Protein AF-0000000082849594 (afdb_homodimer)

Radius of gyration: 33.28 Å; Cα contacts (8 Å, |Δi|>4): 2062; chains: 2; bounding box: 126×92×81 Å

Foldseek 3Di:
DPPPPPPPPVPPPPPPPPPPPVPPPPPDDAFPAFAADDDDPVVLQLLLVLLLQLCVLQLQQLLLVLLVLLQLDLCSLVSSLLLSLLQLQLQLVLLLCCCAAFLVWLWGKGFDLLLVLLSVLVSVVVPRDPPDDSLRSLVVLLALLQLLLLQLVVLLVCLQQLNLLVCLLLQALLLLLLLLLLSLVVCVVVLCVLLVQDVLLVVLLVQLCCQQPVLQVPFDQDQDQDPVVNDRGRDRDSVSNSNSNVVSLVVSLVVLDVCQVVVVDDPPGLSHLPDVSLVVSLVVDDQFDHQDFQPSHHHDHDLQSNLSQNLSSVSQLSNQSLLSQLSCVLSVHADRRSLSSSRSSSSQSVSQNSSSRSSSSGGMHTDSSSSVVCSVNSHTYSSSSSVSSVVSNVCSRRSSNSSVSSSRGSNSSSSSNVVSSVSSSVSSCVSCVQAQPVFVLSVVQSVCLNVCLQVQLVVCVVPQDPPPDPSCSSNVSSQRNSSSSRSSVSSSVSSVPPDDDDCSNSRHDDNPPPDPPQLSSHSSDDDPVVLVVCLVVVVCCPGSNHPHVVVSVVSVVSVVVVVVVVVVVD/DPPPCPPPPPPPPPPPPPPPPVPPPPPDDAFPAFAADDDDPVVLQLLLVLLLQLCVLQLQQLLLVLLVLLQLDLCSLVSSLLLSLLQLQLQLVLLLCCCAAFLVWLWTKGFDLLLVLLSVLVSVVVDRDPPDDSLRSLVVLLALLQLLLLQLVVLLVCLQQLNLLVCLLLQALLLLLLLLLLSLVVCVVVLCVLLVQDVLLVVLLVQLCCQQPVLQVPFDQDQDQDPVVNDRGRDRDSVSNSNSNVVSLVVSLVVLDVCQVVVVDDPPGLSHLPDVSLVVSLVPDDQFDHQDFQPSHHHDHDLQSNLSQNLSSVSQLSNQSLLSQLSCVLSVHADRRSLSSSRSSSSQSVSQNSSSRSSSSGGMHTDSSSSVVCSVNSHTYNSSSSVSSVVSNVCSRRSSNSSVSSSRGSNSSSSSNVVSSVSSSVSSCVSCVQAQPVFVLSVVQSVCLNVCLQVQLVVCVVPQDPPPDVSCSSNVSSQRNSSSSSSSVSSSVSSVPPDDDDCSNSRHDDNPVPDPPQLSSHSSDDDPVVLVVCLVVVVCCPGSNHPHVVVSVVSVVSVVVVVVVVVVVD

Organism: NCBI:txid2654633

Solvent-accessible surface area (backbone atoms only — not comparable to full-atom values): 56442 Å² total; per-residue (Å²): 137,81,78,77,77,74,73,78,73,73,75,75,69,75,74,76,72,73,74,70,69,68,76,66,71,81,67,81,84,76,62,78,31,46,36,70,42,76,70,55,69,67,56,29,51,51,51,5,50,33,53,47,43,70,48,41,40,53,52,49,46,48,22,51,50,49,31,60,56,39,37,30,68,90,48,25,55,59,49,22,22,52,25,28,19,26,39,31,30,34,21,8,51,28,11,33,46,27,31,69,67,18,49,27,44,55,50,50,37,32,66,34,73,57,36,46,60,34,51,49,54,48,30,68,76,52,60,78,47,95,79,50,57,52,74,46,20,42,56,46,48,12,29,43,16,26,14,38,39,62,27,37,48,53,37,30,51,31,7,58,70,29,50,48,31,62,50,50,78,72,58,36,38,58,28,39,36,30,23,46,46,32,47,39,59,68,41,33,66,60,34,33,59,32,31,65,69,32,72,58,4,54,50,28,30,52,47,31,45,44,24,56,49,55,31,39,77,45,54,45,70,38,79,34,70,38,77,92,64,74,38,75,37,65,42,68,38,42,51,49,40,48,40,29,56,63,54,29,51,50,53,44,48,49,50,27,42,50,34,43,77,67,60,74,50,61,92,84,39,56,53,40,61,72,47,67,67,48,56,50,45,49,68,68,45,52,62,66,45,74,75,53,68,48,78,64,45,72,64,32,79,40,72,40,48,21,54,23,33,36,50,18,46,52,52,40,49,47,48,30,52,53,41,51,51,48,44,24,53,69,53,72,40,68,80,79,49,47,25,37,48,5,24,26,32,28,38,46,18,50,28,16,39,49,19,12,43,44,50,37,62,32,42,50,30,62,46,58,68,63,43,53,48,28,65,71,69,24,51,30,23,28,59,24,40,36,42,18,12,50,51,29,35,54,49,18,29,29,30,45,55,25,31,55,61,48,45,54,30,58,14,48,48,14,12,39,45,41,53,47,42,15,43,53,39,11,55,39,56,34,53,48,68,52,32,45,52,83,40,64,64,60,25,37,42,37,12,42,11,43,50,48,13,51,24,52,15,50,43,38,68,78,50,62,61,81,81,84,46,65,67,58,26,42,34,50,43,42,50,50,47,32,26,30,53,50,8,25,52,47,15,43,50,48,65,74,68,39,69,91,67,55,59,53,44,45,31,41,83,65,82,61,76,64,83,74,69,52,71,79,56,49,43,74,63,72,54,71,69,57,48,50,51,43,63,73,43,53,76,54,28,72,36,37,46,34,62,42,66,67,57,50,51,50,52,53,49,50,50,54,50,52,57,52,52,58,54,69,73,97,128,85,76,74,76,76,75,75,74,72,78,74,69,74,73,75,74,74,73,72,70,69,75,68,73,80,67,80,84,75,60,78,31,47,37,70,41,77,70,55,69,68,54,29,50,52,52,6,50,33,53,46,44,69,50,41,41,51,52,50,45,48,23,51,51,49,32,59,57,39,36,31,67,89,46,25,54,60,48,23,21,52,24,30,19,27,38,32,31,34,20,9,51,31,12,34,46,27,31,69,66,16,49,26,44,56,49,51,37,32,68,33,72,57,35,47,60,34,50,49,53,48,30,68,76,51,59,77,48,95,79,51,57,53,73,48,20,41,56,47,47,12,29,42,17,26,14,38,39,62,26,37,48,51,36,31,51,32,7,60,70,27,50,47,31,63,50,50,78,72,58,37,38,58,26,39,36,29,22,47,48,31,47,40,60,68,42,33,65,59,32,33,56,32,30,67,69,31,72,58,4,55,51,28,32,50,47,32,46,43,25,56,49,56,31,38,77,44,56,46,70,38,78,33,71,36,77,91,65,76,37,79,36,64,42,66,38,42,52,49,39,46,40,29,55,63,51,30,52,50,52,44,48,49,50,27,42,52,35,44,77,66,59,74,50,60,91,83,40,56,52,41,61,71,47,65,66,48,56,50,46,48,68,68,46,53,62,67,44,74,76,53,68,49,78,64,46,72,64,32,77,39,71,38,48,20,53,23,34,34,50,19,45,52,52,39,48,48,49,32,52,53,41,52,52,49,45,25,53,69,52,72,41,68,82,77,50,48,25,37,49,5,24,27,32,28,38,44,18,50,28,16,39,49,20,13,44,44,49,37,63,31,43,49,30,62,45,57,67,61,43,53,49,28,64,72,70,24,51,31,23,26,58,25,40,36,42,16,12,50,50,29,34,56,49,17,30,29,30,45,56,26,31,54,61,48,45,55,31,57,15,48,48,14,10,39,45,40,52,46,43,16,42,52,40,10,56,40,55,34,54,49,67,52,32,45,54,83,40,62,62,61,25,38,43,36,10,41,13,42,50,48,14,51,23,52,15,51,43,39,67,77,50,61,62,79,83,84,46,66,68,58,26,43,34,50,42,42,50,48,48,32,28,30,51,51,9,24,52,47,14,43,51,48,63,75,68,39,69,91,68,53,61,54,45,45,30,40,80,67,84,60,75,64,84,74,68,52,70,79,56,50,43,75,63,73,54,69,68,56,49,50,51,43,61,72,42,54,76,55,28,73,36,37,44,36,63,41,65,67,58,51,50,50,52,51,50,49,49,52,50,52,56,52,53,57,55,68,71,101

Structure (mmCIF, N/CA/C/O backbone):
data_AF-0000000082849594-model_v1
#
loop_
_entity.id
_entity.type
_entity.pdbx_description
1 polymer 'Uncharacterized protein'
#
loop_
_atom_site.group_PDB
_atom_site.id
_atom_site.type_symbol
_atom_site.label_atom_id
_atom_site.label_alt_id
_atom_site.label_comp_id
_atom_site.label_asym_id
_atom_site.label_entity_id
_atom_site.label_seq_id
_atom_site.pdbx_PDB_ins_code
_atom_site.Cartn_x
_atom_site.Cartn_y
_atom_site.Cartn_z
_atom_site.occupancy
_atom_site.B_iso_or_equiv
_atom_site.auth_seq_id
_atom_site.auth_comp_id
_atom_site.auth_asym_id
_atom_site.auth_atom_id
_atom_site.pdbx_PDB_model_num
ATOM 1 N N . MET A 1 1 ? -93 22.062 -18.016 1 23.86 1 MET A N 1
ATOM 2 C CA . MET A 1 1 ? -92.438 21.719 -16.719 1 23.86 1 MET A CA 1
ATOM 3 C C . MET A 1 1 ? -91.188 20.812 -16.891 1 23.86 1 MET A C 1
ATOM 5 O O . MET A 1 1 ? -91.375 19.594 -16.969 1 23.86 1 MET A O 1
ATOM 9 N N . ASN A 1 2 ? -90.375 21.109 -17.828 1 24.77 2 ASN A N 1
ATOM 10 C CA . ASN A 1 2 ? -89.25 20.547 -18.531 1 24.77 2 ASN A CA 1
ATOM 11 C C . ASN A 1 2 ? -88.062 20.328 -17.609 1 24.77 2 ASN A C 1
ATOM 13 O O . ASN A 1 2 ? -87.5 21.281 -17.109 1 24.77 2 ASN A O 1
ATOM 17 N N . SER A 1 3 ? -88.312 19.359 -16.688 1 25.67 3 SER A N 1
ATOM 18 C CA . SER A 1 3 ? -87.438 18.938 -15.594 1 25.67 3 SER A CA 1
ATOM 19 C C . SER A 1 3 ? -86 18.562 -16.094 1 25.67 3 SER A C 1
ATOM 21 O O . SER A 1 3 ? -85.875 17.797 -17.047 1 25.67 3 SER A O 1
ATOM 23 N N . GLY A 1 4 ? -85.062 19.531 -16.125 1 24.12 4 GLY A N 1
ATOM 24 C CA . GLY A 1 4 ? -83.688 19.688 -16.516 1 24.12 4 GLY A CA 1
ATOM 25 C C . GLY A 1 4 ? -82.75 18.656 -15.883 1 24.12 4 GLY A C 1
ATOM 26 O O . GLY A 1 4 ? -82.688 18.562 -14.656 1 24.12 4 GLY A O 1
ATOM 27 N N . LYS A 1 5 ? -82.688 17.484 -16.562 1 25.7 5 LYS A N 1
ATOM 28 C CA . LYS A 1 5 ? -81.938 16.266 -16.297 1 25.7 5 LYS A CA 1
ATOM 29 C C . LYS A 1 5 ? -80.438 16.578 -15.984 1 25.7 5 LYS A C 1
ATOM 31 O O . LYS A 1 5 ? -79.688 17 -16.859 1 25.7 5 LYS A O 1
ATOM 36 N N . SER A 1 6 ? -80.188 17.375 -14.945 1 25.94 6 SER A N 1
ATOM 37 C CA . SER A 1 6 ? -78.812 17.75 -14.617 1 25.94 6 SER A CA 1
ATOM 38 C C . SER A 1 6 ? -77.938 16.531 -14.422 1 25.94 6 SER A C 1
ATOM 40 O O . SER A 1 6 ? -78.188 15.734 -13.508 1 25.94 6 SER A O 1
ATOM 42 N N . SER A 1 7 ? -77.75 15.703 -15.5 1 26.78 7 SER A N 1
ATOM 43 C CA . SER A 1 7 ? -76.875 14.516 -15.445 1 26.78 7 SER A CA 1
ATOM 44 C C . SER A 1 7 ? -75.562 14.828 -14.859 1 26.78 7 SER A C 1
ATOM 46 O O . SER A 1 7 ? -74.875 15.75 -15.312 1 26.78 7 SER A O 1
ATOM 48 N N . ASN A 1 8 ? -75.438 14.75 -13.516 1 26.38 8 ASN A N 1
ATOM 49 C CA . ASN A 1 8 ? -74.25 14.852 -12.695 1 26.38 8 ASN A CA 1
ATOM 50 C C . ASN A 1 8 ? -73.125 13.969 -13.234 1 26.38 8 ASN A C 1
ATOM 52 O O . ASN A 1 8 ? -73.25 12.742 -13.172 1 26.38 8 ASN A O 1
ATOM 56 N N . ASP A 1 9 ? -72.688 14.219 -14.484 1 26.11 9 ASP A N 1
ATOM 57 C CA . ASP A 1 9 ? -71.562 13.492 -15.062 1 26.11 9 ASP A CA 1
ATOM 58 C C . ASP A 1 9 ? -70.375 13.523 -14.133 1 26.11 9 ASP A C 1
ATOM 60 O O . ASP A 1 9 ? -69.812 14.586 -13.898 1 26.11 9 ASP A O 1
ATOM 64 N N . THR A 1 10 ? -70.5 12.898 -12.961 1 29.2 10 THR A N 1
ATOM 65 C CA . THR A 1 10 ? -69.375 12.734 -12.047 1 29.2 10 THR A CA 1
ATOM 66 C C . THR A 1 10 ? -68.188 12.258 -12.789 1 29.2 10 THR A C 1
ATOM 68 O O . THR A 1 10 ? -68.188 11.242 -13.492 1 29.2 10 THR A O 1
ATOM 71 N N . ASP A 1 11 ? -67.375 13.25 -13.281 1 26.75 11 ASP A N 1
ATOM 72 C CA . ASP A 1 11 ? -66.062 13.125 -13.938 1 26.75 11 ASP A CA 1
ATOM 73 C C . ASP A 1 11 ? -65.188 12.094 -13.234 1 26.75 11 ASP A C 1
ATOM 75 O O . ASP A 1 11 ? -64.938 12.172 -12.023 1 26.75 11 ASP A O 1
ATOM 79 N N . ASN A 1 12 ? -65.312 10.836 -13.633 1 29.62 12 ASN A N 1
ATOM 80 C CA . ASN A 1 12 ? -64.5 9.703 -13.258 1 29.62 12 ASN A CA 1
ATOM 81 C C . ASN A 1 12 ? -63 10.055 -13.367 1 29.62 12 ASN A C 1
ATOM 83 O O . ASN A 1 12 ? -62.5 10.242 -14.477 1 29.62 12 ASN A O 1
ATOM 87 N N . ILE A 1 13 ? -62.562 11 -12.516 1 30.41 13 ILE A N 1
ATOM 88 C CA . ILE A 1 13 ? -61.094 11.211 -12.562 1 30.41 13 ILE A CA 1
ATOM 89 C C . ILE A 1 13 ? -60.375 9.867 -12.523 1 30.41 13 ILE A C 1
ATOM 91 O O . ILE A 1 13 ? -60.625 9.062 -11.617 1 30.41 13 ILE A O 1
ATOM 95 N N . PRO A 1 14 ? -59.969 9.383 -13.664 1 26.34 14 PRO A N 1
ATOM 96 C CA . PRO A 1 14 ? -59.219 8.125 -13.555 1 26.34 14 PRO A CA 1
ATOM 97 C C . PRO A 1 14 ? -58.156 8.164 -12.477 1 26.34 14 PRO A C 1
ATOM 99 O O . PRO A 1 14 ? -57.5 9.195 -12.297 1 26.34 14 PRO A O 1
ATOM 102 N N . LYS A 1 15 ? -58.344 7.457 -11.414 1 27.95 15 LYS A N 1
ATOM 103 C CA . LYS A 1 15 ? -57.281 7.207 -10.422 1 27.95 15 LYS A CA 1
ATOM 104 C C . LYS A 1 15 ? -55.938 6.914 -11.094 1 27.95 15 LYS A C 1
ATOM 106 O O . LYS A 1 15 ? -55.844 5.977 -11.891 1 27.95 15 LYS A O 1
ATOM 111 N N . LYS A 1 16 ? -55.125 7.965 -11.18 1 28.02 16 LYS A N 1
ATOM 112 C CA . LYS A 1 16 ? -53.75 7.723 -11.5 1 28.02 16 LYS A CA 1
ATOM 113 C C . LYS A 1 16 ? -53.219 6.48 -10.789 1 28.02 16 LYS A C 1
ATOM 115 O O . LYS A 1 16 ? -53.188 6.426 -9.555 1 28.02 16 LYS A O 1
ATOM 120 N N . GLU A 1 17 ? -53.531 5.34 -11.289 1 27.89 17 GLU A N 1
ATOM 121 C CA . GLU A 1 17 ? -52.781 4.172 -10.828 1 27.89 17 GLU A CA 1
ATOM 122 C C . GLU A 1 17 ? -51.312 4.484 -10.688 1 27.89 17 GLU A C 1
ATOM 124 O O . GLU A 1 17 ? -50.656 4.816 -11.672 1 27.89 17 GLU A O 1
ATOM 129 N N . SER A 1 18 ? -51 5.277 -9.609 1 28.92 18 SER A N 1
ATOM 130 C CA . SER A 1 18 ? -49.562 5.383 -9.281 1 28.92 18 SER A CA 1
ATOM 131 C C . SER A 1 18 ? -48.875 4.035 -9.398 1 28.92 18 SER A C 1
ATOM 133 O O . SER A 1 18 ? -49.156 3.109 -8.633 1 28.92 18 SER A O 1
ATOM 135 N N . ASN A 1 19 ? -48.688 3.525 -10.586 1 28.2 19 ASN A N 1
ATOM 136 C CA . ASN A 1 19 ? -47.719 2.457 -10.781 1 28.2 19 ASN A CA 1
ATOM 137 C C . ASN A 1 19 ? -46.406 2.736 -10.016 1 28.2 19 ASN A C 1
ATOM 139 O O . ASN A 1 19 ? -45.594 3.531 -10.469 1 28.2 19 ASN A O 1
ATOM 143 N N . GLN A 1 20 ? -46.531 2.939 -8.703 1 28.36 20 GLN A N 1
ATOM 144 C CA . GLN A 1 20 ? -45.281 2.834 -7.938 1 28.36 20 GLN A CA 1
ATOM 145 C C . GLN A 1 20 ? -44.438 1.668 -8.43 1 28.36 20 GLN A C 1
ATOM 147 O O . GLN A 1 20 ? -44.75 0.506 -8.164 1 28.36 20 GLN A O 1
ATOM 152 N N . GLU A 1 21 ? -44 1.677 -9.688 1 29.23 21 GLU A N 1
ATOM 153 C CA . GLU A 1 21 ? -42.844 0.821 -10.008 1 29.23 21 GLU A CA 1
ATOM 154 C C . GLU A 1 21 ? -41.875 0.77 -8.852 1 29.23 21 GLU A C 1
ATOM 156 O O . GLU A 1 21 ? -41.25 1.777 -8.523 1 29.23 21 GLU A O 1
ATOM 161 N N . GLN A 1 22 ? -42.281 0.11 -7.754 1 29.25 22 GLN A N 1
ATOM 162 C CA . GLN A 1 22 ? -41.281 -0.273 -6.773 1 29.25 22 GLN A CA 1
ATOM 163 C C . GLN A 1 22 ? -39.906 -0.516 -7.441 1 29.25 22 GLN A C 1
ATOM 165 O O . GLN A 1 22 ? -39.812 -1.384 -8.312 1 29.25 22 GLN A O 1
ATOM 170 N N . GLU A 1 23 ? -39.188 0.527 -7.695 1 29.66 23 GLU A N 1
ATOM 171 C CA . GLU A 1 23 ? -37.75 0.377 -7.996 1 29.66 23 GLU A CA 1
ATOM 172 C C . GLU A 1 23 ? -37.156 -0.825 -7.266 1 29.66 23 GLU A C 1
ATOM 174 O O . GLU A 1 23 ? -37.062 -0.825 -6.035 1 29.66 23 GLU A O 1
ATOM 179 N N . SER A 1 24 ? -37.625 -2.039 -7.637 1 30.09 24 SER A N 1
ATOM 180 C CA . SER A 1 24 ? -37 -3.287 -7.207 1 30.09 24 SER A CA 1
ATOM 181 C C . SER A 1 24 ? -35.531 -3.088 -6.887 1 30.09 24 SER A C 1
ATOM 183 O O . SER A 1 24 ? -34.812 -2.426 -7.637 1 30.09 24 SER A O 1
ATOM 185 N N . ALA A 1 25 ? -35.156 -3.029 -5.672 1 32.81 25 ALA A N 1
ATOM 186 C CA . ALA A 1 25 ? -33.781 -3.223 -5.207 1 32.81 25 ALA A CA 1
ATOM 187 C C . ALA A 1 25 ? -33 -4.117 -6.16 1 32.81 25 ALA A C 1
ATOM 189 O O . ALA A 1 25 ? -33.469 -5.199 -6.527 1 32.81 25 ALA A O 1
ATOM 190 N N . GLU A 1 26 ? -32.281 -3.553 -7.094 1 32.47 26 GLU A N 1
ATOM 191 C CA . GLU A 1 26 ? -31.391 -4.328 -7.941 1 32.47 26 GLU A CA 1
ATOM 192 C C . GLU A 1 26 ? -30.953 -5.617 -7.254 1 32.47 26 GLU A C 1
ATOM 194 O O . GLU A 1 26 ? -30.328 -5.578 -6.195 1 32.47 26 GLU A O 1
ATOM 199 N N . LYS A 1 27 ? -31.641 -6.742 -7.176 1 37.47 27 LYS A N 1
ATOM 200 C CA . LYS A 1 27 ? -31.281 -8.109 -6.793 1 37.47 27 LYS A CA 1
ATOM 201 C C . LYS A 1 27 ? -29.812 -8.383 -7.055 1 37.47 27 LYS A C 1
ATOM 203 O O . LYS A 1 27 ? -29.25 -7.938 -8.062 1 37.47 27 LYS A O 1
ATOM 208 N N . PRO A 1 28 ? -28.938 -8.734 -6.086 1 45.06 28 PRO A N 1
ATOM 209 C CA . PRO A 1 28 ? -27.547 -9.156 -6.289 1 45.06 28 PRO A CA 1
ATOM 210 C C . PRO A 1 28 ? -27.328 -9.859 -7.625 1 45.06 28 PRO A C 1
ATOM 212 O O . PRO A 1 28 ? -28.203 -10.617 -8.07 1 45.06 28 PRO A O 1
ATOM 215 N N . SER A 1 29 ? -26.688 -9.352 -8.602 1 52 29 SER A N 1
ATOM 216 C CA . SER A 1 29 ? -26.344 -9.82 -9.938 1 52 29 SER A CA 1
ATOM 217 C C . SER A 1 29 ? -26.109 -11.32 -9.961 1 52 29 SER A C 1
ATOM 219 O O . SER A 1 29 ? -25.297 -11.836 -9.18 1 52 29 SER A O 1
ATOM 221 N N . SER A 1 30 ? -26.984 -12.219 -10.336 1 69.75 30 SER A N 1
ATOM 222 C CA . SER A 1 30 ? -27.109 -13.664 -10.461 1 69.75 30 SER A CA 1
ATOM 223 C C . SER A 1 30 ? -25.984 -14.258 -11.305 1 69.75 30 SER A C 1
ATOM 225 O O . SER A 1 30 ? -25.531 -13.633 -12.258 1 69.75 30 SER A O 1
ATOM 227 N N . LEU A 1 31 ? -25.203 -15.242 -10.805 1 79.81 31 LEU A N 1
ATOM 228 C CA . LEU A 1 31 ? -24.156 -16 -11.484 1 79.81 31 LEU A CA 1
ATOM 229 C C . LEU A 1 31 ? -24.688 -16.625 -12.773 1 79.81 31 LEU A C 1
ATOM 231 O O . LEU A 1 31 ? -25.844 -17.047 -12.828 1 79.81 31 LEU A O 1
ATOM 235 N N . TYR A 1 32 ? -23.953 -16.531 -13.812 1 82.62 32 TYR A N 1
ATOM 236 C CA . TYR A 1 32 ? -24.297 -17.219 -15.055 1 82.62 32 TYR A CA 1
ATOM 237 C C . TYR A 1 32 ? -24.219 -18.734 -14.883 1 82.62 32 TYR A C 1
ATOM 239 O O . TYR A 1 32 ? -25.109 -19.453 -15.352 1 82.62 32 TYR A O 1
ATOM 247 N N . PHE A 1 33 ? -23.172 -19.219 -14.234 1 88.56 33 PHE A N 1
ATOM 248 C CA . PHE A 1 33 ? -22.984 -20.625 -13.883 1 88.56 33 PHE A CA 1
ATOM 249 C C . PHE A 1 33 ? -22.594 -20.766 -12.414 1 88.56 33 PHE A C 1
ATOM 251 O O . PHE A 1 33 ? -21.641 -20.125 -11.961 1 88.56 33 PHE A O 1
ATOM 258 N N . HIS A 1 34 ? -23.344 -21.625 -11.773 1 90.56 34 HIS A N 1
ATOM 259 C CA . HIS A 1 34 ? -23.031 -21.922 -10.383 1 90.56 34 HIS A CA 1
ATOM 260 C C . HIS A 1 34 ? -21.969 -23.016 -10.281 1 90.56 34 HIS A C 1
ATOM 262 O O . HIS A 1 34 ? -21.578 -23.594 -11.289 1 90.56 34 HIS A O 1
ATOM 268 N N . VAL A 1 35 ? -21.516 -23.359 -9.125 1 93.5 35 VAL A N 1
ATOM 269 C CA . VAL A 1 35 ? -20.359 -24.203 -8.859 1 93.5 35 VAL A CA 1
ATOM 270 C C . VAL A 1 35 ? -20.594 -25.594 -9.43 1 93.5 35 VAL A C 1
ATOM 272 O O . VAL A 1 35 ? -19.672 -26.203 -10.008 1 93.5 35 VAL A O 1
ATOM 275 N N . ASN A 1 36 ? -21.812 -26.062 -9.336 1 91.44 36 ASN A N 1
ATOM 276 C CA . ASN A 1 36 ? -22.094 -27.438 -9.727 1 91.44 36 ASN A CA 1
ATOM 277 C C . ASN A 1 36 ? -22.656 -27.531 -11.141 1 91.44 36 ASN A C 1
ATOM 279 O O . ASN A 1 36 ? -22.891 -28.625 -11.656 1 91.44 36 ASN A O 1
ATOM 283 N N . ASP A 1 37 ? -22.781 -26.375 -11.742 1 90.62 37 ASP A N 1
ATOM 284 C CA . ASP A 1 37 ? -23.312 -26.344 -13.102 1 90.62 37 ASP A CA 1
ATOM 285 C C . ASP A 1 37 ? -22.25 -26.828 -14.102 1 90.62 37 ASP A C 1
ATOM 287 O O . ASP A 1 37 ? -21.062 -26.562 -13.922 1 90.62 37 ASP A O 1
ATOM 291 N N . ILE A 1 38 ? -22.734 -27.547 -15.086 1 93.25 38 ILE A N 1
ATOM 292 C CA . ILE A 1 38 ? -21.859 -28 -16.172 1 93.25 38 ILE A CA 1
ATOM 293 C C . ILE A 1 38 ? -22.219 -27.281 -17.453 1 93.25 38 ILE A C 1
ATOM 295 O O . ILE A 1 38 ? -23.188 -27.641 -18.141 1 93.25 38 ILE A O 1
ATOM 299 N N . PRO A 1 39 ? -21.422 -26.375 -17.781 1 91.19 39 PRO A N 1
ATOM 300 C CA . PRO A 1 39 ? -21.688 -25.641 -19.016 1 91.19 39 PRO A CA 1
ATOM 301 C C . PRO A 1 39 ? -21.516 -26.5 -20.266 1 91.19 39 PRO A C 1
ATOM 303 O O . PRO A 1 39 ? -21.094 -27.656 -20.172 1 91.19 39 PRO A O 1
ATOM 306 N N . ASP A 1 40 ? -21.906 -25.891 -21.391 1 91.06 40 ASP A N 1
ATOM 307 C CA . ASP A 1 40 ? -21.672 -26.578 -22.656 1 91.06 40 ASP A CA 1
ATOM 308 C C . ASP A 1 40 ? -20.172 -26.719 -22.938 1 91.06 40 ASP A C 1
ATOM 310 O O . ASP A 1 40 ? -19.359 -25.984 -22.375 1 91.06 40 ASP A O 1
ATOM 314 N N . ILE A 1 41 ? -19.859 -27.609 -23.766 1 92.12 41 ILE A N 1
ATOM 315 C CA . ILE A 1 41 ? -18.469 -27.984 -24.016 1 92.12 41 ILE A CA 1
ATOM 316 C C . ILE A 1 41 ? -17.703 -26.781 -24.562 1 92.12 41 ILE A C 1
ATOM 318 O O . ILE A 1 41 ? -16.531 -26.578 -24.219 1 92.12 41 ILE A O 1
ATOM 322 N N . PHE A 1 42 ? -18.281 -26.047 -25.344 1 87.81 42 PHE A N 1
ATOM 323 C CA . PHE A 1 42 ? -17.625 -24.875 -25.906 1 87.81 42 PHE A CA 1
ATOM 324 C C . PHE A 1 42 ? -17.328 -23.844 -24.812 1 87.81 42 PHE A C 1
ATOM 326 O O . PHE A 1 42 ? -16.234 -23.281 -24.766 1 87.81 42 PHE A O 1
ATOM 333 N N . SER A 1 43 ? -18.328 -23.672 -23.984 1 88.5 43 SER A N 1
ATOM 334 C CA . SER A 1 43 ? -18.141 -22.734 -22.875 1 88.5 43 SER A CA 1
ATOM 335 C C . SER A 1 43 ? -17.062 -23.219 -21.906 1 88.5 43 SER A C 1
ATOM 337 O O . SER A 1 43 ? -16.266 -22.422 -21.406 1 88.5 43 SER A O 1
ATOM 339 N N . ILE A 1 44 ? -17.031 -24.484 -21.703 1 93.81 44 ILE A N 1
ATOM 340 C CA . ILE A 1 44 ? -16.062 -25.078 -20.797 1 93.81 44 ILE A CA 1
ATOM 341 C C . ILE A 1 44 ? -14.648 -24.859 -21.328 1 93.81 44 ILE A C 1
ATOM 343 O O . ILE A 1 44 ? -13.742 -24.484 -20.594 1 93.81 44 ILE A O 1
ATOM 347 N N . LEU A 1 45 ? -14.531 -25 -22.578 1 91.56 45 LEU A N 1
ATOM 348 C CA . LEU A 1 45 ? -13.219 -24.875 -23.188 1 91.56 45 LEU A CA 1
ATOM 349 C C . LEU A 1 45 ? -12.789 -23.406 -23.234 1 91.56 45 LEU A C 1
ATOM 351 O O . LEU A 1 45 ? -11.625 -23.094 -23 1 91.56 45 LEU A O 1
ATOM 355 N N . LEU A 1 46 ? -13.719 -22.609 -23.531 1 86.5 46 LEU A N 1
ATOM 356 C CA . LEU A 1 46 ? -13.422 -21.188 -23.641 1 86.5 46 LEU A CA 1
ATOM 357 C C . LEU A 1 46 ? -13.039 -20.609 -22.281 1 86.5 46 LEU A C 1
ATOM 359 O O . LEU A 1 46 ? -12.008 -19.938 -22.141 1 86.5 46 LEU A O 1
ATOM 363 N N . PHE A 1 47 ? -13.844 -20.891 -21.297 1 89.75 47 PHE A N 1
ATOM 364 C CA . PHE A 1 47 ? -13.594 -20.344 -19.969 1 89.75 47 PHE A CA 1
ATOM 365 C C . PHE A 1 47 ? -12.398 -21.016 -19.312 1 89.75 47 PHE A C 1
ATOM 367 O O . PHE A 1 47 ? -11.656 -20.391 -18.547 1 89.75 47 PHE A O 1
ATOM 374 N N . GLY A 1 48 ? -12.266 -22.312 -19.594 1 92.81 48 GLY A N 1
ATOM 375 C CA . GLY A 1 48 ? -11.07 -22.984 -19.109 1 92.81 48 GLY A CA 1
ATOM 376 C C . GLY A 1 48 ? -9.789 -22.422 -19.672 1 92.81 48 GLY A C 1
ATOM 377 O O . GLY A 1 48 ? -8.812 -22.219 -18.953 1 92.81 48 GLY A O 1
ATOM 378 N N . PHE A 1 49 ? -9.82 -22.141 -20.938 1 90.62 49 PHE A N 1
ATOM 379 C CA . PHE A 1 49 ? -8.664 -21.547 -21.594 1 90.62 49 PHE A CA 1
ATOM 380 C C . PHE A 1 49 ? -8.398 -20.141 -21.047 1 90.62 49 PHE A C 1
ATOM 382 O O . PHE A 1 49 ? -7.246 -19.75 -20.875 1 90.62 49 PHE A O 1
ATOM 389 N N . GLN A 1 50 ? -9.383 -19.453 -20.812 1 85.94 50 GLN A N 1
ATOM 390 C CA . GLN A 1 50 ? -9.266 -18.125 -20.234 1 85.94 50 GLN A CA 1
ATOM 391 C C . GLN A 1 50 ? -8.578 -18.172 -18.875 1 85.94 50 GLN A C 1
ATOM 393 O O . GLN A 1 50 ? -7.68 -17.375 -18.594 1 85.94 50 GLN A O 1
ATOM 398 N N . GLN A 1 51 ? -9 -19.078 -18.078 1 91.75 51 GLN A N 1
ATOM 399 C CA . GLN A 1 51 ? -8.422 -19.219 -16.75 1 91.75 51 GLN A CA 1
ATOM 400 C C . GLN A 1 51 ? -6.941 -19.578 -16.828 1 91.75 51 GLN A C 1
ATOM 402 O O . GLN A 1 51 ? -6.133 -19.062 -16.047 1 91.75 51 GLN A O 1
ATOM 407 N N . MET A 1 52 ? -6.621 -20.391 -17.75 1 91.69 52 MET A N 1
ATOM 408 C CA . MET A 1 52 ? -5.227 -20.781 -17.953 1 91.69 52 MET A CA 1
ATOM 409 C C . MET A 1 52 ? -4.391 -19.578 -18.391 1 91.69 52 MET A C 1
ATOM 411 O O . MET A 1 52 ? -3.258 -19.406 -17.938 1 91.69 52 MET A O 1
ATOM 415 N N . MET A 1 53 ? -4.906 -18.719 -19.156 1 86.06 53 MET A N 1
ATOM 416 C CA . MET A 1 53 ? -4.16 -17.609 -19.719 1 86.06 53 MET A CA 1
ATOM 417 C C . MET A 1 53 ? -3.945 -16.516 -18.688 1 86.06 53 MET A C 1
ATOM 419 O O . MET A 1 53 ? -2.938 -15.805 -18.719 1 86.06 53 MET A O 1
ATOM 423 N N . ILE A 1 54 ? -4.777 -16.391 -17.734 1 82.94 54 ILE A N 1
ATOM 424 C CA . ILE A 1 54 ? -4.695 -15.352 -16.734 1 82.94 54 ILE A CA 1
ATOM 425 C C . ILE A 1 54 ? -3.496 -15.609 -15.82 1 82.94 54 ILE A C 1
ATOM 427 O O . ILE A 1 54 ? -2.828 -14.672 -15.375 1 82.94 54 ILE A O 1
ATOM 431 N N . CYS A 1 55 ? -3.199 -16.812 -15.664 1 87.31 55 CYS A N 1
ATOM 432 C CA . CYS A 1 55 ? -2.127 -17.125 -14.719 1 87.31 55 CYS A CA 1
ATOM 433 C C . CYS A 1 55 ? -0.79 -17.25 -15.445 1 87.31 55 CYS A C 1
ATOM 435 O O . CYS A 1 55 ? 0.223 -17.594 -14.828 1 87.31 55 CYS A O 1
ATOM 437 N N . LEU A 1 56 ? -0.735 -16.891 -16.688 1 86.12 56 LEU A N 1
ATOM 438 C CA . LEU A 1 56 ? 0.445 -17.109 -17.516 1 86.12 56 LEU A CA 1
ATOM 439 C C . LEU A 1 56 ? 1.628 -16.297 -17 1 86.12 56 LEU A C 1
ATOM 441 O O . LEU A 1 56 ? 2.777 -16.734 -17.094 1 86.12 56 LEU A O 1
ATOM 445 N N . SER A 1 57 ? 1.324 -15.188 -16.438 1 84.5 57 SER A N 1
ATOM 446 C CA . SER A 1 57 ? 2.4 -14.328 -15.953 1 84.5 57 SER A CA 1
ATOM 447 C C . SER A 1 57 ? 3.271 -15.047 -14.938 1 84.5 57 SER A C 1
ATOM 449 O O . SER A 1 57 ? 4.492 -15.133 -15.102 1 84.5 57 SER A O 1
ATOM 451 N N . ALA A 1 58 ? 2.664 -15.625 -13.938 1 88.38 58 ALA A N 1
ATOM 452 C CA . ALA A 1 58 ? 3.422 -16.297 -12.891 1 88.38 58 ALA A CA 1
ATOM 453 C C . ALA A 1 58 ? 4.035 -17.594 -13.414 1 88.38 58 ALA A C 1
ATOM 455 O O . ALA A 1 58 ? 5.125 -18 -12.984 1 88.38 58 ALA A O 1
ATOM 456 N N . LEU A 1 59 ? 3.377 -18.234 -14.383 1 92.56 59 LEU A N 1
ATOM 457 C CA . LEU A 1 59 ? 3.846 -19.484 -14.945 1 92.56 59 LEU A CA 1
ATOM 458 C C . LEU A 1 59 ? 5.121 -19.281 -15.75 1 92.56 59 LEU A C 1
ATOM 460 O O . LEU A 1 59 ? 5.922 -20.219 -15.906 1 92.56 59 LEU A O 1
ATOM 464 N N . LEU A 1 60 ? 5.309 -18.062 -16.172 1 90.5 60 LEU A N 1
ATOM 465 C CA . LEU A 1 60 ? 6.496 -17.766 -16.969 1 90.5 60 LEU A CA 1
ATOM 466 C C . LEU A 1 60 ? 7.578 -17.141 -16.109 1 90.5 60 LEU A C 1
ATOM 468 O O . LEU A 1 60 ? 8.766 -17.422 -16.281 1 90.5 60 LEU A O 1
ATOM 472 N N . VAL A 1 61 ? 7.156 -16.359 -15.18 1 90.44 61 VAL A N 1
ATOM 473 C CA . VAL A 1 61 ? 8.094 -15.523 -14.445 1 90.44 61 VAL A CA 1
ATOM 474 C C . VAL A 1 61 ? 8.875 -16.375 -13.445 1 90.44 61 VAL A C 1
ATOM 476 O O . VAL A 1 61 ? 10.094 -16.219 -13.312 1 90.44 61 VAL A O 1
ATOM 479 N N . VAL A 1 62 ? 8.234 -17.266 -12.812 1 93.31 62 VAL A N 1
ATOM 480 C CA . VAL A 1 62 ? 8.875 -18.031 -11.742 1 93.31 62 VAL A CA 1
ATOM 481 C C . VAL A 1 62 ? 9.969 -18.922 -12.336 1 93.31 62 VAL A C 1
ATOM 483 O O . VAL A 1 62 ? 11.117 -18.891 -11.867 1 93.31 62 VAL A O 1
ATOM 486 N N . PRO A 1 63 ? 9.711 -19.656 -13.43 1 93.81 63 PRO A N 1
ATOM 487 C CA . PRO A 1 63 ? 10.773 -20.438 -14.047 1 93.81 63 PRO A CA 1
ATOM 488 C C . PRO A 1 63 ? 11.945 -19.578 -14.531 1 93.81 63 PRO A C 1
ATOM 490 O O . PRO A 1 63 ? 13.102 -20 -14.438 1 93.81 63 PRO A O 1
ATOM 493 N N . TYR A 1 64 ? 11.609 -18.484 -15.016 1 90.88 64 TYR A N 1
ATOM 494 C CA . TYR A 1 64 ? 12.664 -17.578 -15.461 1 90.88 64 TYR A CA 1
ATOM 495 C C . TYR A 1 64 ? 13.547 -17.156 -14.297 1 90.88 64 TYR A C 1
ATOM 497 O O . TYR A 1 64 ? 14.781 -17.156 -14.414 1 90.88 64 TYR A O 1
ATOM 505 N N . TYR A 1 65 ? 13.016 -16.844 -13.219 1 89.88 65 TYR A N 1
ATOM 506 C CA . TYR A 1 65 ? 13.766 -16.391 -12.047 1 89.88 65 TYR A CA 1
ATOM 507 C C . TYR A 1 65 ? 14.617 -17.531 -11.484 1 89.88 65 TYR A C 1
ATOM 509 O O . TYR A 1 65 ? 15.797 -17.328 -11.18 1 89.88 65 TYR A O 1
ATOM 517 N N . VAL A 1 66 ? 14.039 -18.656 -11.43 1 92.06 66 VAL A N 1
ATOM 518 C CA . VAL A 1 66 ? 14.758 -19.781 -10.844 1 92.06 66 VAL A CA 1
ATOM 519 C C . VAL A 1 66 ? 15.922 -20.172 -11.75 1 92.06 66 VAL A C 1
ATOM 521 O O . VAL A 1 66 ? 17.016 -20.469 -11.266 1 92.06 66 VAL A O 1
ATOM 524 N N . SER A 1 67 ? 15.695 -20.156 -13.055 1 91.19 67 SER A N 1
ATOM 525 C CA . SER A 1 67 ? 16.75 -20.531 -13.984 1 91.19 67 SER A CA 1
ATOM 526 C C . SER A 1 67 ? 17.906 -19.547 -13.938 1 91.19 67 SER A C 1
ATOM 528 O O . SER A 1 67 ? 19.062 -19.922 -14.117 1 91.19 67 SER A O 1
ATOM 530 N N . THR A 1 68 ? 17.594 -18.312 -13.656 1 86.12 68 THR A N 1
ATOM 531 C CA . THR A 1 68 ? 18.641 -17.281 -13.602 1 86.12 68 THR A CA 1
ATOM 532 C C . THR A 1 68 ? 19.359 -17.328 -12.258 1 86.12 68 THR A C 1
ATOM 534 O O . THR A 1 68 ? 20.578 -17.078 -12.195 1 86.12 68 THR A O 1
ATOM 537 N N . MET A 1 69 ? 18.719 -17.656 -11.25 1 88.12 69 MET A N 1
ATOM 538 C CA . MET A 1 69 ? 19.266 -17.609 -9.898 1 88.12 69 MET A CA 1
ATOM 539 C C . MET A 1 69 ? 20.266 -18.75 -9.672 1 88.12 69 MET A C 1
ATOM 541 O O . MET A 1 69 ? 21.156 -18.641 -8.828 1 88.12 69 MET A O 1
ATOM 545 N N . VAL A 1 70 ? 20.172 -19.844 -10.484 1 89.62 70 VAL A N 1
ATOM 546 C CA . VAL A 1 70 ? 21.016 -21 -10.234 1 89.62 70 VAL A CA 1
ATOM 547 C C . VAL A 1 70 ? 22.266 -20.938 -11.109 1 89.62 70 VAL A C 1
ATOM 549 O O . VAL A 1 70 ? 23.156 -21.766 -10.984 1 89.62 70 VAL A O 1
ATOM 552 N N . CYS A 1 71 ? 22.406 -20 -11.93 1 87.06 71 CYS A N 1
ATOM 553 C CA . CYS A 1 71 ? 23.609 -19.734 -12.711 1 87.06 71 CYS A CA 1
ATOM 554 C C . CYS A 1 71 ? 23.938 -20.906 -13.633 1 87.06 71 CYS A C 1
ATOM 556 O O . CYS A 1 71 ? 25.062 -21.406 -13.625 1 87.06 71 CYS A O 1
ATOM 558 N N . ALA A 1 72 ? 23.031 -21.281 -14.461 1 85.62 72 ALA A N 1
ATOM 559 C CA . ALA A 1 72 ? 23.234 -22.453 -15.289 1 85.62 72 ALA A CA 1
ATOM 560 C C . ALA A 1 72 ? 23.984 -22.109 -16.562 1 85.62 72 ALA A C 1
ATOM 562 O O . ALA A 1 72 ? 24.219 -22.969 -17.422 1 85.62 72 ALA A O 1
ATOM 563 N N . GLY A 1 73 ? 24.391 -20.844 -16.703 1 80.06 73 GLY A N 1
ATOM 564 C CA . GLY A 1 73 ? 25.172 -20.438 -17.844 1 80.06 73 GLY A CA 1
ATOM 565 C C . GLY A 1 73 ? 24.516 -20.766 -19.172 1 80.06 73 GLY A C 1
ATOM 566 O O . GLY A 1 73 ? 23.359 -20.406 -19.406 1 80.06 73 GLY A O 1
ATOM 567 N N . ASP A 1 74 ? 25.141 -21.672 -19.984 1 77.88 74 ASP A N 1
ATOM 568 C CA . ASP A 1 74 ? 24.672 -22.016 -21.312 1 77.88 74 ASP A CA 1
ATOM 569 C C . ASP A 1 74 ? 23.469 -22.969 -21.25 1 77.88 74 ASP A C 1
ATOM 571 O O . ASP A 1 74 ? 22.719 -23.094 -22.203 1 77.88 74 ASP A O 1
ATOM 575 N N . GLN A 1 75 ? 23.297 -23.562 -20.141 1 85.88 75 GLN A N 1
ATOM 576 C CA . GLN A 1 75 ? 22.219 -24.516 -19.984 1 85.88 75 GLN A CA 1
ATOM 577 C C . GLN A 1 75 ? 20.969 -23.844 -19.422 1 85.88 75 GLN A C 1
ATOM 579 O O . GLN A 1 75 ? 19.984 -24.516 -19.125 1 85.88 75 GLN A O 1
ATOM 584 N N . ALA A 1 76 ? 21.031 -22.578 -19.328 1 87.44 76 ALA A N 1
ATOM 585 C CA . ALA A 1 76 ? 19.953 -21.828 -18.672 1 87.44 76 ALA A CA 1
ATOM 586 C C . ALA A 1 76 ? 18.641 -21.969 -19.438 1 87.44 76 ALA A C 1
ATOM 588 O O . ALA A 1 76 ? 17.578 -22.125 -18.844 1 87.44 76 ALA A O 1
ATOM 589 N N . ILE A 1 77 ? 18.719 -22 -20.75 1 88.12 77 ILE A N 1
ATOM 590 C CA . ILE A 1 77 ? 17.516 -22.062 -21.562 1 88.12 77 ILE A CA 1
ATOM 591 C C . ILE A 1 77 ? 16.906 -23.453 -21.5 1 88.12 77 ILE A C 1
ATOM 593 O O . ILE A 1 77 ? 15.688 -23.609 -21.422 1 88.12 77 ILE A O 1
ATOM 597 N N . GLU A 1 78 ? 17.75 -24.406 -21.578 1 89.06 78 GLU A N 1
ATOM 598 C CA . GLU A 1 78 ? 17.266 -25.781 -21.469 1 89.06 78 GLU A CA 1
ATOM 599 C C . GLU A 1 78 ? 16.609 -26.016 -20.109 1 89.06 78 GLU A C 1
ATOM 601 O O . GLU A 1 78 ? 15.555 -26.656 -20.031 1 89.06 78 GLU A O 1
ATOM 606 N N . LEU A 1 79 ? 17.266 -25.531 -19.109 1 91.62 79 LEU A N 1
ATOM 607 C CA . LEU A 1 79 ? 16.703 -25.641 -17.781 1 91.62 79 LEU A CA 1
ATOM 608 C C . LEU A 1 79 ? 15.359 -24.922 -17.703 1 91.62 79 LEU A C 1
ATOM 610 O O . LEU A 1 79 ? 14.422 -25.422 -17.062 1 91.62 79 LEU A O 1
ATOM 614 N N . ARG A 1 80 ? 15.273 -23.812 -18.281 1 92.81 80 ARG A N 1
ATOM 615 C CA . ARG A 1 80 ? 14.047 -23.016 -18.266 1 92.81 80 ARG A CA 1
ATOM 616 C C . ARG A 1 80 ? 12.898 -23.781 -18.922 1 92.81 80 ARG A C 1
ATOM 618 O O . ARG A 1 80 ? 11.758 -23.703 -18.469 1 92.81 80 ARG A O 1
ATOM 625 N N . VAL A 1 81 ? 13.195 -24.438 -20.031 1 92.94 81 VAL A N 1
ATOM 626 C CA . VAL A 1 81 ? 12.188 -25.266 -20.688 1 92.94 81 VAL A CA 1
ATOM 627 C C . VAL A 1 81 ? 11.641 -26.312 -19.719 1 92.94 81 VAL A C 1
ATOM 629 O O . VAL A 1 81 ? 10.422 -26.484 -19.609 1 92.94 81 VAL A O 1
ATOM 632 N N . GLN A 1 82 ? 12.531 -26.922 -19.047 1 92.81 82 GLN A N 1
ATOM 633 C CA . GLN A 1 82 ? 12.148 -27.953 -18.109 1 92.81 82 GLN A CA 1
ATOM 634 C C . GLN A 1 82 ? 11.336 -27.375 -16.953 1 92.81 82 GLN A C 1
ATOM 636 O O . GLN A 1 82 ? 10.352 -27.969 -16.516 1 92.81 82 GLN A O 1
ATOM 641 N N . LEU A 1 83 ? 11.758 -26.266 -16.516 1 95.06 83 LEU A N 1
ATOM 642 C CA . LEU A 1 83 ? 11.078 -25.625 -15.398 1 95.06 83 LEU A CA 1
ATOM 643 C C . LEU A 1 83 ? 9.688 -25.156 -15.797 1 95.06 83 LEU A C 1
ATOM 645 O O . LEU A 1 83 ? 8.742 -25.266 -15 1 95.06 83 LEU A O 1
ATOM 649 N N . ILE A 1 84 ? 9.547 -24.641 -16.969 1 95.12 84 ILE A N 1
ATOM 650 C CA . ILE A 1 84 ? 8.25 -24.188 -17.453 1 95.12 84 ILE A CA 1
ATOM 651 C C . ILE A 1 84 ? 7.297 -25.391 -17.547 1 95.12 84 ILE A C 1
ATOM 653 O O . ILE A 1 84 ? 6.168 -25.328 -17.062 1 95.12 84 ILE A O 1
ATOM 657 N N . SER A 1 85 ? 7.82 -26.438 -18.094 1 95.38 85 SER A N 1
ATOM 658 C CA . SER A 1 85 ? 7.012 -27.641 -18.203 1 95.38 85 SER A CA 1
ATOM 659 C C . SER A 1 85 ? 6.605 -28.172 -16.844 1 95.38 85 SER A C 1
ATOM 661 O O . SER A 1 85 ? 5.445 -28.531 -16.625 1 95.38 85 SER A O 1
ATOM 663 N N . ALA A 1 86 ? 7.512 -28.203 -15.984 1 96.06 86 ALA A N 1
ATOM 664 C CA . ALA A 1 86 ? 7.23 -28.688 -14.633 1 96.06 86 ALA A CA 1
ATOM 665 C C . ALA A 1 86 ? 6.203 -27.781 -13.945 1 96.06 86 ALA A C 1
ATOM 667 O O . ALA A 1 86 ? 5.328 -28.281 -13.227 1 96.06 86 ALA A O 1
ATOM 668 N N . THR A 1 87 ? 6.352 -26.5 -14.117 1 97.12 87 THR A N 1
ATOM 669 C CA . THR A 1 87 ? 5.453 -25.531 -13.492 1 97.12 87 THR A CA 1
ATOM 670 C C . THR A 1 87 ? 4.031 -25.688 -14.016 1 97.12 87 THR A C 1
ATOM 672 O O . THR A 1 87 ? 3.074 -25.703 -13.242 1 97.12 87 THR A O 1
ATOM 675 N N . PHE A 1 88 ? 3.893 -25.812 -15.328 1 97 88 PHE A N 1
ATOM 676 C CA . PHE A 1 88 ? 2.582 -26.031 -15.93 1 97 88 PHE A CA 1
ATOM 677 C C . PHE A 1 88 ? 1.969 -27.344 -15.438 1 97 88 PHE A C 1
ATOM 679 O O . PHE A 1 88 ? 0.791 -27.375 -15.07 1 97 88 PHE A O 1
ATOM 686 N N . PHE A 1 89 ? 2.779 -28.328 -15.414 1 97.06 89 PHE A N 1
ATOM 687 C CA . PHE A 1 89 ? 2.324 -29.656 -15.031 1 97.06 89 PHE A CA 1
ATOM 688 C C . PHE A 1 89 ? 1.839 -29.672 -13.586 1 97.06 89 PHE A C 1
ATOM 690 O O . PHE A 1 89 ? 0.735 -30.156 -13.305 1 97.06 89 PHE A O 1
ATOM 697 N N . THR A 1 90 ? 2.596 -29.203 -12.734 1 97.31 90 THR A N 1
ATOM 698 C CA . THR A 1 90 ? 2.26 -29.188 -11.312 1 97.31 90 THR A CA 1
ATOM 699 C C . THR A 1 90 ? 1.057 -28.297 -11.039 1 97.31 90 THR A C 1
ATOM 701 O O . THR A 1 90 ? 0.202 -28.625 -10.219 1 97.31 90 THR A O 1
ATOM 704 N N . SER A 1 91 ? 0.988 -27.125 -11.648 1 97.56 91 SER A N 1
ATOM 705 C CA . SER A 1 91 ? -0.156 -26.234 -11.492 1 97.56 91 SER A CA 1
ATOM 706 C C . SER A 1 91 ? -1.447 -26.906 -11.945 1 97.56 91 SER A C 1
ATOM 708 O O . SER A 1 91 ? -2.486 -26.766 -11.297 1 97.56 91 SER A O 1
ATOM 710 N N . GLY A 1 92 ? -1.335 -27.625 -13.07 1 97.94 92 GLY A N 1
ATOM 711 C CA . GLY A 1 92 ? -2.5 -28.328 -13.57 1 97.94 92 GLY A CA 1
ATOM 712 C C . GLY A 1 92 ? -2.99 -29.406 -12.617 1 97.94 92 GLY A C 1
ATOM 713 O O . GLY A 1 92 ? -4.18 -29.469 -12.297 1 97.94 92 GLY A O 1
ATOM 714 N N . ILE A 1 93 ? -2.111 -30.188 -12.164 1 97.94 93 ILE A N 1
ATOM 715 C CA . ILE A 1 93 ? -2.465 -31.281 -11.266 1 97.94 93 ILE A CA 1
ATOM 716 C C . ILE A 1 93 ? -3.045 -30.719 -9.969 1 97.94 93 ILE A C 1
ATOM 718 O O . ILE A 1 93 ? -4.078 -31.188 -9.484 1 97.94 93 ILE A O 1
ATOM 722 N N . ALA A 1 94 ? -2.352 -29.766 -9.469 1 98 94 ALA A N 1
ATOM 723 C CA . ALA A 1 94 ? -2.803 -29.156 -8.219 1 98 94 ALA A CA 1
ATOM 724 C C . ALA A 1 94 ? -4.195 -28.547 -8.375 1 98 94 ALA A C 1
ATOM 726 O O . ALA A 1 94 ? -5.023 -28.641 -7.465 1 98 94 ALA A O 1
ATOM 727 N N . THR A 1 95 ? -4.434 -27.891 -9.461 1 98.25 95 THR A N 1
ATOM 728 C CA . THR A 1 95 ? -5.73 -27.281 -9.727 1 98.25 95 THR A CA 1
ATOM 729 C C . THR A 1 95 ? -6.828 -28.344 -9.766 1 98.25 95 THR A C 1
ATOM 731 O O . THR A 1 95 ? -7.879 -28.188 -9.148 1 98.25 95 THR A O 1
ATOM 734 N N . ILE A 1 96 ? -6.57 -29.438 -10.445 1 98.19 96 ILE A N 1
ATOM 735 C CA . ILE A 1 96 ? -7.555 -30.5 -10.578 1 98.19 96 ILE A CA 1
ATOM 736 C C . ILE A 1 96 ? -7.805 -31.141 -9.211 1 98.19 96 ILE A C 1
ATOM 738 O O . ILE A 1 96 ? -8.953 -31.375 -8.828 1 98.19 96 ILE A O 1
ATOM 742 N N . LEU A 1 97 ? -6.777 -31.375 -8.484 1 97.88 97 LEU A N 1
ATOM 743 C CA . LEU A 1 97 ? -6.926 -31.969 -7.164 1 97.88 97 LEU A CA 1
ATOM 744 C C . LEU A 1 97 ? -7.707 -31.062 -6.23 1 97.88 97 LEU A C 1
ATOM 746 O O . LEU A 1 97 ? -8.57 -31.516 -5.48 1 97.88 97 LEU A O 1
ATOM 750 N N . GLN A 1 98 ? -7.41 -29.781 -6.266 1 97.69 98 GLN A N 1
ATOM 751 C CA . GLN A 1 98 ? -8.047 -28.812 -5.379 1 97.69 98 GLN A CA 1
ATOM 752 C C . GLN A 1 98 ? -9.539 -28.688 -5.684 1 97.69 98 GLN A C 1
ATOM 754 O O . GLN A 1 98 ? -10.359 -28.609 -4.766 1 97.69 98 GLN A O 1
ATOM 759 N N . THR A 1 99 ? -9.891 -28.688 -6.957 1 96.88 99 THR A N 1
ATOM 760 C CA . THR A 1 99 ? -11.273 -28.5 -7.375 1 96.88 99 THR A CA 1
ATOM 761 C C . THR A 1 99 ? -12.07 -29.781 -7.203 1 96.88 99 THR A C 1
ATOM 763 O O . THR A 1 99 ? -13.305 -29.75 -7.09 1 96.88 99 THR A O 1
ATOM 766 N N . THR A 1 100 ? -11.422 -30.906 -7.176 1 95.5 100 THR A N 1
ATOM 767 C CA . THR A 1 100 ? -12.109 -32.188 -7.078 1 95.5 100 THR A CA 1
ATOM 768 C C . THR A 1 100 ? -12.211 -32.625 -5.625 1 95.5 100 THR A C 1
ATOM 770 O O . THR A 1 100 ? -13.273 -33.062 -5.172 1 95.5 100 THR A O 1
ATOM 773 N N . PHE A 1 101 ? -11.07 -32.5 -4.883 1 94.06 101 PHE A N 1
ATOM 774 C CA . PHE A 1 101 ? -11.031 -33.094 -3.557 1 94.06 101 PHE A CA 1
ATOM 775 C C . PHE A 1 101 ? -10.844 -32.031 -2.482 1 94.06 101 PHE A C 1
ATOM 777 O O . PHE A 1 101 ? -11.219 -32.25 -1.325 1 94.06 101 PHE A O 1
ATOM 784 N N . GLY A 1 102 ? -10.219 -30.984 -2.783 1 95.75 102 GLY A N 1
ATOM 785 C CA . GLY A 1 102 ? -9.852 -29.984 -1.797 1 95.75 102 GLY A CA 1
ATOM 786 C C . GLY A 1 102 ? -11.023 -29.125 -1.356 1 95.75 102 GLY A C 1
ATOM 787 O O . GLY A 1 102 ? -11.969 -29.625 -0.748 1 95.75 102 GLY A O 1
ATOM 788 N N . MET A 1 103 ? -10.961 -27.906 -1.734 1 95.5 103 MET A N 1
ATOM 789 C CA . MET A 1 103 ? -12.031 -26.953 -1.413 1 95.5 103 MET A CA 1
ATOM 790 C C . MET A 1 103 ? -13.273 -27.219 -2.254 1 95.5 103 MET A C 1
ATOM 792 O O . MET A 1 103 ? -14.383 -26.875 -1.855 1 95.5 103 MET A O 1
ATOM 796 N N . ARG A 1 104 ? -13.078 -27.719 -3.461 1 95.69 104 ARG A N 1
ATOM 797 C CA . ARG A 1 104 ? -14.117 -28.078 -4.422 1 95.69 104 ARG A CA 1
ATOM 798 C C . ARG A 1 104 ? -14.828 -26.828 -4.949 1 95.69 104 ARG A C 1
ATOM 800 O O . ARG A 1 104 ? -16.047 -26.859 -5.168 1 95.69 104 ARG A O 1
ATOM 807 N N . LEU A 1 105 ? -14.164 -25.75 -4.895 1 95.69 105 LEU A N 1
ATOM 808 C CA . LEU A 1 105 ? -14.562 -24.531 -5.578 1 95.69 105 LEU A CA 1
ATOM 809 C C . LEU A 1 105 ? -13.641 -24.25 -6.762 1 95.69 105 LEU A C 1
ATOM 811 O O . LEU A 1 105 ? -12.664 -24.953 -6.977 1 95.69 105 LEU A O 1
ATOM 815 N N . SER A 1 106 ? -14.023 -23.328 -7.57 1 95.44 106 SER A N 1
ATOM 816 C CA . SER A 1 106 ? -13.266 -23.016 -8.773 1 95.44 106 SER A CA 1
ATOM 817 C C . SER A 1 106 ? -12.008 -22.219 -8.445 1 95.44 106 SER A C 1
ATOM 819 O O . SER A 1 106 ? -11.969 -21 -8.672 1 95.44 106 SER A O 1
ATOM 821 N N . ILE A 1 107 ? -10.992 -22.969 -8.031 1 96.12 107 ILE A N 1
ATOM 822 C CA . ILE A 1 107 ? -9.742 -22.359 -7.582 1 96.12 107 ILE A CA 1
ATOM 823 C C . ILE A 1 107 ? -8.586 -22.859 -8.438 1 96.12 107 ILE A C 1
ATOM 825 O O . ILE A 1 107 ? -8.469 -24.062 -8.688 1 96.12 107 ILE A O 1
ATOM 829 N N . LEU A 1 108 ? -7.805 -21.922 -8.883 1 96.81 108 LEU A N 1
ATOM 830 C CA . LEU A 1 108 ? -6.617 -22.266 -9.656 1 96.81 108 LEU A CA 1
ATOM 831 C C . LEU A 1 108 ? -5.359 -22.172 -8.797 1 96.81 108 LEU A C 1
ATOM 833 O O . LEU A 1 108 ? -5.219 -21.234 -8.008 1 96.81 108 LEU A O 1
ATOM 837 N N . HIS A 1 109 ? -4.449 -23.109 -8.977 1 97.19 109 HIS A N 1
ATOM 838 C CA . HIS A 1 109 ? -3.176 -23.125 -8.266 1 97.19 109 HIS A CA 1
ATOM 839 C C . HIS A 1 109 ? -2.018 -22.828 -9.211 1 97.19 109 HIS A C 1
ATOM 841 O O . HIS A 1 109 ? -2.047 -23.219 -10.383 1 97.19 109 HIS A O 1
ATOM 847 N N . GLY A 1 110 ? -1.039 -22.203 -8.75 1 96 110 GLY A N 1
ATOM 848 C CA . GLY A 1 110 ? 0.195 -21.922 -9.461 1 96 110 GLY A CA 1
ATOM 849 C C . GLY A 1 110 ? 1.346 -21.562 -8.539 1 96 110 GLY A C 1
ATOM 850 O O . GLY A 1 110 ? 1.198 -21.578 -7.312 1 96 110 GLY A O 1
ATOM 851 N N . PRO A 1 111 ? 2.475 -21.328 -9.148 1 96.19 111 PRO A N 1
ATOM 852 C CA . PRO A 1 111 ? 3.637 -21 -8.328 1 96.19 111 PRO A CA 1
ATOM 853 C C . PRO A 1 111 ? 3.432 -19.719 -7.512 1 96.19 111 PRO A C 1
ATOM 855 O O . PRO A 1 111 ? 2.797 -18.781 -7.984 1 96.19 111 PRO A O 1
ATOM 858 N N . SER A 1 112 ? 4 -19.688 -6.328 1 94.75 112 SER A N 1
ATOM 859 C CA . SER A 1 112 ? 3.762 -18.594 -5.391 1 94.75 112 SER A CA 1
ATOM 860 C C . SER A 1 112 ? 4.941 -17.641 -5.355 1 94.75 112 SER A C 1
ATOM 862 O O . SER A 1 112 ? 6.074 -18.031 -5.094 1 94.75 112 SER A O 1
ATOM 864 N N . PHE A 1 113 ? 4.637 -16.375 -5.469 1 91.31 113 PHE A N 1
ATOM 865 C CA . PHE A 1 113 ? 5.641 -15.32 -5.367 1 91.31 113 PHE A CA 1
ATOM 866 C C . PHE A 1 113 ? 6.109 -15.156 -3.928 1 91.31 113 PHE A C 1
ATOM 868 O O . PHE A 1 113 ? 7.152 -14.547 -3.676 1 91.31 113 PHE A O 1
ATOM 875 N N . ALA A 1 114 ? 5.383 -15.711 -3.047 1 92.5 114 ALA A N 1
ATOM 876 C CA . ALA A 1 114 ? 5.723 -15.586 -1.633 1 92.5 114 ALA A CA 1
ATOM 877 C C . ALA A 1 114 ? 7.035 -16.297 -1.317 1 92.5 114 ALA A C 1
ATOM 879 O O . ALA A 1 114 ? 7.664 -16.016 -0.291 1 92.5 114 ALA A O 1
ATOM 880 N N . PHE A 1 115 ? 7.484 -17.109 -2.191 1 95.5 115 PHE A N 1
ATOM 881 C CA . PHE A 1 115 ? 8.695 -17.875 -1.945 1 95.5 115 PHE A CA 1
ATOM 882 C C . PHE A 1 115 ? 9.922 -17.156 -2.51 1 95.5 115 PHE A C 1
ATOM 884 O O . PHE A 1 115 ? 11.055 -17.562 -2.236 1 95.5 115 PHE A O 1
ATOM 891 N N . LEU A 1 116 ? 9.734 -16.109 -3.24 1 92.06 116 LEU A N 1
ATOM 892 C CA . LEU A 1 116 ? 10.812 -15.43 -3.941 1 92.06 116 LEU A CA 1
ATOM 893 C C . LEU A 1 116 ? 11.758 -14.75 -2.957 1 92.06 116 LEU A C 1
ATOM 895 O O . LEU A 1 116 ? 12.977 -14.812 -3.113 1 92.06 116 LEU A O 1
ATOM 899 N N . PRO A 1 117 ? 11.195 -14.141 -1.943 1 90 117 PRO A N 1
ATOM 900 C CA . PRO A 1 117 ? 12.109 -13.469 -1.016 1 90 117 PRO A CA 1
ATOM 901 C C . PRO A 1 117 ? 13.117 -14.438 -0.389 1 90 117 PRO A C 1
ATOM 903 O O . PRO A 1 117 ? 14.297 -14.094 -0.245 1 90 117 PRO A O 1
ATOM 906 N N . ALA A 1 118 ? 12.703 -15.578 -0.031 1 92.06 118 ALA A N 1
ATOM 907 C CA . ALA A 1 118 ? 13.617 -16.578 0.512 1 92.06 118 ALA A CA 1
ATOM 908 C C . ALA A 1 118 ? 14.656 -17 -0.524 1 92.06 118 ALA A C 1
ATOM 910 O O . ALA A 1 118 ? 15.828 -17.188 -0.192 1 92.06 118 ALA A O 1
ATOM 911 N N . LEU A 1 119 ? 14.25 -17.109 -1.739 1 93.19 119 LEU A N 1
ATOM 912 C CA . LEU A 1 119 ? 15.156 -17.469 -2.826 1 93.19 119 LEU A CA 1
ATOM 913 C C . LEU A 1 119 ? 16.172 -16.359 -3.076 1 93.19 119 LEU A C 1
ATOM 915 O O . LEU A 1 119 ? 17.328 -16.641 -3.396 1 93.19 119 LEU A O 1
ATOM 919 N N . HIS A 1 120 ? 15.719 -15.141 -2.91 1 89.69 120 HIS A N 1
ATOM 920 C CA . HIS A 1 120 ? 16.625 -14.008 -3.09 1 89.69 120 HIS A CA 1
ATOM 921 C C . HIS A 1 120 ? 17.719 -14.016 -2.031 1 89.69 120 HIS A C 1
ATOM 923 O O . HIS A 1 120 ? 18.891 -13.75 -2.34 1 89.69 120 HIS A O 1
ATOM 929 N N . THR A 1 121 ? 17.297 -14.227 -0.845 1 85.56 121 THR A N 1
ATOM 930 C CA . THR A 1 121 ? 18.281 -14.297 0.219 1 85.56 121 THR A CA 1
ATOM 931 C C . THR A 1 121 ? 19.281 -15.43 -0.04 1 85.56 121 THR A C 1
ATOM 933 O O . THR A 1 121 ? 20.484 -15.273 0.208 1 85.56 121 THR A O 1
ATOM 936 N N . PHE A 1 122 ? 18.812 -16.547 -0.531 1 89.38 122 PHE A N 1
ATOM 937 C CA . PHE A 1 122 ? 19.656 -17.688 -0.893 1 89.38 122 PHE A CA 1
ATOM 938 C C . PHE A 1 122 ? 20.625 -17.297 -2.002 1 89.38 122 PHE A C 1
ATOM 940 O O . PHE A 1 122 ? 21.812 -17.641 -1.936 1 89.38 122 PHE A O 1
ATOM 947 N N . GLN A 1 123 ? 20.156 -16.625 -2.977 1 88.5 123 GLN A N 1
ATOM 948 C CA . GLN A 1 123 ? 20.984 -16.188 -4.094 1 88.5 123 GLN A CA 1
ATOM 949 C C . GLN A 1 123 ? 22.078 -15.25 -3.623 1 88.5 123 GLN A C 1
ATOM 951 O O . GLN A 1 123 ? 23.203 -15.273 -4.152 1 88.5 123 GLN A O 1
ATOM 956 N N . ASN A 1 124 ? 21.734 -14.422 -2.695 1 83.69 124 ASN A N 1
ATOM 957 C CA . ASN A 1 124 ? 22.734 -13.484 -2.17 1 83.69 124 ASN A CA 1
ATOM 958 C C . ASN A 1 124 ? 23.859 -14.219 -1.438 1 83.69 124 ASN A C 1
ATOM 960 O O . ASN A 1 124 ? 25 -13.766 -1.449 1 83.69 124 ASN A O 1
ATOM 964 N N . ASN A 1 125 ? 23.516 -15.281 -0.801 1 82.06 125 ASN A N 1
ATOM 965 C CA . ASN A 1 125 ? 24.516 -16.078 -0.085 1 82.06 125 ASN A CA 1
ATOM 966 C C . ASN A 1 125 ? 25.328 -16.938 -1.04 1 82.06 125 ASN A C 1
ATOM 968 O O . ASN A 1 125 ? 26.484 -17.266 -0.751 1 82.06 125 ASN A O 1
ATOM 972 N N . PHE A 1 126 ? 24.688 -17.344 -2.174 1 84.5 126 PHE A N 1
ATOM 973 C CA . PHE A 1 126 ? 25.344 -18.125 -3.215 1 84.5 126 PHE A CA 1
ATOM 974 C C . PHE A 1 126 ? 25.266 -17.406 -4.559 1 84.5 126 PHE A C 1
ATOM 976 O O . PHE A 1 126 ? 24.641 -17.891 -5.496 1 84.5 126 PHE A O 1
ATOM 983 N N . PRO A 1 127 ? 26.016 -16.359 -4.727 1 82.88 127 PRO A N 1
ATOM 984 C CA . PRO A 1 127 ? 25.906 -15.516 -5.918 1 82.88 127 PRO A CA 1
ATOM 985 C C . PRO A 1 127 ? 26.516 -16.172 -7.16 1 82.88 127 PRO A C 1
ATOM 987 O O . PRO A 1 127 ? 27.328 -17.078 -7.043 1 82.88 127 PRO A O 1
ATOM 990 N N . CYS A 1 128 ? 25.953 -15.695 -8.328 1 79.88 128 CYS A N 1
ATOM 991 C CA . CYS A 1 128 ? 26.516 -16.109 -9.609 1 79.88 128 CYS A CA 1
ATOM 992 C C . CYS A 1 128 ? 27.688 -15.211 -10 1 79.88 128 CYS A C 1
ATOM 994 O O . CYS A 1 128 ? 27.484 -14.062 -10.398 1 79.88 128 CYS A O 1
ATOM 996 N N . ASN A 1 129 ? 28.812 -15.602 -9.742 1 76.69 129 ASN A N 1
ATOM 997 C CA . ASN A 1 129 ? 30 -14.836 -10.117 1 76.69 129 ASN A CA 1
ATOM 998 C C . ASN A 1 129 ? 30.766 -15.516 -11.242 1 76.69 129 ASN A C 1
ATOM 1000 O O . ASN A 1 129 ? 30.406 -16.609 -11.68 1 76.69 129 ASN A O 1
ATOM 1004 N N . ALA A 1 130 ? 31.656 -14.812 -11.805 1 67.94 130 ALA A N 1
ATOM 1005 C CA . ALA A 1 130 ? 32.5 -15.312 -12.898 1 67.94 130 ALA A CA 1
ATOM 1006 C C . ALA A 1 130 ? 33.156 -16.641 -12.516 1 67.94 130 ALA A C 1
ATOM 1008 O O . ALA A 1 130 ? 33.406 -17.484 -13.375 1 67.94 130 ALA A O 1
ATOM 1009 N N . ASP A 1 131 ? 33.219 -16.812 -11.281 1 69.44 131 ASP A N 1
ATOM 1010 C CA . ASP A 1 131 ? 33.969 -17.969 -10.82 1 69.44 131 ASP A CA 1
ATOM 1011 C C . ASP A 1 131 ? 33 -19.125 -10.469 1 69.44 131 ASP A C 1
ATOM 1013 O O . ASP A 1 131 ? 33.438 -20.188 -10.047 1 69.44 131 ASP A O 1
ATOM 1017 N N . THR A 1 132 ? 31.781 -18.859 -10.695 1 75.75 132 THR A N 1
ATOM 1018 C CA . THR A 1 132 ? 30.828 -19.906 -10.328 1 75.75 132 THR A CA 1
ATOM 1019 C C . THR A 1 132 ? 30.875 -21.062 -11.32 1 75.75 132 THR A C 1
ATOM 1021 O O . THR A 1 132 ? 30.828 -20.859 -12.531 1 75.75 132 THR A O 1
ATOM 1024 N N . ASP A 1 133 ? 31.203 -22.234 -10.805 1 74.56 133 ASP A N 1
ATOM 1025 C CA . ASP A 1 133 ? 31.203 -23.453 -11.602 1 74.56 133 ASP A CA 1
ATOM 1026 C C . ASP A 1 133 ? 29.828 -23.75 -12.164 1 74.56 133 ASP A C 1
ATOM 1028 O O . ASP A 1 133 ? 28.844 -23.812 -11.422 1 74.56 133 ASP A O 1
ATOM 1032 N N . PRO A 1 134 ? 29.797 -23.828 -13.406 1 72.12 134 PRO A N 1
ATOM 1033 C CA . PRO A 1 134 ? 28.5 -24.062 -14.039 1 72.12 134 PRO A CA 1
ATOM 1034 C C . PRO A 1 134 ? 27.844 -25.375 -13.578 1 72.12 134 PRO A C 1
ATOM 1036 O O . PRO A 1 134 ? 26.625 -25.516 -13.648 1 72.12 134 PRO A O 1
ATOM 1039 N N . GLU A 1 135 ? 28.625 -26.203 -13.062 1 74.94 135 GLU A N 1
ATOM 1040 C CA . GLU A 1 135 ? 28.062 -27.484 -12.633 1 74.94 135 GLU A CA 1
ATOM 1041 C C . GLU A 1 135 ? 27.391 -27.359 -11.266 1 74.94 135 GLU A C 1
ATOM 1043 O O . GLU A 1 135 ? 26.625 -28.234 -10.859 1 74.94 135 GLU A O 1
ATOM 1048 N N . MET A 1 136 ? 27.562 -26.25 -10.773 1 86.88 136 MET A N 1
ATOM 1049 C CA . MET A 1 136 ? 27.047 -26.062 -9.414 1 86.88 136 MET A CA 1
ATOM 1050 C C . MET A 1 136 ? 25.547 -25.75 -9.438 1 86.88 136 MET A C 1
ATOM 1052 O O . MET A 1 136 ? 24.875 -25.844 -8.414 1 86.88 136 MET A O 1
ATOM 1056 N N . TRP A 1 137 ? 24.984 -25.594 -10.641 1 91.12 137 TRP A N 1
ATOM 1057 C CA . TRP A 1 137 ? 23.562 -25.25 -10.727 1 91.12 137 TRP A CA 1
ATOM 1058 C C . TRP A 1 137 ? 22.688 -26.438 -10.297 1 91.12 137 TRP A C 1
ATOM 1060 O O . TRP A 1 137 ? 21.641 -26.25 -9.695 1 91.12 137 TRP A O 1
ATOM 1070 N N . LYS A 1 138 ? 23.188 -27.625 -10.5 1 91.38 138 LYS A N 1
ATOM 1071 C CA . LYS A 1 138 ? 22.438 -28.812 -10.086 1 91.38 138 LYS A CA 1
ATOM 1072 C C . LYS A 1 138 ? 22.375 -28.922 -8.57 1 91.38 138 LYS A C 1
ATOM 1074 O O . LYS A 1 138 ? 21.328 -29.281 -8.016 1 91.38 138 LYS A O 1
ATOM 1079 N N . VAL A 1 139 ? 23.453 -28.594 -7.973 1 92.44 139 VAL A N 1
ATOM 1080 C CA . VAL A 1 139 ? 23.5 -28.641 -6.516 1 92.44 139 VAL A CA 1
ATOM 1081 C C . VAL A 1 139 ? 22.562 -27.578 -5.941 1 92.44 139 VAL A C 1
ATOM 1083 O O . VAL A 1 139 ? 21.859 -27.828 -4.957 1 92.44 139 VAL A O 1
ATOM 1086 N N . LYS A 1 140 ? 22.578 -26.422 -6.562 1 93.44 140 LYS A N 1
ATOM 1087 C CA . LYS A 1 140 ? 21.672 -25.359 -6.117 1 93.44 140 LYS A CA 1
ATOM 1088 C C . LYS A 1 140 ? 20.219 -25.781 -6.266 1 93.44 140 LYS A C 1
ATOM 1090 O O . LYS A 1 140 ? 19.391 -25.5 -5.391 1 93.44 140 LYS A O 1
ATOM 1095 N N . MET A 1 141 ? 19.938 -26.469 -7.348 1 94.56 141 MET A N 1
ATOM 1096 C CA . MET A 1 141 ? 18.578 -26.938 -7.562 1 94.56 141 MET A CA 1
ATOM 1097 C C . MET A 1 141 ? 18.188 -27.984 -6.512 1 94.56 141 MET A C 1
ATOM 1099 O O . MET A 1 141 ? 17.047 -28.016 -6.051 1 94.56 141 MET A O 1
ATOM 1103 N N . GLN A 1 142 ? 19.172 -28.797 -6.156 1 95.38 142 GLN A N 1
ATOM 1104 C CA . GLN A 1 142 ? 18.938 -29.812 -5.129 1 95.38 142 GLN A CA 1
ATOM 1105 C C . GLN A 1 142 ? 18.672 -29.156 -3.771 1 95.38 142 GLN A C 1
ATOM 1107 O O . GLN A 1 142 ? 17.812 -29.625 -3.021 1 95.38 142 GLN A O 1
ATOM 1112 N N . LEU A 1 143 ? 19.375 -28.109 -3.514 1 95.06 143 LEU A N 1
ATOM 1113 C CA . LEU A 1 143 ? 19.203 -27.391 -2.256 1 95.06 143 LEU A CA 1
ATOM 1114 C C . LEU A 1 143 ? 17.844 -26.719 -2.207 1 95.06 143 LEU A C 1
ATOM 1116 O O . LEU A 1 143 ? 17.156 -26.75 -1.177 1 95.06 143 LEU A O 1
ATOM 1120 N N . ILE A 1 144 ? 17.438 -26.125 -3.307 1 95.94 144 ILE A N 1
ATOM 1121 C CA . ILE A 1 144 ? 16.156 -25.438 -3.389 1 95.94 144 ILE A CA 1
ATOM 1122 C C . ILE A 1 144 ? 15.023 -26.438 -3.256 1 95.94 144 ILE A C 1
ATOM 1124 O O . ILE A 1 144 ? 14.117 -26.25 -2.445 1 95.94 144 ILE A O 1
ATOM 1128 N N . SER A 1 145 ? 15.141 -27.5 -4 1 95.94 145 SER A N 1
ATOM 1129 C CA . SER A 1 145 ? 14.094 -28.531 -3.996 1 95.94 145 SER A CA 1
ATOM 1130 C C . SER A 1 145 ? 13.992 -29.203 -2.635 1 95.94 145 SER A C 1
ATOM 1132 O O . SER A 1 145 ? 12.891 -29.359 -2.096 1 95.94 145 SER A O 1
ATOM 1134 N N . GLY A 1 146 ? 15.094 -29.578 -2.111 1 96.62 146 GLY A N 1
ATOM 1135 C CA . GLY A 1 146 ? 15.102 -30.25 -0.824 1 96.62 146 GLY A CA 1
ATOM 1136 C C . GLY A 1 146 ? 14.578 -29.375 0.308 1 96.62 146 GLY A C 1
ATOM 1137 O O . GLY A 1 146 ? 13.797 -29.844 1.141 1 96.62 146 GLY A O 1
ATOM 1138 N N . SER A 1 147 ? 15.008 -28.156 0.372 1 97.31 147 SER A N 1
ATOM 1139 C CA . SER A 1 147 ? 14.555 -27.234 1.41 1 97.31 147 SER A CA 1
ATOM 1140 C C . SER A 1 147 ? 13.07 -26.922 1.271 1 97.31 147 SER A C 1
ATOM 1142 O O . SER A 1 147 ? 12.367 -26.766 2.271 1 97.31 147 SER A O 1
ATOM 1144 N N . CYS A 1 148 ? 12.609 -26.844 0.061 1 97.38 148 CYS A N 1
ATOM 1145 C CA . CYS A 1 148 ? 11.203 -26.578 -0.195 1 97.38 148 CYS A CA 1
ATOM 1146 C C . CYS A 1 148 ? 10.328 -27.75 0.252 1 97.38 148 CYS A C 1
ATOM 1148 O O . CYS A 1 148 ? 9.281 -27.547 0.861 1 97.38 148 CYS A O 1
ATOM 1150 N N . ILE A 1 149 ? 10.789 -28.984 0.015 1 96.94 149 ILE A N 1
ATOM 1151 C CA . ILE A 1 149 ? 10.039 -30.172 0.388 1 96.94 149 ILE A CA 1
ATOM 1152 C C . ILE A 1 149 ? 9.82 -30.188 1.899 1 96.94 149 ILE A C 1
ATOM 1154 O O . ILE A 1 149 ? 8.711 -30.438 2.369 1 96.94 149 ILE A O 1
ATOM 1158 N N . VAL A 1 150 ? 10.812 -29.906 2.594 1 97.25 150 VAL A N 1
ATOM 1159 C CA . VAL A 1 150 ? 10.734 -29.922 4.051 1 97.25 150 VAL A CA 1
ATOM 1160 C C . VAL A 1 150 ? 9.781 -28.828 4.535 1 97.25 150 VAL A C 1
ATOM 1162 O O . VAL A 1 150 ? 8.938 -29.078 5.402 1 97.25 150 VAL A O 1
ATOM 1165 N N . ALA A 1 151 ? 9.93 -27.703 3.994 1 97.62 151 ALA A N 1
ATOM 1166 C CA . ALA A 1 151 ? 9.141 -26.547 4.445 1 97.62 151 ALA A CA 1
ATOM 1167 C C . ALA A 1 151 ? 7.66 -26.75 4.129 1 97.62 151 ALA A C 1
ATOM 1169 O O . ALA A 1 151 ? 6.801 -26.484 4.969 1 97.62 151 ALA A O 1
ATOM 1170 N N . VAL A 1 152 ? 7.316 -27.266 2.965 1 97.88 152 VAL A N 1
ATOM 1171 C CA . VAL A 1 152 ? 5.934 -27.281 2.498 1 97.88 152 VAL A CA 1
ATOM 1172 C C . VAL A 1 152 ? 5.176 -28.422 3.184 1 97.88 152 VAL A C 1
ATOM 1174 O O . VAL A 1 152 ? 3.943 -28.469 3.141 1 97.88 152 VAL A O 1
ATOM 1177 N N . LEU A 1 153 ? 5.867 -29.281 3.896 1 97.5 153 LEU A N 1
ATOM 1178 C CA . LEU A 1 153 ? 5.211 -30.312 4.699 1 97.5 153 LEU A CA 1
ATOM 1179 C C . LEU A 1 153 ? 4.359 -29.688 5.797 1 97.5 153 LEU A C 1
ATOM 1181 O O . LEU A 1 153 ? 3.443 -30.328 6.32 1 97.5 153 LEU A O 1
ATOM 1185 N N . LEU A 1 154 ? 4.625 -28.469 6.012 1 96.81 154 LEU A N 1
ATOM 1186 C CA . LEU A 1 154 ? 3.859 -27.734 7.012 1 96.81 154 LEU A CA 1
ATOM 1187 C C . LEU A 1 154 ? 2.381 -27.688 6.641 1 96.81 154 LEU A C 1
ATOM 1189 O O . LEU A 1 154 ? 1.514 -27.812 7.512 1 96.81 154 LEU A O 1
ATOM 1193 N N . MET A 1 155 ? 2.074 -27.625 5.398 1 96.44 155 MET A N 1
ATOM 1194 C CA . MET A 1 155 ? 0.704 -27.406 4.949 1 96.44 155 MET A CA 1
ATOM 1195 C C . MET A 1 155 ? -0.143 -28.656 5.148 1 96.44 155 MET A C 1
ATOM 1197 O O . MET A 1 155 ? -1.179 -28.609 5.812 1 96.44 155 MET A O 1
ATOM 1201 N N . PRO A 1 156 ? 0.305 -29.844 4.637 1 96.06 156 PRO A N 1
ATOM 1202 C CA . PRO A 1 156 ? -0.493 -31.047 4.906 1 96.06 156 PRO A CA 1
ATOM 1203 C C . PRO A 1 156 ? -0.531 -31.406 6.387 1 96.06 156 PRO A C 1
ATOM 1205 O O . PRO A 1 156 ? -1.536 -31.938 6.875 1 96.06 156 PRO A O 1
ATOM 1208 N N . LEU A 1 157 ? 0.47 -31.109 7.117 1 96.75 157 LEU A N 1
ATOM 1209 C CA . LEU A 1 157 ? 0.494 -31.406 8.547 1 96.75 157 LEU A CA 1
ATOM 1210 C C . LEU A 1 157 ? -0.544 -30.562 9.289 1 96.75 157 LEU A C 1
ATOM 1212 O O . LEU A 1 157 ? -1.285 -31.094 10.125 1 96.75 157 LEU A O 1
ATOM 1216 N N . LEU A 1 158 ? -0.571 -29.344 8.992 1 95.75 158 LEU A N 1
ATOM 1217 C CA . LEU A 1 158 ? -1.549 -28.469 9.641 1 95.75 158 LEU A CA 1
ATOM 1218 C C . LEU A 1 158 ? -2.967 -28.828 9.211 1 95.75 158 LEU A C 1
ATOM 1220 O O . LEU A 1 158 ? -3.902 -28.75 10.008 1 95.75 158 LEU A O 1
ATOM 1224 N N . GLY A 1 159 ? -3.094 -29.203 7.98 1 94.81 159 GLY A N 1
ATOM 1225 C CA . GLY A 1 159 ? -4.402 -29.625 7.496 1 94.81 159 GLY A CA 1
ATOM 1226 C C . GLY A 1 159 ? -4.898 -30.906 8.148 1 94.81 159 GLY A C 1
ATOM 1227 O O . GLY A 1 159 ? -6.047 -30.969 8.594 1 94.81 159 GLY A O 1
ATOM 1228 N N . LEU A 1 160 ? -4.082 -31.859 8.258 1 95.25 160 LEU A N 1
ATOM 1229 C CA . LEU A 1 160 ? -4.445 -33.156 8.805 1 95.25 160 LEU A CA 1
ATOM 1230 C C . LEU A 1 160 ? -4.734 -33.062 10.297 1 95.25 160 LEU A C 1
ATOM 1232 O O . LEU A 1 160 ? -5.562 -33.812 10.82 1 95.25 160 LEU A O 1
ATOM 1236 N N . THR A 1 161 ? -4.094 -32.156 10.992 1 95 161 THR A N 1
ATOM 1237 C CA . THR A 1 161 ? -4.301 -31.984 12.422 1 95 161 THR A CA 1
ATOM 1238 C C . THR A 1 161 ? -5.512 -31.094 12.695 1 95 161 THR A C 1
ATOM 1240 O O . THR A 1 161 ? -6.004 -31.047 13.828 1 95 161 THR A O 1
ATOM 1243 N N . GLY A 1 162 ? -5.945 -30.406 11.711 1 93.62 162 GLY A N 1
ATOM 1244 C CA . GLY A 1 162 ? -7.094 -29.531 11.883 1 93.62 162 GLY A CA 1
ATOM 1245 C C . GLY A 1 162 ? -6.727 -28.172 12.438 1 93.62 162 GLY A C 1
ATOM 1246 O O . GLY A 1 162 ? -7.598 -27.312 12.625 1 93.62 162 GLY A O 1
ATOM 1247 N N . LEU A 1 163 ? -5.488 -27.891 12.57 1 92.25 163 LEU A N 1
ATOM 1248 C CA . LEU A 1 163 ? -5.027 -26.656 13.195 1 92.25 163 LEU A CA 1
ATOM 1249 C C . LEU A 1 163 ? -5.289 -25.469 12.281 1 92.25 163 LEU A C 1
ATOM 1251 O O . LEU A 1 163 ? -5.598 -24.359 12.75 1 92.25 163 LEU A O 1
ATOM 1255 N N . ILE A 1 164 ? -5.133 -25.656 11.016 1 91.88 164 ILE A N 1
ATOM 1256 C CA . ILE A 1 164 ? -5.281 -24.531 10.094 1 91.88 164 ILE A CA 1
ATOM 1257 C C . ILE A 1 164 ? -6.738 -24.078 10.062 1 91.88 164 ILE A C 1
ATOM 1259 O O . ILE A 1 164 ? -7.027 -22.891 9.922 1 91.88 164 ILE A O 1
ATOM 1263 N N . GLY A 1 165 ? -7.625 -25.062 10.133 1 88.81 165 GLY A N 1
ATOM 1264 C CA . GLY A 1 165 ? -9.031 -24.688 10.227 1 88.81 165 GLY A CA 1
ATOM 1265 C C . GLY A 1 165 ? -9.344 -23.875 11.469 1 88.81 165 GLY A C 1
ATOM 1266 O O . GLY A 1 165 ? -10.117 -22.906 11.398 1 88.81 165 GLY A O 1
ATOM 1267 N N . ALA A 1 166 ? -8.703 -24.172 12.555 1 88.31 166 ALA A N 1
ATOM 1268 C CA . ALA A 1 166 ? -8.891 -23.453 13.812 1 88.31 166 ALA A CA 1
ATOM 1269 C C . ALA A 1 166 ? -8.258 -22.062 13.75 1 88.31 166 ALA A C 1
ATOM 1271 O O . ALA A 1 166 ? -8.844 -21.094 14.211 1 88.31 166 ALA A O 1
ATOM 1272 N N . PHE A 1 167 ? -7.16 -21.969 13.109 1 88.38 167 PHE A N 1
ATOM 1273 C CA . PHE A 1 167 ? -6.426 -20.719 13.039 1 88.38 167 PHE A CA 1
ATOM 1274 C C . PHE A 1 167 ? -7.07 -19.766 12.031 1 88.38 167 PHE A C 1
ATOM 1276 O O . PHE A 1 167 ? -6.977 -18.547 12.18 1 88.38 167 PHE A O 1
ATOM 1283 N N . SER A 1 168 ? -7.668 -20.359 11.047 1 89.25 168 SER A N 1
ATOM 1284 C CA . SER A 1 168 ? -8.258 -19.547 9.984 1 89.25 168 SER A CA 1
ATOM 1285 C C . SER A 1 168 ? -9.352 -18.641 10.531 1 89.25 168 SER A C 1
ATOM 1287 O O . SER A 1 168 ? -9.672 -17.609 9.922 1 89.25 168 SER A O 1
ATOM 1289 N N . ARG A 1 169 ? -9.883 -18.984 11.688 1 87.19 169 ARG A N 1
ATOM 1290 C CA . ARG A 1 169 ? -10.938 -18.188 12.312 1 87.19 169 ARG A CA 1
ATOM 1291 C C . ARG A 1 169 ? -10.383 -16.875 12.852 1 87.19 169 ARG A C 1
ATOM 1293 O O . ARG A 1 169 ? -11.141 -15.938 13.109 1 87.19 169 ARG A O 1
ATOM 1300 N N . TYR A 1 170 ? -9.078 -16.828 12.93 1 90.94 170 TYR A N 1
ATOM 1301 C CA . TYR A 1 170 ? -8.453 -15.641 13.5 1 90.94 170 TYR A CA 1
ATOM 1302 C C . TYR A 1 170 ? -7.77 -14.812 12.414 1 90.94 170 TYR A C 1
ATOM 1304 O O . TYR A 1 170 ? -7.176 -13.773 12.703 1 90.94 170 TYR A O 1
ATOM 1312 N N . ILE A 1 171 ? -7.836 -15.266 11.25 1 92.06 171 ILE A N 1
ATOM 1313 C CA . ILE A 1 171 ? -7.184 -14.57 10.148 1 92.06 171 ILE A CA 1
ATOM 1314 C C . ILE A 1 171 ? -8.234 -13.867 9.289 1 92.06 171 ILE A C 1
ATOM 1316 O O . ILE A 1 171 ? -9.039 -14.516 8.625 1 92.06 171 ILE A O 1
ATOM 1320 N N . GLY A 1 172 ? -8.281 -12.578 9.422 1 92.25 172 GLY A N 1
ATOM 1321 C CA . GLY A 1 172 ? -9.219 -11.781 8.641 1 92.25 172 GLY A CA 1
ATOM 1322 C C . GLY A 1 172 ? -8.539 -10.875 7.633 1 92.25 172 GLY A C 1
ATOM 1323 O O . GLY A 1 172 ? -7.316 -10.945 7.453 1 92.25 172 GLY A O 1
ATOM 1324 N N . PRO A 1 173 ? -9.312 -10.133 6.984 1 93.75 173 PRO A N 1
ATOM 1325 C CA . PRO A 1 173 ? -8.766 -9.242 5.953 1 93.75 173 PRO A CA 1
ATOM 1326 C C . PRO A 1 173 ? -7.73 -8.266 6.504 1 93.75 173 PRO A C 1
ATOM 1328 O O . PRO A 1 173 ? -6.812 -7.867 5.785 1 93.75 173 PRO A O 1
ATOM 1331 N N . ILE A 1 174 ? -7.828 -7.898 7.766 1 95.94 174 ILE A N 1
ATOM 1332 C CA . ILE A 1 174 ? -6.914 -6.953 8.398 1 95.94 174 ILE A CA 1
ATOM 1333 C C . ILE A 1 174 ? -5.512 -7.551 8.461 1 95.94 174 ILE A C 1
ATOM 1335 O O . ILE A 1 174 ? -4.52 -6.82 8.5 1 95.94 174 ILE A O 1
ATOM 1339 N N . THR A 1 175 ? -5.445 -8.867 8.469 1 95.44 175 THR A N 1
ATOM 1340 C CA . THR A 1 175 ? -4.164 -9.57 8.43 1 95.44 175 THR A CA 1
ATOM 1341 C C . THR A 1 175 ? -3.756 -9.883 6.996 1 95.44 175 THR A C 1
ATOM 1343 O O . THR A 1 175 ? -2.582 -9.773 6.641 1 95.44 175 THR A O 1
ATOM 1346 N N . ILE A 1 176 ? -4.66 -10.172 6.148 1 94.44 176 ILE A N 1
ATOM 1347 C CA . ILE A 1 176 ? -4.41 -10.625 4.785 1 94.44 176 ILE A CA 1
ATOM 1348 C C . ILE A 1 176 ? -3.896 -9.461 3.936 1 94.44 176 ILE A C 1
ATOM 1350 O O . ILE A 1 176 ? -2.902 -9.602 3.221 1 94.44 176 ILE A O 1
ATOM 1354 N N . VAL A 1 177 ? -4.469 -8.312 4.062 1 95.62 177 VAL A N 1
ATOM 1355 C CA . VAL A 1 177 ? -4.199 -7.184 3.18 1 95.62 177 VAL A CA 1
ATOM 1356 C C . VAL A 1 177 ? -2.76 -6.711 3.363 1 95.62 177 VAL A C 1
ATOM 1358 O O . VAL A 1 177 ? -2.01 -6.59 2.393 1 95.62 177 VAL A O 1
ATOM 1361 N N . PRO A 1 178 ? -2.299 -6.531 4.617 1 96.62 178 PRO A N 1
ATOM 1362 C CA . PRO A 1 178 ? -0.906 -6.109 4.773 1 96.62 178 PRO A CA 1
ATOM 1363 C C . PRO A 1 178 ? 0.085 -7.129 4.215 1 96.62 178 PRO A C 1
ATOM 1365 O O . PRO A 1 178 ? 1.088 -6.75 3.604 1 96.62 178 PRO A O 1
ATOM 1368 N N . ILE A 1 179 ? -0.178 -8.383 4.379 1 94.62 179 ILE A N 1
ATOM 1369 C CA . ILE A 1 179 ? 0.715 -9.422 3.895 1 94.62 179 ILE A CA 1
ATOM 1370 C C . ILE A 1 179 ? 0.838 -9.336 2.375 1 94.62 179 ILE A C 1
ATOM 1372 O O . ILE A 1 179 ? 1.946 -9.328 1.836 1 94.62 179 ILE A O 1
ATOM 1376 N N . MET A 1 180 ? -0.23 -9.203 1.738 1 93.81 180 MET A N 1
ATOM 1377 C CA . MET A 1 180 ? -0.243 -9.195 0.279 1 93.81 180 MET A CA 1
ATOM 1378 C C . MET A 1 180 ? 0.344 -7.895 -0.26 1 93.81 180 MET A C 1
ATOM 1380 O O . MET A 1 180 ? 1.04 -7.895 -1.277 1 93.81 180 MET A O 1
ATOM 1384 N N . LEU A 1 181 ? 0.054 -6.785 0.399 1 96.38 181 LEU A N 1
ATOM 1385 C CA . LEU A 1 181 ? 0.653 -5.52 -0.006 1 96.38 181 LEU A CA 1
ATOM 1386 C C . LEU A 1 181 ? 2.174 -5.578 0.091 1 96.38 181 LEU A C 1
ATOM 1388 O O . LEU A 1 181 ? 2.877 -5.137 -0.821 1 96.38 181 LEU A O 1
ATOM 1392 N N . LEU A 1 182 ? 2.611 -6.145 1.148 1 96.44 182 LEU A N 1
ATOM 1393 C CA . LEU A 1 182 ? 4.051 -6.203 1.393 1 96.44 182 LEU A CA 1
ATOM 1394 C C . LEU A 1 182 ? 4.727 -7.176 0.431 1 96.44 182 LEU A C 1
ATOM 1396 O O . LEU A 1 182 ? 5.879 -6.973 0.047 1 96.44 182 LEU A O 1
ATOM 1400 N N . LEU A 1 183 ? 3.986 -8.172 0.047 1 93.69 183 LEU A N 1
ATOM 1401 C CA . LEU A 1 183 ? 4.492 -9.078 -0.978 1 93.69 183 LEU A CA 1
ATOM 1402 C C . LEU A 1 183 ? 4.742 -8.336 -2.287 1 93.69 183 LEU A C 1
ATOM 1404 O O . LEU A 1 183 ? 5.805 -8.477 -2.893 1 93.69 183 LEU A O 1
ATOM 1408 N N . THR A 1 184 ? 3.803 -7.574 -2.705 1 95.25 184 THR A N 1
ATOM 1409 C CA . THR A 1 184 ? 3.904 -6.879 -3.982 1 95.25 184 THR A CA 1
ATOM 1410 C C . THR A 1 184 ? 4.949 -5.766 -3.912 1 95.25 184 THR A C 1
ATOM 1412 O O . THR A 1 184 ? 5.738 -5.594 -4.84 1 95.25 184 THR A O 1
ATOM 1415 N N . ILE A 1 185 ? 4.977 -5.078 -2.791 1 96.19 185 ILE A N 1
ATOM 1416 C CA . ILE A 1 185 ? 5.961 -4.016 -2.621 1 96.19 185 ILE A CA 1
ATOM 1417 C C . ILE A 1 185 ? 7.363 -4.617 -2.584 1 96.19 185 ILE A C 1
ATOM 1419 O O . ILE A 1 185 ? 8.312 -4.035 -3.125 1 96.19 185 ILE A O 1
ATOM 1423 N N . GLY A 1 186 ? 7.488 -5.742 -1.993 1 94 186 GLY A N 1
ATOM 1424 C CA . GLY A 1 186 ? 8.773 -6.426 -1.899 1 94 186 GLY A CA 1
ATOM 1425 C C . GLY A 1 186 ? 9.297 -6.898 -3.24 1 94 186 GLY A C 1
ATOM 1426 O O . GLY A 1 186 ? 10.492 -7.156 -3.391 1 94 186 GLY A O 1
ATOM 1427 N N . THR A 1 187 ? 8.43 -6.957 -4.227 1 92.94 187 THR A N 1
ATOM 1428 C CA . THR A 1 187 ? 8.805 -7.461 -5.543 1 92.94 187 THR A CA 1
ATOM 1429 C C . THR A 1 187 ? 9.188 -6.316 -6.473 1 92.94 187 THR A C 1
ATOM 1431 O O . THR A 1 187 ? 9.633 -6.547 -7.602 1 92.94 187 THR A O 1
ATOM 1434 N N . VAL A 1 188 ? 9.141 -5.098 -6.008 1 96.25 188 VAL A N 1
ATOM 1435 C CA . VAL A 1 188 ? 9.375 -3.91 -6.82 1 96.25 188 VAL A CA 1
ATOM 1436 C C . VAL A 1 188 ? 10.805 -3.922 -7.352 1 96.25 188 VAL A C 1
ATOM 1438 O O . VAL A 1 188 ? 11.039 -3.645 -8.531 1 96.25 188 VAL A O 1
ATOM 1441 N N . PRO A 1 189 ? 11.812 -4.285 -6.504 1 94.06 189 PRO A N 1
ATOM 1442 C CA . PRO A 1 189 ? 13.18 -4.316 -7.039 1 94.06 189 PRO A CA 1
ATOM 1443 C C . PRO A 1 189 ? 13.336 -5.309 -8.188 1 94.06 189 PRO A C 1
ATOM 1445 O O . PRO A 1 189 ? 14.086 -5.047 -9.133 1 94.06 189 PRO A O 1
ATOM 1448 N N . ASP A 1 190 ? 12.602 -6.398 -8.125 1 91.88 190 ASP A N 1
ATOM 1449 C CA . ASP A 1 190 ? 12.633 -7.379 -9.211 1 91.88 190 ASP A CA 1
ATOM 1450 C C . ASP A 1 190 ? 12.055 -6.793 -10.492 1 91.88 190 ASP A C 1
ATOM 1452 O O . ASP A 1 190 ? 12.602 -7.016 -11.578 1 91.88 190 ASP A O 1
ATOM 1456 N N . ILE A 1 191 ? 10.961 -6.109 -10.383 1 95.38 191 ILE A N 1
ATOM 1457 C CA . ILE A 1 191 ? 10.32 -5.477 -11.531 1 95.38 191 ILE A CA 1
ATOM 1458 C C . ILE A 1 191 ? 11.266 -4.449 -12.148 1 95.38 191 ILE A C 1
ATOM 1460 O O . ILE A 1 191 ? 11.453 -4.43 -13.367 1 95.38 191 ILE A O 1
ATOM 1464 N N . GLU A 1 192 ? 11.844 -3.627 -11.281 1 96.06 192 GLU A N 1
ATOM 1465 C CA . GLU A 1 192 ? 12.742 -2.58 -11.766 1 96.06 192 GLU A CA 1
ATOM 1466 C C . GLU A 1 192 ? 13.93 -3.174 -12.516 1 96.06 192 GLU A C 1
ATOM 1468 O O . GLU A 1 192 ? 14.32 -2.666 -13.57 1 96.06 192 GLU A O 1
ATOM 1473 N N . GLU A 1 193 ? 14.531 -4.223 -11.984 1 92.19 193 GLU A N 1
ATOM 1474 C CA . GLU A 1 193 ? 15.695 -4.863 -12.586 1 92.19 193 GLU A CA 1
ATOM 1475 C C . GLU A 1 193 ? 15.359 -5.41 -13.977 1 92.19 193 GLU A C 1
ATOM 1477 O O . GLU A 1 193 ? 16.125 -5.207 -14.922 1 92.19 193 GLU A O 1
ATOM 1482 N N . LYS A 1 194 ? 14.273 -6.066 -14.086 1 91.06 194 LYS A N 1
ATOM 1483 C CA . LYS A 1 194 ? 13.922 -6.711 -15.344 1 91.06 194 LYS A CA 1
ATOM 1484 C C . LYS A 1 194 ? 13.414 -5.688 -16.359 1 91.06 194 LYS A C 1
ATOM 1486 O O . LYS A 1 194 ? 13.742 -5.762 -17.547 1 91.06 194 LYS A O 1
ATOM 1491 N N . MET A 1 195 ? 12.633 -4.766 -15.93 1 93.38 195 MET A N 1
ATOM 1492 C CA . MET A 1 195 ? 12.117 -3.744 -16.828 1 93.38 195 MET A CA 1
ATOM 1493 C C . MET A 1 195 ? 13.227 -2.805 -17.281 1 93.38 195 MET A C 1
ATOM 1495 O O . MET A 1 195 ? 13.172 -2.244 -18.375 1 93.38 195 MET A O 1
ATOM 1499 N N . GLY A 1 196 ? 14.211 -2.66 -16.469 1 92.12 196 GLY A N 1
ATOM 1500 C CA . GLY A 1 196 ? 15.312 -1.759 -16.766 1 92.12 196 GLY A CA 1
ATOM 1501 C C . GLY A 1 196 ? 16.25 -2.305 -17.828 1 92.12 196 GLY A C 1
ATOM 1502 O O . GLY A 1 196 ? 17.094 -1.571 -18.359 1 92.12 196 GLY A O 1
ATOM 1503 N N . LEU A 1 197 ? 16.062 -3.529 -18.219 1 88.56 197 LEU A N 1
ATOM 1504 C CA . LEU A 1 197 ? 16.969 -4.184 -19.156 1 88.56 197 LEU A CA 1
ATOM 1505 C C . LEU A 1 197 ? 16.812 -3.59 -20.547 1 88.56 197 LEU A C 1
ATOM 1507 O O . LEU A 1 197 ? 17.797 -3.467 -21.297 1 88.56 197 LEU A O 1
ATOM 1511 N N . HIS A 1 198 ? 15.57 -3.318 -20.938 1 90.5 198 HIS A N 1
ATOM 1512 C CA . HIS A 1 198 ? 15.305 -2.844 -22.281 1 90.5 198 HIS A CA 1
ATOM 1513 C C . HIS A 1 198 ? 13.961 -2.125 -22.359 1 90.5 198 HIS A C 1
ATOM 1515 O O . HIS A 1 198 ? 13.016 -2.484 -21.656 1 90.5 198 HIS A O 1
ATOM 1521 N N . TRP A 1 199 ? 13.844 -1.222 -23.25 1 90.25 199 TRP A N 1
ATOM 1522 C CA . TRP A 1 199 ? 12.641 -0.401 -23.359 1 90.25 199 TRP A CA 1
ATOM 1523 C C . TRP A 1 199 ? 11.453 -1.231 -23.828 1 90.25 199 TRP A C 1
ATOM 1525 O O . TRP A 1 199 ? 10.297 -0.839 -23.641 1 90.25 199 TRP A O 1
ATOM 1535 N N . ILE A 1 200 ? 11.672 -2.346 -24.438 1 91.5 200 ILE A N 1
ATOM 1536 C CA . ILE A 1 200 ? 10.609 -3.225 -24.906 1 91.5 200 ILE A CA 1
ATOM 1537 C C . ILE A 1 200 ? 9.742 -3.668 -23.719 1 91.5 200 ILE A C 1
ATOM 1539 O O . ILE A 1 200 ? 8.562 -3.982 -23.891 1 91.5 200 ILE A O 1
ATOM 1543 N N . SER A 1 201 ? 10.344 -3.74 -22.562 1 93.56 201 SER A N 1
ATOM 1544 C CA . SER A 1 201 ? 9.586 -4.105 -21.375 1 93.56 201 SER A CA 1
ATOM 1545 C C . SER A 1 201 ? 8.484 -3.09 -21.078 1 93.56 201 SER A C 1
ATOM 1547 O O . SER A 1 201 ? 7.387 -3.459 -20.656 1 93.56 201 SER A O 1
ATOM 1549 N N . ILE A 1 202 ? 8.828 -1.836 -21.328 1 93.94 202 ILE A N 1
ATOM 1550 C CA . ILE A 1 202 ? 7.852 -0.77 -21.109 1 93.94 202 ILE A CA 1
ATOM 1551 C C . ILE A 1 202 ? 6.727 -0.895 -22.141 1 93.94 202 ILE A C 1
ATOM 1553 O O . ILE A 1 202 ? 5.551 -0.728 -21.797 1 93.94 202 ILE A O 1
ATOM 1557 N N . LEU A 1 203 ? 7.129 -1.18 -23.312 1 92.88 203 LEU A N 1
ATOM 1558 C CA . LEU A 1 203 ? 6.133 -1.352 -24.375 1 92.88 203 LEU A CA 1
ATOM 1559 C C . LEU A 1 203 ? 5.211 -2.523 -24.062 1 92.88 203 LEU A C 1
ATOM 1561 O O . LEU A 1 203 ? 3.992 -2.422 -24.234 1 92.88 203 LEU A O 1
ATOM 1565 N N . GLU A 1 204 ? 5.812 -3.635 -23.688 1 92.5 204 GLU A N 1
ATOM 1566 C CA . GLU A 1 204 ? 5.023 -4.797 -23.297 1 92.5 204 GLU A CA 1
ATOM 1567 C C . GLU A 1 204 ? 4.047 -4.449 -22.172 1 92.5 204 GLU A C 1
ATOM 1569 O O . GLU A 1 204 ? 2.873 -4.82 -22.234 1 92.5 204 GLU A O 1
ATOM 1574 N N . PHE A 1 205 ? 4.52 -3.762 -21.203 1 93.69 205 PHE A N 1
ATOM 1575 C CA . PHE A 1 205 ? 3.695 -3.348 -20.078 1 93.69 205 PHE A CA 1
ATOM 1576 C C . PHE A 1 205 ? 2.539 -2.471 -20.547 1 93.69 205 PHE A C 1
ATOM 1578 O O . PHE A 1 205 ? 1.393 -2.678 -20.141 1 93.69 205 PHE A O 1
ATOM 1585 N N . LEU A 1 206 ? 2.811 -1.524 -21.391 1 93 206 LEU A N 1
ATOM 1586 C CA . LEU A 1 206 ? 1.801 -0.598 -21.891 1 93 206 LEU A CA 1
ATOM 1587 C C . LEU A 1 206 ? 0.766 -1.329 -22.734 1 93 206 LEU A C 1
ATOM 1589 O O . LEU A 1 206 ? -0.423 -1.004 -22.688 1 93 206 LEU A O 1
ATOM 1593 N N . ILE A 1 207 ? 1.191 -2.277 -23.484 1 90.69 207 ILE A N 1
ATOM 1594 C CA . ILE A 1 207 ? 0.281 -3.078 -24.297 1 90.69 207 ILE A CA 1
ATOM 1595 C C . ILE A 1 207 ? -0.67 -3.855 -23.391 1 90.69 207 ILE A C 1
ATOM 1597 O O . ILE A 1 207 ? -1.877 -3.904 -23.641 1 90.69 207 ILE A O 1
ATOM 1601 N N . LEU A 1 208 ? -0.12 -4.395 -22.406 1 88.94 208 LEU A N 1
ATOM 1602 C CA . LEU A 1 208 ? -0.939 -5.188 -21.5 1 88.94 208 LEU A CA 1
ATOM 1603 C C . LEU A 1 208 ? -1.918 -4.301 -20.734 1 88.94 208 LEU A C 1
ATOM 1605 O O . LEU A 1 208 ? -3.066 -4.691 -20.5 1 88.94 208 LEU A O 1
ATOM 1609 N N . ILE A 1 209 ? -1.484 -3.113 -20.344 1 88 209 ILE A N 1
ATOM 1610 C CA . ILE A 1 209 ? -2.379 -2.166 -19.688 1 88 209 ILE A CA 1
ATOM 1611 C C . ILE A 1 209 ? -3.521 -1.798 -20.641 1 88 209 ILE A C 1
ATOM 1613 O O . ILE A 1 209 ? -4.676 -1.701 -20.203 1 88 209 ILE A O 1
ATOM 1617 N N . LEU A 1 210 ? -3.166 -1.557 -21.828 1 86.12 210 LEU A N 1
ATOM 1618 C CA . LEU A 1 210 ? -4.156 -1.194 -22.828 1 86.12 210 LEU A CA 1
ATOM 1619 C C . LEU A 1 210 ? -5.219 -2.279 -22.953 1 86.12 210 LEU A C 1
ATOM 1621 O O . LEU A 1 210 ? -6.418 -1.981 -22.984 1 86.12 210 LEU A O 1
ATOM 1625 N N . PHE A 1 211 ? -4.828 -3.506 -22.891 1 81.31 211 PHE A N 1
ATOM 1626 C CA . PHE A 1 211 ? -5.75 -4.609 -23.125 1 81.31 211 PHE A CA 1
ATOM 1627 C C . PHE A 1 211 ? -6.516 -4.953 -21.844 1 81.31 211 PHE A C 1
ATOM 1629 O O . PHE A 1 211 ? -7.703 -5.273 -21.906 1 81.31 211 PHE A O 1
ATOM 1636 N N . VAL A 1 212 ? -5.852 -4.855 -20.766 1 76.75 212 VAL A N 1
ATOM 1637 C CA . VAL A 1 212 ? -6.461 -5.277 -19.5 1 76.75 212 VAL A CA 1
ATOM 1638 C C . VAL A 1 212 ? -7.363 -4.168 -18.969 1 76.75 212 VAL A C 1
ATOM 1640 O O . VAL A 1 212 ? -8.43 -4.438 -18.422 1 76.75 212 VAL A O 1
ATOM 1643 N N . VAL A 1 213 ? -6.973 -2.959 -19.141 1 76.06 213 VAL A N 1
ATOM 1644 C CA . VAL A 1 213 ? -7.652 -1.867 -18.453 1 76.06 213 VAL A CA 1
ATOM 1645 C C . VAL A 1 213 ? -8.539 -1.106 -19.438 1 76.06 213 VAL A C 1
ATOM 1647 O O . VAL A 1 213 ? -9.727 -0.91 -19.188 1 76.06 213 VAL A O 1
ATOM 1650 N N . ILE A 1 214 ? -8.062 -0.763 -20.594 1 74 214 ILE A N 1
ATOM 1651 C CA . ILE A 1 214 ? -8.75 0.178 -21.469 1 74 214 ILE A CA 1
ATOM 1652 C C . ILE A 1 214 ? -9.719 -0.576 -22.375 1 74 214 ILE A C 1
ATOM 1654 O O . ILE A 1 214 ? -10.852 -0.133 -22.578 1 74 214 ILE A O 1
ATOM 1658 N N . LEU A 1 215 ? -9.32 -1.703 -22.812 1 68.56 215 LEU A N 1
ATOM 1659 C CA . LEU A 1 215 ? -10.133 -2.383 -23.812 1 68.56 215 LEU A CA 1
ATOM 1660 C C . LEU A 1 215 ? -10.961 -3.496 -23.172 1 68.56 215 LEU A C 1
ATOM 1662 O O . LEU A 1 215 ? -11.383 -4.434 -23.859 1 68.56 215 LEU A O 1
ATOM 1666 N N . GLU A 1 216 ? -11.039 -3.369 -21.938 1 65.5 216 GLU A N 1
ATOM 1667 C CA . GLU A 1 216 ? -11.797 -4.406 -21.25 1 65.5 216 GLU A CA 1
ATOM 1668 C C . GLU A 1 216 ? -13.227 -4.492 -21.781 1 65.5 216 GLU A C 1
ATOM 1670 O O . GLU A 1 216 ? -13.781 -5.586 -21.922 1 65.5 216 GLU A O 1
ATOM 1675 N N . GLU A 1 217 ? -13.773 -3.393 -22.141 1 60.62 217 GLU A N 1
ATOM 1676 C CA . GLU A 1 217 ? -15.18 -3.365 -22.547 1 60.62 217 GLU A CA 1
ATOM 1677 C C . GLU A 1 217 ? -15.312 -3.494 -24.062 1 60.62 217 GLU A C 1
ATOM 1679 O O . GLU A 1 217 ? -16.422 -3.646 -24.578 1 60.62 217 GLU A O 1
ATOM 1684 N N . TRP A 1 218 ? -14.18 -3.547 -24.656 1 62.59 218 TRP A N 1
ATOM 1685 C CA . TRP A 1 218 ? -14.289 -3.582 -26.109 1 62.59 218 TRP A CA 1
ATOM 1686 C C . TRP A 1 218 ? -14.656 -4.98 -26.578 1 62.59 218 TRP A C 1
ATOM 1688 O O . TRP A 1 218 ? -14.008 -5.961 -26.219 1 62.59 218 TRP A O 1
ATOM 1698 N N . GLU A 1 219 ? -15.891 -5.172 -26.938 1 58.22 219 GLU A N 1
ATOM 1699 C CA . GLU A 1 219 ? -16.391 -6.441 -27.438 1 58.22 219 GLU A CA 1
ATOM 1700 C C . GLU A 1 219 ? -15.938 -6.676 -28.875 1 58.22 219 GLU A C 1
ATOM 1702 O O . GLU A 1 219 ? -16.078 -5.801 -29.734 1 58.22 219 GLU A O 1
ATOM 1707 N N . VAL A 1 220 ? -14.969 -7.531 -29.094 1 55.38 220 VAL A N 1
ATOM 1708 C CA . VAL A 1 220 ? -14.594 -7.891 -30.453 1 55.38 220 VAL A CA 1
ATOM 1709 C C . VAL A 1 220 ? -15.57 -8.922 -31.016 1 55.38 220 VAL A C 1
ATOM 1711 O O . VAL A 1 220 ? -15.891 -9.906 -30.344 1 55.38 220 VAL A O 1
ATOM 1714 N N . PRO A 1 221 ? -16.344 -8.57 -32.031 1 54.03 221 PRO A N 1
ATOM 1715 C CA . PRO A 1 221 ? -17.25 -9.539 -32.656 1 54.03 221 PRO A CA 1
ATOM 1716 C C . PRO A 1 221 ? -16.547 -10.781 -33.156 1 54.03 221 PRO A C 1
ATOM 1718 O O . PRO A 1 221 ? -15.617 -10.672 -33.969 1 54.03 221 PRO A O 1
ATOM 1721 N N . ILE A 1 222 ? -16.5 -11.828 -32.438 1 53.16 222 ILE A N 1
ATOM 1722 C CA . ILE A 1 222 ? -15.93 -13.062 -32.969 1 53.16 222 ILE A CA 1
ATOM 1723 C C . ILE A 1 222 ? -17.031 -13.914 -33.594 1 53.16 222 ILE A C 1
ATOM 1725 O O . ILE A 1 222 ? -18.109 -14.07 -33.031 1 53.16 222 ILE A O 1
ATOM 1729 N N . PRO A 1 223 ? -16.875 -14.25 -34.875 1 53.78 223 PRO A N 1
ATOM 1730 C CA . PRO A 1 223 ? -17.828 -15.164 -35.531 1 53.78 223 PRO A CA 1
ATOM 1731 C C . PRO A 1 223 ? -17.953 -16.5 -34.781 1 53.78 223 PRO A C 1
ATOM 1733 O O . PRO A 1 223 ? -16.938 -17.094 -34.406 1 53.78 223 PRO A O 1
ATOM 1736 N N . ALA A 1 224 ? -18.844 -16.609 -33.938 1 51.66 224 ALA A N 1
ATOM 1737 C CA . ALA A 1 224 ? -19.062 -17.891 -33.25 1 51.66 224 ALA A CA 1
ATOM 1738 C C . ALA A 1 224 ? -20.109 -18.719 -34 1 51.66 224 ALA A C 1
ATOM 1740 O O . ALA A 1 224 ? -21 -18.188 -34.656 1 51.66 224 ALA A O 1
ATOM 1741 N N . PHE A 1 225 ? -19.812 -19.984 -34.281 1 47.47 225 PHE A N 1
ATOM 1742 C CA . PHE A 1 225 ? -20.703 -20.938 -34.938 1 47.47 225 PHE A CA 1
ATOM 1743 C C . PHE A 1 225 ? -21.578 -21.656 -33.906 1 47.47 225 PHE A C 1
ATOM 1745 O O . PHE A 1 225 ? -21.078 -22.188 -32.938 1 47.47 225 PHE A O 1
ATOM 1752 N N . SER A 1 226 ? -22.75 -21.266 -33.812 1 49.66 226 SER A N 1
ATOM 1753 C CA . SER A 1 226 ? -23.703 -22.016 -33.031 1 49.66 226 SER A CA 1
ATOM 1754 C C . SER A 1 226 ? -24.031 -23.359 -33.656 1 49.66 226 SER A C 1
ATOM 1756 O O . SER A 1 226 ? -24.594 -23.406 -34.75 1 49.66 226 SER A O 1
ATOM 1758 N N . PHE A 1 227 ? -23.5 -24.422 -33.188 1 48.56 227 PHE A N 1
ATOM 1759 C CA . PHE A 1 227 ? -23.797 -25.734 -33.719 1 48.56 227 PHE A CA 1
ATOM 1760 C C . PHE A 1 227 ? -25.297 -26.031 -33.625 1 48.56 227 PHE A C 1
ATOM 1762 O O . PHE A 1 227 ? -25.828 -26.75 -34.469 1 48.56 227 PHE A O 1
ATOM 1769 N N . LYS A 1 228 ? -26.016 -25.641 -32.688 1 47.5 228 LYS A N 1
ATOM 1770 C CA . LYS A 1 228 ? -27.438 -25.891 -32.562 1 47.5 228 LYS A CA 1
ATOM 1771 C C . LYS A 1 228 ? -28.219 -25.125 -33.656 1 47.5 228 LYS A C 1
ATOM 1773 O O . LYS A 1 228 ? -29.203 -25.641 -34.188 1 47.5 228 LYS A O 1
ATOM 1778 N N . ARG A 1 229 ? -27.516 -23.891 -33.906 1 51.84 229 ARG A N 1
ATOM 1779 C CA . ARG A 1 229 ? -28.312 -23.125 -34.844 1 51.84 229 ARG A CA 1
ATOM 1780 C C . ARG A 1 229 ? -27.656 -23.078 -36.219 1 51.84 229 ARG A C 1
ATOM 1782 O O . ARG A 1 229 ? -28.188 -22.469 -37.156 1 51.84 229 ARG A O 1
ATOM 1789 N N . ARG A 1 230 ? -26.781 -23.875 -36.375 1 47.28 230 ARG A N 1
ATOM 1790 C CA . ARG A 1 230 ? -26.062 -24 -37.656 1 47.28 230 ARG A CA 1
ATOM 1791 C C . ARG A 1 230 ? -25.797 -22.641 -38.281 1 47.28 230 ARG A C 1
ATOM 1793 O O . ARG A 1 230 ? -25.922 -22.453 -39.469 1 47.28 230 ARG A O 1
ATOM 1800 N N . ARG A 1 231 ? -25.766 -21.547 -37.438 1 53 231 ARG A N 1
ATOM 1801 C CA . ARG A 1 231 ? -25.547 -20.203 -37.969 1 53 231 ARG A CA 1
ATOM 1802 C C . ARG A 1 231 ? -24.344 -19.547 -37.312 1 53 231 ARG A C 1
ATOM 1804 O O . ARG A 1 231 ? -24.031 -19.828 -36.156 1 53 231 ARG A O 1
ATOM 1811 N N . PHE A 1 232 ? -23.531 -18.906 -38.125 1 50.03 232 PHE A N 1
ATOM 1812 C CA . PHE A 1 232 ? -22.422 -18.094 -37.688 1 50.03 232 PHE A CA 1
ATOM 1813 C C . PHE A 1 232 ? -22.906 -16.875 -36.906 1 50.03 232 PHE A C 1
ATOM 1815 O O . PHE A 1 232 ? -23.812 -16.172 -37.375 1 50.03 232 PHE A O 1
ATOM 1822 N N . TYR A 1 233 ? -22.953 -16.938 -35.656 1 52.78 233 TYR A N 1
ATOM 1823 C CA . TYR A 1 233 ? -23.312 -15.711 -34.938 1 52.78 233 TYR A CA 1
ATOM 1824 C C . TYR A 1 233 ? -22.078 -15.008 -34.406 1 52.78 233 TYR A C 1
ATOM 1826 O O . TYR A 1 233 ? -21.031 -15.633 -34.219 1 52.78 233 TYR A O 1
ATOM 1834 N N . ILE A 1 234 ? -22.078 -13.734 -34.656 1 51.31 234 ILE A N 1
ATOM 1835 C CA . ILE A 1 234 ? -21.016 -12.891 -34.094 1 51.31 234 ILE A CA 1
ATOM 1836 C C . ILE A 1 234 ? -21.203 -12.742 -32.594 1 51.31 234 ILE A C 1
ATOM 1838 O O . ILE A 1 234 ? -22.172 -12.141 -32.125 1 51.31 234 ILE A O 1
ATOM 1842 N N . ALA A 1 235 ? -20.609 -13.695 -31.938 1 52.5 235 ALA A N 1
ATOM 1843 C CA . ALA A 1 235 ? -20.641 -13.57 -30.469 1 52.5 235 ALA A CA 1
ATOM 1844 C C . ALA A 1 235 ? -19.734 -12.438 -30 1 52.5 235 ALA A C 1
ATOM 1846 O O . ALA A 1 235 ? -18.594 -12.312 -30.453 1 52.5 235 ALA A O 1
ATOM 1847 N N . ARG A 1 236 ? -20.297 -11.375 -29.562 1 52.72 236 ARG A N 1
ATOM 1848 C CA . ARG A 1 236 ? -19.562 -10.242 -29 1 52.72 236 ARG A CA 1
ATOM 1849 C C . ARG A 1 236 ? -18.922 -10.625 -27.672 1 52.72 236 ARG A C 1
ATOM 1851 O O . ARG A 1 236 ? -19.609 -10.836 -26.672 1 52.72 236 ARG A O 1
ATOM 1858 N N . GLN A 1 237 ? -17.734 -11.328 -27.938 1 55.28 237 GLN A N 1
ATOM 1859 C CA . GLN A 1 237 ? -17.031 -11.711 -26.719 1 55.28 237 GLN A CA 1
ATOM 1860 C C . GLN A 1 237 ? -15.875 -10.75 -26.422 1 55.28 237 GLN A C 1
ATOM 1862 O O . GLN A 1 237 ? -15.312 -10.148 -27.344 1 55.28 237 GLN A O 1
ATOM 1867 N N . LYS A 1 238 ? -15.75 -10.438 -25.266 1 60.22 238 LYS A N 1
ATOM 1868 C CA . LYS A 1 238 ? -14.656 -9.586 -24.797 1 60.22 238 LYS A CA 1
ATOM 1869 C C . LYS A 1 238 ? -13.328 -10.336 -24.812 1 60.22 238 LYS A C 1
ATOM 1871 O O . LYS A 1 238 ? -12.758 -10.633 -23.766 1 60.22 238 LYS A O 1
ATOM 1876 N N . ILE A 1 239 ? -12.875 -10.734 -26.078 1 55.84 239 ILE A N 1
ATOM 1877 C CA . ILE A 1 239 ? -11.695 -11.57 -26.25 1 55.84 239 ILE A CA 1
ATOM 1878 C C . ILE A 1 239 ? -10.453 -10.812 -25.781 1 55.84 239 ILE A C 1
ATOM 1880 O O . ILE A 1 239 ? -9.57 -11.391 -25.156 1 55.84 239 ILE A O 1
ATOM 1884 N N . LEU A 1 240 ? -10.414 -9.594 -26.062 1 59.84 240 LEU A N 1
ATOM 1885 C CA . LEU A 1 240 ? -9.211 -8.828 -25.75 1 59.84 240 LEU A CA 1
ATOM 1886 C C . LEU A 1 240 ? -9 -8.734 -24.234 1 59.84 240 LEU A C 1
ATOM 1888 O O . LEU A 1 240 ? -7.863 -8.734 -23.766 1 59.84 240 LEU A O 1
ATOM 1892 N N . SER A 1 241 ? -10.07 -8.766 -23.672 1 62.59 241 SER A N 1
ATOM 1893 C CA . SER A 1 241 ? -9.953 -8.688 -22.219 1 62.59 241 SER A CA 1
ATOM 1894 C C . SER A 1 241 ? -9.812 -10.078 -21.609 1 62.59 241 SER A C 1
ATOM 1896 O O . SER A 1 241 ? -9.312 -10.219 -20.484 1 62.59 241 SER A O 1
ATOM 1898 N N . GLN A 1 242 ? -10.086 -10.977 -22.547 1 63.59 242 GLN A N 1
ATOM 1899 C CA . GLN A 1 242 ? -10.086 -12.328 -22.016 1 63.59 242 GLN A CA 1
ATOM 1900 C C . GLN A 1 242 ? -8.711 -12.977 -22.141 1 63.59 242 GLN A C 1
ATOM 1902 O O . GLN A 1 242 ? -8.352 -13.852 -21.359 1 63.59 242 GLN A O 1
ATOM 1907 N N . PHE A 1 243 ? -7.941 -12.453 -23.109 1 75.69 243 PHE A N 1
ATOM 1908 C CA . PHE A 1 243 ? -6.641 -13.086 -23.312 1 75.69 243 PHE A CA 1
ATOM 1909 C C . PHE A 1 243 ? -5.543 -12.031 -23.422 1 75.69 243 PHE A C 1
ATOM 1911 O O . PHE A 1 243 ? -4.723 -12.07 -24.344 1 75.69 243 PHE A O 1
ATOM 1918 N N . PRO A 1 244 ? -5.414 -11.234 -22.453 1 77.5 244 PRO A N 1
ATOM 1919 C CA . PRO A 1 244 ? -4.484 -10.109 -22.594 1 77.5 244 PRO A CA 1
ATOM 1920 C C . PRO A 1 244 ? -3.021 -10.547 -22.594 1 77.5 244 PRO A C 1
ATOM 1922 O O . PRO A 1 244 ? -2.211 -10.016 -23.344 1 77.5 244 PRO A O 1
ATOM 1925 N N . TYR A 1 245 ? -2.67 -11.508 -21.891 1 81.69 245 TYR A N 1
ATOM 1926 C CA . TYR A 1 245 ? -1.271 -11.891 -21.734 1 81.69 245 TYR A CA 1
ATOM 1927 C C . TYR A 1 245 ? -0.742 -12.539 -23.016 1 81.69 245 TYR A C 1
ATOM 1929 O O . TYR A 1 245 ? 0.342 -12.188 -23.484 1 81.69 245 TYR A O 1
ATOM 1937 N N . LEU A 1 246 ? -1.523 -13.406 -23.531 1 79.69 246 LEU A N 1
ATOM 1938 C CA . LEU A 1 246 ? -1.091 -14.102 -24.734 1 79.69 246 LEU A CA 1
ATOM 1939 C C . LEU A 1 246 ? -0.925 -13.117 -25.891 1 79.69 246 LEU A C 1
ATOM 1941 O O . LEU A 1 246 ? 0.08 -13.156 -26.609 1 79.69 246 LEU A O 1
ATOM 1945 N N . ILE A 1 247 ? -1.86 -12.281 -26.031 1 82.44 247 ILE A N 1
ATOM 1946 C CA . ILE A 1 247 ? -1.839 -11.305 -27.125 1 82.44 247 ILE A CA 1
ATOM 1947 C C . ILE A 1 247 ? -0.699 -10.312 -26.906 1 82.44 247 ILE A C 1
ATOM 1949 O O . ILE A 1 247 ? 0.048 -10 -27.828 1 82.44 247 ILE A O 1
ATOM 1953 N N . GLY A 1 248 ? -0.61 -9.875 -25.719 1 87 248 GLY A N 1
ATOM 1954 C CA . GLY A 1 248 ? 0.439 -8.922 -25.406 1 87 248 GLY A CA 1
ATOM 1955 C C . GLY A 1 248 ? 1.835 -9.469 -25.625 1 87 248 GLY A C 1
ATOM 1956 O O . GLY A 1 248 ? 2.676 -8.812 -26.234 1 87 248 GLY A O 1
ATOM 1957 N N . ILE A 1 249 ? 2.07 -10.656 -25.188 1 87.31 249 ILE A N 1
ATOM 1958 C CA . ILE A 1 249 ? 3.373 -11.297 -25.344 1 87.31 249 ILE A CA 1
ATOM 1959 C C . ILE A 1 249 ? 3.67 -11.539 -26.812 1 87.31 249 ILE A C 1
ATOM 1961 O O . ILE A 1 249 ? 4.789 -11.312 -27.281 1 87.31 249 ILE A O 1
ATOM 1965 N N . SER A 1 250 ? 2.629 -11.93 -27.547 1 87.69 250 SER A N 1
ATOM 1966 C CA . SER A 1 250 ? 2.799 -12.203 -28.969 1 87.69 250 SER A CA 1
ATOM 1967 C C . SER A 1 250 ? 3.158 -10.93 -29.734 1 87.69 250 SER A C 1
ATOM 1969 O O . SER A 1 250 ? 4.051 -10.945 -30.578 1 87.69 250 SER A O 1
ATOM 1971 N N . ILE A 1 251 ? 2.498 -9.875 -29.422 1 90.19 251 ILE A N 1
ATOM 1972 C CA . ILE A 1 251 ? 2.756 -8.609 -30.094 1 90.19 251 ILE A CA 1
ATOM 1973 C C . ILE A 1 251 ? 4.172 -8.133 -29.781 1 90.19 251 ILE A C 1
ATOM 1975 O O . ILE A 1 251 ? 4.914 -7.73 -30.672 1 90.19 251 ILE A O 1
ATOM 1979 N N . ALA A 1 252 ? 4.508 -8.203 -28.547 1 91.88 252 ALA A N 1
ATOM 1980 C CA . ALA A 1 252 ? 5.844 -7.77 -28.156 1 91.88 252 ALA A CA 1
ATOM 1981 C C . ALA A 1 252 ? 6.918 -8.648 -28.781 1 91.88 252 ALA A C 1
ATOM 1983 O O . ALA A 1 252 ? 7.969 -8.156 -29.203 1 91.88 252 ALA A O 1
ATOM 1984 N N . TRP A 1 253 ? 6.715 -9.914 -28.812 1 88.81 253 TRP A N 1
ATOM 1985 C CA . TRP A 1 253 ? 7.656 -10.844 -29.438 1 88.81 253 TRP A CA 1
ATOM 1986 C C . TRP A 1 253 ? 7.828 -10.539 -30.922 1 88.81 253 TRP A C 1
ATOM 1988 O O . TRP A 1 253 ? 8.945 -10.594 -31.438 1 88.81 253 TRP A O 1
ATOM 1998 N N . PHE A 1 254 ? 6.703 -10.242 -31.5 1 90.88 254 PHE A N 1
ATOM 1999 C CA . PHE A 1 254 ? 6.746 -9.922 -32.938 1 90.88 254 PHE A CA 1
ATOM 2000 C C . PHE A 1 254 ? 7.559 -8.656 -33.188 1 90.88 254 PHE A C 1
ATOM 2002 O O . PHE A 1 254 ? 8.32 -8.578 -34.156 1 90.88 254 PHE A O 1
ATOM 2009 N N . ILE A 1 255 ? 7.379 -7.77 -32.375 1 92.81 255 ILE A N 1
ATOM 2010 C CA . ILE A 1 255 ? 8.148 -6.535 -32.5 1 92.81 255 ILE A CA 1
ATOM 2011 C C . ILE A 1 255 ? 9.633 -6.836 -32.281 1 92.81 255 ILE A C 1
ATOM 2013 O O . ILE A 1 255 ? 10.484 -6.324 -33.031 1 92.81 255 ILE A O 1
ATOM 2017 N N . CYS A 1 256 ? 9.961 -7.598 -31.312 1 90.94 256 CYS A N 1
ATOM 2018 C CA . CYS A 1 256 ? 11.336 -8 -31.078 1 90.94 256 CYS A CA 1
ATOM 2019 C C . CYS A 1 256 ? 11.898 -8.75 -32.281 1 90.94 256 CYS A C 1
ATOM 2021 O O . CYS A 1 256 ? 13.07 -8.578 -32.625 1 90.94 256 CYS A O 1
ATOM 2023 N N . PHE A 1 257 ? 11.07 -9.523 -32.844 1 88.5 257 PHE A N 1
ATOM 2024 C CA . PHE A 1 257 ? 11.469 -10.297 -34.031 1 88.5 257 PHE A CA 1
ATOM 2025 C C . PHE A 1 257 ? 11.836 -9.375 -35.188 1 88.5 257 PHE A C 1
ATOM 2027 O O . PHE A 1 257 ? 12.867 -9.555 -35.812 1 88.5 257 PHE A O 1
ATOM 2034 N N . ILE A 1 258 ? 11 -8.383 -35.375 1 92.12 258 ILE A N 1
ATOM 2035 C CA . ILE A 1 258 ? 11.227 -7.418 -36.438 1 92.12 258 ILE A CA 1
ATOM 2036 C C . ILE A 1 258 ? 12.516 -6.641 -36.188 1 92.12 258 ILE A C 1
ATOM 2038 O O . ILE A 1 258 ? 13.32 -6.426 -37.094 1 92.12 258 ILE A O 1
ATOM 2042 N N . MET A 1 259 ? 12.68 -6.297 -35 1 91.31 259 MET A N 1
ATOM 2043 C CA . MET A 1 259 ? 13.875 -5.547 -34.625 1 91.31 259 MET A CA 1
ATOM 2044 C C . MET A 1 259 ? 15.125 -6.402 -34.781 1 91.31 259 MET A C 1
ATOM 2046 O O . MET A 1 259 ? 16.188 -5.898 -35.188 1 91.31 259 MET A O 1
ATOM 2050 N N . THR A 1 260 ? 15.031 -7.664 -34.469 1 87.75 260 THR A N 1
ATOM 2051 C CA . THR A 1 260 ? 16.156 -8.586 -34.594 1 87.75 260 THR A CA 1
ATOM 2052 C C . THR A 1 260 ? 16.516 -8.812 -36.062 1 87.75 260 THR A C 1
ATOM 2054 O O . THR A 1 260 ? 17.688 -8.742 -36.438 1 87.75 260 THR A O 1
ATOM 2057 N N . VAL A 1 261 ? 15.547 -8.977 -36.906 1 88.81 261 VAL A N 1
ATOM 2058 C CA . VAL A 1 261 ? 15.766 -9.234 -38.344 1 88.81 261 VAL A CA 1
ATOM 2059 C C . VAL A 1 261 ? 16.297 -7.969 -39 1 88.81 261 VAL A C 1
ATOM 2061 O O . VAL A 1 261 ? 17.125 -8.047 -39.938 1 88.81 261 VAL A O 1
ATOM 2064 N N . ALA A 1 262 ? 15.812 -6.902 -38.5 1 91.19 262 ALA A N 1
ATOM 2065 C CA . ALA A 1 262 ? 16.234 -5.629 -39.062 1 91.19 262 ALA A CA 1
ATOM 2066 C C . ALA A 1 262 ? 17.578 -5.184 -38.469 1 91.19 262 ALA A C 1
ATOM 2068 O O . ALA A 1 262 ? 18.125 -4.164 -38.906 1 91.19 262 ALA A O 1
ATOM 2069 N N . ASN A 1 263 ? 18.109 -5.871 -37.531 1 86.44 263 ASN A N 1
ATOM 2070 C CA . ASN A 1 263 ? 19.375 -5.594 -36.875 1 86.44 263 ASN A CA 1
ATOM 2071 C C . ASN A 1 263 ? 19.375 -4.23 -36.188 1 86.44 263 ASN A C 1
ATOM 2073 O O . ASN A 1 263 ? 20.344 -3.486 -36.281 1 86.44 263 ASN A O 1
ATOM 2077 N N . TRP A 1 264 ? 18.219 -3.936 -35.688 1 85.88 264 TRP A N 1
ATOM 2078 C CA . TRP A 1 264 ? 18.078 -2.688 -34.969 1 85.88 264 TRP A CA 1
ATOM 2079 C C . TRP A 1 264 ? 18.531 -2.863 -33.5 1 85.88 264 TRP A C 1
ATOM 2081 O O . TRP A 1 264 ? 18.672 -1.884 -32.781 1 85.88 264 TRP A O 1
ATOM 2091 N N . THR A 1 265 ? 18.844 -4.066 -33.062 1 82.38 265 THR A N 1
ATOM 2092 C CA . THR A 1 265 ? 19.25 -4.363 -31.688 1 82.38 265 THR A CA 1
ATOM 2093 C C . THR A 1 265 ? 20.656 -4.984 -31.672 1 82.38 265 THR A C 1
ATOM 2095 O O . THR A 1 265 ? 20.984 -5.785 -32.531 1 82.38 265 THR A O 1
ATOM 2098 N N . PRO A 1 266 ? 21.406 -4.516 -30.797 1 82.38 266 PRO A N 1
ATOM 2099 C CA . PRO A 1 266 ? 22.734 -5.105 -30.688 1 82.38 266 PRO A CA 1
ATOM 2100 C C . PRO A 1 266 ? 22.703 -6.609 -30.438 1 82.38 266 PRO A C 1
ATOM 2102 O O . PRO A 1 266 ? 21.688 -7.129 -29.938 1 82.38 266 PRO A O 1
ATOM 2105 N N . VAL A 1 267 ? 23.75 -7.246 -30.781 1 76.81 267 VAL A N 1
ATOM 2106 C CA . VAL A 1 267 ? 23.844 -8.703 -30.75 1 76.81 267 VAL A CA 1
ATOM 2107 C C . VAL A 1 267 ? 23.641 -9.203 -29.328 1 76.81 267 VAL A C 1
ATOM 2109 O O . VAL A 1 267 ? 23.031 -10.25 -29.109 1 76.81 267 VAL A O 1
ATOM 2112 N N . ASN A 1 268 ? 23.984 -8.453 -28.328 1 78.12 268 ASN A N 1
ATOM 2113 C CA . ASN A 1 268 ? 23.875 -8.898 -26.938 1 78.12 268 ASN A CA 1
ATOM 2114 C C . ASN A 1 268 ? 22.672 -8.281 -26.234 1 78.12 268 ASN A C 1
ATOM 2116 O O . ASN A 1 268 ? 22.594 -8.312 -25 1 78.12 268 ASN A O 1
ATOM 2120 N N . SER A 1 269 ? 21.781 -7.918 -27.047 1 82.62 269 SER A N 1
ATOM 2121 C CA . SER A 1 269 ? 20.625 -7.25 -26.453 1 82.62 269 SER A CA 1
ATOM 2122 C C . SER A 1 269 ? 19.672 -8.25 -25.828 1 82.62 269 SER A C 1
ATOM 2124 O O . SER A 1 269 ? 19.453 -9.336 -26.359 1 82.62 269 SER A O 1
ATOM 2126 N N . PRO A 1 270 ? 19.109 -7.934 -24.719 1 80 270 PRO A N 1
ATOM 2127 C CA . PRO A 1 270 ? 18.141 -8.812 -24.047 1 80 270 PRO A CA 1
ATOM 2128 C C . PRO A 1 270 ? 16.812 -8.914 -24.797 1 80 270 PRO A C 1
ATOM 2130 O O . PRO A 1 270 ? 15.969 -9.734 -24.438 1 80 270 PRO A O 1
ATOM 2133 N N . ALA A 1 271 ? 16.688 -8.18 -25.891 1 82.88 271 ALA A N 1
ATOM 2134 C CA . ALA A 1 271 ? 15.438 -8.164 -26.641 1 82.88 271 ALA A CA 1
ATOM 2135 C C . ALA A 1 271 ? 15.555 -9.008 -27.922 1 82.88 271 ALA A C 1
ATOM 2137 O O . ALA A 1 271 ? 14.578 -9.18 -28.641 1 82.88 271 ALA A O 1
ATOM 2138 N N . ARG A 1 272 ? 16.688 -9.539 -28.125 1 81.19 272 ARG A N 1
ATOM 2139 C CA . ARG A 1 272 ? 16.875 -10.281 -29.375 1 81.19 272 ARG A CA 1
ATOM 2140 C C . ARG A 1 272 ? 16.203 -11.648 -29.297 1 81.19 272 ARG A C 1
ATOM 2142 O O . ARG A 1 272 ? 16.125 -12.258 -28.234 1 81.19 272 ARG A O 1
ATOM 2149 N N . THR A 1 273 ? 15.719 -12.117 -30.422 1 78.12 273 THR A N 1
ATOM 2150 C CA . THR A 1 273 ? 14.977 -13.367 -30.484 1 78.12 273 THR A CA 1
ATOM 2151 C C . THR A 1 273 ? 15.844 -14.484 -31.078 1 78.12 273 THR A C 1
ATOM 2153 O O . THR A 1 273 ? 15.445 -15.648 -31.062 1 78.12 273 THR A O 1
ATOM 2156 N N . ASP A 1 274 ? 16.984 -14.125 -31.562 1 71.69 274 ASP A N 1
ATOM 2157 C CA . ASP A 1 274 ? 17.781 -15.109 -32.281 1 71.69 274 ASP A CA 1
ATOM 2158 C C . ASP A 1 274 ? 19 -15.531 -31.469 1 71.69 274 ASP A C 1
ATOM 2160 O O . ASP A 1 274 ? 20.047 -15.852 -32.031 1 71.69 274 ASP A O 1
ATOM 2164 N N . HIS A 1 275 ? 18.812 -15.445 -30.219 1 69.62 275 HIS A N 1
ATOM 2165 C CA . HIS A 1 275 ? 19.969 -15.961 -29.516 1 69.62 275 HIS A CA 1
ATOM 2166 C C . HIS A 1 275 ? 20.25 -17.406 -29.922 1 69.62 275 HIS A C 1
ATOM 2168 O O . HIS A 1 275 ? 19.344 -18.234 -29.984 1 69.62 275 HIS A O 1
ATOM 2174 N N . ASN A 1 276 ? 21.391 -17.656 -30.516 1 58.84 276 ASN A N 1
ATOM 2175 C CA . ASN A 1 276 ? 21.781 -18.969 -31.031 1 58.84 276 ASN A CA 1
ATOM 2176 C C . ASN A 1 276 ? 21.391 -20.078 -30.062 1 58.84 276 ASN A C 1
ATOM 2178 O O . ASN A 1 276 ? 20.891 -21.125 -30.484 1 58.84 276 ASN A O 1
ATOM 2182 N N . ASP A 1 277 ? 21.5 -19.828 -28.922 1 71.69 277 ASP A N 1
ATOM 2183 C CA . ASP A 1 277 ? 21.219 -20.859 -27.922 1 71.69 277 ASP A CA 1
ATOM 2184 C C . ASP A 1 277 ? 19.719 -21.156 -27.844 1 71.69 277 ASP A C 1
ATOM 2186 O O . ASP A 1 277 ? 19.328 -22.312 -27.672 1 71.69 277 ASP A O 1
ATOM 2190 N N . SER A 1 278 ? 18.938 -20.188 -28.172 1 74.44 278 SER A N 1
ATOM 2191 C CA . SER A 1 278 ? 17.5 -20.359 -28.078 1 74.44 278 SER A CA 1
ATOM 2192 C C . SER A 1 278 ? 16.969 -21.203 -29.234 1 74.44 278 SER A C 1
ATOM 2194 O O . SER A 1 278 ? 16.125 -22.078 -29.031 1 74.44 278 SER A O 1
ATOM 2196 N N . LEU A 1 279 ? 17.516 -20.984 -30.344 1 78.19 279 LEU A N 1
ATOM 2197 C CA . LEU A 1 279 ? 17.062 -21.734 -31.516 1 78.19 279 LEU A CA 1
ATOM 2198 C C . LEU A 1 279 ? 17.516 -23.188 -31.438 1 78.19 279 LEU A C 1
ATOM 2200 O O . LEU A 1 279 ? 16.766 -24.094 -31.844 1 78.19 279 LEU A O 1
ATOM 2204 N N . HIS A 1 280 ? 18.672 -23.344 -30.953 1 81.69 280 HIS A N 1
ATOM 2205 C CA . HIS A 1 280 ? 19.188 -24.703 -30.797 1 81.69 280 HIS A CA 1
ATOM 2206 C C . HIS A 1 280 ? 18.359 -25.5 -29.812 1 81.69 280 HIS A C 1
ATOM 2208 O O . HIS A 1 280 ? 18.062 -26.688 -30.047 1 81.69 280 HIS A O 1
ATOM 2214 N N . VAL A 1 281 ? 17.969 -24.875 -28.812 1 83.81 281 VAL A N 1
ATOM 2215 C CA . VAL A 1 281 ? 17.172 -25.547 -27.797 1 83.81 281 VAL A CA 1
ATOM 2216 C C . VAL A 1 281 ? 15.797 -25.906 -28.359 1 83.81 281 VAL A C 1
ATOM 2218 O O . VAL A 1 281 ? 15.266 -26.984 -28.062 1 83.81 281 VAL A O 1
ATOM 2221 N N . LEU A 1 282 ? 15.281 -25.047 -29.156 1 85 282 LEU A N 1
ATOM 2222 C CA . LEU A 1 282 ? 13.984 -25.312 -29.766 1 85 282 LEU A CA 1
ATOM 2223 C C . LEU A 1 282 ? 14.047 -26.516 -30.688 1 85 282 LEU A C 1
ATOM 2225 O O . LEU A 1 282 ? 13.117 -27.328 -30.719 1 85 282 LEU A O 1
ATOM 2229 N N . GLU A 1 283 ? 15.156 -26.625 -31.312 1 85 283 GLU A N 1
ATOM 2230 C CA . GLU A 1 283 ? 15.312 -27.719 -32.25 1 85 283 GLU A CA 1
ATOM 2231 C C . GLU A 1 283 ? 15.602 -29.031 -31.547 1 85 283 GLU A C 1
ATOM 2233 O O . GLU A 1 283 ? 15.133 -30.094 -31.984 1 85 283 GLU A O 1
ATOM 2238 N N . THR A 1 284 ? 16.266 -28.969 -30.516 1 86.69 284 THR A N 1
ATOM 2239 C CA . THR A 1 284 ? 16.734 -30.188 -29.875 1 86.69 284 THR A CA 1
ATOM 2240 C C . THR A 1 284 ? 15.711 -30.688 -28.844 1 86.69 284 THR A C 1
ATOM 2242 O O . THR A 1 284 ? 15.742 -31.844 -28.438 1 86.69 284 THR A O 1
ATOM 2245 N N . THR A 1 285 ? 14.844 -29.828 -28.453 1 88.5 285 THR A N 1
ATOM 2246 C CA . THR A 1 285 ? 13.828 -30.234 -27.484 1 88.5 285 THR A CA 1
ATOM 2247 C C . THR A 1 285 ? 12.836 -31.203 -28.109 1 88.5 285 THR A C 1
ATOM 2249 O O . THR A 1 285 ? 12.305 -30.938 -29.188 1 88.5 285 THR A O 1
ATOM 2252 N N . PRO A 1 286 ? 12.695 -32.312 -27.469 1 89.56 286 PRO A N 1
ATOM 2253 C CA . PRO A 1 286 ? 11.703 -33.25 -28 1 89.56 286 PRO A CA 1
ATOM 2254 C C . PRO A 1 286 ? 10.289 -32.688 -28 1 89.56 286 PRO A C 1
ATOM 2256 O O . PRO A 1 286 ? 9.992 -31.766 -27.234 1 89.56 286 PRO A O 1
ATOM 2259 N N . TRP A 1 287 ? 9.453 -33.281 -28.844 1 90.56 287 TRP A N 1
ATOM 2260 C CA . TRP A 1 287 ? 8.078 -32.812 -28.969 1 90.56 287 TRP A CA 1
ATOM 2261 C C . TRP A 1 287 ? 7.273 -33.125 -27.703 1 90.56 287 TRP A C 1
ATOM 2263 O O . TRP A 1 287 ? 6.426 -32.312 -27.297 1 90.56 287 TRP A O 1
ATOM 2273 N N . PHE A 1 288 ? 7.508 -34.25 -27.141 1 91.62 288 PHE A N 1
ATOM 2274 C CA . PHE A 1 288 ? 6.762 -34.688 -25.969 1 91.62 288 PHE A CA 1
ATOM 2275 C C . PHE A 1 288 ? 7.703 -35.156 -24.875 1 91.62 288 PHE A C 1
ATOM 2277 O O . PHE A 1 288 ? 8.641 -35.906 -25.125 1 91.62 288 PHE A O 1
ATOM 2284 N N . GLN A 1 289 ? 7.551 -34.562 -23.766 1 88.62 289 GLN A N 1
ATOM 2285 C CA . GLN A 1 289 ? 8.305 -34.969 -22.578 1 88.62 289 GLN A CA 1
ATOM 2286 C C . GLN A 1 289 ? 7.488 -34.75 -21.312 1 88.62 289 GLN A C 1
ATOM 2288 O O . GLN A 1 289 ? 6.898 -33.688 -21.109 1 88.62 289 GLN A O 1
ATOM 2293 N N . ILE A 1 290 ? 7.414 -35.75 -20.516 1 89.25 290 ILE A N 1
ATOM 2294 C CA . ILE A 1 290 ? 6.699 -35.656 -19.25 1 89.25 290 ILE A CA 1
ATOM 2295 C C . ILE A 1 290 ? 7.668 -35.281 -18.141 1 89.25 290 ILE A C 1
ATOM 2297 O O . ILE A 1 290 ? 8.711 -35.906 -17.969 1 89.25 290 ILE A O 1
ATOM 2301 N N . PRO A 1 291 ? 7.289 -34.188 -17.516 1 90.56 291 PRO A N 1
ATOM 2302 C CA . PRO A 1 291 ? 8.148 -33.812 -16.391 1 90.56 291 PRO A CA 1
ATOM 2303 C C . PRO A 1 291 ? 8.227 -34.906 -15.328 1 90.56 291 PRO A C 1
ATOM 2305 O O . PRO A 1 291 ? 7.211 -35.531 -15 1 90.56 291 PRO A O 1
ATOM 2308 N N . MET A 1 292 ? 9.398 -35.188 -14.891 1 89.69 292 MET A N 1
ATOM 2309 C CA . MET A 1 292 ? 9.617 -36.25 -13.906 1 89.69 292 MET A CA 1
ATOM 2310 C C . MET A 1 292 ? 10.234 -35.688 -12.633 1 89.69 292 MET A C 1
ATOM 2312 O O . MET A 1 292 ? 11.062 -34.75 -12.695 1 89.69 292 MET A O 1
ATOM 2316 N N . PRO A 1 293 ? 9.844 -36.25 -11.555 1 92.12 293 PRO A N 1
ATOM 2317 C CA . PRO A 1 293 ? 10.422 -35.781 -10.281 1 92.12 293 PRO A CA 1
ATOM 2318 C C . PRO A 1 293 ? 11.875 -36.219 -10.109 1 92.12 293 PRO A C 1
ATOM 2320 O O . PRO A 1 293 ? 12.273 -37.281 -10.594 1 92.12 293 PRO A O 1
ATOM 2323 N N . GLY A 1 294 ? 12.711 -35.406 -9.5 1 88.62 294 GLY A N 1
ATOM 2324 C CA . GLY A 1 294 ? 14.078 -35.75 -9.141 1 88.62 294 GLY A CA 1
ATOM 2325 C C . GLY A 1 294 ? 15.039 -35.656 -10.312 1 88.62 294 GLY A C 1
ATOM 2326 O O . GLY A 1 294 ? 16.047 -36.375 -10.344 1 88.62 294 GLY A O 1
ATOM 2327 N N . ARG A 1 295 ? 14.734 -34.938 -11.211 1 86.69 295 ARG A N 1
ATOM 2328 C CA . ARG A 1 295 ? 15.555 -34.812 -12.414 1 86.69 295 ARG A CA 1
ATOM 2329 C C . ARG A 1 295 ? 16.922 -34.219 -12.094 1 86.69 295 ARG A C 1
ATOM 2331 O O . ARG A 1 295 ? 17.906 -34.5 -12.797 1 86.69 295 ARG A O 1
ATOM 2338 N N . TYR A 1 296 ? 17.016 -33.531 -11.039 1 90 296 TYR A N 1
ATOM 2339 C CA . TYR A 1 296 ? 18.25 -32.781 -10.773 1 90 296 TYR A CA 1
ATOM 2340 C C . TYR A 1 296 ? 19.078 -33.5 -9.703 1 90 296 TYR A C 1
ATOM 2342 O O . TYR A 1 296 ? 20.141 -33 -9.312 1 90 296 TYR A O 1
ATOM 2350 N N . GLY A 1 297 ? 18.609 -34.594 -9.172 1 89.38 297 GLY A N 1
ATOM 2351 C CA . GLY A 1 297 ? 19.344 -35.344 -8.164 1 89.38 297 GLY A CA 1
ATOM 2352 C C . GLY A 1 297 ? 18.609 -35.438 -6.84 1 89.38 297 GLY A C 1
ATOM 2353 O O . GLY A 1 297 ? 17.484 -34.938 -6.711 1 89.38 297 GLY A O 1
ATOM 2354 N N . ALA A 1 298 ? 19.297 -35.969 -5.902 1 91.56 298 ALA A N 1
ATOM 2355 C CA . ALA A 1 298 ? 18.719 -36.156 -4.578 1 91.56 298 ALA A CA 1
ATOM 2356 C C . ALA A 1 298 ? 18.609 -34.812 -3.844 1 91.56 298 ALA A C 1
ATOM 2358 O O . ALA A 1 298 ? 19.516 -34 -3.908 1 91.56 298 ALA A O 1
ATOM 2359 N N . PRO A 1 299 ? 17.562 -34.656 -3.219 1 92.38 299 PRO A N 1
ATOM 2360 C CA . PRO A 1 299 ? 17.359 -33.406 -2.5 1 92.38 299 PRO A CA 1
ATOM 2361 C C . PRO A 1 299 ? 18.391 -33.156 -1.407 1 92.38 299 PRO A C 1
ATOM 2363 O O . PRO A 1 299 ? 18.812 -34.094 -0.731 1 92.38 299 PRO A O 1
ATOM 2366 N N . LYS A 1 300 ? 18.906 -31.969 -1.365 1 94.06 300 LYS A N 1
ATOM 2367 C CA . LYS A 1 300 ? 19.766 -31.469 -0.297 1 94.06 300 LYS A CA 1
ATOM 2368 C C . LYS A 1 300 ? 19.078 -30.375 0.503 1 94.06 300 LYS A C 1
ATOM 2370 O O . LYS A 1 300 ? 17.984 -29.906 0.131 1 94.06 300 LYS A O 1
ATOM 2375 N N . PHE A 1 301 ? 19.766 -30.078 1.706 1 93.31 301 PHE A N 1
ATOM 2376 C CA . PHE A 1 301 ? 19.047 -29.156 2.572 1 93.31 301 PHE A CA 1
ATOM 2377 C C . PHE A 1 301 ? 19.953 -28 3 1 93.31 301 PHE A C 1
ATOM 2379 O O . PHE A 1 301 ? 21.156 -28.203 3.199 1 93.31 301 PHE A O 1
ATOM 2386 N N . ASN A 1 302 ? 19.391 -26.844 3.004 1 93 302 ASN A N 1
ATOM 2387 C CA . ASN A 1 302 ? 19.938 -25.641 3.588 1 93 302 ASN A CA 1
ATOM 2388 C C . ASN A 1 302 ? 19.016 -25.047 4.652 1 93 302 ASN A C 1
ATOM 2390 O O . ASN A 1 302 ? 17.891 -24.656 4.352 1 93 302 ASN A O 1
ATOM 2394 N N . LEU A 1 303 ? 19.484 -24.953 5.898 1 93.5 303 LEU A N 1
ATOM 2395 C CA . LEU A 1 303 ? 18.641 -24.609 7.039 1 93.5 303 LEU A CA 1
ATOM 2396 C C . LEU A 1 303 ? 18.047 -23.203 6.875 1 93.5 303 LEU A C 1
ATOM 2398 O O . LEU A 1 303 ? 16.875 -22.984 7.184 1 93.5 303 LEU A O 1
ATOM 2402 N N . ALA A 1 304 ? 18.875 -22.25 6.441 1 91.38 304 ALA A N 1
ATOM 2403 C CA . ALA A 1 304 ? 18.375 -20.891 6.25 1 91.38 304 ALA A CA 1
ATOM 2404 C C . ALA A 1 304 ? 17.266 -20.844 5.211 1 91.38 304 ALA A C 1
ATOM 2406 O O . ALA A 1 304 ? 16.266 -20.156 5.398 1 91.38 304 ALA A O 1
ATOM 2407 N N . LEU A 1 305 ? 17.484 -21.609 4.184 1 94.5 305 LEU A N 1
ATOM 2408 C CA . LEU A 1 305 ? 16.484 -21.656 3.123 1 94.5 305 LEU A CA 1
ATOM 2409 C C . LEU A 1 305 ? 15.211 -22.359 3.596 1 94.5 305 LEU A C 1
ATOM 2411 O O . LEU A 1 305 ? 14.102 -21.953 3.236 1 94.5 305 LEU A O 1
ATOM 2415 N N . VAL A 1 306 ? 15.352 -23.344 4.418 1 96.69 306 VAL A N 1
ATOM 2416 C CA . VAL A 1 306 ? 14.203 -24.062 4.973 1 96.69 306 VAL A CA 1
ATOM 2417 C C . VAL A 1 306 ? 13.344 -23.094 5.793 1 96.69 306 VAL A C 1
ATOM 2419 O O . VAL A 1 306 ? 12.125 -23.031 5.613 1 96.69 306 VAL A O 1
ATOM 2422 N N . PHE A 1 307 ? 13.93 -22.328 6.598 1 94.88 307 PHE A N 1
ATOM 2423 C CA . PHE A 1 307 ? 13.18 -21.422 7.453 1 94.88 307 PHE A CA 1
ATOM 2424 C C . PHE A 1 307 ? 12.594 -20.266 6.641 1 94.88 307 PHE A C 1
ATOM 2426 O O . PHE A 1 307 ? 11.516 -19.766 6.949 1 94.88 307 PHE A O 1
ATOM 2433 N N . GLY A 1 308 ? 13.414 -19.859 5.66 1 93.75 308 GLY A N 1
ATOM 2434 C CA . GLY A 1 308 ? 12.844 -18.891 4.746 1 93.75 308 GLY A CA 1
ATOM 2435 C C . GLY A 1 308 ? 11.594 -19.391 4.043 1 93.75 308 GLY A C 1
ATOM 2436 O O . GLY A 1 308 ? 10.594 -18.688 3.977 1 93.75 308 GLY A O 1
ATOM 2437 N N . PHE A 1 309 ? 11.633 -20.625 3.594 1 96.88 309 PHE A N 1
ATOM 2438 C CA . PHE A 1 309 ? 10.5 -21.234 2.904 1 96.88 309 PHE A CA 1
ATOM 2439 C C . PHE A 1 309 ? 9.344 -21.484 3.873 1 96.88 309 PHE A C 1
ATOM 2441 O O . PHE A 1 309 ? 8.18 -21.391 3.492 1 96.88 309 PHE A O 1
ATOM 2448 N N . LEU A 1 310 ? 9.672 -21.75 5.105 1 96.06 310 LEU A N 1
ATOM 2449 C CA . LEU A 1 310 ? 8.625 -21.922 6.109 1 96.06 310 LEU A CA 1
ATOM 2450 C C . LEU A 1 310 ? 7.84 -20.641 6.305 1 96.06 310 LEU A C 1
ATOM 2452 O O . LEU A 1 310 ? 6.609 -20.656 6.383 1 96.06 310 LEU A O 1
ATOM 2456 N N . ALA A 1 311 ? 8.57 -19.594 6.383 1 92.62 311 ALA A N 1
ATOM 2457 C CA . ALA A 1 311 ? 7.926 -18.281 6.488 1 92.62 311 ALA A CA 1
ATOM 2458 C C . ALA A 1 311 ? 7.059 -18 5.266 1 92.62 311 ALA A C 1
ATOM 2460 O O . ALA A 1 311 ? 5.953 -17.469 5.391 1 92.62 311 ALA A O 1
ATOM 2461 N N . SER A 1 312 ? 7.59 -18.391 4.152 1 93.94 312 SER A N 1
ATOM 2462 C CA . SER A 1 312 ? 6.855 -18.203 2.904 1 93.94 312 SER A CA 1
ATOM 2463 C C . SER A 1 312 ? 5.578 -19.047 2.885 1 93.94 312 SER A C 1
ATOM 2465 O O . SER A 1 312 ? 4.543 -18.594 2.391 1 93.94 312 SER A O 1
ATOM 2467 N N . CYS A 1 313 ? 5.668 -20.203 3.438 1 95.31 313 CYS A N 1
ATOM 2468 C CA . CYS A 1 313 ? 4.512 -21.094 3.504 1 95.31 313 CYS A CA 1
ATOM 2469 C C . CYS A 1 313 ? 3.402 -20.484 4.348 1 95.31 313 CYS A C 1
ATOM 2471 O O . CYS A 1 313 ? 2.229 -20.531 3.977 1 95.31 313 CYS A O 1
ATOM 2473 N N . VAL A 1 314 ? 3.764 -19.922 5.379 1 92.94 314 VAL A N 1
ATOM 2474 C CA . VAL A 1 314 ? 2.777 -19.312 6.266 1 92.94 314 VAL A CA 1
ATOM 2475 C C . VAL A 1 314 ? 2.09 -18.141 5.555 1 92.94 314 VAL A C 1
ATOM 2477 O O . VAL A 1 314 ? 0.863 -18.031 5.594 1 92.94 314 VAL A O 1
ATOM 2480 N N . ALA A 1 315 ? 2.914 -17.406 4.961 1 89 315 ALA A N 1
ATOM 2481 C CA . ALA A 1 315 ? 2.355 -16.281 4.223 1 89 315 ALA A CA 1
ATOM 2482 C C . ALA A 1 315 ? 1.425 -16.75 3.113 1 89 315 ALA A C 1
ATOM 2484 O O . ALA A 1 315 ? 0.355 -16.172 2.902 1 89 315 ALA A O 1
ATOM 2485 N N . ALA A 1 316 ? 1.839 -17.75 2.412 1 92.12 316 ALA A N 1
ATOM 2486 C CA . ALA A 1 316 ? 1.032 -18.297 1.327 1 92.12 316 ALA A CA 1
ATOM 2487 C C . ALA A 1 316 ? -0.28 -18.875 1.856 1 92.12 316 ALA A C 1
ATOM 2489 O O . ALA A 1 316 ? -1.324 -18.734 1.214 1 92.12 316 ALA A O 1
ATOM 2490 N N . MET A 1 317 ? -0.22 -19.484 2.984 1 94.25 317 MET A N 1
ATOM 2491 C CA . MET A 1 317 ? -1.422 -20.047 3.59 1 94.25 317 MET A CA 1
ATOM 2492 C C . MET A 1 317 ? -2.414 -18.953 3.959 1 94.25 317 MET A C 1
ATOM 2494 O O . MET A 1 317 ? -3.613 -19.078 3.719 1 94.25 317 MET A O 1
ATOM 2498 N N . ILE A 1 318 ? -1.938 -17.922 4.512 1 90.69 318 ILE A N 1
ATOM 2499 C CA . ILE A 1 318 ? -2.795 -16.797 4.891 1 90.69 318 ILE A CA 1
ATOM 2500 C C . ILE A 1 318 ? -3.434 -16.203 3.641 1 90.69 318 ILE A C 1
ATOM 2502 O O . ILE A 1 318 ? -4.625 -15.883 3.637 1 90.69 318 ILE A O 1
ATOM 2506 N N . GLU A 1 319 ? -2.646 -16.078 2.654 1 87.5 319 GLU A N 1
ATOM 2507 C CA . GLU A 1 319 ? -3.162 -15.609 1.373 1 87.5 319 GLU A CA 1
ATOM 2508 C C . GLU A 1 319 ? -4.254 -16.531 0.842 1 87.5 319 GLU A C 1
ATOM 2510 O O . GLU A 1 319 ? -5.305 -16.078 0.398 1 87.5 319 GLU A O 1
ATOM 2515 N N . SER A 1 320 ? -4.012 -17.797 0.921 1 93.5 320 SER A N 1
ATOM 2516 C CA . SER A 1 320 ? -4.969 -18.781 0.427 1 93.5 320 SER A CA 1
ATOM 2517 C C . SER A 1 320 ? -6.277 -18.719 1.211 1 93.5 320 SER A C 1
ATOM 2519 O O . SER A 1 320 ? -7.355 -18.906 0.643 1 93.5 320 SER A O 1
ATOM 2521 N N . ILE A 1 321 ? -6.188 -18.516 2.469 1 91.5 321 ILE A N 1
ATOM 2522 C CA . ILE A 1 321 ? -7.391 -18.391 3.287 1 91.5 321 ILE A CA 1
ATOM 2523 C C . ILE A 1 321 ? -8.25 -17.25 2.766 1 91.5 321 ILE A C 1
ATOM 2525 O O . ILE A 1 321 ? -9.469 -17.391 2.627 1 91.5 321 ILE A O 1
ATOM 2529 N N . GLY A 1 322 ? -7.609 -16.188 2.523 1 86.62 322 GLY A N 1
ATOM 2530 C CA . GLY A 1 322 ? -8.328 -15.062 1.948 1 86.62 322 GLY A CA 1
ATOM 2531 C C . GLY A 1 322 ? -8.977 -15.391 0.615 1 86.62 322 GLY A C 1
ATOM 2532 O O . GLY A 1 322 ? -10.117 -15 0.36 1 86.62 322 GLY A O 1
ATOM 2533 N N . ASP A 1 323 ? -8.258 -16.062 -0.171 1 90.88 323 ASP A N 1
ATOM 2534 C CA . ASP A 1 323 ? -8.742 -16.422 -1.497 1 90.88 323 ASP A CA 1
ATOM 2535 C C . ASP A 1 323 ? -9.922 -17.391 -1.403 1 90.88 323 ASP A C 1
ATOM 2537 O O . ASP A 1 323 ? -10.859 -17.312 -2.199 1 90.88 323 ASP A O 1
ATOM 2541 N N . TYR A 1 324 ? -9.828 -18.312 -0.466 1 92.38 324 TYR A N 1
ATOM 2542 C CA . TYR A 1 324 ? -10.922 -19.266 -0.262 1 92.38 324 TYR A CA 1
ATOM 2543 C C . TYR A 1 324 ? -12.203 -18.531 0.125 1 92.38 324 TYR A C 1
ATOM 2545 O O . TYR A 1 324 ? -13.273 -18.828 -0.413 1 92.38 324 TYR A O 1
ATOM 2553 N N . ASN A 1 325 ? -12.086 -17.609 0.986 1 86.62 325 ASN A N 1
ATOM 2554 C CA . ASN A 1 325 ? -13.242 -16.828 1.417 1 86.62 325 ASN A CA 1
ATOM 2555 C C . ASN A 1 325 ? -13.797 -15.977 0.283 1 86.62 325 ASN A C 1
ATOM 2557 O O . ASN A 1 325 ? -15.016 -15.867 0.118 1 86.62 325 ASN A O 1
ATOM 2561 N N . LEU A 1 326 ? -12.953 -15.43 -0.383 1 83.12 326 LEU A N 1
ATOM 2562 C CA . LEU A 1 326 ? -13.367 -14.602 -1.51 1 83.12 326 LEU A CA 1
ATOM 2563 C C . LEU A 1 326 ? -14.055 -15.438 -2.58 1 83.12 326 LEU A C 1
ATOM 2565 O O . LEU A 1 326 ? -15.062 -15.016 -3.148 1 83.12 326 LEU A O 1
ATOM 2569 N N . CYS A 1 327 ? -13.484 -16.547 -2.869 1 90.5 327 CYS A N 1
ATOM 2570 C CA . CYS A 1 327 ? -14.062 -17.453 -3.854 1 90.5 327 CYS A CA 1
ATOM 2571 C C . CYS A 1 327 ? -15.453 -17.906 -3.422 1 90.5 327 CYS A C 1
ATOM 2573 O O . CYS A 1 327 ? -16.359 -18 -4.242 1 90.5 327 CYS A O 1
ATOM 2575 N N . ALA A 1 328 ? -15.586 -18.203 -2.164 1 89.31 328 ALA A N 1
ATOM 2576 C CA . ALA A 1 328 ? -16.891 -18.594 -1.631 1 89.31 328 ALA A CA 1
ATOM 2577 C C . ALA A 1 328 ? -17.906 -17.484 -1.804 1 89.31 328 ALA A C 1
ATOM 2579 O O . ALA A 1 328 ? -19.031 -17.734 -2.248 1 89.31 328 ALA A O 1
ATOM 2580 N N . LYS A 1 329 ? -17.531 -16.359 -1.53 1 82.31 329 LYS A N 1
ATOM 2581 C CA . LYS A 1 329 ? -18.422 -15.211 -1.625 1 82.31 329 LYS A CA 1
ATOM 2582 C C . LYS A 1 329 ? -18.828 -14.961 -3.07 1 82.31 329 LYS A C 1
ATOM 2584 O O . LYS A 1 329 ? -20.016 -14.781 -3.357 1 82.31 329 LYS A O 1
ATOM 2589 N N . ILE A 1 330 ? -17.906 -14.984 -3.918 1 81.62 330 ILE A N 1
ATOM 2590 C CA . ILE A 1 330 ? -18.172 -14.703 -5.324 1 81.62 330 ILE A CA 1
ATOM 2591 C C . ILE A 1 330 ? -19.031 -15.82 -5.926 1 81.62 330 ILE A C 1
ATOM 2593 O O . ILE A 1 330 ? -19.891 -15.562 -6.77 1 81.62 330 ILE A O 1
ATOM 2597 N N . SER A 1 331 ? -18.844 -17 -5.387 1 89.31 331 SER A N 1
ATOM 2598 C CA . SER A 1 331 ? -19.578 -18.156 -5.883 1 89.31 331 SER A CA 1
ATOM 2599 C C . SER A 1 331 ? -20.906 -18.312 -5.164 1 89.31 331 SER A C 1
ATOM 2601 O O . SER A 1 331 ? -21.594 -19.328 -5.312 1 89.31 331 SER A O 1
ATOM 2603 N N . CYS A 1 332 ? -21.266 -17.391 -4.273 1 83.62 332 CYS A N 1
ATOM 2604 C CA . CYS A 1 332 ? -22.516 -17.375 -3.523 1 83.62 332 CYS A CA 1
ATOM 2605 C C . CYS A 1 332 ? -22.641 -18.625 -2.652 1 83.62 332 CYS A C 1
ATOM 2607 O O . CYS A 1 332 ? -23.688 -19.281 -2.639 1 83.62 332 CYS A O 1
ATOM 2609 N N . GLN A 1 333 ? -21.484 -18.953 -2.164 1 87.31 333 GLN A N 1
ATOM 2610 C CA . GLN A 1 333 ? -21.453 -20.062 -1.211 1 87.31 333 GLN A CA 1
ATOM 2611 C C . GLN A 1 333 ? -21.328 -19.547 0.22 1 87.31 333 GLN A C 1
ATOM 2613 O O . GLN A 1 333 ? -20.891 -18.406 0.44 1 87.31 333 GLN A O 1
ATOM 2618 N N . ASP A 1 334 ? -21.719 -20.391 1.139 1 83.88 334 ASP A N 1
ATOM 2619 C CA . ASP A 1 334 ? -21.484 -20.047 2.543 1 83.88 334 ASP A CA 1
ATOM 2620 C C . ASP A 1 334 ? -20 -20.109 2.885 1 83.88 334 ASP A C 1
ATOM 2622 O O . ASP A 1 334 ? -19.188 -20.562 2.076 1 83.88 334 ASP A O 1
ATOM 2626 N N . ARG A 1 335 ? -19.75 -19.734 4.07 1 83.62 335 ARG A N 1
ATOM 2627 C CA . ARG A 1 335 ? -18.359 -19.812 4.547 1 83.62 335 ARG A CA 1
ATOM 2628 C C . ARG A 1 335 ? -17.844 -21.25 4.508 1 83.62 335 ARG A C 1
ATOM 2630 O O . ARG A 1 335 ? -18.562 -22.172 4.879 1 83.62 335 ARG A O 1
ATOM 2637 N N . PRO A 1 336 ? -16.625 -21.312 4.059 1 89.69 336 PRO A N 1
ATOM 2638 C CA . PRO A 1 336 ? -16.078 -22.672 4.016 1 89.69 336 PRO A CA 1
ATOM 2639 C C . PRO A 1 336 ? -16.016 -23.328 5.395 1 89.69 336 PRO A C 1
ATOM 2641 O O . PRO A 1 336 ? -15.469 -22.734 6.332 1 89.69 336 PRO A O 1
ATOM 2644 N N . PRO A 1 337 ? -16.562 -24.484 5.461 1 87.44 337 PRO A N 1
ATOM 2645 C CA . PRO A 1 337 ? -16.438 -25.203 6.727 1 87.44 337 PRO A CA 1
ATOM 2646 C C . PRO A 1 337 ? -14.992 -25.547 7.07 1 87.44 337 PRO A C 1
ATOM 2648 O O . PRO A 1 337 ? -14.156 -25.688 6.172 1 87.44 337 PRO A O 1
ATOM 2651 N N . PRO A 1 338 ? -14.719 -25.719 8.328 1 89 338 PRO A N 1
ATOM 2652 C CA . PRO A 1 338 ? -13.344 -26.016 8.742 1 89 338 PRO A CA 1
ATOM 2653 C C . PRO A 1 338 ? -12.789 -27.281 8.102 1 89 338 PRO A C 1
ATOM 2655 O O . PRO A 1 338 ? -11.602 -27.344 7.773 1 89 338 PRO A O 1
ATOM 2658 N N . SER A 1 339 ? -13.602 -28.266 7.965 1 91.44 339 SER A N 1
ATOM 2659 C CA . SER A 1 339 ? -13.141 -29.5 7.348 1 91.44 339 SER A CA 1
ATOM 2660 C C . SER A 1 339 ? -12.68 -29.281 5.914 1 91.44 339 SER A C 1
ATOM 2662 O O . SER A 1 339 ? -11.688 -29.859 5.473 1 91.44 339 SER A O 1
ATOM 2664 N N . ASN A 1 340 ? -13.414 -28.422 5.199 1 93.62 340 ASN A N 1
ATOM 2665 C CA . ASN A 1 340 ? -13.031 -28.078 3.83 1 93.62 340 ASN A CA 1
ATOM 2666 C C . ASN A 1 340 ? -11.734 -27.281 3.787 1 93.62 340 ASN A C 1
ATOM 2668 O O . ASN A 1 340 ? -10.906 -27.484 2.895 1 93.62 340 ASN A O 1
ATOM 2672 N N . ILE A 1 341 ? -11.578 -26.438 4.727 1 94.56 341 ILE A N 1
ATOM 2673 C CA . ILE A 1 341 ? -10.352 -25.641 4.797 1 94.56 341 ILE A CA 1
ATOM 2674 C C . ILE A 1 341 ? -9.164 -26.578 5.07 1 94.56 341 ILE A C 1
ATOM 2676 O O . ILE A 1 341 ? -8.117 -26.453 4.422 1 94.56 341 ILE A O 1
ATOM 2680 N N . ASN A 1 342 ? -9.359 -27.453 6 1 95.94 342 ASN A N 1
ATOM 2681 C CA . ASN A 1 342 ? -8.312 -28.422 6.312 1 95.94 342 ASN A CA 1
ATOM 2682 C C . ASN A 1 342 ? -7.941 -29.266 5.094 1 95.94 342 ASN A C 1
ATOM 2684 O O . ASN A 1 342 ? -6.762 -29.438 4.785 1 95.94 342 ASN A O 1
ATOM 2688 N N . ARG A 1 343 ? -8.883 -29.734 4.465 1 95.56 343 ARG A N 1
ATOM 2689 C CA . ARG A 1 343 ? -8.656 -30.562 3.287 1 95.56 343 ARG A CA 1
ATOM 2690 C C . ARG A 1 343 ? -8.008 -29.766 2.168 1 95.56 343 ARG A C 1
ATOM 2692 O O . ARG A 1 343 ? -7.145 -30.266 1.448 1 95.56 343 ARG A O 1
ATOM 2699 N N . ALA A 1 344 ? -8.461 -28.562 1.995 1 97 344 ALA A N 1
ATOM 2700 C CA . ALA A 1 344 ? -7.898 -27.688 0.966 1 97 344 ALA A CA 1
ATOM 2701 C C . ALA A 1 344 ? -6.395 -27.516 1.163 1 97 344 ALA A C 1
ATOM 2703 O O . ALA A 1 344 ? -5.629 -27.531 0.195 1 97 344 ALA A O 1
ATOM 2704 N N . PHE A 1 345 ? -5.996 -27.406 2.365 1 97.06 345 PHE A N 1
ATOM 2705 C CA . PHE A 1 345 ? -4.582 -27.172 2.623 1 97.06 345 PHE A CA 1
ATOM 2706 C C . PHE A 1 345 ? -3.787 -28.469 2.502 1 97.06 345 PHE A C 1
ATOM 2708 O O . PHE A 1 345 ? -2.607 -28.453 2.145 1 97.06 345 PHE A O 1
ATOM 2715 N N . VAL A 1 346 ? -4.406 -29.562 2.789 1 97.31 346 VAL A N 1
ATOM 2716 C CA . VAL A 1 346 ? -3.736 -30.828 2.523 1 97.31 346 VAL A CA 1
ATOM 2717 C C . VAL A 1 346 ? -3.457 -30.969 1.028 1 97.31 346 VAL A C 1
ATOM 2719 O O . VAL A 1 346 ? -2.346 -31.312 0.627 1 97.31 346 VAL A O 1
ATOM 2722 N N . VAL A 1 347 ? -4.43 -30.641 0.267 1 97.19 347 VAL A N 1
ATOM 2723 C CA . VAL A 1 347 ? -4.297 -30.766 -1.182 1 97.19 347 VAL A CA 1
ATOM 2724 C C . VAL A 1 347 ? -3.297 -29.734 -1.693 1 97.19 347 VAL A C 1
ATOM 2726 O O . VAL A 1 347 ? -2.473 -30.031 -2.561 1 97.19 347 VAL A O 1
ATOM 2729 N N . GLU A 1 348 ? -3.406 -28.5 -1.213 1 97.38 348 GLU A N 1
ATOM 2730 C CA . GLU A 1 348 ? -2.432 -27.484 -1.588 1 97.38 348 GLU A CA 1
ATOM 2731 C C . GLU A 1 348 ? -1.015 -27.906 -1.217 1 97.38 348 GLU A C 1
ATOM 2733 O O . GLU A 1 348 ? -0.072 -27.688 -1.98 1 97.38 348 GLU A O 1
ATOM 2738 N N . GLY A 1 349 ? -0.928 -28.5 -0.069 1 97.69 349 GLY A N 1
ATOM 2739 C CA . GLY A 1 349 ? 0.362 -29.031 0.355 1 97.69 349 GLY A CA 1
ATOM 2740 C C . GLY A 1 349 ? 0.897 -30.109 -0.56 1 97.69 349 GLY A C 1
ATOM 2741 O O . GLY A 1 349 ? 2.092 -30.141 -0.867 1 97.69 349 GLY A O 1
ATOM 2742 N N . ILE A 1 350 ? 0.052 -30.984 -0.976 1 97.5 350 ILE A N 1
ATOM 2743 C CA . ILE A 1 350 ? 0.442 -32.031 -1.916 1 97.5 350 ILE A CA 1
ATOM 2744 C C . ILE A 1 350 ? 0.931 -31.391 -3.217 1 97.5 350 ILE A C 1
ATOM 2746 O O . ILE A 1 350 ? 1.924 -31.844 -3.797 1 97.5 350 ILE A O 1
ATOM 2750 N N . GLY A 1 351 ? 0.188 -30.438 -3.66 1 97.5 351 GLY A N 1
ATOM 2751 C CA . GLY A 1 351 ? 0.646 -29.703 -4.824 1 97.5 351 GLY A CA 1
ATOM 2752 C C . GLY A 1 351 ? 2.016 -29.078 -4.637 1 97.5 351 GLY A C 1
ATOM 2753 O O . GLY A 1 351 ? 2.85 -29.109 -5.543 1 97.5 351 GLY A O 1
ATOM 2754 N N . CYS A 1 352 ? 2.266 -28.516 -3.471 1 98 352 CYS A N 1
ATOM 2755 C CA . CYS A 1 352 ? 3.555 -27.906 -3.162 1 98 352 CYS A CA 1
ATOM 2756 C C . CYS A 1 352 ? 4.664 -28.953 -3.152 1 98 352 CYS A C 1
ATOM 2758 O O . CYS A 1 352 ? 5.77 -28.688 -3.627 1 98 352 CYS A O 1
ATOM 2760 N N . ILE A 1 353 ? 4.375 -30.094 -2.576 1 97.31 353 ILE A N 1
ATOM 2761 C CA . ILE A 1 353 ? 5.348 -31.188 -2.539 1 97.31 353 ILE A CA 1
ATOM 2762 C C . ILE A 1 353 ? 5.691 -31.625 -3.961 1 97.31 353 ILE A C 1
ATOM 2764 O O . ILE A 1 353 ? 6.863 -31.812 -4.293 1 97.31 353 ILE A O 1
ATOM 2768 N N . LEU A 1 354 ? 4.676 -31.734 -4.738 1 97.06 354 LEU A N 1
ATOM 2769 C CA . LEU A 1 354 ? 4.891 -32.125 -6.133 1 97.06 354 LEU A CA 1
ATOM 2770 C C . LEU A 1 354 ? 5.738 -31.062 -6.848 1 97.06 354 LEU A C 1
ATOM 2772 O O . LEU A 1 354 ? 6.641 -31.422 -7.613 1 97.06 354 LEU A O 1
ATOM 2776 N N . ALA A 1 355 ? 5.426 -29.812 -6.621 1 97.06 355 ALA A N 1
ATOM 2777 C CA . ALA A 1 355 ? 6.191 -28.734 -7.23 1 97.06 355 ALA A CA 1
ATOM 2778 C C . ALA A 1 355 ? 7.656 -28.781 -6.801 1 97.06 355 ALA A C 1
ATOM 2780 O O . ALA A 1 355 ? 8.555 -28.609 -7.629 1 97.06 355 ALA A O 1
ATOM 2781 N N . ALA A 1 356 ? 7.879 -29 -5.547 1 96.38 356 ALA A N 1
ATOM 2782 C CA . ALA A 1 356 ? 9.242 -29.094 -5.027 1 96.38 356 ALA A CA 1
ATOM 2783 C C . ALA A 1 356 ? 9.984 -30.281 -5.621 1 96.38 356 ALA A C 1
ATOM 2785 O O . ALA A 1 356 ? 11.156 -30.172 -5.98 1 96.38 356 ALA A O 1
ATOM 2786 N N . LEU A 1 357 ? 9.32 -31.359 -5.762 1 95.56 357 LEU A N 1
ATOM 2787 C CA . LEU A 1 357 ? 9.922 -32.562 -6.293 1 95.56 357 LEU A CA 1
ATOM 2788 C C . LEU A 1 357 ? 10.242 -32.406 -7.773 1 95.56 357 LEU A C 1
ATOM 2790 O O . LEU A 1 357 ? 11.227 -32.969 -8.266 1 95.56 357 LEU A O 1
ATOM 2794 N N . MET A 1 358 ? 9.406 -31.672 -8.445 1 94.88 358 MET A N 1
ATOM 2795 C CA . MET A 1 358 ? 9.594 -31.484 -9.875 1 94.88 358 MET A CA 1
ATOM 2796 C C . MET A 1 358 ? 10.609 -30.375 -10.148 1 94.88 358 MET A C 1
ATOM 2798 O O . MET A 1 358 ? 11 -30.156 -11.297 1 94.88 358 MET A O 1
ATOM 2802 N N . GLY A 1 359 ? 10.984 -29.641 -9.148 1 92.44 359 GLY A N 1
ATOM 2803 C CA . GLY A 1 359 ? 12.039 -28.656 -9.281 1 92.44 359 GLY A CA 1
ATOM 2804 C C . GLY A 1 359 ? 11.516 -27.281 -9.672 1 92.44 359 GLY A C 1
ATOM 2805 O O . GLY A 1 359 ? 12.242 -26.469 -10.258 1 92.44 359 GLY A O 1
ATOM 2806 N N . VAL A 1 360 ? 10.312 -26.953 -9.414 1 93.44 360 VAL A N 1
ATOM 2807 C CA . VAL A 1 360 ? 9.742 -25.656 -9.75 1 93.44 360 VAL A CA 1
ATOM 2808 C C . VAL A 1 360 ? 10.453 -24.562 -8.961 1 93.44 360 VAL A C 1
ATOM 2810 O O . VAL A 1 360 ? 10.562 -23.422 -9.43 1 93.44 360 VAL A O 1
ATOM 2813 N N . GLY A 1 361 ? 10.93 -24.891 -7.789 1 92.56 361 GLY A N 1
ATOM 2814 C CA . GLY A 1 361 ? 11.68 -23.938 -6.98 1 92.56 361 GLY A CA 1
ATOM 2815 C C . GLY A 1 361 ? 10.82 -23.188 -5.98 1 92.56 361 GLY A C 1
ATOM 2816 O O . GLY A 1 361 ? 11.344 -22.578 -5.047 1 92.56 361 GLY A O 1
ATOM 2817 N N . THR A 1 362 ? 9.562 -23.172 -6.168 1 95 362 THR A N 1
ATOM 2818 C CA . THR A 1 362 ? 8.633 -22.531 -5.246 1 95 362 THR A CA 1
ATOM 2819 C C . THR A 1 362 ? 7.469 -23.469 -4.922 1 95 362 THR A C 1
ATOM 2821 O O . THR A 1 362 ? 7.246 -24.469 -5.625 1 95 362 THR A O 1
ATOM 2824 N N . GLY A 1 363 ? 6.828 -23.188 -3.883 1 95.81 363 GLY A N 1
ATOM 2825 C CA . GLY A 1 363 ? 5.543 -23.844 -3.67 1 95.81 363 GLY A CA 1
ATOM 2826 C C . GLY A 1 363 ? 4.441 -23.281 -4.551 1 95.81 363 GLY A C 1
ATOM 2827 O O . GLY A 1 363 ? 4.707 -22.5 -5.469 1 95.81 363 GLY A O 1
ATOM 2828 N N . ILE A 1 364 ? 3.25 -23.812 -4.301 1 96.19 364 ILE A N 1
ATOM 2829 C CA . ILE A 1 364 ? 2.082 -23.359 -5.055 1 96.19 364 ILE A CA 1
ATOM 2830 C C . ILE A 1 364 ? 1.108 -22.641 -4.125 1 96.19 364 ILE A C 1
ATOM 2832 O O . ILE A 1 364 ? 1.172 -22.797 -2.902 1 96.19 364 ILE A O 1
ATOM 2836 N N . THR A 1 365 ? 0.355 -21.75 -4.664 1 94.69 365 THR A N 1
ATOM 2837 C CA . THR A 1 365 ? -0.683 -21.062 -3.918 1 94.69 365 THR A CA 1
ATOM 2838 C C . THR A 1 365 ? -1.912 -20.812 -4.793 1 94.69 365 THR A C 1
ATOM 2840 O O . THR A 1 365 ? -1.939 -21.219 -5.957 1 94.69 365 THR A O 1
ATOM 2843 N N . THR A 1 366 ? -2.957 -20.328 -4.156 1 95 366 THR A N 1
ATOM 2844 C CA . THR A 1 366 ? -4.18 -19.969 -4.867 1 95 366 THR A CA 1
ATOM 2845 C C . THR A 1 366 ? -4.02 -18.641 -5.594 1 95 366 THR A C 1
ATOM 2847 O O . THR A 1 366 ? -3.375 -17.719 -5.082 1 95 366 THR A O 1
ATOM 2850 N N . TYR A 1 367 ? -4.605 -18.5 -6.727 1 92.56 367 TYR A N 1
ATOM 2851 C CA . TYR A 1 367 ? -4.465 -17.281 -7.512 1 92.56 367 TYR A CA 1
ATOM 2852 C C . TYR A 1 367 ? -5.715 -16.406 -7.395 1 92.56 367 TYR A C 1
ATOM 2854 O O . TYR A 1 367 ? -6.77 -16.75 -7.934 1 92.56 367 TYR A O 1
ATOM 2862 N N . ALA A 1 368 ? -5.535 -15.344 -6.773 1 87.62 368 ALA A N 1
ATOM 2863 C CA . ALA A 1 368 ? -6.613 -14.391 -6.527 1 87.62 368 ALA A CA 1
ATOM 2864 C C . ALA A 1 368 ? -7.078 -13.734 -7.824 1 87.62 368 ALA A C 1
ATOM 2866 O O . ALA A 1 368 ? -8.25 -13.359 -7.957 1 87.62 368 ALA A O 1
ATOM 2867 N N . GLU A 1 369 ? -6.211 -13.641 -8.82 1 83.88 369 GLU A N 1
ATOM 2868 C CA . GLU A 1 369 ? -6.57 -13.031 -10.094 1 83.88 369 GLU A CA 1
ATOM 2869 C C . GLU A 1 369 ? -7.641 -13.844 -10.82 1 83.88 369 GLU A C 1
ATOM 2871 O O . GLU A 1 369 ? -8.539 -13.281 -11.438 1 83.88 369 GLU A O 1
ATOM 2876 N N . ASN A 1 370 ? -7.488 -15.125 -10.742 1 88.88 370 ASN A N 1
ATOM 2877 C CA . ASN A 1 370 ? -8.477 -16 -11.359 1 88.88 370 ASN A CA 1
ATOM 2878 C C . ASN A 1 370 ? -9.836 -15.891 -10.672 1 88.88 370 ASN A C 1
ATOM 2880 O O . ASN A 1 370 ? -10.875 -15.984 -11.32 1 88.88 370 ASN A O 1
ATOM 2884 N N . ILE A 1 371 ? -9.82 -15.656 -9.391 1 88.88 371 ILE A N 1
ATOM 2885 C CA . ILE A 1 371 ? -11.055 -15.477 -8.633 1 88.88 371 ILE A CA 1
ATOM 2886 C C . ILE A 1 371 ? -11.688 -14.141 -9 1 88.88 371 ILE A C 1
ATOM 2888 O O . ILE A 1 371 ? -12.914 -14.047 -9.148 1 88.88 371 ILE A O 1
ATOM 2892 N N . ALA A 1 372 ? -10.906 -13.18 -9.125 1 79.69 372 ALA A N 1
ATOM 2893 C CA . ALA A 1 372 ? -11.406 -11.852 -9.461 1 79.69 372 ALA A CA 1
ATOM 2894 C C . ALA A 1 372 ? -12.109 -11.859 -10.812 1 79.69 372 ALA A C 1
ATOM 2896 O O . ALA A 1 372 ? -13.141 -11.195 -10.984 1 79.69 372 ALA A O 1
ATOM 2897 N N . ILE A 1 373 ? -11.57 -12.539 -11.766 1 78.81 373 ILE A N 1
ATOM 2898 C CA . ILE A 1 373 ? -12.164 -12.586 -13.094 1 78.81 373 ILE A CA 1
ATOM 2899 C C . ILE A 1 373 ? -13.508 -13.312 -13.039 1 78.81 373 ILE A C 1
ATOM 2901 O O . ILE A 1 373 ? -14.414 -13.023 -13.828 1 78.81 373 ILE A O 1
ATOM 2905 N N . MET A 1 374 ? -13.664 -14.25 -12.141 1 84.25 374 MET A N 1
ATOM 2906 C CA . MET A 1 374 ? -14.938 -14.953 -11.953 1 84.25 374 MET A CA 1
ATOM 2907 C C . MET A 1 374 ? -16.031 -13.977 -11.547 1 84.25 374 MET A C 1
ATOM 2909 O O . MET A 1 374 ? -17.203 -14.172 -11.898 1 84.25 374 MET A O 1
ATOM 2913 N N . SER A 1 375 ? -15.633 -12.977 -10.797 1 77.88 375 SER A N 1
ATOM 2914 C CA . SER A 1 375 ? -16.625 -11.992 -10.375 1 77.88 375 SER A CA 1
ATOM 2915 C C . SER A 1 375 ? -17.109 -11.156 -11.555 1 77.88 375 SER A C 1
ATOM 2917 O O . SER A 1 375 ? -18.234 -10.648 -11.539 1 77.88 375 SER A O 1
ATOM 2919 N N . VAL A 1 376 ? -16.281 -11.086 -12.555 1 73.25 376 VAL A N 1
ATOM 2920 C CA . VAL A 1 376 ? -16.625 -10.297 -13.734 1 73.25 376 VAL A CA 1
ATOM 2921 C C . VAL A 1 376 ? -17.406 -11.148 -14.727 1 73.25 376 VAL A C 1
ATOM 2923 O O . VAL A 1 376 ? -18.422 -10.711 -15.258 1 73.25 376 VAL A O 1
ATOM 2926 N N . THR A 1 377 ? -16.938 -12.352 -14.938 1 77.56 377 THR A N 1
ATOM 2927 C CA . THR A 1 377 ? -17.562 -13.219 -15.93 1 77.56 377 THR A CA 1
ATOM 2928 C C . THR A 1 377 ? -18.797 -13.906 -15.344 1 77.56 377 THR A C 1
ATOM 2930 O O . THR A 1 377 ? -19.641 -14.422 -16.094 1 77.56 377 THR A O 1
ATOM 2933 N N . LYS A 1 378 ? -18.859 -14.047 -14 1 84.12 378 LYS A N 1
ATOM 2934 C CA . LYS A 1 378 ? -19.938 -14.688 -13.258 1 84.12 378 LYS A CA 1
ATOM 2935 C C . LYS A 1 378 ? -20.016 -16.172 -13.57 1 84.12 378 LYS A C 1
ATOM 2937 O O . LYS A 1 378 ? -21.094 -16.75 -13.648 1 84.12 378 LYS A O 1
ATOM 2942 N N . VAL A 1 379 ? -18.875 -16.703 -13.898 1 88.75 379 VAL A N 1
ATOM 2943 C CA . VAL A 1 379 ? -18.766 -18.141 -14.141 1 88.75 379 VAL A CA 1
ATOM 2944 C C . VAL A 1 379 ? -18.031 -18.797 -12.977 1 88.75 379 VAL A C 1
ATOM 2946 O O . VAL A 1 379 ? -16.797 -18.719 -12.875 1 88.75 379 VAL A O 1
ATOM 2949 N N . ALA A 1 380 ? -18.781 -19.531 -12.195 1 92.44 380 ALA A N 1
ATOM 2950 C CA . ALA A 1 380 ? -18.172 -20.125 -11.008 1 92.44 380 ALA A CA 1
ATOM 2951 C C . ALA A 1 380 ? -18.141 -21.641 -11.102 1 92.44 380 ALA A C 1
ATOM 2953 O O . ALA A 1 380 ? -17.922 -22.328 -10.102 1 92.44 380 ALA A O 1
ATOM 2954 N N . SER A 1 381 ? -18.281 -22.141 -12.281 1 93.94 381 SER A N 1
ATOM 2955 C CA . SER A 1 381 ? -18.328 -23.594 -12.461 1 93.94 381 SER A CA 1
ATOM 2956 C C . SER A 1 381 ? -16.984 -24.234 -12.18 1 93.94 381 SER A C 1
ATOM 2958 O O . SER A 1 381 ? -15.953 -23.797 -12.711 1 93.94 381 SER A O 1
ATOM 2960 N N . ARG A 1 382 ? -17.016 -25.312 -11.445 1 95.12 382 ARG A N 1
ATOM 2961 C CA . ARG A 1 382 ? -15.789 -26.016 -11.102 1 95.12 382 ARG A CA 1
ATOM 2962 C C . ARG A 1 382 ? -15.227 -26.75 -12.312 1 95.12 382 ARG A C 1
ATOM 2964 O O . ARG A 1 382 ? -14.008 -26.906 -12.445 1 95.12 382 ARG A O 1
ATOM 2971 N N . VAL A 1 383 ? -16.047 -27.172 -13.227 1 95.94 383 VAL A N 1
ATOM 2972 C CA . VAL A 1 383 ? -15.633 -27.938 -14.391 1 95.94 383 VAL A CA 1
ATOM 2973 C C . VAL A 1 383 ? -14.766 -27.062 -15.297 1 95.94 383 VAL A C 1
ATOM 2975 O O . VAL A 1 383 ? -13.805 -27.547 -15.906 1 95.94 383 VAL A O 1
ATOM 2978 N N . THR A 1 384 ? -15.117 -25.859 -15.367 1 94.94 384 THR A N 1
ATOM 2979 C CA . THR A 1 384 ? -14.305 -24.938 -16.172 1 94.94 384 THR A CA 1
ATOM 2980 C C . THR A 1 384 ? -12.883 -24.859 -15.625 1 94.94 384 THR A C 1
ATOM 2982 O O . THR A 1 384 ? -11.922 -24.828 -16.391 1 94.94 384 THR A O 1
ATOM 2985 N N . MET A 1 385 ? -12.766 -24.844 -14.352 1 96.56 385 MET A N 1
ATOM 2986 C CA . MET A 1 385 ? -11.453 -24.781 -13.727 1 96.56 385 MET A CA 1
ATOM 2987 C C . MET A 1 385 ? -10.703 -26.094 -13.875 1 96.56 385 MET A C 1
ATOM 2989 O O . MET A 1 385 ? -9.484 -26.109 -14.039 1 96.56 385 MET A O 1
ATOM 2993 N N . GLN A 1 386 ? -11.414 -27.172 -13.836 1 97.69 386 GLN A N 1
ATOM 2994 C CA . GLN A 1 386 ? -10.805 -28.484 -14.055 1 97.69 386 GLN A CA 1
ATOM 2995 C C . GLN A 1 386 ? -10.266 -28.609 -15.477 1 97.69 386 GLN A C 1
ATOM 2997 O O . GLN A 1 386 ? -9.203 -29.203 -15.688 1 97.69 386 GLN A O 1
ATOM 3002 N N . VAL A 1 387 ? -10.977 -28.062 -16.328 1 97.31 387 VAL A N 1
ATOM 3003 C CA . VAL A 1 387 ? -10.516 -28.094 -17.703 1 97.31 387 VAL A CA 1
ATOM 3004 C C . VAL A 1 387 ? -9.289 -27.188 -17.859 1 97.31 387 VAL A C 1
ATOM 3006 O O . VAL A 1 387 ? -8.375 -27.5 -18.625 1 97.31 387 VAL A O 1
ATOM 3009 N N . ALA A 1 388 ? -9.297 -26.078 -17.156 1 96.69 388 ALA A N 1
ATOM 3010 C CA . ALA A 1 388 ? -8.086 -25.266 -17.141 1 96.69 388 ALA A CA 1
ATOM 3011 C C . ALA A 1 388 ? -6.883 -26.078 -16.672 1 96.69 388 ALA A C 1
ATOM 3013 O O . ALA A 1 388 ? -5.797 -25.969 -17.25 1 96.69 388 ALA A O 1
ATOM 3014 N N . GLY A 1 389 ? -7.094 -26.875 -15.648 1 97.94 389 GLY A N 1
ATOM 3015 C CA . GLY A 1 389 ? -6.035 -27.75 -15.172 1 97.94 389 GLY A CA 1
ATOM 3016 C C . GLY A 1 389 ? -5.598 -28.766 -16.203 1 97.94 389 GLY A C 1
ATOM 3017 O O . GLY A 1 389 ? -4.402 -29.016 -16.375 1 97.94 389 GLY A O 1
ATOM 3018 N N . LEU A 1 390 ? -6.52 -29.297 -16.859 1 97.81 390 LEU A N 1
ATOM 3019 C CA . LEU A 1 390 ? -6.223 -30.281 -17.891 1 97.81 390 LEU A CA 1
ATOM 3020 C C . LEU A 1 390 ? -5.438 -29.656 -19.031 1 97.81 390 LEU A C 1
ATOM 3022 O O . LEU A 1 390 ? -4.523 -30.281 -19.578 1 97.81 390 LEU A O 1
ATOM 3026 N N . LEU A 1 391 ? -5.863 -28.5 -19.359 1 96.31 391 LEU A N 1
ATOM 3027 C CA . LEU A 1 391 ? -5.16 -27.766 -20.422 1 96.31 391 LEU A CA 1
ATOM 3028 C C . LEU A 1 391 ? -3.723 -27.469 -20 1 96.31 391 LEU A C 1
ATOM 3030 O O . LEU A 1 391 ? -2.807 -27.547 -20.828 1 96.31 391 LEU A O 1
ATOM 3034 N N . LEU A 1 392 ? -3.541 -27.125 -18.781 1 96.94 392 LEU A N 1
ATOM 3035 C CA . LEU A 1 392 ? -2.197 -26.891 -18.281 1 96.94 392 LEU A CA 1
ATOM 3036 C C . LEU A 1 392 ? -1.343 -28.141 -18.375 1 96.94 392 LEU A C 1
ATOM 3038 O O . LEU A 1 392 ? -0.198 -28.094 -18.828 1 96.94 392 LEU A O 1
ATOM 3042 N N . ILE A 1 393 ? -1.896 -29.297 -18.031 1 97.12 393 ILE A N 1
ATOM 3043 C CA . ILE A 1 393 ? -1.175 -30.562 -18.062 1 97.12 393 ILE A CA 1
ATOM 3044 C C . ILE A 1 393 ? -0.834 -30.922 -19.516 1 97.12 393 ILE A C 1
ATOM 3046 O O . ILE A 1 393 ? 0.294 -31.328 -19.797 1 97.12 393 ILE A O 1
ATOM 3050 N N . THR A 1 394 ? -1.758 -30.734 -20.375 1 95.81 394 THR A N 1
ATOM 3051 C CA . THR A 1 394 ? -1.551 -31.078 -21.766 1 95.81 394 THR A CA 1
ATOM 3052 C C . THR A 1 394 ? -0.47 -30.203 -22.391 1 95.81 394 THR A C 1
ATOM 3054 O O . THR A 1 394 ? 0.373 -30.688 -23.156 1 95.81 394 THR A O 1
ATOM 3057 N N . THR A 1 395 ? -0.538 -28.969 -22.078 1 93.81 395 THR A N 1
ATOM 3058 C CA . THR A 1 395 ? 0.471 -28.062 -22.594 1 93.81 395 THR A CA 1
ATOM 3059 C C . THR A 1 395 ? 1.841 -28.359 -22 1 93.81 395 THR A C 1
ATOM 3061 O O . THR A 1 395 ? 2.865 -28.188 -22.656 1 93.81 395 THR A O 1
ATOM 3064 N N . ALA A 1 396 ? 1.887 -28.766 -20.766 1 95.12 396 ALA A N 1
ATOM 3065 C CA . ALA A 1 396 ? 3.133 -29.094 -20.078 1 95.12 396 ALA A CA 1
ATOM 3066 C C . ALA A 1 396 ? 3.842 -30.266 -20.75 1 95.12 396 ALA A C 1
ATOM 3068 O O . ALA A 1 396 ? 5.074 -30.328 -20.75 1 95.12 396 ALA A O 1
ATOM 3069 N N . VAL A 1 397 ? 3.127 -31.172 -21.297 1 94.88 397 VAL A N 1
ATOM 3070 C CA . VAL A 1 397 ? 3.676 -32.375 -21.906 1 94.88 397 VAL A CA 1
ATOM 3071 C C . VAL A 1 397 ? 4.207 -32.062 -23.297 1 94.88 397 VAL A C 1
ATOM 3073 O O . VAL A 1 397 ? 5.121 -32.75 -23.781 1 94.88 397 VAL A O 1
ATOM 3076 N N . ILE A 1 398 ? 3.631 -31.047 -23.859 1 93.81 398 ILE A N 1
ATOM 3077 C CA . ILE A 1 398 ? 4.145 -30.594 -25.141 1 93.81 398 ILE A CA 1
ATOM 3078 C C . ILE A 1 398 ? 5.375 -29.719 -24.922 1 93.81 398 ILE A C 1
ATOM 3080 O O . ILE A 1 398 ? 5.273 -28.484 -24.875 1 93.81 398 ILE A O 1
ATOM 3084 N N . SER A 1 399 ? 6.512 -30.328 -24.969 1 88.56 399 SER A N 1
ATOM 3085 C CA . SER A 1 399 ? 7.75 -29.656 -24.578 1 88.56 399 SER A CA 1
ATOM 3086 C C . SER A 1 399 ? 8.133 -28.578 -25.578 1 88.56 399 SER A C 1
ATOM 3088 O O . SER A 1 399 ? 8.797 -27.609 -25.219 1 88.56 399 SER A O 1
ATOM 3090 N N . LYS A 1 400 ? 7.691 -28.719 -26.812 1 90.06 400 LYS A N 1
ATOM 3091 C CA . LYS A 1 400 ? 7.977 -27.688 -27.812 1 90.06 400 LYS A CA 1
ATOM 3092 C C . LYS A 1 400 ? 7.301 -26.375 -27.469 1 90.06 400 LYS A C 1
ATOM 3094 O O . LYS A 1 400 ? 7.832 -25.297 -27.75 1 90.06 400 LYS A O 1
ATOM 3099 N N . PHE A 1 401 ? 6.188 -26.516 -26.844 1 88.88 401 PHE A N 1
ATOM 3100 C CA . PHE A 1 401 ? 5.512 -25.312 -26.391 1 88.88 401 PHE A CA 1
ATOM 3101 C C . PHE A 1 401 ? 6.316 -24.625 -25.281 1 88.88 401 PHE A C 1
ATOM 3103 O O . PHE A 1 401 ? 6.488 -23.406 -25.297 1 88.88 401 PHE A O 1
ATOM 3110 N N . ALA A 1 402 ? 6.754 -25.375 -24.375 1 89.25 402 ALA A N 1
ATOM 3111 C CA . ALA A 1 402 ? 7.594 -24.844 -23.312 1 89.25 402 ALA A CA 1
ATOM 3112 C C . ALA A 1 402 ? 8.867 -24.219 -23.859 1 89.25 402 ALA A C 1
ATOM 3114 O O . ALA A 1 402 ? 9.344 -23.203 -23.359 1 89.25 402 ALA A O 1
ATOM 3115 N N . ALA A 1 403 ? 9.375 -24.844 -24.859 1 89.06 403 ALA A N 1
ATOM 3116 C CA . ALA A 1 403 ? 10.578 -24.328 -25.5 1 89.06 403 ALA A CA 1
ATOM 3117 C C . ALA A 1 403 ? 10.297 -22.969 -26.156 1 89.06 403 ALA A C 1
ATOM 3119 O O . ALA A 1 403 ? 11.133 -22.062 -26.094 1 89.06 403 ALA A O 1
ATOM 3120 N N . PHE A 1 404 ? 9.203 -22.875 -26.719 1 86.19 404 PHE A N 1
ATOM 3121 C CA . PHE A 1 404 ? 8.812 -21.609 -27.328 1 86.19 404 PHE A CA 1
ATOM 3122 C C . PHE A 1 404 ? 8.703 -20.516 -26.266 1 86.19 404 PHE A C 1
ATOM 3124 O O . PHE A 1 404 ? 9.172 -19.406 -26.469 1 86.19 404 PHE A O 1
ATOM 3131 N N . LEU A 1 405 ? 8.078 -20.828 -25.188 1 87.12 405 LEU A N 1
ATOM 3132 C CA . LEU A 1 405 ? 7.91 -19.875 -24.109 1 87.12 405 LEU A CA 1
ATOM 3133 C C . LEU A 1 405 ? 9.258 -19.516 -23.484 1 87.12 405 LEU A C 1
ATOM 3135 O O . LEU A 1 405 ? 9.469 -18.375 -23.047 1 87.12 405 LEU A O 1
ATOM 3139 N N . ALA A 1 406 ? 10.133 -20.453 -23.469 1 87.19 406 ALA A N 1
ATOM 3140 C CA . ALA A 1 406 ? 11.453 -20.234 -22.875 1 87.19 406 ALA A CA 1
ATOM 3141 C C . ALA A 1 406 ? 12.289 -19.281 -23.734 1 87.19 406 ALA A C 1
ATOM 3143 O O . ALA A 1 406 ? 13.273 -18.719 -23.25 1 87.19 406 ALA A O 1
ATOM 3144 N N . MET A 1 407 ? 11.828 -19.125 -24.984 1 84.38 407 MET A N 1
ATOM 3145 C CA . MET A 1 407 ? 12.578 -18.281 -25.906 1 84.38 407 MET A CA 1
ATOM 3146 C C . MET A 1 407 ? 12.109 -16.828 -25.812 1 84.38 407 MET A C 1
ATOM 3148 O O . MET A 1 407 ? 12.727 -15.938 -26.406 1 84.38 407 MET A O 1
ATOM 3152 N N . ILE A 1 408 ? 11.125 -16.625 -25.047 1 86.88 408 ILE A N 1
ATOM 3153 C CA . ILE A 1 408 ? 10.664 -15.25 -24.875 1 86.88 408 ILE A CA 1
ATOM 3154 C C . ILE A 1 408 ? 11.766 -14.406 -24.234 1 86.88 408 ILE A C 1
ATOM 3156 O O . ILE A 1 408 ? 12.312 -14.781 -23.203 1 86.88 408 ILE A O 1
ATOM 3160 N N . PRO A 1 409 ? 12.078 -13.336 -24.906 1 87.5 409 PRO A N 1
ATOM 3161 C CA . PRO A 1 409 ? 13.156 -12.492 -24.391 1 87.5 409 PRO A CA 1
ATOM 3162 C C . PRO A 1 409 ? 12.898 -12 -22.969 1 87.5 409 PRO A C 1
ATOM 3164 O O . PRO A 1 409 ? 11.75 -11.711 -22.625 1 87.5 409 PRO A O 1
ATOM 3167 N N . GLU A 1 410 ? 13.984 -11.867 -22.25 1 86.25 410 GLU A N 1
ATOM 3168 C CA . GLU A 1 410 ? 13.922 -11.438 -20.859 1 86.25 410 GLU A CA 1
ATOM 3169 C C . GLU A 1 410 ? 13.242 -10.078 -20.734 1 86.25 410 GLU A C 1
ATOM 3171 O O . GLU A 1 410 ? 12.555 -9.812 -19.75 1 86.25 410 GLU A O 1
ATOM 3176 N N . ALA A 1 411 ? 13.438 -9.273 -21.703 1 88.94 411 ALA A N 1
ATOM 3177 C CA . ALA A 1 411 ? 12.852 -7.938 -21.688 1 88.94 411 ALA A CA 1
ATOM 3178 C C . ALA A 1 411 ? 11.328 -8.008 -21.656 1 88.94 411 ALA A C 1
ATOM 3180 O O . ALA A 1 411 ? 10.672 -7.172 -21.031 1 88.94 411 ALA A O 1
ATOM 3181 N N . ILE A 1 412 ? 10.797 -8.953 -22.297 1 91.19 412 ILE A N 1
ATOM 3182 C CA . ILE A 1 412 ? 9.352 -9.117 -22.344 1 91.19 412 ILE A CA 1
ATOM 3183 C C . ILE A 1 412 ? 8.852 -9.633 -20.984 1 91.19 412 ILE A C 1
ATOM 3185 O O . ILE A 1 412 ? 7.793 -9.219 -20.516 1 91.19 412 ILE A O 1
ATOM 3189 N N . ILE A 1 413 ? 9.641 -10.422 -20.328 1 89.75 413 ILE A N 1
ATOM 3190 C CA . ILE A 1 413 ? 9.289 -11 -19.047 1 89.75 413 ILE A CA 1
ATOM 3191 C C . ILE A 1 413 ? 9.164 -9.898 -18 1 89.75 413 ILE A C 1
ATOM 3193 O O . ILE A 1 413 ? 8.312 -9.969 -17.109 1 89.75 413 ILE A O 1
ATOM 3197 N N . GLY A 1 414 ? 9.992 -8.898 -18.172 1 91.81 414 GLY A N 1
ATOM 3198 C CA . GLY A 1 414 ? 9.906 -7.777 -17.25 1 91.81 414 GLY A CA 1
ATOM 3199 C C . GLY A 1 414 ? 8.547 -7.098 -17.266 1 91.81 414 GLY A C 1
ATOM 3200 O O . GLY A 1 414 ? 7.996 -6.777 -16.219 1 91.81 414 GLY A O 1
ATOM 3201 N N . GLY A 1 415 ? 8.031 -6.887 -18.438 1 93.12 415 GLY A N 1
ATOM 3202 C CA . GLY A 1 415 ? 6.711 -6.301 -18.562 1 93.12 415 GLY A CA 1
ATOM 3203 C C . GLY A 1 415 ? 5.609 -7.191 -18.016 1 93.12 415 GLY A C 1
ATOM 3204 O O . GLY A 1 415 ? 4.672 -6.711 -17.375 1 93.12 415 GLY A O 1
ATOM 3205 N N . VAL A 1 416 ? 5.754 -8.453 -18.219 1 91.56 416 VAL A N 1
ATOM 3206 C CA . VAL A 1 416 ? 4.766 -9.43 -17.766 1 91.56 416 VAL A CA 1
ATOM 3207 C C . VAL A 1 416 ? 4.777 -9.508 -16.234 1 91.56 416 VAL A C 1
ATOM 3209 O O . VAL A 1 416 ? 3.723 -9.562 -15.602 1 91.56 416 VAL A O 1
ATOM 3212 N N . LEU A 1 417 ? 5.969 -9.5 -15.727 1 92.38 417 LEU A N 1
ATOM 3213 C CA . LEU A 1 417 ? 6.109 -9.508 -14.281 1 92.38 417 LEU A CA 1
ATOM 3214 C C . LEU A 1 417 ? 5.461 -8.266 -13.664 1 92.38 417 LEU A C 1
ATOM 3216 O O . LEU A 1 417 ? 4.723 -8.367 -12.688 1 92.38 417 LEU A O 1
ATOM 3220 N N . ALA A 1 418 ? 5.684 -7.172 -14.258 1 94.81 418 ALA A N 1
ATOM 3221 C CA . ALA A 1 418 ? 5.172 -5.906 -13.742 1 94.81 418 ALA A CA 1
ATOM 3222 C C . ALA A 1 418 ? 3.648 -5.91 -13.688 1 94.81 418 ALA A C 1
ATOM 3224 O O . ALA A 1 418 ? 3.057 -5.602 -12.656 1 94.81 418 ALA A O 1
ATOM 3225 N N . ILE A 1 419 ? 3.033 -6.273 -14.742 1 92.31 419 ILE A N 1
ATOM 3226 C CA . ILE A 1 419 ? 1.575 -6.23 -14.789 1 92.31 419 ILE A CA 1
ATOM 3227 C C . ILE A 1 419 ? 0.999 -7.262 -13.82 1 92.31 419 ILE A C 1
ATOM 3229 O O . ILE A 1 419 ? -0.033 -7.02 -13.195 1 92.31 419 ILE A O 1
ATOM 3233 N N . GLY A 1 420 ? 1.612 -8.414 -13.781 1 89.88 420 GLY A N 1
ATOM 3234 C CA . GLY A 1 420 ? 1.159 -9.422 -12.836 1 89.88 420 GLY A CA 1
ATOM 3235 C C . GLY A 1 420 ? 1.152 -8.93 -11.398 1 89.88 420 GLY A C 1
ATOM 3236 O O . GLY A 1 420 ? 0.163 -9.102 -10.688 1 89.88 420 GLY A O 1
ATOM 3237 N N . VAL A 1 421 ? 2.209 -8.312 -11.008 1 93.31 421 VAL A N 1
ATOM 3238 C CA . VAL A 1 421 ? 2.338 -7.82 -9.641 1 93.31 421 VAL A CA 1
ATOM 3239 C C . VAL A 1 421 ? 1.359 -6.668 -9.406 1 93.31 421 VAL A C 1
ATOM 3241 O O . VAL A 1 421 ? 0.777 -6.547 -8.328 1 93.31 421 VAL A O 1
ATOM 3244 N N . CYS A 1 422 ? 1.173 -5.836 -10.406 1 94.56 422 CYS A N 1
ATOM 3245 C CA . CYS A 1 422 ? 0.193 -4.762 -10.312 1 94.56 422 CYS A CA 1
ATOM 3246 C C . CYS A 1 422 ? -1.202 -5.312 -10.047 1 94.56 422 CYS A C 1
ATOM 3248 O O . CYS A 1 422 ? -1.932 -4.789 -9.203 1 94.56 422 CYS A O 1
ATOM 3250 N N . MET A 1 423 ? -1.512 -6.367 -10.703 1 89.31 423 MET A N 1
ATOM 3251 C CA . MET A 1 423 ? -2.832 -6.969 -10.547 1 89.31 423 MET A CA 1
ATOM 3252 C C . MET A 1 423 ? -2.988 -7.594 -9.164 1 89.31 423 MET A C 1
ATOM 3254 O O . MET A 1 423 ? -4.051 -7.496 -8.547 1 89.31 423 MET A O 1
ATOM 3258 N N . ILE A 1 424 ? -1.979 -8.211 -8.766 1 89.94 424 ILE A N 1
ATOM 3259 C CA . ILE A 1 424 ? -2.018 -8.797 -7.434 1 89.94 424 ILE A CA 1
ATOM 3260 C C . ILE A 1 424 ? -2.236 -7.695 -6.395 1 89.94 424 ILE A C 1
ATOM 3262 O O . ILE A 1 424 ? -3.049 -7.852 -5.48 1 89.94 424 ILE A O 1
ATOM 3266 N N . ASN A 1 425 ? -1.533 -6.586 -6.562 1 94.69 425 ASN A N 1
ATOM 3267 C CA . ASN A 1 425 ? -1.671 -5.465 -5.641 1 94.69 425 ASN A CA 1
ATOM 3268 C C . ASN A 1 425 ? -3.094 -4.91 -5.641 1 94.69 425 ASN A C 1
ATOM 3270 O O . ASN A 1 425 ? -3.654 -4.625 -4.582 1 94.69 425 ASN A O 1
ATOM 3274 N N . GLY A 1 426 ? -3.668 -4.805 -6.805 1 92.5 426 GLY A N 1
ATOM 3275 C CA . GLY A 1 426 ? -5.035 -4.32 -6.926 1 92.5 426 GLY A CA 1
ATOM 3276 C C . GLY A 1 426 ? -6.051 -5.227 -6.262 1 92.5 426 GLY A C 1
ATOM 3277 O O . GLY A 1 426 ? -6.867 -4.77 -5.461 1 92.5 426 GLY A O 1
ATOM 3278 N N . VAL A 1 427 ? -5.992 -6.465 -6.504 1 88.62 427 VAL A N 1
ATOM 3279 C CA . VAL A 1 427 ? -6.965 -7.426 -6 1 88.62 427 VAL A CA 1
ATOM 3280 C C . VAL A 1 427 ? -6.852 -7.531 -4.48 1 88.62 427 VAL A C 1
ATOM 3282 O O . VAL A 1 427 ? -7.84 -7.805 -3.795 1 88.62 427 VAL A O 1
ATOM 3285 N N . THR A 1 428 ? -5.676 -7.289 -3.984 1 91.62 428 THR A N 1
ATOM 3286 C CA . THR A 1 428 ? -5.461 -7.289 -2.543 1 91.62 428 THR A CA 1
ATOM 3287 C C . THR A 1 428 ? -6.43 -6.332 -1.851 1 91.62 428 THR A C 1
ATOM 3289 O O . THR A 1 428 ? -6.973 -6.648 -0.791 1 91.62 428 THR A O 1
ATOM 3292 N N . LEU A 1 429 ? -6.723 -5.207 -2.469 1 91.62 429 LEU A N 1
ATOM 3293 C CA . LEU A 1 429 ? -7.551 -4.172 -1.867 1 91.62 429 LEU A CA 1
ATOM 3294 C C . LEU A 1 429 ? -9.023 -4.586 -1.866 1 91.62 429 LEU A C 1
ATOM 3296 O O . LEU A 1 429 ? -9.828 -4.023 -1.12 1 91.62 429 LEU A O 1
ATOM 3300 N N . SER A 1 430 ? -9.359 -5.555 -2.703 1 88.56 430 SER A N 1
ATOM 3301 C CA . SER A 1 430 ? -10.734 -6.035 -2.729 1 88.56 430 SER A CA 1
ATOM 3302 C C . SER A 1 430 ? -11.109 -6.707 -1.411 1 88.56 430 SER A C 1
ATOM 3304 O O . SER A 1 430 ? -12.289 -6.773 -1.056 1 88.56 430 SER A O 1
ATOM 3306 N N . ASN A 1 431 ? -10.117 -7.164 -0.69 1 88.31 431 ASN A N 1
ATOM 3307 C CA . ASN A 1 431 ? -10.367 -7.805 0.598 1 88.31 431 ASN A CA 1
ATOM 3308 C C . ASN A 1 431 ? -10.898 -6.812 1.626 1 88.31 431 ASN A C 1
ATOM 3310 O O . ASN A 1 431 ? -11.453 -7.211 2.65 1 88.31 431 ASN A O 1
ATOM 3314 N N . LEU A 1 432 ? -10.773 -5.543 1.354 1 92.19 432 LEU A N 1
ATOM 3315 C CA . LEU A 1 432 ? -11.18 -4.523 2.311 1 92.19 432 LEU A CA 1
ATOM 3316 C C . LEU A 1 432 ? -12.672 -4.227 2.184 1 92.19 432 LEU A C 1
ATOM 3318 O O . LEU A 1 432 ? -13.234 -3.473 2.984 1 92.19 432 LEU A O 1
ATOM 3322 N N . GLN A 1 433 ? -13.297 -4.812 1.235 1 85 433 GLN A N 1
ATOM 3323 C CA . GLN A 1 433 ? -14.711 -4.535 0.979 1 85 433 GLN A CA 1
ATOM 3324 C C . GLN A 1 433 ? -15.562 -4.863 2.199 1 85 433 GLN A C 1
ATOM 3326 O O . GLN A 1 433 ? -16.578 -4.215 2.439 1 85 433 GLN A O 1
ATOM 3331 N N . SER A 1 434 ? -15.148 -5.828 2.934 1 85.69 434 SER A N 1
ATOM 3332 C CA . SER A 1 434 ? -15.961 -6.289 4.055 1 85.69 434 SER A CA 1
ATOM 3333 C C . SER A 1 434 ? -15.523 -5.633 5.359 1 85.69 434 SER A C 1
ATOM 3335 O O . SER A 1 434 ? -16.141 -5.855 6.406 1 85.69 434 SER A O 1
ATOM 3337 N N . VAL A 1 435 ? -14.492 -4.883 5.289 1 92.62 435 VAL A N 1
ATOM 3338 C CA . VAL A 1 435 ? -13.938 -4.289 6.5 1 92.62 435 VAL A CA 1
ATOM 3339 C C . VAL A 1 435 ? -14.539 -2.908 6.727 1 92.62 435 VAL A C 1
ATOM 3341 O O . VAL A 1 435 ? -14.727 -2.141 5.781 1 92.62 435 VAL A O 1
ATOM 3344 N N . ASP A 1 436 ? -14.906 -2.617 7.949 1 91.44 436 ASP A N 1
ATOM 3345 C CA . ASP A 1 436 ? -15.328 -1.264 8.289 1 91.44 436 ASP A CA 1
ATOM 3346 C C . ASP A 1 436 ? -14.133 -0.321 8.391 1 91.44 436 ASP A C 1
ATOM 3348 O O . ASP A 1 436 ? -13.438 -0.292 9.406 1 91.44 436 ASP A O 1
ATOM 3352 N N . LEU A 1 437 ? -14.023 0.436 7.395 1 89.12 437 LEU A N 1
ATOM 3353 C CA . LEU A 1 437 ? -12.852 1.303 7.277 1 89.12 437 LEU A CA 1
ATOM 3354 C C . LEU A 1 437 ? -13.094 2.637 7.973 1 89.12 437 LEU A C 1
ATOM 3356 O O . LEU A 1 437 ? -12.328 3.588 7.785 1 89.12 437 LEU A O 1
ATOM 3360 N N . ARG A 1 438 ? -14.188 2.74 8.789 1 82.81 438 ARG A N 1
ATOM 3361 C CA . ARG A 1 438 ? -14.461 3.928 9.594 1 82.81 438 ARG A CA 1
ATOM 3362 C C . ARG A 1 438 ? -13.844 3.807 10.984 1 82.81 438 ARG A C 1
ATOM 3364 O O . ARG A 1 438 ? -13.688 4.805 11.688 1 82.81 438 ARG A O 1
ATOM 3371 N N . ILE A 1 439 ? -13.461 2.615 11.25 1 85.62 439 ILE A N 1
ATOM 3372 C CA . ILE A 1 439 ? -12.945 2.342 12.586 1 85.62 439 ILE A CA 1
ATOM 3373 C C . ILE A 1 439 ? -11.438 2.59 12.617 1 85.62 439 ILE A C 1
ATOM 3375 O O . ILE A 1 439 ? -10.68 1.931 11.898 1 85.62 439 ILE A O 1
ATOM 3379 N N . SER A 1 440 ? -11.023 3.443 13.484 1 83.25 440 SER A N 1
ATOM 3380 C CA . SER A 1 440 ? -9.633 3.859 13.594 1 83.25 440 SER A CA 1
ATOM 3381 C C . SER A 1 440 ? -8.734 2.682 13.953 1 83.25 440 SER A C 1
ATOM 3383 O O . SER A 1 440 ? -7.586 2.607 13.508 1 83.25 440 SER A O 1
ATOM 3385 N N . ARG A 1 441 ? -9.227 1.818 14.742 1 87.31 441 ARG A N 1
ATOM 3386 C CA . ARG A 1 441 ? -8.461 0.642 15.148 1 87.31 441 ARG A CA 1
ATOM 3387 C C . ARG A 1 441 ? -8 -0.154 13.93 1 87.31 441 ARG A C 1
ATOM 3389 O O . ARG A 1 441 ? -6.824 -0.516 13.836 1 87.31 441 ARG A O 1
ATOM 3396 N N . ASN A 1 442 ? -8.992 -0.443 13.055 1 92.81 442 ASN A N 1
ATOM 3397 C CA . ASN A 1 442 ? -8.68 -1.223 11.859 1 92.81 442 ASN A CA 1
ATOM 3398 C C . ASN A 1 442 ? -7.66 -0.509 10.977 1 92.81 442 ASN A C 1
ATOM 3400 O O . ASN A 1 442 ? -6.727 -1.134 10.477 1 92.81 442 ASN A O 1
ATOM 3404 N N . LEU A 1 443 ? -7.824 0.758 10.945 1 91.25 443 LEU A N 1
ATOM 3405 C CA . LEU A 1 443 ? -6.957 1.564 10.094 1 91.25 443 LEU A CA 1
ATOM 3406 C C . LEU A 1 443 ? -5.535 1.61 10.648 1 91.25 443 LEU A C 1
ATOM 3408 O O . LEU A 1 443 ? -4.57 1.42 9.906 1 91.25 443 LEU A O 1
ATOM 3412 N N . THR A 1 444 ? -5.414 1.769 11.883 1 90.81 444 THR A N 1
ATOM 3413 C CA . THR A 1 444 ? -4.109 1.896 12.523 1 90.81 444 THR A CA 1
ATOM 3414 C C . THR A 1 444 ? -3.346 0.577 12.453 1 90.81 444 THR A C 1
ATOM 3416 O O . THR A 1 444 ? -2.139 0.563 12.203 1 90.81 444 THR A O 1
ATOM 3419 N N . ILE A 1 445 ? -4.023 -0.488 12.648 1 95.62 445 ILE A N 1
ATOM 3420 C CA . ILE A 1 445 ? -3.377 -1.796 12.617 1 95.62 445 ILE A CA 1
ATOM 3421 C C . ILE A 1 445 ? -2.785 -2.051 11.234 1 95.62 445 ILE A C 1
ATOM 3423 O O . ILE A 1 445 ? -1.628 -2.463 11.117 1 95.62 445 ILE A O 1
ATOM 3427 N N . MET A 1 446 ? -3.531 -1.759 10.242 1 96.81 446 MET A N 1
ATOM 3428 C CA . MET A 1 446 ? -3.049 -2 8.891 1 96.81 446 MET A CA 1
ATOM 3429 C C . MET A 1 446 ? -1.901 -1.058 8.539 1 96.81 446 MET A C 1
ATOM 3431 O O . MET A 1 446 ? -0.917 -1.471 7.926 1 96.81 446 MET A O 1
ATOM 3435 N N . GLY A 1 447 ? -2.035 0.15 8.992 1 96.75 447 GLY A N 1
ATOM 3436 C CA . GLY A 1 447 ? -0.959 1.101 8.766 1 96.75 447 GLY A CA 1
ATOM 3437 C C . GLY A 1 447 ? 0.342 0.702 9.43 1 96.75 447 GLY A C 1
ATOM 3438 O O . GLY A 1 447 ? 1.404 0.742 8.812 1 96.75 447 GLY A O 1
ATOM 3439 N N . VAL A 1 448 ? 0.263 0.245 10.656 1 96.88 448 VAL A N 1
ATOM 3440 C CA . VAL A 1 448 ? 1.438 -0.17 11.414 1 96.88 448 VAL A CA 1
ATOM 3441 C C . VAL A 1 448 ? 2.074 -1.392 10.75 1 96.88 448 VAL A C 1
ATOM 3443 O O . VAL A 1 448 ? 3.299 -1.461 10.609 1 96.88 448 VAL A O 1
ATOM 3446 N N . ALA A 1 449 ? 1.227 -2.256 10.359 1 97.94 449 ALA A N 1
ATOM 3447 C CA . ALA A 1 449 ? 1.719 -3.494 9.758 1 97.94 449 ALA A CA 1
ATOM 3448 C C . ALA A 1 449 ? 2.471 -3.213 8.461 1 97.94 449 ALA A C 1
ATOM 3450 O O . ALA A 1 449 ? 3.566 -3.738 8.242 1 97.94 449 ALA A O 1
ATOM 3451 N N . VAL A 1 450 ? 1.949 -2.379 7.625 1 98.06 450 VAL A N 1
ATOM 3452 C CA . VAL A 1 450 ? 2.537 -2.121 6.316 1 98.06 450 VAL A CA 1
ATOM 3453 C C . VAL A 1 450 ? 3.834 -1.329 6.477 1 98.06 450 VAL A C 1
ATOM 3455 O O . VAL A 1 450 ? 4.867 -1.697 5.914 1 98.06 450 VAL A O 1
ATOM 3458 N N . ILE A 1 451 ? 3.844 -0.309 7.246 1 98.06 451 ILE A N 1
ATOM 3459 C CA . ILE A 1 451 ? 5 0.575 7.359 1 98.06 451 ILE A CA 1
ATOM 3460 C C . ILE A 1 451 ? 6.117 -0.134 8.117 1 98.06 451 ILE A C 1
ATOM 3462 O O . ILE A 1 451 ? 7.281 -0.086 7.707 1 98.06 451 ILE A O 1
ATOM 3466 N N . MET A 1 452 ? 5.773 -0.804 9.188 1 97.88 452 MET A N 1
ATOM 3467 C CA . MET A 1 452 ? 6.801 -1.521 9.938 1 97.88 452 MET A CA 1
ATOM 3468 C C . MET A 1 452 ? 7.285 -2.744 9.172 1 97.88 452 MET A C 1
ATOM 3470 O O . MET A 1 452 ? 8.438 -3.156 9.305 1 97.88 452 MET A O 1
ATOM 3474 N N . GLY A 1 453 ? 6.348 -3.295 8.383 1 97.81 453 GLY A N 1
ATOM 3475 C CA . GLY A 1 453 ? 6.746 -4.387 7.508 1 97.81 453 GLY A CA 1
ATOM 3476 C C . GLY A 1 453 ? 7.766 -3.973 6.461 1 97.81 453 GLY A C 1
ATOM 3477 O O . GLY A 1 453 ? 8.477 -4.816 5.918 1 97.81 453 GLY A O 1
ATOM 3478 N N . CYS A 1 454 ? 7.836 -2.746 6.148 1 97.88 454 CYS A N 1
ATOM 3479 C CA . CYS A 1 454 ? 8.844 -2.219 5.234 1 97.88 454 CYS A CA 1
ATOM 3480 C C . CYS A 1 454 ? 10.086 -1.765 5.992 1 97.88 454 CYS A C 1
ATOM 3482 O O . CYS A 1 454 ? 11.211 -1.969 5.527 1 97.88 454 CYS A O 1
ATOM 3484 N N . THR A 1 455 ? 9.898 -1.237 7.164 1 97.75 455 THR A N 1
ATOM 3485 C CA . THR A 1 455 ? 10.969 -0.565 7.891 1 97.75 455 THR A CA 1
ATOM 3486 C C . THR A 1 455 ? 11.922 -1.581 8.516 1 97.75 455 THR A C 1
ATOM 3488 O O . THR A 1 455 ? 13.141 -1.463 8.383 1 97.75 455 THR A O 1
ATOM 3491 N N . VAL A 1 456 ? 11.367 -2.578 9.188 1 96.62 456 VAL A N 1
ATOM 3492 C CA . VAL A 1 456 ? 12.172 -3.539 9.93 1 96.62 456 VAL A CA 1
ATOM 3493 C C . VAL A 1 456 ? 13.07 -4.316 8.969 1 96.62 456 VAL A C 1
ATOM 3495 O O . VAL A 1 456 ? 14.281 -4.398 9.172 1 96.62 456 VAL A O 1
ATOM 3498 N N . PRO A 1 457 ? 12.523 -4.859 7.918 1 95.12 457 PRO A N 1
ATOM 3499 C CA . PRO A 1 457 ? 13.398 -5.57 6.98 1 95.12 457 PRO A CA 1
ATOM 3500 C C . PRO A 1 457 ? 14.461 -4.66 6.363 1 95.12 457 PRO A C 1
ATOM 3502 O O . PRO A 1 457 ? 15.602 -5.082 6.18 1 95.12 457 PRO A O 1
ATOM 3505 N N . MET A 1 458 ? 14.078 -3.439 6.051 1 95.44 458 MET A N 1
ATOM 3506 C CA . MET A 1 458 ? 15.055 -2.5 5.508 1 95.44 458 MET A CA 1
ATOM 3507 C C . MET A 1 458 ? 16.219 -2.303 6.477 1 95.44 458 MET A C 1
ATOM 3509 O O . MET A 1 458 ? 17.375 -2.223 6.055 1 95.44 458 MET A O 1
ATOM 3513 N N . HIS A 1 459 ? 15.906 -2.234 7.723 1 95.31 459 HIS A N 1
ATOM 3514 C CA . HIS A 1 459 ? 16.938 -2.055 8.734 1 95.31 459 HIS A CA 1
ATOM 3515 C C . HIS A 1 459 ? 17.906 -3.232 8.742 1 95.31 459 HIS A C 1
ATOM 3517 O O . HIS A 1 459 ? 19.125 -3.041 8.773 1 95.31 459 HIS A O 1
ATOM 3523 N N . PHE A 1 460 ? 17.422 -4.379 8.656 1 93.56 460 PHE A N 1
ATOM 3524 C CA . PHE A 1 460 ? 18.25 -5.566 8.773 1 93.56 460 PHE A CA 1
ATOM 3525 C C . PHE A 1 460 ? 18.953 -5.867 7.453 1 93.56 460 PHE A C 1
ATOM 3527 O O . PHE A 1 460 ? 19.938 -6.609 7.418 1 93.56 460 PHE A O 1
ATOM 3534 N N . GLU A 1 461 ? 18.422 -5.355 6.355 1 90.25 461 GLU A N 1
ATOM 3535 C CA . GLU A 1 461 ? 19.156 -5.398 5.094 1 90.25 461 GLU A CA 1
ATOM 3536 C C . GLU A 1 461 ? 20.406 -4.512 5.145 1 90.25 461 GLU A C 1
ATOM 3538 O O . GLU A 1 461 ? 21.469 -4.887 4.648 1 90.25 461 GLU A O 1
ATOM 3543 N N . LYS A 1 462 ? 20.234 -3.354 5.727 1 90.69 462 LYS A N 1
ATOM 3544 C CA . LYS A 1 462 ? 21.328 -2.402 5.848 1 90.69 462 LYS A CA 1
ATOM 3545 C C . LYS A 1 462 ? 22.312 -2.83 6.934 1 90.69 462 LYS A C 1
ATOM 3547 O O . LYS A 1 462 ? 23.516 -2.611 6.809 1 90.69 462 LYS A O 1
ATOM 3552 N N . HIS A 1 463 ? 21.688 -3.404 8.023 1 91.81 463 HIS A N 1
ATOM 3553 C CA . HIS A 1 463 ? 22.484 -3.84 9.172 1 91.81 463 HIS A CA 1
ATOM 3554 C C . HIS A 1 463 ? 22.219 -5.309 9.492 1 91.81 463 HIS A C 1
ATOM 3556 O O . HIS A 1 463 ? 21.516 -5.621 10.453 1 91.81 463 HIS A O 1
ATOM 3562 N N . PRO A 1 464 ? 22.938 -6.129 8.734 1 88.75 464 PRO A N 1
ATOM 3563 C CA . PRO A 1 464 ? 22.703 -7.559 8.961 1 88.75 464 PRO A CA 1
ATOM 3564 C C . PRO A 1 464 ? 23.047 -7.992 10.383 1 88.75 464 PRO A C 1
ATOM 3566 O O . PRO A 1 464 ? 23.938 -7.426 11.016 1 88.75 464 PRO A O 1
ATOM 3569 N N . LEU A 1 465 ? 22.297 -8.938 10.844 1 87.31 465 LEU A N 1
ATOM 3570 C CA . LEU A 1 465 ? 22.484 -9.453 12.195 1 87.31 465 LEU A CA 1
ATOM 3571 C C . LEU A 1 465 ? 23.844 -10.117 12.352 1 87.31 465 LEU A C 1
ATOM 3573 O O . LEU A 1 465 ? 24.281 -10.859 11.477 1 87.31 465 LEU A O 1
ATOM 3577 N N . ARG A 1 466 ? 24.656 -9.75 13.375 1 88.75 466 ARG A N 1
ATOM 3578 C CA . ARG A 1 466 ? 25.953 -10.359 13.688 1 88.75 466 ARG A CA 1
ATOM 3579 C C . ARG A 1 466 ? 26 -10.805 15.141 1 88.75 466 ARG A C 1
ATOM 3581 O O . ARG A 1 466 ? 26.469 -10.062 16.016 1 88.75 466 ARG A O 1
ATOM 3588 N N . THR A 1 467 ? 25.422 -11.938 15.391 1 88.94 467 THR A N 1
ATOM 3589 C CA . THR A 1 467 ? 25.422 -12.492 16.734 1 88.94 467 THR A CA 1
ATOM 3590 C C . THR A 1 467 ? 26.688 -13.312 16.984 1 88.94 467 THR A C 1
ATOM 3592 O O . THR A 1 467 ? 27.016 -13.617 18.141 1 88.94 467 THR A O 1
ATOM 3595 N N . GLY A 1 468 ? 27.422 -13.625 15.922 1 89.19 468 GLY A N 1
ATOM 3596 C CA . GLY A 1 468 ? 28.609 -14.477 16.047 1 89.19 468 GLY A CA 1
ATOM 3597 C C . GLY A 1 468 ? 28.344 -15.914 15.656 1 89.19 468 GLY A C 1
ATOM 3598 O O . GLY A 1 468 ? 29.281 -16.656 15.352 1 89.19 468 GLY A O 1
ATOM 3599 N N . ILE A 1 469 ? 27.109 -16.344 15.656 1 90.62 469 ILE A N 1
ATOM 3600 C CA . ILE A 1 469 ? 26.719 -17.688 15.234 1 90.62 469 ILE A CA 1
ATOM 3601 C C . ILE A 1 469 ? 26.156 -17.641 13.812 1 90.62 469 ILE A C 1
ATOM 3603 O O . ILE A 1 469 ? 25.062 -17.109 13.594 1 90.62 469 ILE A O 1
ATOM 3607 N N . THR A 1 470 ? 26.828 -18.188 12.922 1 85.19 470 THR A N 1
ATOM 3608 C CA . THR A 1 470 ? 26.547 -18.062 11.5 1 85.19 470 THR A CA 1
ATOM 3609 C C . THR A 1 470 ? 25.141 -18.578 11.188 1 85.19 470 THR A C 1
ATOM 3611 O O . THR A 1 470 ? 24.406 -17.953 10.422 1 85.19 470 THR A O 1
ATOM 3614 N N . ILE A 1 471 ? 24.812 -19.703 11.758 1 84.06 471 ILE A N 1
ATOM 3615 C CA . ILE A 1 471 ? 23.516 -20.328 11.477 1 84.06 471 ILE A CA 1
ATOM 3616 C C . ILE A 1 471 ? 22.391 -19.406 11.945 1 84.06 471 ILE A C 1
ATOM 3618 O O . ILE A 1 471 ? 21.375 -19.25 11.266 1 84.06 471 ILE A O 1
ATOM 3622 N N . VAL A 1 472 ? 22.547 -18.859 13.07 1 88.44 472 VAL A N 1
ATOM 3623 C CA . VAL A 1 472 ? 21.547 -17.969 13.641 1 88.44 472 VAL A CA 1
ATOM 3624 C C . VAL A 1 472 ? 21.453 -16.703 12.805 1 88.44 472 VAL A C 1
ATOM 3626 O O . VAL A 1 472 ? 20.344 -16.219 12.523 1 88.44 472 VAL A O 1
ATOM 3629 N N . ASP A 1 473 ? 22.625 -16.234 12.391 1 89.62 473 ASP A N 1
ATOM 3630 C CA . ASP A 1 473 ? 22.656 -15.031 11.57 1 89.62 473 ASP A CA 1
ATOM 3631 C C . ASP A 1 473 ? 21.984 -15.266 10.227 1 89.62 473 ASP A C 1
ATOM 3633 O O . ASP A 1 473 ? 21.266 -14.391 9.727 1 89.62 473 ASP A O 1
ATOM 3637 N N . ASP A 1 474 ? 22.141 -16.453 9.781 1 85.31 474 ASP A N 1
ATOM 3638 C CA . ASP A 1 474 ? 21.562 -16.766 8.477 1 85.31 474 ASP A CA 1
ATOM 3639 C C . ASP A 1 474 ? 20.047 -16.938 8.57 1 85.31 474 ASP A C 1
ATOM 3641 O O . ASP A 1 474 ? 19.297 -16.391 7.754 1 85.31 474 ASP A O 1
ATOM 3645 N N . VAL A 1 475 ? 19.625 -17.656 9.562 1 88.19 475 VAL A N 1
ATOM 3646 C CA . VAL A 1 475 ? 18.219 -17.969 9.711 1 88.19 475 VAL A CA 1
ATOM 3647 C C . VAL A 1 475 ? 17.438 -16.688 10.039 1 88.19 475 VAL A C 1
ATOM 3649 O O . VAL A 1 475 ? 16.5 -16.328 9.328 1 88.19 475 VAL A O 1
ATOM 3652 N N . PHE A 1 476 ? 17.891 -15.969 10.992 1 89.88 476 PHE A N 1
ATOM 3653 C CA . PHE A 1 476 ? 17.156 -14.781 11.43 1 89.88 476 PHE A CA 1
ATOM 3654 C C . PHE A 1 476 ? 17.391 -13.625 10.461 1 89.88 476 PHE A C 1
ATOM 3656 O O . PHE A 1 476 ? 16.516 -12.773 10.297 1 89.88 476 PHE A O 1
ATOM 3663 N N . GLY A 1 477 ? 18.594 -13.617 9.875 1 88.75 477 GLY A N 1
ATOM 3664 C CA . GLY A 1 477 ? 18.797 -12.648 8.812 1 88.75 477 GLY A CA 1
ATOM 3665 C C . GLY A 1 477 ? 17.828 -12.789 7.664 1 88.75 477 GLY A C 1
ATOM 3666 O O . GLY A 1 477 ? 17.312 -11.797 7.148 1 88.75 477 GLY A O 1
ATOM 3667 N N . THR A 1 478 ? 17.531 -14.047 7.414 1 87.62 478 THR A N 1
ATOM 3668 C CA . THR A 1 478 ? 16.578 -14.32 6.344 1 87.62 478 THR A CA 1
ATOM 3669 C C . THR A 1 478 ? 15.156 -13.969 6.777 1 87.62 478 THR A C 1
ATOM 3671 O O . THR A 1 478 ? 14.438 -13.266 6.066 1 87.62 478 THR A O 1
ATOM 3674 N N . LEU A 1 479 ? 14.766 -14.336 7.93 1 90.88 479 LEU A N 1
ATOM 3675 C CA . LEU A 1 479 ? 13.406 -14.148 8.414 1 90.88 479 LEU A CA 1
ATOM 3676 C C . LEU A 1 479 ? 13.094 -12.672 8.617 1 90.88 479 LEU A C 1
ATOM 3678 O O . LEU A 1 479 ? 12 -12.211 8.281 1 90.88 479 LEU A O 1
ATOM 3682 N N . LEU A 1 480 ? 14.047 -11.914 9.086 1 92.62 480 LEU A N 1
ATOM 3683 C CA . LEU A 1 480 ? 13.828 -10.516 9.445 1 92.62 480 LEU A CA 1
ATOM 3684 C C . LEU A 1 480 ? 13.859 -9.617 8.219 1 92.62 480 LEU A C 1
ATOM 3686 O O . LEU A 1 480 ? 13.477 -8.453 8.281 1 92.62 480 LEU A O 1
ATOM 3690 N N . THR A 1 481 ? 14.258 -10.18 7.086 1 91.56 481 THR A N 1
ATOM 3691 C CA . THR A 1 481 ? 14.305 -9.391 5.863 1 91.56 481 THR A CA 1
ATOM 3692 C C . THR A 1 481 ? 13.109 -9.703 4.973 1 91.56 481 THR A C 1
ATOM 3694 O O . THR A 1 481 ? 12.969 -9.125 3.891 1 91.56 481 THR A O 1
ATOM 3697 N N . ILE A 1 482 ? 12.234 -10.641 5.41 1 91.12 482 ILE A N 1
ATOM 3698 C CA . ILE A 1 482 ? 11.023 -10.953 4.664 1 91.12 482 ILE A CA 1
ATOM 3699 C C . ILE A 1 482 ? 9.891 -10.023 5.09 1 91.12 482 ILE A C 1
ATOM 3701 O O . ILE A 1 482 ? 9.305 -10.195 6.16 1 91.12 482 ILE A O 1
ATOM 3705 N N . ARG A 1 483 ? 9.539 -9.125 4.277 1 94.94 483 ARG A N 1
ATOM 3706 C CA . ARG A 1 483 ? 8.602 -8.047 4.574 1 94.94 483 ARG A CA 1
ATOM 3707 C C . ARG A 1 483 ? 7.227 -8.602 4.934 1 94.94 483 ARG A C 1
ATOM 3709 O O . ARG A 1 483 ? 6.629 -8.195 5.93 1 94.94 483 ARG A O 1
ATOM 3716 N N . MET A 1 484 ? 6.723 -9.539 4.133 1 93.62 484 MET A N 1
ATOM 3717 C CA . MET A 1 484 ? 5.371 -10.055 4.344 1 93.62 484 MET A CA 1
ATOM 3718 C C . MET A 1 484 ? 5.273 -10.797 5.672 1 93.62 484 MET A C 1
ATOM 3720 O O . MET A 1 484 ? 4.219 -10.797 6.312 1 93.62 484 MET A O 1
ATOM 3724 N N . LEU A 1 485 ? 6.398 -11.414 6.078 1 92.19 485 LEU A N 1
ATOM 3725 C CA . LEU A 1 485 ? 6.395 -12.117 7.359 1 92.19 485 LEU A CA 1
ATOM 3726 C C . LEU A 1 485 ? 6.273 -11.125 8.516 1 92.19 485 LEU A C 1
ATOM 3728 O O . LEU A 1 485 ? 5.43 -11.297 9.398 1 92.19 485 LEU A O 1
ATOM 3732 N N . ILE A 1 486 ? 7.113 -10.094 8.516 1 95.19 486 ILE A N 1
ATOM 3733 C CA . ILE A 1 486 ? 7.141 -9.117 9.594 1 95.19 486 ILE A CA 1
ATOM 3734 C C . ILE A 1 486 ? 5.797 -8.391 9.664 1 95.19 486 ILE A C 1
ATOM 3736 O O . ILE A 1 486 ? 5.188 -8.305 10.734 1 95.19 486 ILE A O 1
ATOM 3740 N N . GLY A 1 487 ? 5.355 -7.867 8.578 1 96.5 487 GLY A N 1
ATOM 3741 C CA . GLY A 1 487 ? 4.074 -7.176 8.555 1 96.5 487 GLY A CA 1
ATOM 3742 C C . GLY A 1 487 ? 2.906 -8.07 8.93 1 96.5 487 GLY A C 1
ATOM 3743 O O . GLY A 1 487 ? 1.979 -7.629 9.609 1 96.5 487 GLY A O 1
ATOM 3744 N N . GLY A 1 488 ? 2.938 -9.328 8.438 1 94.56 488 GLY A N 1
ATOM 3745 C CA . GLY A 1 488 ? 1.877 -10.273 8.75 1 94.56 488 GLY A CA 1
ATOM 3746 C C . GLY A 1 488 ? 1.785 -10.602 10.227 1 94.56 488 GLY A C 1
ATOM 3747 O O . GLY A 1 488 ? 0.69 -10.648 10.789 1 94.56 488 GLY A O 1
ATOM 3748 N N . VAL A 1 489 ? 2.914 -10.82 10.859 1 94.81 489 VAL A N 1
ATOM 3749 C CA . VAL A 1 489 ? 2.939 -11.125 12.281 1 94.81 489 VAL A CA 1
ATOM 3750 C C . VAL A 1 489 ? 2.41 -9.938 13.078 1 94.81 489 VAL A C 1
ATOM 3752 O O . VAL A 1 489 ? 1.61 -10.109 14.008 1 94.81 489 VAL A O 1
ATOM 3755 N N . ILE A 1 490 ? 2.781 -8.766 12.711 1 96.56 490 ILE A N 1
ATOM 3756 C CA . ILE A 1 490 ? 2.332 -7.562 13.398 1 96.56 490 ILE A CA 1
ATOM 3757 C C . ILE A 1 490 ? 0.819 -7.414 13.25 1 96.56 490 ILE A C 1
ATOM 3759 O O . ILE A 1 490 ? 0.11 -7.184 14.227 1 96.56 490 ILE A O 1
ATOM 3763 N N . ALA A 1 491 ? 0.338 -7.535 12.039 1 96.88 491 ALA A N 1
ATOM 3764 C CA . ALA A 1 491 ? -1.094 -7.406 11.781 1 96.88 491 ALA A CA 1
ATOM 3765 C C . ALA A 1 491 ? -1.888 -8.461 12.539 1 96.88 491 ALA A C 1
ATOM 3767 O O . ALA A 1 491 ? -2.922 -8.156 13.141 1 96.88 491 ALA A O 1
ATOM 3768 N N . PHE A 1 492 ? -1.409 -9.688 12.547 1 95.31 492 PHE A N 1
ATOM 3769 C CA . PHE A 1 492 ? -2.094 -10.797 13.195 1 95.31 492 PHE A CA 1
ATOM 3770 C C . PHE A 1 492 ? -2.162 -10.578 14.703 1 95.31 492 PHE A C 1
ATOM 3772 O O . PHE A 1 492 ? -3.227 -10.727 15.312 1 95.31 492 PHE A O 1
ATOM 3779 N N . VAL A 1 493 ? -1.06 -10.242 15.25 1 95.56 493 VAL A N 1
ATOM 3780 C CA . VAL A 1 493 ? -0.984 -10.07 16.703 1 95.56 493 VAL A CA 1
ATOM 3781 C C . VAL A 1 493 ? -1.847 -8.883 17.125 1 95.56 493 VAL A C 1
ATOM 3783 O O . VAL A 1 493 ? -2.678 -9.008 18.031 1 95.56 493 VAL A O 1
ATOM 3786 N N . LEU A 1 494 ? -1.721 -7.793 16.484 1 95.44 494 LEU A N 1
ATOM 3787 C CA . LEU A 1 494 ? -2.467 -6.602 16.875 1 95.44 494 LEU A CA 1
ATOM 3788 C C . LEU A 1 494 ? -3.961 -6.793 16.641 1 95.44 494 LEU A C 1
ATOM 3790 O O . LEU A 1 494 ? -4.785 -6.328 17.422 1 95.44 494 LEU A O 1
ATOM 3794 N N . ASP A 1 495 ? -4.297 -7.418 15.508 1 95.12 495 ASP A N 1
ATOM 3795 C CA . ASP A 1 495 ? -5.707 -7.625 15.188 1 95.12 495 ASP A CA 1
ATOM 3796 C C . ASP A 1 495 ? -6.391 -8.477 16.25 1 95.12 495 ASP A C 1
ATOM 3798 O O . ASP A 1 495 ? -7.578 -8.297 16.531 1 95.12 495 ASP A O 1
ATOM 3802 N N . ASN A 1 496 ? -5.688 -9.422 16.828 1 94.31 496 ASN A N 1
ATOM 3803 C CA . ASN A 1 496 ? -6.312 -10.359 17.766 1 94.31 496 ASN A CA 1
ATOM 3804 C C . ASN A 1 496 ? -6.133 -9.914 19.203 1 94.31 496 ASN A C 1
ATOM 3806 O O . ASN A 1 496 ? -6.82 -10.414 20.109 1 94.31 496 ASN A O 1
ATOM 3810 N N . VAL A 1 497 ? -5.266 -9.008 19.484 1 92 497 VAL A N 1
ATOM 3811 C CA . VAL A 1 497 ? -5.023 -8.57 20.859 1 92 497 VAL A CA 1
ATOM 3812 C C . VAL A 1 497 ? -5.789 -7.273 21.125 1 92 497 VAL A C 1
ATOM 3814 O O . VAL A 1 497 ? -6.258 -7.039 22.234 1 92 497 VAL A O 1
ATOM 3817 N N . THR A 1 498 ? -5.949 -6.445 20.141 1 90.62 498 THR A N 1
ATOM 3818 C CA . THR A 1 498 ? -6.527 -5.117 20.312 1 90.62 498 THR A CA 1
ATOM 3819 C C . THR A 1 498 ? -8.055 -5.188 20.297 1 90.62 498 THR A C 1
ATOM 3821 O O . THR A 1 498 ? -8.648 -5.719 19.359 1 90.62 498 THR A O 1
ATOM 3824 N N . PRO A 1 499 ? -8.68 -4.66 21.25 1 87.38 499 PRO A N 1
ATOM 3825 C CA . PRO A 1 499 ? -10.141 -4.613 21.266 1 87.38 499 PRO A CA 1
ATOM 3826 C C . PRO A 1 499 ? -10.703 -3.41 20.516 1 87.38 499 PRO A C 1
ATOM 3828 O O . PRO A 1 499 ? -9.938 -2.57 20.031 1 87.38 499 PRO A O 1
ATOM 3831 N N . GLY A 1 500 ? -12.031 -3.414 20.312 1 82.25 500 GLY A N 1
ATOM 3832 C CA . GLY A 1 500 ? -12.648 -2.215 19.781 1 82.25 500 GLY A CA 1
ATOM 3833 C C . GLY A 1 500 ? -13.391 -2.463 18.469 1 82.25 500 GLY A C 1
ATOM 3834 O O . GLY A 1 500 ? -13.922 -1.531 17.875 1 82.25 500 GLY A O 1
ATOM 3835 N N . ALA A 1 501 ? -13.297 -3.625 18.016 1 88.69 501 ALA A N 1
ATOM 3836 C CA . ALA A 1 501 ? -14.031 -3.947 16.781 1 88.69 501 ALA A CA 1
ATOM 3837 C C . ALA A 1 501 ? -14.633 -5.348 16.859 1 88.69 501 ALA A C 1
ATOM 3839 O O . ALA A 1 501 ? -14 -6.273 17.375 1 88.69 501 ALA A O 1
ATOM 3840 N N . THR A 1 502 ? -15.867 -5.406 16.422 1 90.56 502 THR A N 1
ATOM 3841 C CA . THR A 1 502 ? -16.516 -6.711 16.344 1 90.56 502 THR A CA 1
ATOM 3842 C C . THR A 1 502 ? -15.961 -7.523 15.172 1 90.56 502 THR A C 1
ATOM 3844 O O . THR A 1 502 ? -15.242 -6.984 14.32 1 90.56 502 THR A O 1
ATOM 3847 N N . ARG A 1 503 ? -16.234 -8.773 15.141 1 90.56 503 ARG A N 1
ATOM 3848 C CA . ARG A 1 503 ? -15.766 -9.648 14.078 1 90.56 503 ARG A CA 1
ATOM 3849 C C . ARG A 1 503 ? -16.281 -9.195 12.719 1 90.56 503 ARG A C 1
ATOM 3851 O O . ARG A 1 503 ? -15.57 -9.266 11.719 1 90.56 503 ARG A O 1
ATOM 3858 N N . GLU A 1 504 ? -17.5 -8.719 12.695 1 89.5 504 GLU A N 1
ATOM 3859 C CA . GLU A 1 504 ? -18.094 -8.227 11.453 1 89.5 504 GLU A CA 1
ATOM 3860 C C . GLU A 1 504 ? -17.375 -6.969 10.961 1 89.5 504 GLU A C 1
ATOM 3862 O O . GLU A 1 504 ? -17.141 -6.812 9.766 1 89.5 504 GLU A O 1
ATOM 3867 N N . GLN A 1 505 ? -17.047 -6.16 11.93 1 92.25 505 GLN A N 1
ATOM 3868 C CA . GLN A 1 505 ? -16.359 -4.91 11.594 1 92.25 505 GLN A CA 1
ATOM 3869 C C . GLN A 1 505 ? -14.945 -5.172 11.102 1 92.25 505 GLN A C 1
ATOM 3871 O O . GLN A 1 505 ? -14.352 -4.328 10.43 1 92.25 505 GLN A O 1
ATOM 3876 N N . ARG A 1 506 ? -14.438 -6.332 11.523 1 93.31 506 ARG A N 1
ATOM 3877 C CA . ARG A 1 506 ? -13.094 -6.711 11.109 1 93.31 506 ARG A CA 1
ATOM 3878 C C . ARG A 1 506 ? -13.109 -7.414 9.758 1 93.31 506 ARG A C 1
ATOM 3880 O O . ARG A 1 506 ? -12.055 -7.707 9.188 1 93.31 506 ARG A O 1
ATOM 3887 N N . GLY A 1 507 ? -14.305 -7.703 9.242 1 88.75 507 GLY A N 1
ATOM 3888 C CA . GLY A 1 507 ? -14.43 -8.242 7.895 1 88.75 507 GLY A CA 1
ATOM 3889 C C . GLY A 1 507 ? -14.68 -9.734 7.871 1 88.75 507 GLY A C 1
ATOM 3890 O O . GLY A 1 507 ? -14.688 -10.352 6.801 1 88.75 507 GLY A O 1
ATOM 3891 N N . PHE A 1 508 ? -14.836 -10.328 9.055 1 85.12 508 PHE A N 1
ATOM 3892 C CA . PHE A 1 508 ? -15.125 -11.758 9.086 1 85.12 508 PHE A CA 1
ATOM 3893 C C . PHE A 1 508 ? -16.547 -12.031 8.609 1 85.12 508 PHE A C 1
ATOM 3895 O O . PHE A 1 508 ? -17.469 -11.273 8.906 1 85.12 508 PHE A O 1
ATOM 3902 N N . PRO A 1 509 ? -16.719 -13.008 7.719 1 71.94 509 PRO A N 1
ATOM 3903 C CA . PRO A 1 509 ? -18.047 -13.312 7.188 1 71.94 509 PRO A CA 1
ATOM 3904 C C . PRO A 1 509 ? -19.047 -13.672 8.281 1 71.94 509 PRO A C 1
ATOM 3906 O O . PRO A 1 509 ? -18.688 -14.328 9.266 1 71.94 509 PRO A O 1
ATOM 3909 N N . THR A 1 510 ? -20.156 -12.789 8.312 1 62.84 510 THR A N 1
ATOM 3910 C CA . THR A 1 510 ? -21.203 -13.102 9.266 1 62.84 510 THR A CA 1
ATOM 3911 C C . THR A 1 510 ? -21.922 -14.398 8.883 1 62.84 510 THR A C 1
ATOM 3913 O O . THR A 1 510 ? -22 -14.742 7.699 1 62.84 510 THR A O 1
ATOM 3916 N N . GLU A 1 511 ? -21.984 -15.32 9.812 1 53.31 511 GLU A N 1
ATOM 3917 C CA . GLU A 1 511 ? -22.672 -16.594 9.672 1 53.31 511 GLU A CA 1
ATOM 3918 C C . GLU A 1 511 ? -23.984 -16.438 8.922 1 53.31 511 GLU A C 1
ATOM 3920 O O . GLU A 1 511 ? -24.484 -17.391 8.312 1 53.31 511 GLU A O 1
ATOM 3925 N N . GLU A 1 512 ? -24.578 -15.164 8.922 1 46.53 512 GLU A N 1
ATOM 3926 C CA . GLU A 1 512 ? -26 -15.133 8.617 1 46.53 512 GLU A CA 1
ATOM 3927 C C . GLU A 1 512 ? -26.25 -15.375 7.137 1 46.53 512 GLU A C 1
ATOM 3929 O O . GLU A 1 512 ? -27.344 -15.078 6.629 1 46.53 512 GLU A O 1
ATOM 3934 N N . CYS A 1 513 ? -25.297 -15.43 6.355 1 44.88 513 CYS A N 1
ATOM 3935 C CA . CYS A 1 513 ? -26.016 -15.664 5.109 1 44.88 513 CYS A CA 1
ATOM 3936 C C . CYS A 1 513 ? -27.156 -16.641 5.32 1 44.88 513 CYS A C 1
ATOM 3938 O O . CYS A 1 513 ? -26.938 -17.844 5.543 1 44.88 513 CYS A O 1
ATOM 3940 N N . SER A 1 514 ? -28.062 -16.25 5.957 1 40.53 514 SER A N 1
ATOM 3941 C CA . SER A 1 514 ? -29.297 -16.953 6.258 1 40.53 514 SER A CA 1
ATOM 3942 C C . SER A 1 514 ? -29.609 -18 5.195 1 40.53 514 SER A C 1
ATOM 3944 O O . SER A 1 514 ? -29.875 -19.156 5.52 1 40.53 514 SER A O 1
ATOM 3946 N N . ASP A 1 515 ? -30.438 -17.484 4.051 1 42.69 515 ASP A N 1
ATOM 3947 C CA . ASP A 1 515 ? -31.344 -18.391 3.367 1 42.69 515 ASP A CA 1
ATOM 3948 C C . ASP A 1 515 ? -30.578 -19.531 2.707 1 42.69 515 ASP A C 1
ATOM 3950 O O . ASP A 1 515 ? -29.453 -19.344 2.23 1 42.69 515 ASP A O 1
ATOM 3954 N N . LEU A 1 516 ? -30.922 -20.859 2.848 1 47.78 516 LEU A N 1
ATOM 3955 C CA . LEU A 1 516 ? -30.75 -22.266 2.459 1 47.78 516 LEU A CA 1
ATOM 3956 C C . LEU A 1 516 ? -30.281 -22.359 1.012 1 47.78 516 LEU A C 1
ATOM 3958 O O . LEU A 1 516 ? -31.062 -22.172 0.084 1 47.78 516 LEU A O 1
ATOM 3962 N N . THR A 1 517 ? -28.969 -21.922 0.743 1 56.03 517 THR A N 1
ATOM 3963 C CA . THR A 1 517 ? -28.578 -22.391 -0.581 1 56.03 517 THR A CA 1
ATOM 3964 C C . THR A 1 517 ? -29.125 -23.781 -0.852 1 56.03 517 THR A C 1
ATOM 3966 O O . THR A 1 517 ? -28.938 -24.703 -0.056 1 56.03 517 THR A O 1
ATOM 3969 N N . PRO A 1 518 ? -30.016 -23.797 -1.72 1 63.81 518 PRO A N 1
ATOM 3970 C CA . PRO A 1 518 ? -30.453 -25.156 -2.047 1 63.81 518 PRO A CA 1
ATOM 3971 C C . PRO A 1 518 ? -29.281 -26.125 -2.209 1 63.81 518 PRO A C 1
ATOM 3973 O O . PRO A 1 518 ? -28.203 -25.734 -2.639 1 63.81 518 PRO A O 1
ATOM 3976 N N . ILE A 1 519 ? -29.391 -27.234 -1.618 1 61.31 519 ILE A N 1
ATOM 3977 C CA . ILE A 1 519 ? -28.375 -28.281 -1.598 1 61.31 519 ILE A CA 1
ATOM 3978 C C . ILE A 1 519 ? -27.75 -28.438 -2.988 1 61.31 519 ILE A C 1
ATOM 3980 O O . ILE A 1 519 ? -26.562 -28.734 -3.119 1 61.31 519 ILE A O 1
ATOM 3984 N N . HIS A 1 520 ? -28.516 -28.109 -3.959 1 69.25 520 HIS A N 1
ATOM 3985 C CA . HIS A 1 520 ? -28.031 -28.297 -5.324 1 69.25 520 HIS A CA 1
ATOM 3986 C C . HIS A 1 520 ? -26.969 -27.266 -5.676 1 69.25 520 HIS A C 1
ATOM 3988 O O . HIS A 1 520 ? -26.156 -27.484 -6.582 1 69.25 520 HIS A O 1
ATOM 3994 N N . HIS A 1 521 ? -26.875 -26.281 -4.848 1 75.88 521 HIS A N 1
ATOM 3995 C CA . HIS A 1 521 ? -25.906 -25.234 -5.16 1 75.88 521 HIS A CA 1
ATOM 3996 C C . HIS A 1 521 ? -24.75 -25.25 -4.172 1 75.88 521 HIS A C 1
ATOM 3998 O O . HIS A 1 521 ? -23.812 -24.453 -4.293 1 75.88 521 HIS A O 1
ATOM 4004 N N . ASN A 1 522 ? -24.828 -26.266 -3.32 1 81.69 522 ASN A N 1
ATOM 4005 C CA . ASN A 1 522 ? -23.734 -26.344 -2.346 1 81.69 522 ASN A CA 1
ATOM 4006 C C . ASN A 1 522 ? -22.484 -26.984 -2.945 1 81.69 522 ASN A C 1
ATOM 4008 O O . ASN A 1 522 ? -22.469 -28.188 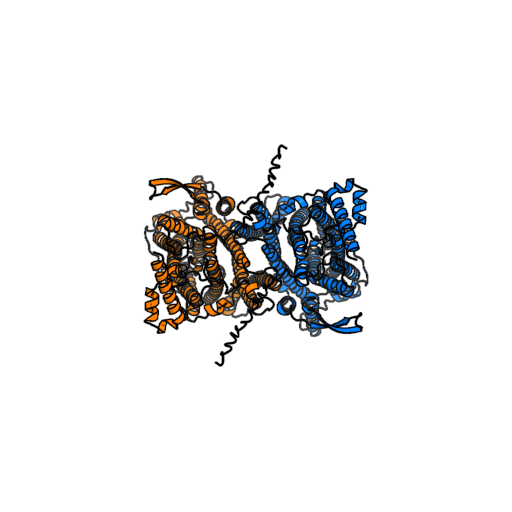-3.205 1 81.69 522 ASN A O 1
ATOM 4012 N N . GLY A 1 523 ? -21.453 -26.266 -3.117 1 87.25 523 GLY A N 1
ATOM 4013 C CA . GLY A 1 523 ? -20.234 -26.703 -3.793 1 87.25 523 GLY A CA 1
ATOM 4014 C C . GLY A 1 523 ? -19.281 -27.453 -2.885 1 87.25 523 GLY A C 1
ATOM 4015 O O . GLY A 1 523 ? -18.359 -28.125 -3.361 1 87.25 523 GLY A O 1
ATOM 4016 N N . TYR A 1 524 ? -19.531 -27.5 -1.576 1 88.88 524 TYR A N 1
ATOM 4017 C CA . TYR A 1 524 ? -18.609 -28.094 -0.622 1 88.88 524 TYR A CA 1
ATOM 4018 C C . TYR A 1 524 ? -18.828 -29.594 -0.486 1 88.88 524 TYR A C 1
ATOM 4020 O O . TYR A 1 524 ? -17.953 -30.312 -0.027 1 88.88 524 TYR A O 1
ATOM 4028 N N . VAL A 1 525 ? -20 -30.016 -0.896 1 86.19 525 VAL A N 1
ATOM 4029 C CA . VAL A 1 525 ? -20.453 -31.359 -0.541 1 86.19 525 VAL A CA 1
ATOM 4030 C C . VAL A 1 525 ? -19.938 -32.375 -1.579 1 86.19 525 VAL A C 1
ATOM 4032 O O . VAL A 1 525 ? -19.922 -32.062 -2.775 1 86.19 525 VAL A O 1
ATOM 4035 N N . PHE A 1 526 ? -19.594 -33.531 -1.036 1 88.31 526 PHE A N 1
ATOM 4036 C CA . PHE A 1 526 ? -19.156 -34.625 -1.894 1 88.31 526 PHE A CA 1
ATOM 4037 C C . PHE A 1 526 ? -20.344 -35.312 -2.557 1 88.31 526 PHE A C 1
ATOM 4039 O O . PHE A 1 526 ? -21.484 -35.094 -2.15 1 88.31 526 PHE A O 1
ATOM 4046 N N . SER A 1 527 ? -19.984 -36.062 -3.598 1 85.06 527 SER A N 1
ATOM 4047 C CA . SER A 1 527 ? -21.031 -36.875 -4.242 1 85.06 527 SER A CA 1
ATOM 4048 C C . SER A 1 527 ? -21.594 -37.906 -3.293 1 85.06 527 SER A C 1
ATOM 4050 O O . SER A 1 527 ? -20.969 -38.25 -2.283 1 85.06 527 SER A O 1
ATOM 4052 N N . SER A 1 528 ? -22.781 -38.312 -3.615 1 86.81 528 SER A N 1
ATOM 4053 C CA . SER A 1 528 ? -23.453 -39.281 -2.752 1 86.81 528 SER A CA 1
ATOM 4054 C C . SER A 1 528 ? -22.641 -40.562 -2.625 1 86.81 528 SER A C 1
ATOM 4056 O O . SER A 1 528 ? -22.641 -41.188 -1.567 1 86.81 528 SER A O 1
ATOM 4058 N N . SER A 1 529 ? -21.922 -40.875 -3.641 1 88.62 529 SER A N 1
ATOM 4059 C CA . SER A 1 529 ? -21.094 -42.094 -3.605 1 88.62 529 SER A CA 1
ATOM 4060 C C . SER A 1 529 ? -19.953 -41.938 -2.609 1 88.62 529 SER A C 1
ATOM 4062 O O . SER A 1 529 ? -19.656 -42.875 -1.86 1 88.62 529 SER A O 1
ATOM 4064 N N . VAL A 1 530 ? -19.391 -40.812 -2.57 1 89 530 VAL A N 1
ATOM 4065 C CA . VAL A 1 530 ? -18.266 -40.562 -1.667 1 89 530 VAL A CA 1
ATOM 4066 C C . VAL A 1 530 ? -18.781 -40.469 -0.229 1 89 530 VAL A C 1
ATOM 4068 O O . VAL A 1 530 ? -18.125 -40.969 0.695 1 89 530 VAL A O 1
ATOM 4071 N N . ASN A 1 531 ? -19.938 -39.906 -0.089 1 88.5 531 ASN A N 1
ATOM 4072 C CA . ASN A 1 531 ? -20.531 -39.812 1.241 1 88.5 531 ASN A CA 1
ATOM 4073 C C . ASN A 1 531 ? -20.828 -41.188 1.819 1 88.5 531 ASN A C 1
ATOM 4075 O O . ASN A 1 531 ? -20.609 -41.406 3.01 1 88.5 531 ASN A O 1
ATOM 4079 N N . ARG A 1 532 ? -21.312 -42.031 0.931 1 87.44 532 ARG A N 1
ATOM 4080 C CA . ARG A 1 532 ? -21.609 -43.406 1.367 1 87.44 532 ARG A CA 1
ATOM 4081 C C . ARG A 1 532 ? -20.344 -44.125 1.808 1 87.44 532 ARG A C 1
ATOM 4083 O O . ARG A 1 532 ? -20.359 -44.906 2.752 1 87.44 532 ARG A O 1
ATOM 4090 N N . PHE A 1 533 ? -19.359 -43.844 1.108 1 90.44 533 PHE A N 1
ATOM 4091 C CA . PHE A 1 533 ? -18.062 -44.438 1.46 1 90.44 533 PHE A CA 1
ATOM 4092 C C . PHE A 1 533 ? -17.625 -43.969 2.848 1 90.44 533 PHE A C 1
ATOM 4094 O O . PHE A 1 533 ? -17.172 -44.781 3.66 1 90.44 533 PHE A O 1
ATOM 4101 N N . PHE A 1 534 ? -17.75 -42.75 3.201 1 89.25 534 PHE A N 1
ATOM 4102 C CA . PHE A 1 534 ? -17.344 -42.188 4.488 1 89.25 534 PHE A CA 1
ATOM 4103 C C . PHE A 1 534 ? -18.25 -42.688 5.605 1 89.25 534 PHE A C 1
ATOM 4105 O O . PHE A 1 534 ? -17.812 -42.875 6.738 1 89.25 534 PHE A O 1
ATOM 4112 N N . LEU A 1 535 ? -19.5 -42.875 5.203 1 87.38 535 LEU A N 1
ATOM 4113 C CA . LEU A 1 535 ? -20.438 -43.406 6.195 1 87.38 535 LEU A CA 1
ATOM 4114 C C . LEU A 1 535 ? -20.141 -44.875 6.504 1 87.38 535 LEU A C 1
ATOM 4116 O O . LEU A 1 535 ? -20.344 -45.312 7.633 1 87.38 535 LEU A O 1
ATOM 4120 N N . LYS A 1 536 ? -19.719 -45.594 5.492 1 89.62 536 LYS A N 1
ATOM 4121 C CA . LYS A 1 536 ? -19.344 -47 5.68 1 89.62 536 LYS A CA 1
ATOM 4122 C C . LYS A 1 536 ? -18.109 -47.125 6.559 1 89.62 536 LYS A C 1
ATOM 4124 O O . LYS A 1 536 ? -18.031 -48 7.426 1 89.62 536 LYS A O 1
ATOM 4129 N N . TYR A 1 537 ? -17.188 -46.281 6.305 1 90.62 537 TYR A N 1
ATOM 4130 C CA . TYR A 1 537 ? -15.969 -46.25 7.109 1 90.62 537 TYR A CA 1
ATOM 4131 C C . TYR A 1 537 ? -15.992 -45.094 8.094 1 90.62 537 TYR A C 1
ATOM 4133 O O . TYR A 1 537 ? -15.234 -44.125 7.938 1 90.62 537 TYR A O 1
ATOM 4141 N N . ASN A 1 538 ? -16.641 -45.219 9.109 1 85.88 538 ASN A N 1
ATOM 4142 C CA . ASN A 1 538 ? -17 -44.156 10.047 1 85.88 538 ASN A CA 1
ATOM 4143 C C . ASN A 1 538 ? -15.766 -43.625 10.773 1 85.88 538 ASN A C 1
ATOM 4145 O O . ASN A 1 538 ? -15.781 -42.5 11.281 1 85.88 538 ASN A O 1
ATOM 4149 N N . TRP A 1 539 ? -14.695 -44.406 10.82 1 88.19 539 TRP A N 1
ATOM 4150 C CA . TRP A 1 539 ? -13.5 -43.969 11.523 1 88.19 539 TRP A CA 1
ATOM 4151 C C . TRP A 1 539 ? -12.844 -42.781 10.781 1 88.19 539 TRP A C 1
ATOM 4153 O O . TRP A 1 539 ? -12.172 -41.969 11.391 1 88.19 539 TRP A O 1
ATOM 4163 N N . LEU A 1 540 ? -13.047 -42.625 9.523 1 88.44 540 LEU A N 1
ATOM 4164 C CA . LEU A 1 540 ? -12.484 -41.531 8.703 1 88.44 540 LEU A CA 1
ATOM 4165 C C . LEU A 1 540 ? -13.164 -40.219 9.016 1 88.44 540 LEU A C 1
ATOM 4167 O O . LEU A 1 540 ? -12.586 -39.156 8.789 1 88.44 540 LEU A O 1
ATOM 4171 N N . THR A 1 541 ? -14.344 -40.25 9.492 1 88.75 541 THR A N 1
ATOM 4172 C CA . THR A 1 541 ? -15.117 -39.062 9.734 1 88.75 541 THR A CA 1
ATOM 4173 C C . THR A 1 541 ? -14.609 -38.312 10.977 1 88.75 541 THR A C 1
ATOM 4175 O O . THR A 1 541 ? -14.984 -37.188 11.227 1 88.75 541 THR A O 1
ATOM 4178 N N . HIS A 1 542 ? -13.656 -38.969 11.688 1 87.69 542 HIS A N 1
ATOM 4179 C CA . HIS A 1 542 ? -13.055 -38.344 12.852 1 87.69 542 HIS A CA 1
ATOM 4180 C C . HIS A 1 542 ? -11.836 -37.531 12.461 1 87.69 542 HIS A C 1
ATOM 4182 O O . HIS A 1 542 ? -11.336 -36.719 13.25 1 87.69 542 HIS A O 1
ATOM 4188 N N . LEU A 1 543 ? -11.453 -37.688 11.266 1 90.5 543 LEU A N 1
ATOM 4189 C CA . LEU A 1 543 ? -10.344 -36.875 10.758 1 90.5 543 LEU A CA 1
ATOM 4190 C C . LEU A 1 543 ? -10.789 -35.438 10.453 1 90.5 543 LEU A C 1
ATOM 4192 O O . LEU A 1 543 ? -11.883 -35.25 9.922 1 90.5 543 LEU A O 1
ATOM 4196 N N . PRO A 1 544 ? -9.961 -34.531 10.75 1 91.62 544 PRO A N 1
ATOM 4197 C CA . PRO A 1 544 ? -10.344 -33.125 10.578 1 91.62 544 PRO A CA 1
ATOM 4198 C C . PRO A 1 544 ? -10.555 -32.75 9.117 1 91.62 544 PRO A C 1
ATOM 4200 O O . PRO A 1 544 ? -11.125 -31.703 8.82 1 91.62 544 PRO A O 1
ATOM 4203 N N . VAL A 1 545 ? -10.18 -33.594 8.195 1 92.38 545 VAL A N 1
ATOM 4204 C CA . VAL A 1 545 ? -10.266 -33.281 6.773 1 92.38 545 VAL A CA 1
ATOM 4205 C C . VAL A 1 545 ? -11.594 -33.781 6.215 1 92.38 545 VAL A C 1
ATOM 4207 O O . VAL A 1 545 ? -11.992 -33.406 5.105 1 92.38 545 VAL A O 1
ATOM 4210 N N . VAL A 1 546 ? -12.281 -34.625 6.938 1 90.44 546 VAL A N 1
ATOM 4211 C CA . VAL A 1 546 ? -13.547 -35.188 6.512 1 90.44 546 VAL A CA 1
ATOM 4212 C C . VAL A 1 546 ? -14.688 -34.625 7.352 1 90.44 546 VAL A C 1
ATOM 4214 O O . VAL A 1 546 ? -14.531 -34.406 8.555 1 90.44 546 VAL A O 1
ATOM 4217 N N . PRO A 1 547 ? -15.758 -34.281 6.641 1 87 547 PRO A N 1
ATOM 4218 C CA . PRO A 1 547 ? -16.906 -33.812 7.426 1 87 547 PRO A CA 1
ATOM 4219 C C . PRO A 1 547 ? -17.375 -34.844 8.445 1 87 547 PRO A C 1
ATOM 4221 O O . PRO A 1 547 ? -17.188 -36.062 8.25 1 87 547 PRO A O 1
ATOM 4224 N N . SER A 1 548 ? -18.016 -34.344 9.461 1 87.25 548 SER A N 1
ATOM 4225 C CA . SER A 1 548 ? -18.516 -35.25 10.508 1 87.25 548 SER A CA 1
ATOM 4226 C C . SER A 1 548 ? -19.672 -36.125 9.992 1 87.25 548 SER A C 1
ATOM 4228 O O . SER A 1 548 ? -20.297 -35.781 8.992 1 87.25 548 SER A O 1
ATOM 4230 N N . LYS A 1 549 ? -19.922 -37.156 10.742 1 88.69 549 LYS A N 1
ATOM 4231 C CA . LYS A 1 549 ? -21 -38.062 10.383 1 88.69 549 LYS A CA 1
ATOM 4232 C C . LYS A 1 549 ? -22.344 -37.344 10.367 1 88.69 549 LYS A C 1
ATOM 4234 O O . LYS A 1 549 ? -23.172 -37.562 9.484 1 88.69 549 LYS A O 1
ATOM 4239 N N . SER A 1 550 ? -22.5 -36.469 11.289 1 87.12 550 SER A N 1
ATOM 4240 C CA . SER A 1 550 ? -23.766 -35.75 11.367 1 87.12 550 SER A CA 1
ATOM 4241 C C . SER A 1 550 ? -23.938 -34.812 10.164 1 87.12 550 SER A C 1
ATOM 4243 O O . SER A 1 550 ? -25.047 -34.719 9.617 1 87.12 550 SER A O 1
ATOM 4245 N N . GLU A 1 551 ? -22.891 -34.25 9.797 1 85.94 551 GLU A N 1
ATOM 4246 C CA . GLU A 1 551 ? -22.953 -33.344 8.664 1 85.94 551 GLU A CA 1
ATOM 4247 C C . GLU A 1 551 ? -23.25 -34.094 7.367 1 85.94 551 GLU A C 1
ATOM 4249 O O . GLU A 1 551 ? -24.016 -33.594 6.527 1 85.94 551 GLU A O 1
ATOM 4254 N N . ILE A 1 552 ? -22.703 -35.219 7.195 1 88.69 552 ILE A N 1
ATOM 4255 C CA . ILE A 1 552 ? -22.906 -36.031 5.996 1 88.69 552 ILE A CA 1
ATOM 4256 C C . ILE A 1 552 ? -24.344 -36.531 5.941 1 88.69 552 ILE A C 1
ATOM 4258 O O . ILE A 1 552 ? -24.969 -36.531 4.883 1 88.69 552 ILE A O 1
ATOM 4262 N N . SER A 1 553 ? -24.828 -36.906 7.059 1 86.12 553 SER A N 1
ATOM 4263 C CA . SER A 1 553 ? -26.188 -37.406 7.117 1 86.12 553 SER A CA 1
ATOM 4264 C C . SER A 1 553 ? -27.203 -36.312 6.801 1 86.12 553 SER A C 1
ATOM 4266 O O . SER A 1 553 ? -28.188 -36.562 6.105 1 86.12 553 SER A O 1
ATOM 4268 N N . ILE A 1 554 ? -26.922 -35.188 7.262 1 84.12 554 ILE A N 1
ATOM 4269 C CA . ILE A 1 554 ? -27.812 -34.062 7.023 1 84.12 554 ILE A CA 1
ATOM 4270 C C . ILE A 1 554 ? -27.828 -33.719 5.535 1 84.12 554 ILE A C 1
ATOM 4272 O O . ILE A 1 554 ? -28.875 -33.438 4.961 1 84.12 554 ILE A O 1
ATOM 4276 N N . THR A 1 555 ? -26.672 -33.75 5.008 1 84.31 555 THR A N 1
ATOM 4277 C CA . THR A 1 555 ? -26.531 -33.406 3.59 1 84.31 555 THR A CA 1
ATOM 4278 C C . THR A 1 555 ? -27.281 -34.438 2.732 1 84.31 555 THR A C 1
ATOM 4280 O O . THR A 1 555 ? -27.953 -34.062 1.762 1 84.31 555 THR A O 1
ATOM 4283 N N . GLU A 1 556 ? -27.203 -35.656 3.043 1 85.19 556 GLU A N 1
ATOM 4284 C CA . GLU A 1 556 ? -27.859 -36.719 2.273 1 85.19 556 GLU A CA 1
ATOM 4285 C C . GLU A 1 556 ? -29.375 -36.656 2.461 1 85.19 556 GLU A C 1
ATOM 4287 O O . GLU A 1 556 ? -30.141 -36.938 1.531 1 85.19 556 GLU A O 1
ATOM 4292 N N . ASP A 1 557 ? -29.734 -36.281 3.631 1 83.06 557 ASP A N 1
ATOM 4293 C CA . ASP A 1 557 ? -31.156 -36.094 3.883 1 83.06 557 ASP A CA 1
ATOM 4294 C C . ASP A 1 557 ? -31.734 -34.938 3.055 1 83.06 557 ASP A C 1
ATOM 4296 O O . ASP A 1 557 ? -32.844 -35.062 2.521 1 83.06 557 ASP A O 1
ATOM 4300 N N . GLN A 1 558 ? -30.984 -33.938 3.014 1 81.62 558 GLN A N 1
ATOM 4301 C CA . GLN A 1 558 ? -31.422 -32.781 2.23 1 81.62 558 GLN A CA 1
ATOM 4302 C C . GLN A 1 558 ? -31.453 -33.094 0.742 1 81.62 558 GLN A C 1
ATOM 4304 O O . GLN A 1 558 ? -32.344 -32.625 0.021 1 81.62 558 GLN A O 1
ATOM 4309 N N . ARG A 1 559 ? -30.547 -33.906 0.298 1 82.25 559 ARG A N 1
ATOM 4310 C CA . ARG A 1 559 ? -30.5 -34.344 -1.097 1 82.25 559 ARG A CA 1
ATOM 4311 C C . ARG A 1 559 ? -31.703 -35.219 -1.442 1 82.25 559 ARG A C 1
ATOM 4313 O O . ARG A 1 559 ? -32.281 -35.094 -2.525 1 82.25 559 ARG A O 1
ATOM 4320 N N . SER A 1 560 ? -32.031 -36.031 -0.572 1 79.19 560 SER A N 1
ATOM 4321 C CA . SER A 1 560 ? -33.156 -36.906 -0.773 1 79.19 560 SER A CA 1
ATOM 4322 C C . SER A 1 560 ? -34.469 -36.125 -0.748 1 79.19 560 SER A C 1
ATOM 4324 O O . SER A 1 560 ? -35.406 -36.438 -1.507 1 79.19 560 SER A O 1
ATOM 4326 N N . ALA A 1 561 ? -34.469 -35.094 0.061 1 74.69 561 ALA A N 1
ATOM 4327 C CA . ALA A 1 561 ? -35.688 -34.281 0.163 1 74.69 561 ALA A CA 1
ATOM 4328 C C . ALA A 1 561 ? -35.875 -33.438 -1.089 1 74.69 561 ALA A C 1
ATOM 4330 O O . ALA A 1 561 ? -37 -33.219 -1.548 1 74.69 561 ALA A O 1
ATOM 4331 N N . SER A 1 562 ? -34.812 -32.906 -1.527 1 72.31 562 SER A N 1
ATOM 4332 C CA . SER A 1 562 ? -34.906 -32.062 -2.715 1 72.31 562 SER A CA 1
ATOM 4333 C C . SER A 1 562 ? -35.25 -32.875 -3.953 1 72.31 562 SER A C 1
ATOM 4335 O O . SER A 1 562 ? -35.938 -32.375 -4.848 1 72.31 562 SER A O 1
ATOM 4337 N N . SER A 1 563 ? -34.75 -34.062 -4.113 1 65.88 563 SER A N 1
ATOM 4338 C CA . SER A 1 563 ? -35.094 -34.938 -5.23 1 65.88 563 SER A CA 1
ATOM 4339 C C . SER A 1 563 ? -36.562 -35.344 -5.188 1 65.88 563 SER A C 1
ATOM 4341 O O . SER A 1 563 ? -37.188 -35.469 -6.23 1 65.88 563 SER A O 1
ATOM 4343 N N . SER A 1 564 ? -37.125 -35.406 -3.969 1 57.88 564 SER A N 1
ATOM 4344 C CA . SER A 1 564 ? -38.531 -35.781 -3.828 1 57.88 564 SER A CA 1
ATOM 4345 C C . SER A 1 564 ? -39.438 -34.625 -4.211 1 57.88 564 SER A C 1
ATOM 4347 O O . SER A 1 564 ? -40.5 -34.812 -4.773 1 57.88 564 SER A O 1
ATOM 4349 N N . THR A 1 565 ? -38.969 -33.469 -3.893 1 51.5 565 THR A N 1
ATOM 4350 C CA . THR A 1 565 ? -39.781 -32.312 -4.242 1 51.5 565 THR A CA 1
ATOM 4351 C C . THR A 1 565 ? -39.75 -32.062 -5.746 1 51.5 565 THR A C 1
ATOM 4353 O O . THR A 1 565 ? -40.75 -31.594 -6.324 1 51.5 565 THR A O 1
ATOM 4356 N N . SER A 1 566 ? -38.719 -32.344 -6.355 1 49.31 566 SER A N 1
ATOM 4357 C CA . SER A 1 566 ? -38.656 -32.156 -7.805 1 49.31 566 SER A CA 1
ATOM 4358 C C . SER A 1 566 ? -39.531 -33.219 -8.508 1 49.31 566 SER A C 1
ATOM 4360 O O . SER A 1 566 ? -40 -32.969 -9.617 1 49.31 566 SER A O 1
ATOM 4362 N N . ILE A 1 567 ? -39.812 -34.344 -7.91 1 41.62 567 ILE A N 1
ATOM 4363 C CA . ILE A 1 567 ? -40.688 -35.344 -8.508 1 41.62 567 ILE A CA 1
ATOM 4364 C C . ILE A 1 567 ? -42.156 -34.875 -8.367 1 41.62 567 ILE A C 1
ATOM 4366 O O . ILE A 1 567 ? -42.969 -35.188 -9.234 1 41.62 567 ILE A O 1
ATOM 4370 N N . PHE A 1 568 ? -42.5 -34.156 -7.418 1 35.06 568 PHE A N 1
ATOM 4371 C CA . PHE A 1 568 ? -43.906 -33.781 -7.289 1 35.06 568 PHE A CA 1
ATOM 4372 C C . PHE A 1 568 ? -44.219 -32.562 -8.164 1 35.06 568 PHE A C 1
ATOM 4374 O O . PHE A 1 568 ? -45.375 -32.188 -8.336 1 35.06 568 PHE A O 1
ATOM 4381 N N . LYS A 1 569 ? -43.188 -31.922 -8.438 1 35.78 569 LYS A N 1
ATOM 4382 C CA . LYS A 1 569 ? -43.531 -30.812 -9.312 1 35.78 569 LYS A CA 1
ATOM 4383 C C . LYS A 1 569 ? -43.594 -31.25 -10.773 1 35.78 569 LYS A C 1
ATOM 4385 O O . LYS A 1 569 ? -43.781 -30.422 -11.672 1 35.78 569 LYS A O 1
ATOM 4390 N N . VAL A 1 570 ? -43.25 -32.531 -11.07 1 29 570 VAL A N 1
ATOM 4391 C CA . VAL A 1 570 ? -43.594 -32.969 -12.414 1 29 570 VAL A CA 1
ATOM 4392 C C . VAL A 1 570 ? -44.969 -33.594 -12.414 1 29 570 VAL A C 1
ATOM 4394 O O . VAL A 1 570 ? -45.281 -34.406 -11.539 1 29 570 VAL A O 1
ATOM 4397 N N . MET B 1 1 ? -86.375 -28.531 35.188 1 21.94 1 MET B N 1
ATOM 4398 C CA . MET B 1 1 ? -86.5 -27.406 34.281 1 21.94 1 MET B CA 1
ATOM 4399 C C . MET B 1 1 ? -85.188 -26.594 34.25 1 21.94 1 MET B C 1
ATOM 4401 O O . MET B 1 1 ? -85.125 -25.562 33.562 1 21.94 1 MET B O 1
ATOM 4405 N N . ASN B 1 2 ? -84.375 -26.797 35.219 1 23.53 2 ASN B N 1
ATOM 4406 C CA . ASN B 1 2 ? -83.312 -25.891 35.594 1 23.53 2 ASN B CA 1
ATOM 4407 C C . ASN B 1 2 ? -82.312 -25.703 34.438 1 23.53 2 ASN B C 1
ATOM 4409 O O . ASN B 1 2 ? -81.75 -26.672 33.906 1 23.53 2 ASN B O 1
ATOM 4413 N N . SER B 1 3 ? -82.562 -24.641 33.688 1 24.39 3 SER B N 1
ATOM 4414 C CA . SER B 1 3 ? -82.062 -24.078 32.438 1 24.39 3 SER B CA 1
ATOM 4415 C C . SER B 1 3 ? -80.562 -23.703 32.531 1 24.39 3 SER B C 1
ATOM 4417 O O . SER B 1 3 ? -80.188 -22.766 33.219 1 24.39 3 SER B O 1
ATOM 4419 N N . GLY B 1 4 ? -79.75 -24.672 32.906 1 23.8 4 GLY B N 1
ATOM 4420 C CA . GLY B 1 4 ? -78.312 -24.531 33.219 1 23.8 4 GLY B CA 1
ATOM 4421 C C . GLY B 1 4 ? -77.562 -23.781 32.188 1 23.8 4 GLY B C 1
ATOM 4422 O O . GLY B 1 4 ? -77.625 -24.094 30.984 1 23.8 4 GLY B O 1
ATOM 4423 N N . LYS B 1 5 ? -77.312 -22.5 32.5 1 25.56 5 LYS B N 1
ATOM 4424 C CA . LYS B 1 5 ? -76.688 -21.328 31.875 1 25.56 5 LYS B CA 1
ATOM 4425 C C . LYS B 1 5 ? -75.312 -21.688 31.266 1 25.56 5 LYS B C 1
ATOM 4427 O O . LYS B 1 5 ? -74.438 -22.078 32 1 25.56 5 LYS B O 1
ATOM 4432 N N . SER B 1 6 ? -75.312 -22.422 30.188 1 25.3 6 SER B N 1
ATOM 4433 C CA . SER B 1 6 ? -74.062 -22.891 29.516 1 25.3 6 SER B CA 1
ATOM 4434 C C . SER B 1 6 ? -73.188 -21.719 29.094 1 25.3 6 SER B C 1
ATOM 4436 O O . SER B 1 6 ? -73.562 -20.891 28.266 1 25.3 6 SER B O 1
ATOM 4438 N N . SER B 1 7 ? -72.688 -20.906 30.156 1 26.27 7 SER B N 1
ATOM 4439 C CA . SER B 1 7 ? -71.875 -19.719 29.891 1 26.27 7 SER B CA 1
ATOM 4440 C C . SER B 1 7 ? -70.75 -20.016 28.922 1 26.27 7 SER B C 1
ATOM 4442 O O . SER B 1 7 ? -70 -20.984 29.125 1 26.27 7 SER B O 1
ATOM 4444 N N . ASN B 1 8 ? -71 -19.812 27.656 1 25.25 8 ASN B N 1
ATOM 4445 C CA . ASN B 1 8 ? -70.125 -19.875 26.484 1 25.25 8 ASN B CA 1
ATOM 4446 C C . ASN B 1 8 ? -68.875 -19.047 26.672 1 25.25 8 ASN B C 1
ATOM 4448 O O . ASN B 1 8 ? -68.938 -17.812 26.625 1 25.25 8 ASN B O 1
ATOM 4452 N N . ASP B 1 9 ? -68.188 -19.234 27.812 1 26.25 9 ASP B N 1
ATOM 4453 C CA . ASP B 1 9 ? -67 -18.406 28.062 1 26.25 9 ASP B CA 1
ATOM 4454 C C . ASP B 1 9 ? -66.062 -18.484 26.875 1 26.25 9 ASP B C 1
ATOM 4456 O O . ASP B 1 9 ? -65.5 -19.547 26.594 1 26.25 9 ASP B O 1
ATOM 4460 N N . THR B 1 10 ? -66.438 -17.953 25.75 1 28.39 10 THR B N 1
ATOM 4461 C CA . THR B 1 10 ? -65.625 -17.812 24.578 1 28.39 10 THR B CA 1
ATOM 4462 C C . THR B 1 10 ? -64.25 -17.266 24.938 1 28.39 10 THR B C 1
ATOM 4464 O O . THR B 1 10 ? -64.125 -16.25 25.641 1 28.39 10 THR B O 1
ATOM 4467 N N . ASP B 1 11 ? -63.25 -18.188 25.094 1 26.53 11 ASP B N 1
ATOM 4468 C CA . ASP B 1 11 ? -61.812 -18.062 25.359 1 26.53 11 ASP B CA 1
ATOM 4469 C C . ASP B 1 11 ? -61.188 -16.969 24.5 1 26.53 11 ASP B C 1
ATOM 4471 O O . ASP B 1 11 ? -61.281 -17 23.266 1 26.53 11 ASP B O 1
ATOM 4475 N N . ASN B 1 12 ? -61.375 -15.711 24.906 1 29.12 12 ASN B N 1
ATOM 4476 C CA . ASN B 1 12 ? -60.719 -14.547 24.328 1 29.12 12 ASN B CA 1
ATOM 4477 C C . ASN B 1 12 ? -59.219 -14.789 24.125 1 29.12 12 ASN B C 1
ATOM 4479 O O . ASN B 1 12 ? -58.469 -14.945 25.078 1 29.12 12 ASN B O 1
ATOM 4483 N N . ILE B 1 13 ? -58.906 -15.617 23.141 1 30.5 13 ILE B N 1
ATOM 4484 C CA . ILE B 1 13 ? -57.469 -15.766 22.812 1 30.5 13 ILE B CA 1
ATOM 4485 C C . ILE B 1 13 ? -56.844 -14.391 22.688 1 30.5 13 ILE B C 1
ATOM 4487 O O . ILE B 1 13 ? -57.281 -13.555 21.906 1 30.5 13 ILE B O 1
ATOM 4491 N N . PRO B 1 14 ? -56.25 -13.906 23.75 1 25.81 14 PRO B N 1
ATOM 4492 C CA . PRO B 1 14 ? -55.625 -12.609 23.547 1 25.81 14 PRO B CA 1
ATOM 4493 C C . PRO B 1 14 ? -54.75 -12.57 22.281 1 25.81 14 PRO B C 1
ATOM 4495 O O . PRO B 1 14 ? -54.094 -13.547 21.969 1 25.81 14 PRO B O 1
ATOM 4498 N N . LYS B 1 15 ? -55.188 -11.828 21.281 1 28.16 15 LYS B N 1
ATOM 4499 C CA . LYS B 1 15 ? -54.375 -11.492 20.125 1 28.16 15 LYS B CA 1
ATOM 4500 C C . LYS B 1 15 ? -52.938 -11.125 20.547 1 28.16 15 LYS B C 1
ATOM 4502 O O . LYS B 1 15 ? -52.719 -10.195 21.328 1 28.16 15 LYS B O 1
ATOM 4507 N N . LYS B 1 16 ? -52.094 -12.117 20.422 1 28.09 16 LYS B N 1
ATOM 4508 C CA . LYS B 1 16 ? -50.656 -11.82 20.5 1 28.09 16 LYS B CA 1
ATOM 4509 C C . LYS B 1 16 ? -50.312 -10.523 19.766 1 28.09 16 LYS B C 1
ATOM 4511 O O . LYS B 1 16 ? -50.5 -10.43 18.547 1 28.09 16 LYS B O 1
ATOM 4516 N N . GLU B 1 17 ? -50.656 -9.414 20.344 1 27.91 17 GLU B N 1
ATOM 4517 C CA . GLU B 1 17 ? -50.062 -8.188 19.812 1 27.91 17 GLU B CA 1
ATOM 4518 C C . GLU B 1 17 ? -48.594 -8.398 19.469 1 27.91 17 GLU B C 1
ATOM 4520 O O . GLU B 1 17 ? -47.75 -8.703 20.328 1 27.91 17 GLU B O 1
ATOM 4525 N N . SER B 1 18 ? -48.375 -9.117 18.312 1 28.77 18 SER B N 1
ATOM 4526 C CA . SER B 1 18 ? -47.031 -9.133 17.766 1 28.77 18 SER B CA 1
ATOM 4527 C C . SER B 1 18 ? -46.375 -7.746 17.828 1 28.77 18 SER B C 1
ATOM 4529 O O . SER B 1 18 ? -46.844 -6.816 17.156 1 28.77 18 SER B O 1
ATOM 4531 N N . ASN B 1 19 ? -46.062 -7.281 18.984 1 28.34 19 ASN B N 1
ATOM 4532 C CA . ASN B 1 19 ? -45.125 -6.164 19.062 1 28.34 19 ASN B CA 1
ATOM 4533 C C . ASN B 1 19 ? -43.938 -6.332 18.094 1 28.34 19 ASN B C 1
ATOM 4535 O O . ASN B 1 19 ? -43.031 -7.094 18.359 1 28.34 19 ASN B O 1
ATOM 4539 N N . GLN B 1 20 ? -44.25 -6.469 16.781 1 28.77 20 GLN B N 1
ATOM 4540 C CA . GLN B 1 20 ? -43.156 -6.258 15.82 1 28.77 20 GLN B CA 1
ATOM 4541 C C . GLN B 1 20 ? -42.312 -5.066 16.219 1 28.77 20 GLN B C 1
ATOM 4543 O O . GLN B 1 20 ? -42.719 -3.914 16.062 1 28.77 20 GLN B O 1
ATOM 4548 N N . GLU B 1 21 ? -41.688 -5.086 17.375 1 29.14 21 GLU B N 1
ATOM 4549 C CA . GLU B 1 21 ? -40.562 -4.176 17.562 1 29.14 21 GLU B CA 1
ATOM 4550 C C . GLU B 1 21 ? -39.75 -4.043 16.281 1 29.14 21 GLU B C 1
ATOM 4552 O O . GLU B 1 21 ? -39.094 -5.004 15.836 1 29.14 21 GLU B O 1
ATOM 4557 N N . GLN B 1 22 ? -40.344 -3.369 15.273 1 29.31 22 GLN B N 1
ATOM 4558 C CA . GLN B 1 22 ? -39.5 -2.906 14.156 1 29.31 22 GLN B CA 1
ATOM 4559 C C . GLN B 1 22 ? -38.094 -2.574 14.625 1 29.31 22 GLN B C 1
ATOM 4561 O O . GLN B 1 22 ? -37.906 -1.705 15.477 1 29.31 22 GLN B O 1
ATOM 4566 N N . GLU B 1 23 ? -37.25 -3.545 14.75 1 29.73 23 GLU B N 1
ATOM 4567 C CA . GLU B 1 23 ? -35.812 -3.291 14.82 1 29.73 23 GLU B CA 1
ATOM 4568 C C . GLU B 1 23 ? -35.438 -2.061 14.008 1 29.73 23 GLU B C 1
ATOM 4570 O O . GLU B 1 23 ? -35.531 -2.072 12.781 1 29.73 23 GLU B O 1
ATOM 4575 N N . SER B 1 24 ? -35.906 -0.881 14.43 1 29.11 24 SER B N 1
ATOM 4576 C CA . SER B 1 24 ? -35.438 0.392 13.883 1 29.11 24 SER B CA 1
ATOM 4577 C C . SER B 1 24 ? -34.031 0.287 13.352 1 29.11 24 SER B C 1
ATOM 4579 O O . SER B 1 24 ? -33.156 -0.267 14.016 1 29.11 24 SER B O 1
ATOM 4581 N N . ALA B 1 25 ? -33.812 0.22 12.109 1 32.47 25 ALA B N 1
ATOM 4582 C CA . ALA B 1 25 ? -32.562 0.531 11.43 1 32.47 25 ALA B CA 1
ATOM 4583 C C . ALA B 1 25 ? -31.719 1.516 12.234 1 32.47 25 ALA B C 1
ATOM 4585 O O . ALA B 1 25 ? -32.219 2.584 12.617 1 32.47 25 ALA B O 1
ATOM 4586 N N . GLU B 1 26 ? -30.812 1.096 13.062 1 33.06 26 GLU B N 1
ATOM 4587 C CA . GLU B 1 26 ? -29.859 1.949 13.773 1 33.06 26 GLU B CA 1
ATOM 4588 C C . GLU B 1 26 ? -29.625 3.258 13.023 1 33.06 26 GLU B C 1
ATOM 4590 O O . GLU B 1 26 ? -29.219 3.248 11.867 1 33.06 26 GLU B O 1
ATOM 4595 N N . LYS B 1 27 ? -30.328 4.391 13.094 1 37.84 27 LYS B N 1
ATOM 4596 C CA . LYS B 1 27 ? -30.125 5.773 12.68 1 37.84 27 LYS B CA 1
ATOM 4597 C C . LYS B 1 27 ? -28.641 6.117 12.633 1 37.84 27 LYS B C 1
ATOM 4599 O O . LYS B 1 27 ? -27.859 5.656 13.469 1 37.84 27 LYS B O 1
ATOM 4604 N N . PRO B 1 28 ? -28.047 6.477 11.5 1 44.62 28 PRO B N 1
ATOM 4605 C CA . PRO B 1 28 ? -26.672 6.977 11.414 1 44.62 28 PRO B CA 1
ATOM 4606 C C . PRO B 1 28 ? -26.219 7.691 12.68 1 44.62 28 PRO B C 1
ATOM 4608 O O . PRO B 1 28 ? -27.016 8.391 13.32 1 44.62 28 PRO B O 1
ATOM 4611 N N . SER B 1 29 ? -25.359 7.203 13.477 1 52.19 29 SER B N 1
ATOM 4612 C CA . SER B 1 29 ? -24.766 7.684 14.719 1 52.19 29 SER B CA 1
ATOM 4613 C C . SER B 1 29 ? -24.641 9.203 14.727 1 52.19 29 SER B C 1
ATOM 4615 O O . SER B 1 29 ? -24.062 9.789 13.812 1 52.19 29 SER B O 1
ATOM 4617 N N . SER B 1 30 ? -25.484 10.023 15.289 1 69.75 30 SER B N 1
ATOM 4618 C CA . SER B 1 30 ? -25.703 11.453 15.469 1 69.75 30 SER B CA 1
ATOM 4619 C C . SER B 1 30 ? -24.484 12.125 16.094 1 69.75 30 SER B C 1
ATOM 4621 O O . SER B 1 30 ? -23.812 11.547 16.938 1 69.75 30 SER B O 1
ATOM 4623 N N . LEU B 1 31 ? -23.875 13.164 15.461 1 80.06 31 LEU B N 1
ATOM 4624 C CA . LEU B 1 31 ? -22.797 14.008 15.945 1 80.06 31 LEU B CA 1
ATOM 4625 C C . LEU B 1 31 ? -23.125 14.602 17.312 1 80.06 31 LEU B C 1
ATOM 4627 O O . LEU B 1 31 ? -24.281 14.93 17.578 1 80.06 31 LEU B O 1
ATOM 4631 N N . TYR B 1 32 ? -22.219 14.562 18.188 1 83.25 32 TYR B N 1
ATOM 4632 C CA . TYR B 1 32 ? -22.391 15.227 19.484 1 83.25 32 TYR B CA 1
ATOM 4633 C C . TYR B 1 32 ? -22.469 16.734 19.312 1 83.25 32 TYR B C 1
ATOM 4635 O O . TYR B 1 32 ? -23.297 17.406 19.938 1 83.25 32 TYR B O 1
ATOM 4643 N N . PHE B 1 33 ? -21.578 17.297 18.484 1 88.56 33 PHE B N 1
ATOM 4644 C CA . PHE B 1 33 ? -21.578 18.719 18.109 1 88.56 33 PHE B CA 1
ATOM 4645 C C . PHE B 1 33 ? -21.484 18.875 16.609 1 88.56 33 PHE B C 1
ATOM 4647 O O . PHE B 1 33 ? -20.578 18.312 15.977 1 88.56 33 PHE B O 1
ATOM 4654 N N . HIS B 1 34 ? -22.406 19.672 16.125 1 90.5 34 HIS B N 1
ATOM 4655 C CA . HIS B 1 34 ? -22.359 19.984 14.695 1 90.5 34 HIS B CA 1
ATOM 4656 C C . HIS B 1 34 ? -21.422 21.156 14.406 1 90.5 34 HIS B C 1
ATOM 4658 O O . HIS B 1 34 ? -20.906 21.781 15.328 1 90.5 34 HIS B O 1
ATOM 4664 N N . VAL B 1 35 ? -21.219 21.516 13.188 1 93.5 35 VAL B N 1
ATOM 4665 C CA . VAL B 1 35 ? -20.203 22.438 12.719 1 93.5 35 VAL B CA 1
ATOM 4666 C C . VAL B 1 35 ? -20.422 23.828 13.336 1 93.5 35 VAL B C 1
ATOM 4668 O O . VAL B 1 35 ? -19.469 24.484 13.742 1 93.5 35 VAL B O 1
ATOM 4671 N N . ASN B 1 36 ? -21.688 24.203 13.477 1 91.44 36 ASN B N 1
ATOM 4672 C CA . ASN B 1 36 ? -22 25.562 13.914 1 91.44 36 ASN B CA 1
ATOM 4673 C C . ASN B 1 36 ? -22.281 25.609 15.414 1 91.44 36 ASN B C 1
ATOM 4675 O O . ASN B 1 36 ? -22.516 26.688 15.969 1 91.44 36 ASN B O 1
ATOM 4679 N N . ASP B 1 37 ? -22.219 24.453 16.016 1 90.62 37 ASP B N 1
ATOM 4680 C CA . ASP B 1 37 ? -22.469 24.391 17.453 1 90.62 37 ASP B CA 1
ATOM 4681 C C . ASP B 1 37 ? -21.281 24.953 18.234 1 90.62 37 ASP B C 1
ATOM 4683 O O . ASP B 1 37 ? -20.141 24.797 17.844 1 90.62 37 ASP B O 1
ATOM 4687 N N . ILE B 1 38 ? -21.625 25.656 19.297 1 93.25 38 ILE B N 1
ATOM 4688 C CA . ILE B 1 38 ? -20.609 26.172 20.203 1 93.25 38 ILE B CA 1
ATOM 4689 C C . ILE B 1 38 ? -20.672 25.438 21.531 1 93.25 38 ILE B C 1
ATOM 4691 O O . ILE B 1 38 ? -21.516 25.734 22.391 1 93.25 38 ILE B O 1
ATOM 4695 N N . PRO B 1 39 ? -19.766 24.594 21.688 1 91.06 39 PRO B N 1
ATOM 4696 C CA . PRO B 1 39 ? -19.75 23.859 22.953 1 91.06 39 PRO B CA 1
ATOM 4697 C C . PRO B 1 39 ? -19.391 24.734 24.156 1 91.06 39 PRO B C 1
ATOM 4699 O O . PRO B 1 39 ? -19.094 25.922 23.984 1 91.06 39 PRO B O 1
ATOM 4702 N N . ASP B 1 40 ? -19.516 24.109 25.328 1 90.94 40 ASP B N 1
ATOM 4703 C CA . ASP B 1 40 ? -19.109 24.812 26.531 1 90.94 40 ASP B CA 1
ATOM 4704 C C . ASP B 1 40 ? -17.594 25.062 26.547 1 90.94 40 ASP B C 1
ATOM 4706 O O . ASP B 1 40 ? -16.844 24.391 25.828 1 90.94 40 ASP B O 1
ATOM 4710 N N . ILE B 1 41 ? -17.219 25.984 27.312 1 92 41 ILE B N 1
ATOM 4711 C CA . ILE B 1 41 ? -15.844 26.469 27.312 1 92 41 ILE B CA 1
ATOM 4712 C C . ILE B 1 41 ? -14.898 25.328 27.688 1 92 41 ILE B C 1
ATOM 4714 O O . ILE B 1 41 ? -13.797 25.219 27.125 1 92 41 ILE B O 1
ATOM 4718 N N . PHE B 1 42 ? -15.273 24.562 28.562 1 87.81 42 PHE B N 1
ATOM 4719 C CA . PHE B 1 42 ? -14.43 23.438 28.969 1 87.81 42 PHE B CA 1
ATOM 4720 C C . PHE B 1 42 ? -14.266 22.438 27.844 1 87.81 42 PHE B C 1
ATOM 4722 O O . PHE B 1 42 ? -13.156 21.953 27.594 1 87.81 42 PHE B O 1
ATOM 4729 N N . SER B 1 43 ? -15.367 22.172 27.203 1 88.38 43 SER B N 1
ATOM 4730 C CA . SER B 1 43 ? -15.32 21.25 26.078 1 88.38 43 SER B CA 1
ATOM 4731 C C . SER B 1 43 ? -14.484 21.812 24.938 1 88.38 43 SER B C 1
ATOM 4733 O O . SER B 1 43 ? -13.719 21.078 24.297 1 88.38 43 SER B O 1
ATOM 4735 N N . ILE B 1 44 ? -14.594 23.062 24.734 1 93.75 44 ILE B N 1
ATOM 4736 C CA . ILE B 1 44 ? -13.852 23.734 23.672 1 93.75 44 ILE B CA 1
ATOM 4737 C C . ILE B 1 44 ? -12.352 23.625 23.938 1 93.75 44 ILE B C 1
ATOM 4739 O O . ILE B 1 44 ? -11.57 23.328 23.031 1 93.75 44 ILE B O 1
ATOM 4743 N N . LEU B 1 45 ? -12.023 23.797 25.141 1 91.5 45 LEU B N 1
ATOM 4744 C CA . LEU B 1 45 ? -10.609 23.766 25.5 1 91.5 45 LEU B CA 1
ATOM 4745 C C . LEU B 1 45 ? -10.07 22.328 25.469 1 91.5 45 LEU B C 1
ATOM 4747 O O . LEU B 1 45 ? -8.945 22.109 25 1 91.5 45 LEU B O 1
ATOM 4751 N N . LEU B 1 46 ? -10.867 21.469 25.906 1 86.44 46 LEU B N 1
ATOM 4752 C CA . LEU B 1 46 ? -10.445 20.078 25.938 1 86.44 46 LEU B CA 1
ATOM 4753 C C . LEU B 1 46 ? -10.273 19.516 24.531 1 86.44 46 LEU B C 1
ATOM 4755 O O . LEU B 1 46 ? -9.234 18.938 24.219 1 86.44 46 LEU B O 1
ATOM 4759 N N . PHE B 1 47 ? -11.258 19.734 23.719 1 89.69 47 PHE B N 1
ATOM 4760 C CA . PHE B 1 47 ? -11.211 19.203 22.359 1 89.69 47 PHE B CA 1
ATOM 4761 C C . PHE B 1 47 ? -10.219 19.969 21.5 1 89.69 47 PHE B C 1
ATOM 4763 O O . PHE B 1 47 ? -9.578 19.391 20.625 1 89.69 47 PHE B O 1
ATOM 4770 N N . GLY B 1 48 ? -10.141 21.266 21.781 1 92.81 48 GLY B N 1
ATOM 4771 C CA . GLY B 1 48 ? -9.109 22.031 21.094 1 92.81 48 GLY B CA 1
ATOM 4772 C C . GLY B 1 48 ? -7.707 21.562 21.406 1 92.81 48 GLY B C 1
ATOM 4773 O O . GLY B 1 48 ? -6.867 21.438 20.516 1 92.81 48 GLY B O 1
ATOM 4774 N N . PHE B 1 49 ? -7.48 21.281 22.641 1 90.56 49 PHE B N 1
ATOM 4775 C CA . PHE B 1 49 ? -6.184 20.781 23.078 1 90.56 49 PHE B CA 1
ATOM 4776 C C . PHE B 1 49 ? -5.914 19.406 22.484 1 90.56 49 PHE B C 1
ATOM 4778 O O . PHE B 1 49 ? -4.789 19.094 22.078 1 90.56 49 PHE B O 1
ATOM 4785 N N . GLN B 1 50 ? -6.883 18.641 22.422 1 85.94 50 GLN B N 1
ATOM 4786 C CA . GLN B 1 50 ? -6.766 17.312 21.828 1 85.94 50 GLN B CA 1
ATOM 4787 C C . GLN B 1 50 ? -6.348 17.391 20.359 1 85.94 50 GLN B C 1
ATOM 4789 O O . GLN B 1 50 ? -5.457 16.672 19.922 1 85.94 50 GLN B O 1
ATOM 4794 N N . GLN B 1 51 ? -6.969 18.266 19.672 1 91.75 51 GLN B N 1
ATOM 4795 C CA . GLN B 1 51 ? -6.66 18.453 18.25 1 91.75 51 GLN B CA 1
ATOM 4796 C C . GLN B 1 51 ? -5.223 18.922 18.062 1 91.75 51 GLN B C 1
ATOM 4798 O O . GLN B 1 51 ? -4.531 18.453 17.141 1 91.75 51 GLN B O 1
ATOM 4803 N N . MET B 1 52 ? -4.797 19.766 18.922 1 91.75 52 MET B N 1
ATOM 4804 C CA . MET B 1 52 ? -3.424 20.25 18.859 1 91.75 52 MET B CA 1
ATOM 4805 C C . MET B 1 52 ? -2.432 19.125 19.125 1 91.75 52 MET B C 1
ATOM 4807 O O . MET B 1 52 ? -1.396 19.031 18.469 1 91.75 52 MET B O 1
ATOM 4811 N N . MET B 1 53 ? -2.736 18.25 19.969 1 86.25 53 MET B N 1
ATOM 4812 C CA . MET B 1 53 ? -1.817 17.188 20.375 1 86.25 53 MET B CA 1
ATOM 4813 C C . MET B 1 53 ? -1.714 16.109 19.312 1 86.25 53 MET B C 1
ATOM 4815 O O . MET B 1 53 ? -0.666 15.477 19.156 1 86.25 53 MET B O 1
ATOM 4819 N N . ILE B 1 54 ? -2.689 15.914 18.547 1 83 54 ILE B N 1
ATOM 4820 C CA . ILE B 1 54 ? -2.713 14.875 17.516 1 83 54 ILE B CA 1
ATOM 4821 C C . ILE B 1 54 ? -1.725 15.219 16.406 1 83 54 ILE B C 1
ATOM 4823 O O . ILE B 1 54 ? -1.078 14.328 15.844 1 83 54 ILE B O 1
ATOM 4827 N N . CYS B 1 55 ? -1.559 16.453 16.203 1 87.5 55 CYS B N 1
ATOM 4828 C CA . CYS B 1 55 ? -0.703 16.828 15.086 1 87.5 55 CYS B CA 1
ATOM 4829 C C . CYS B 1 55 ? 0.729 17.062 15.555 1 87.5 55 CYS B C 1
ATOM 4831 O O . CYS B 1 55 ? 1.583 17.484 14.766 1 87.5 55 CYS B O 1
ATOM 4833 N N . LEU B 1 56 ? 1.039 16.734 16.766 1 86.31 56 LEU B N 1
ATOM 4834 C CA . LEU B 1 56 ? 2.332 17.031 17.375 1 86.31 56 LEU B CA 1
ATOM 4835 C C . LEU B 1 56 ? 3.459 16.312 16.641 1 86.31 56 LEU B C 1
ATOM 4837 O O . LEU B 1 56 ? 4.57 16.844 16.531 1 86.31 56 LEU B O 1
ATOM 4841 N N . SER B 1 57 ? 3.145 15.18 16.125 1 84.69 57 SER B N 1
ATOM 4842 C CA . SER B 1 57 ? 4.176 14.406 15.453 1 84.69 57 SER B CA 1
ATOM 4843 C C . SER B 1 57 ? 4.789 15.188 14.297 1 84.69 57 SER B C 1
ATOM 4845 O O . SER B 1 57 ? 6.008 15.359 14.234 1 84.69 57 SER B O 1
ATOM 4847 N N . ALA B 1 58 ? 3.963 15.703 13.438 1 88.62 58 ALA B N 1
ATOM 4848 C CA . ALA B 1 58 ? 4.461 16.422 12.273 1 88.62 58 ALA B CA 1
ATOM 4849 C C . ALA B 1 58 ? 5.059 17.766 12.68 1 88.62 58 ALA B C 1
ATOM 4851 O O . ALA B 1 58 ? 6.016 18.25 12.062 1 88.62 58 ALA B O 1
ATOM 4852 N N . LEU B 1 59 ? 4.555 18.359 13.773 1 92.69 59 LEU B N 1
ATOM 4853 C CA . LEU B 1 59 ? 5.02 19.656 14.242 1 92.69 59 LEU B CA 1
ATOM 4854 C C . LEU B 1 59 ? 6.434 19.562 14.805 1 92.69 59 LEU B C 1
ATOM 4856 O O . LEU B 1 59 ? 7.176 20.547 14.805 1 92.69 59 LEU B O 1
ATOM 4860 N N . LEU B 1 60 ? 6.785 18.344 15.172 1 90.62 60 LEU B N 1
ATOM 4861 C CA . LEU B 1 60 ? 8.117 18.156 15.734 1 90.62 60 LEU B CA 1
ATOM 4862 C C . LEU B 1 60 ? 9.07 17.594 14.688 1 90.62 60 LEU B C 1
ATOM 4864 O O . LEU B 1 60 ? 10.242 17.969 14.633 1 90.62 60 LEU B O 1
ATOM 4868 N N . VAL B 1 61 ? 8.547 16.781 13.844 1 90.56 61 VAL B N 1
ATOM 4869 C CA . VAL B 1 61 ? 9.391 16.016 12.938 1 90.56 61 VAL B CA 1
ATOM 4870 C C . VAL B 1 61 ? 9.914 16.906 11.82 1 90.56 61 VAL B C 1
ATOM 4872 O O . VAL B 1 61 ? 11.086 16.844 11.461 1 90.56 61 VAL B O 1
ATOM 4875 N N . VAL B 1 62 ? 9.094 17.75 11.32 1 93.31 62 VAL B N 1
ATOM 4876 C CA . VAL B 1 62 ? 9.469 18.547 10.164 1 93.31 62 VAL B CA 1
ATOM 4877 C C . VAL B 1 62 ? 10.578 19.531 10.547 1 93.31 62 VAL B C 1
ATOM 4879 O O . VAL B 1 62 ? 11.617 19.594 9.883 1 93.31 62 VAL B O 1
ATOM 4882 N N . PRO B 1 63 ? 10.477 20.25 11.672 1 93.88 63 PRO B N 1
ATOM 4883 C CA . PRO B 1 63 ? 11.578 21.125 12.094 1 93.88 63 PRO B CA 1
ATOM 4884 C C . PRO B 1 63 ? 12.875 20.359 12.352 1 93.88 63 PRO B C 1
ATOM 4886 O O . PRO B 1 63 ? 13.961 20.859 12.047 1 93.88 63 PRO B O 1
ATOM 4889 N N . TYR B 1 64 ? 12.719 19.234 12.875 1 90.88 64 TYR B N 1
ATOM 4890 C CA . TYR B 1 64 ? 13.898 18.406 13.117 1 90.88 64 TYR B CA 1
ATOM 4891 C C . TYR B 1 64 ? 14.586 18.047 11.805 1 90.88 64 TYR B C 1
ATOM 4893 O O . TYR B 1 64 ? 15.812 18.141 11.695 1 90.88 64 TYR B O 1
ATOM 4901 N N . TYR B 1 65 ? 13.898 17.688 10.828 1 90 65 TYR B N 1
ATOM 4902 C CA . TYR B 1 65 ? 14.461 17.297 9.539 1 90 65 TYR B CA 1
ATOM 4903 C C . TYR B 1 65 ? 15.102 18.5 8.844 1 90 65 TYR B C 1
ATOM 4905 O O . TYR B 1 65 ? 16.219 18.391 8.328 1 90 65 TYR B O 1
ATOM 4913 N N . VAL B 1 66 ? 14.43 19.562 8.906 1 92 66 VAL B N 1
ATOM 4914 C CA . VAL B 1 66 ? 14.945 20.75 8.203 1 92 66 VAL B CA 1
ATOM 4915 C C . VAL B 1 66 ? 16.219 21.234 8.883 1 92 66 VAL B C 1
ATOM 4917 O O . VAL B 1 66 ? 17.188 21.609 8.211 1 92 66 VAL B O 1
ATOM 4920 N N . SER B 1 67 ? 16.234 21.203 10.203 1 91.25 67 SER B N 1
ATOM 4921 C CA . SER B 1 67 ? 17.422 21.672 10.93 1 91.25 67 SER B CA 1
ATOM 4922 C C . SER B 1 67 ? 18.625 20.766 10.664 1 91.25 67 SER B C 1
ATOM 4924 O O . SER B 1 67 ? 19.766 21.234 10.633 1 91.25 67 SER B O 1
ATOM 4926 N N . THR B 1 68 ? 18.359 19.516 10.43 1 86.12 68 THR B N 1
ATOM 4927 C CA . THR B 1 68 ? 19.438 18.562 10.172 1 86.12 68 THR B CA 1
ATOM 4928 C C . THR B 1 68 ? 19.906 18.656 8.719 1 86.12 68 THR B C 1
ATOM 4930 O O . THR B 1 68 ? 21.094 18.516 8.438 1 86.12 68 THR B O 1
ATOM 4933 N N . MET B 1 69 ? 19.062 18.938 7.859 1 88.12 69 MET B N 1
ATOM 4934 C CA . MET B 1 69 ? 19.359 18.922 6.43 1 88.12 69 MET B CA 1
ATOM 4935 C C . MET B 1 69 ? 20.203 20.141 6.035 1 88.12 69 MET B C 1
ATOM 4937 O O . MET B 1 69 ? 20.922 20.094 5.039 1 88.12 69 MET B O 1
ATOM 4941 N N . VAL B 1 70 ? 20.172 21.219 6.859 1 89.69 70 VAL B N 1
ATOM 4942 C CA . VAL B 1 70 ? 20.875 22.453 6.469 1 89.69 70 VAL B CA 1
ATOM 4943 C C . VAL B 1 70 ? 22.266 22.484 7.102 1 89.69 70 VAL B C 1
ATOM 4945 O O . VAL B 1 70 ? 23.047 23.391 6.832 1 89.69 70 VAL B O 1
ATOM 4948 N N . CYS B 1 71 ? 22.641 21.562 7.863 1 87.06 71 CYS B N 1
ATOM 4949 C CA . CYS B 1 71 ? 23.969 21.391 8.414 1 87.06 71 CYS B CA 1
ATOM 4950 C C . CYS B 1 71 ? 24.375 22.594 9.266 1 87.06 71 CYS B C 1
ATOM 4952 O O . CYS B 1 71 ? 25.438 23.188 9.062 1 87.06 71 CYS B O 1
ATOM 4954 N N . ALA B 1 72 ? 23.609 22.891 10.258 1 85.62 72 ALA B N 1
ATOM 4955 C CA . ALA B 1 72 ? 23.859 24.094 11.055 1 85.62 72 ALA B CA 1
ATOM 4956 C C . ALA B 1 72 ? 24.859 23.812 12.164 1 85.62 72 ALA B C 1
ATOM 4958 O O . ALA B 1 72 ? 25.188 24.688 12.969 1 85.62 72 ALA B O 1
ATOM 4959 N N . GLY B 1 73 ? 25.375 22.578 12.211 1 79.94 73 GLY B N 1
ATOM 4960 C CA . GLY B 1 73 ? 26.391 22.234 13.195 1 79.94 73 GLY B CA 1
ATOM 4961 C C . GLY B 1 73 ? 25.969 22.531 14.617 1 79.94 73 GLY B C 1
ATOM 4962 O O . GLY B 1 73 ? 24.906 22.078 15.055 1 79.94 73 GLY B O 1
ATOM 4963 N N . ASP B 1 74 ? 26.656 23.484 15.305 1 77.75 74 ASP B N 1
ATOM 4964 C CA . ASP B 1 74 ? 26.406 23.797 16.703 1 77.75 74 ASP B CA 1
ATOM 4965 C C . ASP B 1 74 ? 25.141 24.656 16.859 1 77.75 74 ASP B C 1
ATOM 4967 O O . ASP B 1 74 ? 24.562 24.734 17.953 1 77.75 74 ASP B O 1
ATOM 4971 N N . GLN B 1 75 ? 24.719 25.219 15.82 1 85.81 75 GLN B N 1
ATOM 4972 C CA . GLN B 1 75 ? 23.547 26.094 15.875 1 85.81 75 GLN B CA 1
ATOM 4973 C C . GLN B 1 75 ? 22.281 25.328 15.539 1 85.81 75 GLN B C 1
ATOM 4975 O O . GLN B 1 75 ? 21.203 25.922 15.438 1 85.81 75 GLN B O 1
ATOM 4980 N N . ALA B 1 76 ? 22.422 24.062 15.422 1 87.38 76 ALA B N 1
ATOM 4981 C CA . ALA B 1 76 ? 21.312 23.234 14.977 1 87.38 76 ALA B CA 1
ATOM 4982 C C . ALA B 1 76 ? 20.156 23.281 15.977 1 87.38 76 ALA B C 1
ATOM 4984 O O . ALA B 1 76 ? 19 23.328 15.578 1 87.38 76 ALA B O 1
ATOM 4985 N N . ILE B 1 77 ? 20.469 23.328 17.25 1 88.12 77 ILE B N 1
ATOM 4986 C CA . ILE B 1 77 ? 19.422 23.297 18.266 1 88.12 77 ILE B CA 1
ATOM 4987 C C . ILE B 1 77 ? 18.719 24.641 18.328 1 88.12 77 ILE B C 1
ATOM 4989 O O . ILE B 1 77 ? 17.484 24.688 18.469 1 88.12 77 ILE B O 1
ATOM 4993 N N . GLU B 1 78 ? 19.484 25.656 18.25 1 89 78 GLU B N 1
ATOM 4994 C CA . GLU B 1 78 ? 18.875 26.984 18.234 1 89 78 GLU B CA 1
ATOM 4995 C C . GLU B 1 78 ? 17.969 27.172 17.031 1 89 78 GLU B C 1
ATOM 4997 O O . GLU B 1 78 ? 16.875 27.734 17.141 1 89 78 GLU B O 1
ATOM 5002 N N . LEU B 1 79 ? 18.484 26.734 15.93 1 91.62 79 LEU B N 1
ATOM 5003 C CA . LEU B 1 79 ? 17.672 26.781 14.719 1 91.62 79 LEU B CA 1
ATOM 5004 C C . LEU B 1 79 ? 16.391 25.969 14.883 1 91.62 79 LEU B C 1
ATOM 5006 O O . LEU B 1 79 ? 15.32 26.375 14.438 1 91.62 79 LEU B O 1
ATOM 5010 N N . ARG B 1 80 ? 16.5 24.859 15.469 1 92.88 80 ARG B N 1
ATOM 5011 C CA . ARG B 1 80 ? 15.352 23.984 15.672 1 92.88 80 ARG B CA 1
ATOM 5012 C C . ARG B 1 80 ? 14.289 24.641 16.531 1 92.88 80 ARG B C 1
ATOM 5014 O O . ARG B 1 80 ? 13.094 24.484 16.297 1 92.88 80 ARG B O 1
ATOM 5021 N N . VAL B 1 81 ? 14.727 25.344 17.562 1 92.94 81 VAL B N 1
ATOM 5022 C CA . VAL B 1 81 ? 13.797 26.078 18.406 1 92.94 81 VAL B CA 1
ATOM 5023 C C . VAL B 1 81 ? 13 27.078 17.562 1 92.94 81 VAL B C 1
ATOM 5025 O O . VAL B 1 81 ? 11.773 27.156 17.672 1 92.94 81 VAL B O 1
ATOM 5028 N N . GLN B 1 82 ? 13.719 27.75 16.75 1 92.88 82 GLN B N 1
ATOM 5029 C CA . GLN B 1 82 ? 13.078 28.75 15.891 1 92.88 82 GLN B CA 1
ATOM 5030 C C . GLN B 1 82 ? 12.117 28.094 14.898 1 92.88 82 GLN B C 1
ATOM 5032 O O . GLN B 1 82 ? 11.031 28.609 14.656 1 92.88 82 GLN B O 1
ATOM 5037 N N . LEU B 1 83 ? 12.539 27.016 14.391 1 95.06 83 LEU B N 1
ATOM 5038 C CA . LEU B 1 83 ? 11.719 26.312 13.406 1 95.06 83 LEU B CA 1
ATOM 5039 C C . LEU B 1 83 ? 10.461 25.75 14.055 1 95.06 83 LEU B C 1
ATOM 5041 O O . LEU B 1 83 ? 9.383 25.766 13.445 1 95.06 83 LEU B O 1
ATOM 5045 N N . ILE B 1 84 ? 10.578 25.219 15.219 1 95.12 84 ILE B N 1
ATOM 5046 C CA . ILE B 1 84 ? 9.422 24.688 15.93 1 95.12 84 ILE B CA 1
ATOM 5047 C C . ILE B 1 84 ? 8.422 25.812 16.203 1 95.12 84 ILE B C 1
ATOM 5049 O O . ILE B 1 84 ? 7.227 25.656 15.93 1 95.12 84 ILE B O 1
ATOM 5053 N N . SER B 1 85 ? 8.953 26.891 16.656 1 95.31 85 SER B N 1
ATOM 5054 C CA . SER B 1 85 ? 8.086 28.031 16.922 1 95.31 85 SER B CA 1
ATOM 5055 C C . SER B 1 85 ? 7.398 28.516 15.656 1 95.31 85 SER B C 1
ATOM 5057 O O . SER B 1 85 ? 6.195 28.781 15.656 1 95.31 85 SER B O 1
ATOM 5059 N N . ALA B 1 86 ? 8.133 28.625 14.656 1 96.06 86 ALA B N 1
ATOM 5060 C CA . ALA B 1 86 ? 7.574 29.062 13.383 1 96.06 86 ALA B CA 1
ATOM 5061 C C . ALA B 1 86 ? 6.508 28.078 12.883 1 96.06 86 ALA B C 1
ATOM 5063 O O . ALA B 1 86 ? 5.484 28.5 12.344 1 96.06 86 ALA B O 1
ATOM 5064 N N . THR B 1 87 ? 6.773 26.812 13.016 1 97.12 87 THR B N 1
ATOM 5065 C CA . THR B 1 87 ? 5.855 25.781 12.562 1 97.12 87 THR B CA 1
ATOM 5066 C C . THR B 1 87 ? 4.547 25.844 13.344 1 97.12 87 THR B C 1
ATOM 5068 O O . THR B 1 87 ? 3.463 25.781 12.758 1 97.12 87 THR B O 1
ATOM 5071 N N . PHE B 1 88 ? 4.645 25.953 14.656 1 96.94 88 PHE B N 1
ATOM 5072 C CA . PHE B 1 88 ? 3.453 26.078 15.484 1 96.94 88 PHE B CA 1
ATOM 5073 C C . PHE B 1 88 ? 2.662 27.328 15.117 1 96.94 88 PHE B C 1
ATOM 5075 O O . PHE B 1 88 ? 1.438 27.281 14.977 1 96.94 88 PHE B O 1
ATOM 5082 N N . PHE B 1 89 ? 3.375 28.375 14.961 1 97.06 89 PHE B N 1
ATOM 5083 C CA . PHE B 1 89 ? 2.758 29.672 14.68 1 97.06 89 PHE B CA 1
ATOM 5084 C C . PHE B 1 89 ? 2.016 29.641 13.344 1 97.06 89 PHE B C 1
ATOM 5086 O O . PHE B 1 89 ? 0.847 30.016 13.273 1 97.06 89 PHE B O 1
ATOM 5093 N N . THR B 1 90 ? 2.645 29.203 12.359 1 97.38 90 THR B N 1
ATOM 5094 C CA . THR B 1 90 ? 2.057 29.172 11.023 1 97.38 90 THR B CA 1
ATOM 5095 C C . THR B 1 90 ? 0.896 28.188 10.977 1 97.38 90 THR B C 1
ATOM 5097 O O . THR B 1 90 ? -0.117 28.438 10.32 1 97.38 90 THR B O 1
ATOM 5100 N N . SER B 1 91 ? 1.02 27.016 11.57 1 97.62 91 SER B N 1
ATOM 5101 C CA . SER B 1 91 ? -0.063 26.031 11.625 1 97.62 91 SER B CA 1
ATOM 5102 C C . SER B 1 91 ? -1.297 26.609 12.312 1 97.62 91 SER B C 1
ATOM 5104 O O . SER B 1 91 ? -2.424 26.375 11.867 1 97.62 91 SER B O 1
ATOM 5106 N N . GLY B 1 92 ? -1.032 27.344 13.398 1 97.94 92 GLY B N 1
ATOM 5107 C CA . GLY B 1 92 ? -2.137 27.953 14.109 1 97.94 92 GLY B CA 1
ATOM 5108 C C . GLY B 1 92 ? -2.875 29 13.281 1 97.94 92 GLY B C 1
ATOM 5109 O O . GLY B 1 92 ? -4.102 28.953 13.18 1 97.94 92 GLY B O 1
ATOM 5110 N N . ILE B 1 93 ? -2.162 29.844 12.664 1 97.94 93 ILE B N 1
ATOM 5111 C CA . ILE B 1 93 ? -2.756 30.891 11.859 1 97.94 93 ILE B CA 1
ATOM 5112 C C . ILE B 1 93 ? -3.52 30.281 10.688 1 97.94 93 ILE B C 1
ATOM 5114 O O . ILE B 1 93 ? -4.656 30.672 10.406 1 97.94 93 ILE B O 1
ATOM 5118 N N . ALA B 1 94 ? -2.855 29.375 10.062 1 98 94 ALA B N 1
ATOM 5119 C CA . ALA B 1 94 ? -3.482 28.734 8.906 1 98 94 ALA B CA 1
ATOM 5120 C C . ALA B 1 94 ? -4.77 28.016 9.312 1 98 94 ALA B C 1
ATOM 5122 O O . ALA B 1 94 ? -5.758 28.047 8.578 1 98 94 ALA B O 1
ATOM 5123 N N . THR B 1 95 ? -4.754 27.359 10.422 1 98.25 95 THR B N 1
ATOM 5124 C CA . THR B 1 95 ? -5.93 26.656 10.914 1 98.25 95 THR B CA 1
ATOM 5125 C C . THR B 1 95 ? -7.078 27.625 11.164 1 98.25 95 THR B C 1
ATOM 5127 O O . THR B 1 95 ? -8.211 27.375 10.75 1 98.25 95 THR B O 1
ATOM 5130 N N . ILE B 1 96 ? -6.789 28.734 11.789 1 98.19 96 ILE B N 1
ATOM 5131 C CA . ILE B 1 96 ? -7.812 29.719 12.102 1 98.19 96 ILE B CA 1
ATOM 5132 C C . ILE B 1 96 ? -8.359 30.328 10.812 1 98.19 96 ILE B C 1
ATOM 5134 O O . ILE B 1 96 ? -9.57 30.484 10.648 1 98.19 96 ILE B O 1
ATOM 5138 N N . LEU B 1 97 ? -7.5 30.641 9.914 1 97.88 97 LEU B N 1
ATOM 5139 C CA . LEU B 1 97 ? -7.934 31.219 8.648 1 97.88 97 LEU B CA 1
ATOM 5140 C C . LEU B 1 97 ? -8.797 30.234 7.867 1 97.88 97 LEU B C 1
ATOM 5142 O O . LEU B 1 97 ? -9.812 30.625 7.289 1 97.88 97 LEU B O 1
ATOM 5146 N N . GLN B 1 98 ? -8.398 28.984 7.836 1 97.69 98 GLN B N 1
ATOM 5147 C CA . GLN B 1 98 ? -9.117 27.969 7.082 1 97.69 98 GLN B CA 1
ATOM 5148 C C . GLN B 1 98 ? -10.516 27.734 7.648 1 97.69 98 GLN B C 1
ATOM 5150 O O . GLN B 1 98 ? -11.477 27.578 6.898 1 97.69 98 GLN B O 1
ATOM 5155 N N . THR B 1 99 ? -10.625 27.719 8.969 1 96.94 99 THR B N 1
ATOM 5156 C CA . THR B 1 99 ? -11.891 27.422 9.625 1 96.94 99 THR B CA 1
ATOM 5157 C C . THR B 1 99 ? -12.805 28.641 9.609 1 96.94 99 THR B C 1
ATOM 5159 O O . THR B 1 99 ? -14.031 28.516 9.727 1 96.94 99 THR B O 1
ATOM 5162 N N . THR B 1 100 ? -12.258 29.812 9.477 1 95.5 100 THR B N 1
ATOM 5163 C CA . THR B 1 100 ? -13.047 31.031 9.508 1 95.5 100 THR B CA 1
ATOM 5164 C C . THR B 1 100 ? -13.445 31.453 8.102 1 95.5 100 THR B C 1
ATOM 5166 O O . THR B 1 100 ? -14.602 31.797 7.852 1 95.5 100 THR B O 1
ATOM 5169 N N . PHE B 1 101 ? -12.453 31.406 7.164 1 94.12 101 PHE B N 1
ATOM 5170 C CA . PHE B 1 101 ? -12.711 32 5.855 1 94.12 101 PHE B CA 1
ATOM 5171 C C . PHE B 1 101 ? -12.641 30.938 4.762 1 94.12 101 PHE B C 1
ATOM 5173 O O . PHE B 1 101 ? -13.234 31.109 3.693 1 94.12 101 PHE B O 1
ATOM 5180 N N . GLY B 1 102 ? -11.883 29.953 4.941 1 95.69 102 GLY B N 1
ATOM 5181 C CA . GLY B 1 102 ? -11.633 28.969 3.898 1 95.69 102 GLY B CA 1
ATOM 5182 C C . GLY B 1 102 ? -12.797 28.016 3.676 1 95.69 102 GLY B C 1
ATOM 5183 O O . GLY B 1 102 ? -13.875 28.438 3.258 1 95.69 102 GLY B O 1
ATOM 5184 N N . MET B 1 103 ? -12.57 26.797 4.031 1 95.44 103 MET B N 1
ATOM 5185 C CA . MET B 1 103 ? -13.602 25.766 3.906 1 95.44 103 MET B CA 1
ATOM 5186 C C . MET B 1 103 ? -14.688 25.953 4.965 1 95.44 103 MET B C 1
ATOM 5188 O O . MET B 1 103 ? -15.828 25.516 4.773 1 95.44 103 MET B O 1
ATOM 5192 N N . ARG B 1 104 ? -14.312 26.469 6.113 1 95.69 104 ARG B N 1
ATOM 5193 C CA . ARG B 1 104 ? -15.18 26.75 7.25 1 95.69 104 ARG B CA 1
ATOM 5194 C C . ARG B 1 104 ? -15.688 25.469 7.891 1 95.69 104 ARG B C 1
ATOM 5196 O O . ARG B 1 104 ? -16.844 25.406 8.328 1 95.69 104 ARG B O 1
ATOM 5203 N N . LEU B 1 105 ? -14.961 24.453 7.719 1 95.69 105 LEU B N 1
ATOM 5204 C CA . LEU B 1 105 ? -15.133 23.203 8.453 1 95.69 105 LEU B CA 1
ATOM 5205 C C . LEU B 1 105 ? -13.992 23 9.445 1 95.69 105 LEU B C 1
ATOM 5207 O O . LEU B 1 105 ? -13.047 23.781 9.484 1 95.69 105 LEU B O 1
ATOM 5211 N N . SER B 1 106 ? -14.148 22.062 10.297 1 95.44 106 SER B N 1
ATOM 5212 C CA . SER B 1 106 ? -13.164 21.812 11.344 1 95.44 106 SER B CA 1
ATOM 5213 C C . SER B 1 106 ? -11.93 21.094 10.781 1 95.44 106 SER B C 1
ATOM 5215 O O . SER B 1 106 ? -11.766 19.891 10.969 1 95.44 106 SER B O 1
ATOM 5217 N N . ILE B 1 107 ? -11.07 21.922 10.195 1 96.19 107 ILE B N 1
ATOM 5218 C CA . ILE B 1 107 ? -9.883 21.406 9.523 1 96.19 107 ILE B CA 1
ATOM 5219 C C . ILE B 1 107 ? -8.625 22 10.164 1 96.19 107 ILE B C 1
ATOM 5221 O O . ILE B 1 107 ? -8.562 23.203 10.398 1 96.19 107 ILE B O 1
ATOM 5225 N N . LEU B 1 108 ? -7.707 21.141 10.445 1 96.88 108 LEU B N 1
ATOM 5226 C CA . LEU B 1 108 ? -6.426 21.578 10.992 1 96.88 108 LEU B CA 1
ATOM 5227 C C . LEU B 1 108 ? -5.344 21.562 9.914 1 96.88 108 LEU B C 1
ATOM 5229 O O . LEU B 1 108 ? -5.277 20.641 9.109 1 96.88 108 LEU B O 1
ATOM 5233 N N . HIS B 1 109 ? -4.492 22.578 9.93 1 97.25 109 HIS B N 1
ATOM 5234 C CA . HIS B 1 109 ? -3.375 22.672 9 1 97.25 109 HIS B CA 1
ATOM 5235 C C . HIS B 1 109 ? -2.043 22.469 9.711 1 97.25 109 HIS B C 1
ATOM 5237 O O . HIS B 1 109 ? -1.89 22.859 10.875 1 97.25 109 HIS B O 1
ATOM 5243 N N . GLY B 1 110 ? -1.12 21.938 9.07 1 96 110 GLY B N 1
ATOM 5244 C CA . GLY B 1 110 ? 0.242 21.75 9.539 1 96 110 GLY B CA 1
ATOM 5245 C C . GLY B 1 110 ? 1.229 21.469 8.422 1 96 110 GLY B C 1
ATOM 5246 O O . GLY B 1 110 ? 0.858 21.484 7.246 1 96 110 GLY B O 1
ATOM 5247 N N . PRO B 1 111 ? 2.465 21.344 8.82 1 96.19 111 PRO B N 1
ATOM 5248 C CA . PRO B 1 111 ? 3.479 21.078 7.793 1 96.19 111 PRO B CA 1
ATOM 5249 C C . PRO B 1 111 ? 3.225 19.797 7.02 1 96.19 111 PRO B C 1
ATOM 5251 O O . PRO B 1 111 ? 2.754 18.812 7.598 1 96.19 111 PRO B O 1
ATOM 5254 N N . SER B 1 112 ? 3.58 19.797 5.754 1 94.81 112 SER B N 1
ATOM 5255 C CA . SER B 1 112 ? 3.256 18.688 4.867 1 94.81 112 SER B CA 1
ATOM 5256 C C . SER B 1 112 ? 4.477 17.797 4.609 1 94.81 112 SER B C 1
ATOM 5258 O O . SER B 1 112 ? 5.512 18.297 4.148 1 94.81 112 SER B O 1
ATOM 5260 N N . PHE B 1 113 ? 4.293 16.531 4.762 1 91.5 113 PHE B N 1
ATOM 5261 C CA . PHE B 1 113 ? 5.34 15.555 4.473 1 91.5 113 PHE B CA 1
ATOM 5262 C C . PHE B 1 113 ? 5.547 15.414 2.971 1 91.5 113 PHE B C 1
ATOM 5264 O O . PHE B 1 113 ? 6.57 14.883 2.527 1 91.5 113 PHE B O 1
ATOM 5271 N N . ALA B 1 114 ? 4.629 15.914 2.244 1 92.56 114 ALA B N 1
ATOM 5272 C CA . ALA B 1 114 ? 4.715 15.797 0.791 1 92.56 114 ALA B CA 1
ATOM 5273 C C . ALA B 1 114 ? 5.891 16.609 0.244 1 92.56 114 ALA B C 1
ATOM 5275 O O . ALA B 1 114 ? 6.34 16.375 -0.88 1 92.56 114 ALA B O 1
ATOM 5276 N N . PHE B 1 115 ? 6.426 17.453 1.029 1 95.56 115 PHE B N 1
ATOM 5277 C CA . PHE B 1 115 ? 7.508 18.312 0.571 1 95.56 115 PHE B CA 1
ATOM 5278 C C . PHE B 1 115 ? 8.867 17.703 0.896 1 95.56 115 PHE B C 1
ATOM 5280 O O . PHE B 1 115 ? 9.898 18.172 0.419 1 95.56 115 PHE B O 1
ATOM 5287 N N . LEU B 1 116 ? 8.898 16.641 1.64 1 92.12 116 LEU B N 1
ATOM 5288 C CA . LEU B 1 116 ? 10.141 16.047 2.125 1 92.12 116 LEU B CA 1
ATOM 5289 C C . LEU B 1 116 ? 10.938 15.438 0.976 1 92.12 116 LEU B C 1
ATOM 5291 O O . LEU B 1 116 ? 12.156 15.594 0.906 1 92.12 116 LEU B O 1
ATOM 5295 N N . PRO B 1 117 ? 10.25 14.773 0.077 1 90.12 117 PRO B N 1
ATOM 5296 C CA . PRO B 1 117 ? 11.031 14.18 -1.009 1 90.12 117 PRO B CA 1
ATOM 5297 C C . PRO B 1 117 ? 11.828 15.211 -1.803 1 90.12 117 PRO B C 1
ATOM 5299 O O . PRO B 1 117 ? 12.977 14.953 -2.166 1 90.12 117 PRO B O 1
ATOM 5302 N N . ALA B 1 118 ? 11.266 16.312 -2.07 1 92.12 118 ALA B N 1
ATOM 5303 C CA . ALA B 1 118 ? 11.984 17.391 -2.764 1 92.12 118 ALA B CA 1
ATOM 5304 C C . ALA B 1 118 ? 13.164 17.875 -1.933 1 92.12 118 ALA B C 1
ATOM 5306 O O . ALA B 1 118 ? 14.234 18.156 -2.473 1 92.12 118 ALA B O 1
ATOM 5307 N N . LEU B 1 119 ? 12.977 17.969 -0.664 1 93.31 119 LEU B N 1
ATOM 5308 C CA . LEU B 1 119 ? 14.039 18.406 0.241 1 93.31 119 LEU B CA 1
ATOM 5309 C C . LEU B 1 119 ? 15.164 17.375 0.293 1 93.31 119 LEU B C 1
ATOM 5311 O O . LEU B 1 119 ? 16.344 17.75 0.399 1 93.31 119 LEU B O 1
ATOM 5315 N N . HIS B 1 120 ? 14.781 16.125 0.197 1 89.81 120 HIS B N 1
ATOM 5316 C CA . HIS B 1 120 ? 15.789 15.078 0.199 1 89.81 120 HIS B CA 1
ATOM 5317 C C . HIS B 1 120 ? 16.672 15.156 -1.041 1 89.81 120 HIS B C 1
ATOM 5319 O O . HIS B 1 120 ? 17.891 14.977 -0.952 1 89.81 120 HIS B O 1
ATOM 5325 N N . THR B 1 121 ? 16.031 15.336 -2.125 1 85.75 121 THR B N 1
ATOM 5326 C CA . THR B 1 121 ? 16.797 15.477 -3.352 1 85.75 121 THR B CA 1
ATOM 5327 C C . THR B 1 121 ? 17.734 16.672 -3.268 1 85.75 121 THR B C 1
ATOM 5329 O O . THR B 1 121 ? 18.875 16.625 -3.732 1 85.75 121 THR B O 1
ATOM 5332 N N . PHE B 1 122 ? 17.266 17.766 -2.693 1 89.56 122 PHE B N 1
ATOM 5333 C CA . PHE B 1 122 ? 18.078 18.953 -2.48 1 89.56 122 PHE B CA 1
ATOM 5334 C C . PHE B 1 122 ? 19.266 18.656 -1.573 1 89.56 122 PHE B C 1
ATOM 5336 O O . PHE B 1 122 ? 20.391 19.078 -1.852 1 89.56 122 PHE B O 1
ATOM 5343 N N . GLN B 1 123 ? 19.016 17.953 -0.535 1 88.62 123 GLN B N 1
ATOM 5344 C CA . GLN B 1 123 ? 20.078 17.578 0.406 1 88.62 123 GLN B CA 1
ATOM 5345 C C . GLN B 1 123 ? 21.141 16.719 -0.268 1 88.62 123 GLN B C 1
ATOM 5347 O O . GLN B 1 123 ? 22.328 16.844 0.047 1 88.62 123 GLN B O 1
ATOM 5352 N N . ASN B 1 124 ? 20.688 15.867 -1.127 1 83.69 124 ASN B N 1
ATOM 5353 C CA . ASN B 1 124 ? 21.641 15.008 -1.836 1 83.69 124 ASN B CA 1
ATOM 5354 C C . ASN B 1 124 ? 22.547 15.82 -2.756 1 83.69 124 ASN B C 1
ATOM 5356 O O . ASN B 1 124 ? 23.703 15.461 -2.957 1 83.69 124 ASN B O 1
ATOM 5360 N N . ASN B 1 125 ? 22.031 16.859 -3.311 1 82.06 125 ASN B N 1
ATOM 5361 C CA . ASN B 1 125 ? 22.797 17.719 -4.191 1 82.06 125 ASN B CA 1
ATOM 5362 C C . ASN B 1 125 ? 23.719 18.641 -3.396 1 82.06 125 ASN B C 1
ATOM 5364 O O . ASN B 1 125 ? 24.766 19.062 -3.891 1 82.06 125 ASN B O 1
ATOM 5368 N N . PHE B 1 126 ? 23.266 19.016 -2.16 1 84.56 126 PHE B N 1
ATOM 5369 C CA . PHE B 1 126 ? 24.047 19.844 -1.253 1 84.56 126 PHE B CA 1
ATOM 5370 C C . PHE B 1 126 ? 24.281 19.141 0.076 1 84.56 126 PHE B C 1
ATOM 5372 O O . PHE B 1 126 ? 23.781 19.578 1.116 1 84.56 126 PHE B O 1
ATOM 5379 N N . PRO B 1 127 ? 25.125 18.156 0.09 1 83.06 127 PRO B N 1
ATOM 5380 C CA . PRO B 1 127 ? 25.297 17.312 1.276 1 83.06 127 PRO B CA 1
ATOM 5381 C C . PRO B 1 127 ? 26.062 18.016 2.393 1 83.06 127 PRO B C 1
ATOM 5383 O O . PRO B 1 127 ? 26.781 18.984 2.139 1 83.06 127 PRO B O 1
ATOM 5386 N N . CYS B 1 128 ? 25.766 17.516 3.648 1 80.12 128 CYS B N 1
ATOM 5387 C CA . CYS B 1 128 ? 26.516 17.969 4.805 1 80.12 128 CYS B CA 1
ATOM 5388 C C . CYS B 1 128 ? 27.797 17.172 4.973 1 80.12 128 CYS B C 1
ATOM 5390 O O . CYS B 1 128 ? 27.766 16.016 5.398 1 80.12 128 CYS B O 1
ATOM 5392 N N . ASN B 1 129 ? 28.828 17.656 4.512 1 76.62 129 ASN B N 1
ATOM 5393 C CA . ASN B 1 129 ? 30.109 16.984 4.656 1 76.62 129 ASN B CA 1
ATOM 5394 C C . ASN B 1 129 ? 31.031 17.734 5.621 1 76.62 129 ASN B C 1
ATOM 5396 O O . ASN B 1 129 ? 30.656 18.797 6.125 1 76.62 129 ASN B O 1
ATOM 5400 N N . ALA B 1 130 ? 32.062 17.094 5.988 1 67.75 130 ALA B N 1
ATOM 5401 C CA . ALA B 1 130 ? 33.031 17.672 6.914 1 67.75 130 ALA B CA 1
ATOM 5402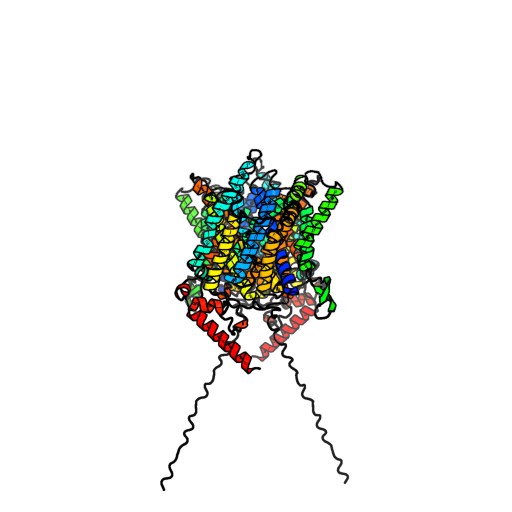 C C . ALA B 1 130 ? 33.531 19.031 6.426 1 67.75 130 ALA B C 1
ATOM 5404 O O . ALA B 1 130 ? 33.844 19.906 7.23 1 67.75 130 ALA B O 1
ATOM 5405 N N . ASP B 1 131 ? 33.312 19.203 5.203 1 69.31 131 ASP B N 1
ATOM 5406 C CA . ASP B 1 131 ? 33.875 20.422 4.613 1 69.31 131 ASP B CA 1
ATOM 5407 C C . ASP B 1 131 ? 32.781 21.484 4.461 1 69.31 131 ASP B C 1
ATOM 5409 O O . ASP B 1 131 ? 33.062 22.578 3.965 1 69.31 131 ASP B O 1
ATOM 5413 N N . THR B 1 132 ? 31.656 21.141 4.934 1 75.56 132 THR B N 1
ATOM 5414 C CA . THR B 1 132 ? 30.578 22.109 4.758 1 75.56 132 THR B CA 1
ATOM 5415 C C . THR B 1 132 ? 30.719 23.266 5.73 1 75.56 132 THR B C 1
ATOM 5417 O O . THR B 1 132 ? 30.922 23.062 6.93 1 75.56 132 THR B O 1
ATOM 5420 N N . ASP B 1 133 ? 30.844 24.453 5.172 1 74.56 133 ASP B N 1
ATOM 5421 C CA . ASP B 1 133 ? 30.906 25.672 5.965 1 74.56 133 ASP B CA 1
ATOM 5422 C C . ASP B 1 133 ? 29.625 25.859 6.781 1 74.56 133 ASP B C 1
ATOM 5424 O O . ASP B 1 133 ? 28.531 25.859 6.227 1 74.56 133 ASP B O 1
ATOM 5428 N N . PRO B 1 134 ? 29.828 25.938 8.008 1 72.06 134 PRO B N 1
ATOM 5429 C CA . PRO B 1 134 ? 28.656 26.094 8.867 1 72.06 134 PRO B CA 1
ATOM 5430 C C . PRO B 1 134 ? 27.828 27.344 8.547 1 72.06 134 PRO B C 1
ATOM 5432 O O . PRO B 1 134 ? 26.641 27.391 8.836 1 72.06 134 PRO B O 1
ATOM 5435 N N . GLU B 1 135 ? 28.438 28.219 7.906 1 74.81 135 GLU B N 1
ATOM 5436 C CA . GLU B 1 135 ? 27.719 29.453 7.598 1 74.81 135 GLU B CA 1
ATOM 5437 C C . GLU B 1 135 ? 26.828 29.266 6.371 1 74.81 135 GLU B C 1
ATOM 5439 O O . GLU B 1 135 ? 25.922 30.078 6.125 1 74.81 135 GLU B O 1
ATOM 5444 N N . MET B 1 136 ? 26.984 28.172 5.848 1 86.81 136 MET B N 1
ATOM 5445 C CA . MET B 1 136 ? 26.234 27.938 4.609 1 86.81 136 MET B CA 1
ATOM 5446 C C . MET B 1 136 ? 24.812 27.516 4.902 1 86.81 136 MET B C 1
ATOM 5448 O O . MET B 1 136 ? 23.953 27.562 4.016 1 86.81 136 MET B O 1
ATOM 5452 N N . TRP B 1 137 ? 24.484 27.328 6.191 1 91.12 137 TRP B N 1
ATOM 5453 C CA . TRP B 1 137 ? 23.141 26.875 6.531 1 91.12 137 TRP B CA 1
ATOM 5454 C C . TRP B 1 137 ? 22.109 27.984 6.277 1 91.12 137 TRP B C 1
ATOM 5456 O O . TRP B 1 137 ? 20.984 27.703 5.883 1 91.12 137 TRP B O 1
ATOM 5466 N N . LYS B 1 138 ? 22.547 29.219 6.395 1 91.31 138 LYS B N 1
ATOM 5467 C CA . LYS B 1 138 ? 21.641 30.344 6.137 1 91.31 138 LYS B CA 1
ATOM 5468 C C . LYS B 1 138 ? 21.281 30.422 4.656 1 91.31 138 LYS B C 1
ATOM 5470 O O . LYS B 1 138 ? 20.141 30.703 4.301 1 91.31 138 LYS B O 1
ATOM 5475 N N . VAL B 1 139 ? 22.266 30.172 3.869 1 92.38 139 VAL B N 1
ATOM 5476 C CA . VAL B 1 139 ? 22.031 30.219 2.428 1 92.38 139 VAL B CA 1
ATOM 5477 C C . VAL B 1 139 ? 21.094 29.078 2.027 1 92.38 139 VAL B C 1
ATOM 5479 O O . VAL B 1 139 ? 20.219 29.266 1.188 1 92.38 139 VAL B O 1
ATOM 5482 N N . LYS B 1 140 ? 21.312 27.938 2.627 1 93.38 140 LYS B N 1
ATOM 5483 C CA . LYS B 1 140 ? 20.438 26.797 2.346 1 93.38 140 LYS B CA 1
ATOM 5484 C C . LYS B 1 140 ? 19 27.109 2.764 1 93.38 140 LYS B C 1
ATOM 5486 O O . LYS B 1 140 ? 18.047 26.75 2.053 1 93.38 140 LYS B O 1
ATOM 5491 N N . MET B 1 141 ? 18.859 27.781 3.881 1 94.5 141 MET B N 1
ATOM 5492 C CA . MET B 1 141 ? 17.531 28.156 4.344 1 94.5 141 MET B CA 1
ATOM 5493 C C . MET B 1 141 ? 16.891 29.141 3.389 1 94.5 141 MET B C 1
ATOM 5495 O O . MET B 1 141 ? 15.68 29.078 3.146 1 94.5 141 MET B O 1
ATOM 5499 N N . GLN B 1 142 ? 17.719 30.031 2.867 1 95.38 142 GLN B N 1
ATOM 5500 C CA . GLN B 1 142 ? 17.219 31.016 1.91 1 95.38 142 GLN B CA 1
ATOM 5501 C C . GLN B 1 142 ? 16.766 30.344 0.621 1 95.38 142 GLN B C 1
ATOM 5503 O O . GLN B 1 142 ? 15.742 30.734 0.042 1 95.38 142 GLN B O 1
ATOM 5508 N N . LEU B 1 143 ? 17.5 29.344 0.223 1 95.06 143 LEU B N 1
ATOM 5509 C CA . LEU B 1 143 ? 17.141 28.609 -0.985 1 95.06 143 LEU B CA 1
ATOM 5510 C C . LEU B 1 143 ? 15.852 27.828 -0.789 1 95.06 143 LEU B C 1
ATOM 5512 O O . LEU B 1 143 ? 15 27.797 -1.676 1 95.06 143 LEU B O 1
ATOM 5516 N N . ILE B 1 144 ? 15.719 27.203 0.365 1 95.94 144 ILE B N 1
ATOM 5517 C CA . ILE B 1 144 ? 14.531 26.422 0.675 1 95.94 144 ILE B CA 1
ATOM 5518 C C . ILE B 1 144 ? 13.305 27.344 0.76 1 95.94 144 ILE B C 1
ATOM 5520 O O . ILE B 1 144 ? 12.281 27.078 0.131 1 95.94 144 ILE B O 1
ATOM 5524 N N . SER B 1 145 ? 13.469 28.422 1.476 1 95.88 145 SER B N 1
ATOM 5525 C CA . SER B 1 145 ? 12.367 29.344 1.67 1 95.88 145 SER B CA 1
ATOM 5526 C C . SER B 1 145 ? 11.969 30.016 0.356 1 95.88 145 SER B C 1
ATOM 5528 O O . SER B 1 145 ? 10.781 30.078 0.026 1 95.88 145 SER B O 1
ATOM 5530 N N . GLY B 1 146 ? 12.922 30.453 -0.361 1 96.56 146 GLY B N 1
ATOM 5531 C CA . GLY B 1 146 ? 12.641 31.125 -1.623 1 96.56 146 GLY B CA 1
ATOM 5532 C C . GLY B 1 146 ? 11.992 30.203 -2.646 1 96.56 146 GLY B C 1
ATOM 5533 O O . GLY B 1 146 ? 11.039 30.594 -3.32 1 96.56 146 GLY B O 1
ATOM 5534 N N . SER B 1 147 ? 12.5 29.016 -2.793 1 97.25 147 SER B N 1
ATOM 5535 C CA . SER B 1 147 ? 11.938 28.062 -3.738 1 97.25 147 SER B CA 1
ATOM 5536 C C . SER B 1 147 ? 10.523 27.641 -3.33 1 97.25 147 SER B C 1
ATOM 5538 O O . SER B 1 147 ? 9.664 27.422 -4.184 1 97.25 147 SER B O 1
ATOM 5540 N N . CYS B 1 148 ? 10.297 27.547 -2.057 1 97.31 148 CYS B N 1
ATOM 5541 C CA . CYS B 1 148 ? 8.984 27.172 -1.548 1 97.31 148 CYS B CA 1
ATOM 5542 C C . CYS B 1 148 ? 7.961 28.266 -1.82 1 97.31 148 CYS B C 1
ATOM 5544 O O . CYS B 1 148 ? 6.832 27.984 -2.225 1 97.31 148 CYS B O 1
ATOM 5546 N N . ILE B 1 149 ? 8.359 29.531 -1.66 1 96.88 149 ILE B N 1
ATOM 5547 C CA . ILE B 1 149 ? 7.465 30.656 -1.88 1 96.88 149 ILE B CA 1
ATOM 5548 C C . ILE B 1 149 ? 6.969 30.656 -3.324 1 96.88 149 ILE B C 1
ATOM 5550 O O . ILE B 1 149 ? 5.773 30.812 -3.58 1 96.88 149 ILE B O 1
ATOM 5554 N N . VAL B 1 150 ? 7.832 30.422 -4.195 1 97.19 150 VAL B N 1
ATOM 5555 C CA . VAL B 1 150 ? 7.484 30.438 -5.613 1 97.19 150 VAL B CA 1
ATOM 5556 C C . VAL B 1 150 ? 6.543 29.266 -5.922 1 97.19 150 VAL B C 1
ATOM 5558 O O . VAL B 1 150 ? 5.539 29.438 -6.613 1 97.19 150 VAL B O 1
ATOM 5561 N N . ALA B 1 151 ? 6.883 28.156 -5.422 1 97.62 151 ALA B N 1
ATOM 5562 C CA . ALA B 1 151 ? 6.113 26.953 -5.73 1 97.62 151 ALA B CA 1
ATOM 5563 C C . ALA B 1 151 ? 4.707 27.031 -5.145 1 97.62 151 ALA B C 1
ATOM 5565 O O . ALA B 1 151 ? 3.729 26.688 -5.816 1 97.62 151 ALA B O 1
ATOM 5566 N N . VAL B 1 152 ? 4.543 27.531 -3.936 1 97.81 152 VAL B N 1
ATOM 5567 C CA . VAL B 1 152 ? 3.27 27.453 -3.223 1 97.81 152 VAL B CA 1
ATOM 5568 C C . VAL B 1 152 ? 2.314 28.516 -3.748 1 97.81 152 VAL B C 1
ATOM 5570 O O . VAL B 1 152 ? 1.11 28.469 -3.486 1 97.81 152 VAL B O 1
ATOM 5573 N N . LEU B 1 153 ? 2.793 29.422 -4.57 1 97.5 153 LEU B N 1
ATOM 5574 C CA . LEU B 1 153 ? 1.925 30.391 -5.23 1 97.5 153 LEU B CA 1
ATOM 5575 C C . LEU B 1 153 ? 0.938 29.703 -6.16 1 97.5 153 LEU B C 1
ATOM 5577 O O . LEU B 1 153 ? -0.104 30.266 -6.5 1 97.5 153 LEU B O 1
ATOM 5581 N N . LEU B 1 154 ? 1.255 28.5 -6.426 1 96.75 154 LEU B N 1
ATOM 5582 C CA . LEU B 1 154 ? 0.376 27.703 -7.277 1 96.75 154 LEU B CA 1
ATOM 5583 C C . LEU B 1 154 ? -1.002 27.547 -6.645 1 96.75 154 LEU B C 1
ATOM 5585 O O . LEU B 1 154 ? -2.02 27.594 -7.34 1 96.75 154 LEU B O 1
ATOM 5589 N N . MET B 1 155 ? -1.074 27.469 -5.371 1 96.38 155 MET B N 1
ATOM 5590 C CA . MET B 1 155 ? -2.318 27.141 -4.68 1 96.38 155 MET B CA 1
ATOM 5591 C C . MET B 1 155 ? -3.283 28.328 -4.715 1 96.38 155 MET B C 1
ATOM 5593 O O . MET B 1 155 ? -4.418 28.203 -5.18 1 96.38 155 MET B O 1
ATOM 5597 N N . PRO B 1 156 ? -2.848 29.547 -4.277 1 95.94 156 PRO B N 1
ATOM 5598 C CA . PRO B 1 156 ? -3.773 30.688 -4.387 1 95.94 156 PRO B CA 1
ATOM 5599 C C . PRO B 1 156 ? -4.105 31.031 -5.836 1 95.94 156 PRO B C 1
ATOM 5601 O O . PRO B 1 156 ? -5.219 31.469 -6.129 1 95.94 156 PRO B O 1
ATOM 5604 N N . LEU B 1 157 ? -3.23 30.812 -6.738 1 96.69 157 LEU B N 1
ATOM 5605 C CA . LEU B 1 157 ? -3.488 31.094 -8.148 1 96.69 157 LEU B CA 1
ATOM 5606 C C . LEU B 1 157 ? -4.578 30.188 -8.695 1 96.69 157 LEU B C 1
ATOM 5608 O O . LEU B 1 157 ? -5.492 30.641 -9.383 1 96.69 157 LEU B O 1
ATOM 5612 N N . LEU B 1 158 ? -4.449 28.953 -8.406 1 95.62 158 LEU B N 1
ATOM 5613 C CA . LEU B 1 158 ? -5.461 28.016 -8.875 1 95.62 158 LEU B CA 1
ATOM 5614 C C . LEU B 1 158 ? -6.801 28.266 -8.195 1 95.62 158 LEU B C 1
ATOM 5616 O O . LEU B 1 158 ? -7.855 28.109 -8.805 1 95.62 158 LEU B O 1
ATOM 5620 N N . GLY B 1 159 ? -6.734 28.641 -6.961 1 94.75 159 GLY B N 1
ATOM 5621 C CA . GLY B 1 159 ? -7.957 28.953 -6.242 1 94.75 159 GLY B CA 1
ATOM 5622 C C . GLY B 1 159 ? -8.664 30.188 -6.781 1 94.75 159 GLY B C 1
ATOM 5623 O O . GLY B 1 159 ? -9.875 30.172 -6.996 1 94.75 159 GLY B O 1
ATOM 5624 N N . LEU B 1 160 ? -7.961 31.203 -7.031 1 95.12 160 LEU B N 1
ATOM 5625 C CA . LEU B 1 160 ? -8.516 32.469 -7.488 1 95.12 160 LEU B CA 1
ATOM 5626 C C . LEU B 1 160 ? -9.062 32.344 -8.906 1 95.12 160 LEU B C 1
ATOM 5628 O O . LEU B 1 160 ? -10.023 33.031 -9.266 1 95.12 160 LEU B O 1
ATOM 5632 N N . THR B 1 161 ? -8.484 31.469 -9.711 1 94.88 161 THR B N 1
ATOM 5633 C CA . THR B 1 161 ? -8.938 31.281 -11.086 1 94.88 161 THR B CA 1
ATOM 5634 C C . THR B 1 161 ? -10.109 30.297 -11.141 1 94.88 161 THR B C 1
ATOM 5636 O O . THR B 1 161 ? -10.797 30.203 -12.156 1 94.88 1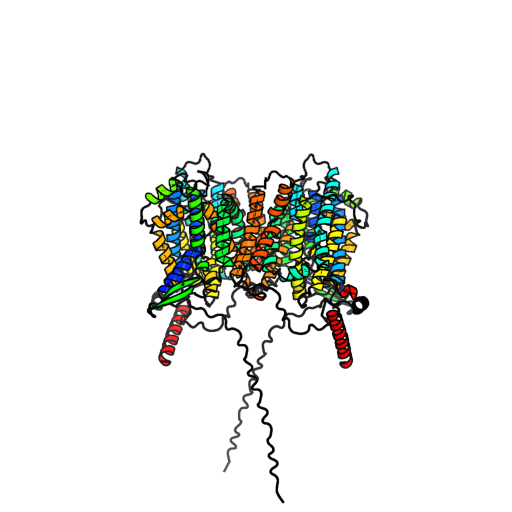61 THR B O 1
ATOM 5639 N N . GLY B 1 162 ? -10.305 29.594 -10.086 1 93.56 162 GLY B N 1
ATOM 5640 C CA . GLY B 1 162 ? -11.391 28.625 -10.047 1 93.56 162 GLY B CA 1
ATOM 5641 C C . GLY B 1 162 ? -11.031 27.297 -10.672 1 93.56 162 GLY B C 1
ATOM 5642 O O . GLY B 1 162 ? -11.852 26.375 -10.703 1 93.56 162 GLY B O 1
ATOM 5643 N N . LEU B 1 163 ? -9.82 27.109 -11.031 1 92.12 163 LEU B N 1
ATOM 5644 C CA . LEU B 1 163 ? -9.391 25.906 -11.734 1 92.12 163 LEU B CA 1
ATOM 5645 C C . LEU B 1 163 ? -9.391 24.703 -10.797 1 92.12 163 LEU B C 1
ATOM 5647 O O . LEU B 1 163 ? -9.695 23.578 -11.211 1 92.12 163 LEU B O 1
ATOM 5651 N N . ILE B 1 164 ? -9.016 24.906 -9.586 1 91.81 164 ILE B N 1
ATOM 5652 C CA . ILE B 1 164 ? -8.906 23.797 -8.656 1 91.81 164 ILE B CA 1
ATOM 5653 C C . ILE B 1 164 ? -10.297 23.234 -8.359 1 91.81 164 ILE B C 1
ATOM 5655 O O . ILE B 1 164 ? -10.461 22.031 -8.18 1 91.81 164 ILE B O 1
ATOM 5659 N N . GLY B 1 165 ? -11.258 24.141 -8.258 1 88.69 165 GLY B N 1
ATOM 5660 C CA . GLY B 1 165 ? -12.625 23.672 -8.102 1 88.69 165 GLY B CA 1
ATOM 5661 C C . GLY B 1 165 ? -13.094 22.812 -9.266 1 88.69 165 GLY B C 1
ATOM 5662 O O . GLY B 1 165 ? -13.766 21.812 -9.062 1 88.69 165 GLY B O 1
ATOM 5663 N N . ALA B 1 166 ? -12.688 23.156 -10.453 1 88.25 166 ALA B N 1
ATOM 5664 C CA . ALA B 1 166 ? -13.047 22.422 -11.656 1 88.25 166 ALA B CA 1
ATOM 5665 C C . ALA B 1 166 ? -12.312 21.094 -11.719 1 88.25 166 ALA B C 1
ATOM 5667 O O . ALA B 1 166 ? -12.898 20.062 -12.078 1 88.25 166 ALA B O 1
ATOM 5668 N N . PHE B 1 167 ? -11.109 21.078 -11.289 1 88.38 167 PHE B N 1
ATOM 5669 C CA . PHE B 1 167 ? -10.281 19.875 -11.367 1 88.38 167 PHE B CA 1
ATOM 5670 C C . PHE B 1 167 ? -10.656 18.891 -10.266 1 88.38 167 PHE B C 1
ATOM 5672 O O . PHE B 1 167 ? -10.492 17.672 -10.438 1 88.38 167 PHE B O 1
ATOM 5679 N N . SER B 1 168 ? -11.102 19.438 -9.188 1 89.25 168 SER B N 1
ATOM 5680 C CA . SER B 1 168 ? -11.422 18.594 -8.047 1 89.25 168 SER B CA 1
ATOM 5681 C C . SER B 1 168 ? -12.516 17.594 -8.383 1 89.25 168 SER B C 1
ATOM 5683 O O . SER B 1 168 ? -12.641 16.547 -7.738 1 89.25 168 SER B O 1
ATOM 5685 N N . ARG B 1 169 ? -13.281 17.891 -9.422 1 87.19 169 ARG B N 1
ATOM 5686 C CA . ARG B 1 169 ? -14.359 17.016 -9.852 1 87.19 169 ARG B CA 1
ATOM 5687 C C . ARG B 1 169 ? -13.812 15.742 -10.492 1 87.19 169 ARG B C 1
ATOM 5689 O O . ARG B 1 169 ? -14.531 14.742 -10.609 1 87.19 169 ARG B O 1
ATOM 5696 N N . TYR B 1 170 ? -12.547 15.797 -10.797 1 90.94 170 TYR B N 1
ATOM 5697 C CA . TYR B 1 170 ? -11.945 14.656 -11.477 1 90.94 170 TYR B CA 1
ATOM 5698 C C . TYR B 1 170 ? -11.016 13.891 -10.547 1 90.94 170 TYR B C 1
ATOM 5700 O O . TYR B 1 170 ? -10.406 12.891 -10.945 1 90.94 170 TYR B O 1
ATOM 5708 N N . ILE B 1 171 ? -10.906 14.336 -9.391 1 92.06 171 ILE B N 1
ATOM 5709 C CA . ILE B 1 171 ? -10.008 13.703 -8.43 1 92.06 171 ILE B CA 1
ATOM 5710 C C . ILE B 1 171 ? -10.828 12.922 -7.402 1 92.06 171 ILE B C 1
ATOM 5712 O O . ILE B 1 171 ? -11.539 13.516 -6.594 1 92.06 171 ILE B O 1
ATOM 5716 N N . GLY B 1 172 ? -10.797 11.641 -7.52 1 92.25 172 GLY B N 1
ATOM 5717 C CA . GLY B 1 172 ? -11.508 10.781 -6.59 1 92.25 172 GLY B CA 1
ATOM 5718 C C . GLY B 1 172 ? -10.586 9.938 -5.727 1 92.25 172 GLY B C 1
ATOM 5719 O O . GLY B 1 172 ? -9.367 10.109 -5.773 1 92.25 172 GLY B O 1
ATOM 5720 N N . PRO B 1 173 ? -11.172 9.148 -4.953 1 93.75 173 PRO B N 1
ATOM 5721 C CA . PRO B 1 173 ? -10.383 8.312 -4.051 1 93.75 173 PRO B CA 1
ATOM 5722 C C . PRO B 1 173 ? -9.391 7.41 -4.789 1 93.75 173 PRO B C 1
ATOM 5724 O O . PRO B 1 173 ? -8.328 7.082 -4.254 1 93.75 173 PRO B O 1
ATOM 5727 N N . ILE B 1 174 ? -9.688 7.027 -6.012 1 96 174 ILE B N 1
ATOM 5728 C CA . ILE B 1 174 ? -8.836 6.152 -6.809 1 96 174 ILE B CA 1
ATOM 5729 C C . ILE B 1 174 ? -7.52 6.855 -7.121 1 96 174 ILE B C 1
ATOM 5731 O O . ILE B 1 174 ? -6.5 6.199 -7.355 1 96 174 ILE B O 1
ATOM 5735 N N . THR B 1 175 ? -7.555 8.172 -7.137 1 95.5 175 THR B N 1
ATOM 5736 C CA . THR B 1 175 ? -6.348 8.969 -7.336 1 95.5 175 THR B CA 1
ATOM 5737 C C . THR B 1 175 ? -5.707 9.32 -5.996 1 95.5 175 THR B C 1
ATOM 5739 O O . THR B 1 175 ? -4.48 9.305 -5.863 1 95.5 175 THR B O 1
ATOM 5742 N N . ILE B 1 176 ? -6.457 9.539 -4.992 1 94.5 176 ILE B N 1
ATOM 5743 C CA . ILE B 1 176 ? -6 10.023 -3.695 1 94.5 176 ILE B CA 1
ATOM 5744 C C . ILE B 1 176 ? -5.25 8.914 -2.965 1 94.5 176 ILE B C 1
ATOM 5746 O O . ILE B 1 176 ? -4.152 9.133 -2.443 1 94.5 176 ILE B O 1
ATOM 5750 N N . VAL B 1 177 ? -5.746 7.727 -2.998 1 95.69 177 VAL B N 1
ATOM 5751 C CA . VAL B 1 177 ? -5.238 6.629 -2.184 1 95.69 177 VAL B CA 1
ATOM 5752 C C . VAL B 1 177 ? -3.822 6.266 -2.631 1 95.69 177 VAL B C 1
ATOM 5754 O O . VAL B 1 177 ? -2.9 6.211 -1.814 1 95.69 177 VAL B O 1
ATOM 5757 N N . PRO B 1 178 ? -3.582 6.105 -3.945 1 96.69 178 PRO B N 1
ATOM 5758 C CA . PRO B 1 178 ? -2.213 5.793 -4.355 1 96.69 178 PRO B CA 1
ATOM 5759 C C . PRO B 1 178 ? -1.218 6.891 -3.982 1 96.69 178 PRO B C 1
ATOM 5761 O O . PRO B 1 178 ? -0.094 6.594 -3.566 1 96.69 178 PRO B O 1
ATOM 5764 N N . ILE B 1 179 ? -1.6 8.117 -4.09 1 94.75 179 ILE B N 1
ATOM 5765 C CA . ILE B 1 179 ? -0.716 9.234 -3.77 1 94.75 179 ILE B CA 1
ATOM 5766 C C . ILE B 1 179 ? -0.31 9.164 -2.301 1 94.75 179 ILE B C 1
ATOM 5768 O O . ILE B 1 179 ? 0.876 9.242 -1.973 1 94.75 179 ILE B O 1
ATOM 5772 N N . MET B 1 180 ? -1.229 8.945 -1.478 1 93.94 180 MET B N 1
ATOM 5773 C CA . MET B 1 180 ? -0.971 8.945 -0.04 1 93.94 180 MET B CA 1
ATOM 5774 C C . MET B 1 180 ? -0.198 7.699 0.374 1 93.94 180 MET B C 1
ATOM 5776 O O . MET B 1 180 ? 0.67 7.762 1.246 1 93.94 180 MET B O 1
ATOM 5780 N N . LEU B 1 181 ? -0.521 6.566 -0.232 1 96.44 181 LEU B N 1
ATOM 5781 C CA . LEU B 1 181 ? 0.237 5.352 0.047 1 96.44 181 LEU B CA 1
ATOM 5782 C C . LEU B 1 181 ? 1.705 5.527 -0.327 1 96.44 181 LEU B C 1
ATOM 5784 O O . LEU B 1 181 ? 2.596 5.152 0.438 1 96.44 181 LEU B O 1
ATOM 5788 N N . LEU B 1 182 ? 1.901 6.121 -1.443 1 96.56 182 LEU B N 1
ATOM 5789 C CA . LEU B 1 182 ? 3.26 6.293 -1.946 1 96.56 182 LEU B CA 1
ATOM 5790 C C . LEU B 1 182 ? 4.023 7.316 -1.117 1 96.56 182 LEU B C 1
ATOM 5792 O O . LEU B 1 182 ? 5.242 7.211 -0.956 1 96.56 182 LEU B O 1
ATOM 5796 N N . LEU B 1 183 ? 3.295 8.258 -0.596 1 93.81 183 LEU B N 1
ATOM 5797 C CA . LEU B 1 183 ? 3.908 9.211 0.327 1 93.81 183 LEU B CA 1
ATOM 5798 C C . LEU B 1 183 ? 4.449 8.492 1.562 1 93.81 183 LEU B C 1
ATOM 5800 O O . LEU B 1 183 ? 5.594 8.719 1.965 1 93.81 183 LEU B O 1
ATOM 5804 N N . THR B 1 184 ? 3.666 7.66 2.131 1 95.31 184 THR B N 1
ATOM 5805 C CA . THR B 1 184 ? 4.051 6.98 3.361 1 95.31 184 THR B CA 1
ATOM 5806 C C . THR B 1 184 ? 5.148 5.953 3.092 1 95.31 184 THR B C 1
ATOM 5808 O O . THR B 1 184 ? 6.109 5.848 3.857 1 95.31 184 THR B O 1
ATOM 5811 N N . ILE B 1 185 ? 5.027 5.266 1.983 1 96.25 185 ILE B N 1
ATOM 5812 C CA . ILE B 1 185 ? 6.043 4.281 1.627 1 96.25 185 ILE B CA 1
ATOM 5813 C C . ILE B 1 185 ? 7.367 4.988 1.338 1 96.25 185 ILE B C 1
ATOM 5815 O O . ILE B 1 185 ? 8.438 4.484 1.69 1 96.25 185 ILE B O 1
ATOM 5819 N N . GLY B 1 186 ? 7.289 6.117 0.739 1 94.06 186 GLY B N 1
ATOM 5820 C CA . GLY B 1 186 ? 8.477 6.891 0.414 1 94.06 186 GLY B CA 1
ATOM 5821 C C . GLY B 1 186 ? 9.203 7.414 1.64 1 94.06 186 GLY B C 1
ATOM 5822 O O . GLY B 1 186 ? 10.383 7.766 1.568 1 94.06 186 GLY B O 1
ATOM 5823 N N . THR B 1 187 ? 8.531 7.414 2.775 1 93.12 187 THR B N 1
ATOM 5824 C CA . THR B 1 187 ? 9.094 7.957 4.004 1 93.12 187 THR B CA 1
ATOM 5825 C C . THR B 1 187 ? 9.734 6.852 4.84 1 93.12 187 THR B C 1
ATOM 5827 O O . THR B 1 187 ? 10.352 7.121 5.871 1 93.12 187 THR B O 1
ATOM 5830 N N . VAL B 1 188 ? 9.688 5.625 4.383 1 96.31 188 VAL B N 1
ATOM 5831 C CA . VAL B 1 188 ? 10.156 4.465 5.133 1 96.31 188 VAL B CA 1
ATOM 5832 C C . VAL B 1 188 ? 11.656 4.59 5.391 1 96.31 188 VAL B C 1
ATOM 5834 O O . VAL B 1 188 ? 12.117 4.344 6.508 1 96.31 188 VAL B O 1
ATOM 5837 N N . PRO B 1 189 ? 12.461 5.02 4.375 1 94.12 189 PRO B N 1
ATOM 5838 C CA . PRO B 1 189 ? 13.898 5.156 4.648 1 94.12 189 PRO B CA 1
ATOM 5839 C C . PRO B 1 189 ? 14.188 6.168 5.754 1 94.12 189 PRO B C 1
ATOM 5841 O O . PRO B 1 189 ? 15.117 5.973 6.543 1 94.12 189 PRO B O 1
ATOM 5844 N N . ASP B 1 190 ? 13.375 7.195 5.84 1 91.94 190 ASP B N 1
ATOM 5845 C CA . ASP B 1 190 ? 13.539 8.188 6.902 1 91.94 190 ASP B CA 1
ATOM 5846 C C . ASP B 1 190 ? 13.25 7.57 8.273 1 91.94 190 ASP B C 1
ATOM 5848 O O . ASP B 1 190 ? 13.961 7.84 9.242 1 91.94 190 ASP B O 1
ATOM 5852 N N . ILE B 1 191 ? 12.203 6.805 8.359 1 95.44 191 ILE B N 1
ATOM 5853 C CA . ILE B 1 191 ? 11.836 6.137 9.602 1 95.44 191 ILE B CA 1
ATOM 5854 C C . ILE B 1 191 ? 12.953 5.188 10.023 1 95.44 191 ILE B C 1
ATOM 5856 O O . ILE B 1 191 ? 13.367 5.191 11.188 1 95.44 191 ILE B O 1
ATOM 5860 N N . GLU B 1 192 ? 13.414 4.402 9.062 1 96.06 192 GLU B N 1
ATOM 5861 C CA . GLU B 1 192 ? 14.461 3.432 9.359 1 96.06 192 GLU B CA 1
ATOM 5862 C C . GLU B 1 192 ? 15.719 4.121 9.891 1 96.06 192 GLU B C 1
ATOM 5864 O O . GLU B 1 192 ? 16.328 3.65 10.852 1 96.06 192 GLU B O 1
ATOM 5869 N N . GLU B 1 193 ? 16.141 5.207 9.273 1 92.25 193 GLU B N 1
ATOM 5870 C CA . GLU B 1 193 ? 17.344 5.938 9.664 1 92.25 193 GLU B CA 1
ATOM 5871 C C . GLU B 1 193 ? 17.219 6.469 11.086 1 92.25 193 GLU B C 1
ATOM 5873 O O . GLU B 1 193 ? 18.156 6.332 11.883 1 92.25 193 GLU B O 1
ATOM 5878 N N . LYS B 1 194 ? 16.125 7.047 11.391 1 91 194 LYS B N 1
ATOM 5879 C CA . LYS B 1 194 ? 15.961 7.672 12.703 1 91 194 LYS B CA 1
ATOM 5880 C C . LYS B 1 194 ? 15.734 6.621 13.781 1 91 194 LYS B C 1
ATOM 5882 O O . LYS B 1 194 ? 16.266 6.73 14.891 1 91 194 LYS B O 1
ATOM 5887 N N . MET B 1 195 ? 14.961 5.645 13.492 1 93.19 195 MET B N 1
ATOM 5888 C CA . MET B 1 195 ? 14.695 4.594 14.469 1 93.19 195 MET B CA 1
ATOM 5889 C C . MET B 1 195 ? 15.945 3.744 14.703 1 93.19 195 MET B C 1
ATOM 5891 O O . MET B 1 195 ? 16.125 3.188 15.789 1 93.19 195 MET B O 1
ATOM 5895 N N . GLY B 1 196 ? 16.766 3.662 13.703 1 92.06 196 GLY B N 1
ATOM 5896 C CA . GLY B 1 196 ? 17.969 2.85 13.797 1 92.06 196 GLY B CA 1
ATOM 5897 C C . GLY B 1 196 ? 19.031 3.475 14.672 1 92.06 196 GLY B C 1
ATOM 5898 O O . GLY B 1 196 ? 20.016 2.812 15.031 1 92.06 196 GLY B O 1
ATOM 5899 N N . LEU B 1 197 ? 18.828 4.676 15.109 1 88.5 197 LEU B N 1
ATOM 5900 C CA . LEU B 1 197 ? 19.828 5.406 15.875 1 88.5 197 LEU B CA 1
ATOM 5901 C C . LEU B 1 197 ? 19.984 4.812 17.266 1 88.5 197 LEU B C 1
ATOM 5903 O O . LEU B 1 197 ? 21.094 4.773 17.812 1 88.5 197 LEU B O 1
ATOM 5907 N N . HIS B 1 198 ? 18.859 4.445 17.859 1 90.44 198 HIS B N 1
ATOM 5908 C CA . HIS B 1 198 ? 18.875 3.959 19.234 1 90.44 198 HIS B CA 1
ATOM 5909 C C . HIS B 1 198 ? 17.641 3.139 19.562 1 90.44 198 HIS B C 1
ATOM 5911 O O . HIS B 1 198 ? 16.547 3.414 19.031 1 90.44 198 HIS B O 1
ATOM 5917 N N . TRP B 1 199 ? 17.75 2.238 20.453 1 90.12 199 TRP B N 1
ATOM 5918 C CA . TRP B 1 199 ? 16.656 1.326 20.766 1 90.12 199 TRP B CA 1
ATOM 5919 C C . TRP B 1 199 ? 15.516 2.066 21.453 1 90.12 199 TRP B C 1
ATOM 5921 O O . TRP B 1 199 ? 14.383 1.584 21.484 1 90.12 199 TRP B O 1
ATOM 5931 N N . ILE B 1 200 ? 15.75 3.207 22 1 91.31 200 ILE B N 1
ATOM 5932 C CA . ILE B 1 200 ? 14.727 4.004 22.672 1 91.31 200 ILE B CA 1
ATOM 5933 C C . ILE B 1 200 ? 13.633 4.371 21.672 1 91.31 200 ILE B C 1
ATOM 5935 O O . ILE B 1 200 ? 12.484 4.598 22.062 1 91.31 200 ILE B O 1
ATOM 5939 N N . SER B 1 201 ? 14 4.48 20.438 1 93.44 201 SER B N 1
ATOM 5940 C CA . SER B 1 201 ? 13.016 4.781 19.406 1 93.44 201 SER B CA 1
ATOM 5941 C C . SER B 1 201 ? 11.961 3.682 19.312 1 93.44 201 SER B C 1
ATOM 5943 O O . SER B 1 201 ? 10.781 3.963 19.094 1 93.44 201 SER B O 1
ATOM 5945 N N . ILE B 1 202 ? 12.438 2.469 19.469 1 93.75 202 ILE B N 1
ATOM 5946 C CA . ILE B 1 202 ? 11.523 1.33 19.438 1 93.75 202 ILE B CA 1
ATOM 5947 C C . ILE B 1 202 ? 10.594 1.375 20.641 1 93.75 202 ILE B C 1
ATOM 5949 O O . ILE B 1 202 ? 9.398 1.117 20.531 1 93.75 202 ILE B O 1
ATOM 5953 N N . LEU B 1 203 ? 11.188 1.688 21.734 1 92.62 203 LEU B N 1
ATOM 5954 C CA . LEU B 1 203 ? 10.391 1.789 22.953 1 92.62 203 LEU B CA 1
ATOM 5955 C C . LEU B 1 203 ? 9.336 2.887 22.828 1 92.62 203 LEU B C 1
ATOM 5957 O O . LEU B 1 203 ? 8.188 2.691 23.219 1 92.62 203 LEU B O 1
ATOM 5961 N N . GLU B 1 204 ? 9.805 4.047 22.344 1 92.06 204 GLU B N 1
ATOM 5962 C CA . GLU B 1 204 ? 8.867 5.145 22.109 1 92.06 204 GLU B CA 1
ATOM 5963 C C . GLU B 1 204 ? 7.73 4.719 21.188 1 92.06 204 GLU B C 1
ATOM 5965 O O . GLU B 1 204 ? 6.562 5.008 21.453 1 92.06 204 GLU B O 1
ATOM 5970 N N . PHE B 1 205 ? 8.055 4.059 20.141 1 93.81 205 PHE B N 1
ATOM 5971 C CA . PHE B 1 205 ? 7.074 3.574 19.172 1 93.81 205 PHE B CA 1
ATOM 5972 C C . PHE B 1 205 ? 6.09 2.613 19.828 1 93.81 205 PHE B C 1
ATOM 5974 O O . PHE B 1 205 ? 4.879 2.729 19.641 1 93.81 205 PHE B O 1
ATOM 5981 N N . LEU B 1 206 ? 6.566 1.716 20.625 1 92.62 206 LEU B N 1
ATOM 5982 C CA . LEU B 1 206 ? 5.738 0.715 21.281 1 92.62 206 LEU B CA 1
ATOM 5983 C C . LEU B 1 206 ? 4.82 1.366 22.312 1 92.62 206 LEU B C 1
ATOM 5985 O O . LEU B 1 206 ? 3.672 0.945 22.484 1 92.62 206 LEU B O 1
ATOM 5989 N N . ILE B 1 207 ? 5.312 2.336 23 1 90.56 207 ILE B N 1
ATOM 5990 C CA . ILE B 1 207 ? 4.504 3.068 23.969 1 90.56 207 ILE B CA 1
ATOM 5991 C C . ILE B 1 207 ? 3.35 3.768 23.25 1 90.56 207 ILE B C 1
ATOM 5993 O O . ILE B 1 207 ? 2.209 3.729 23.719 1 90.56 207 ILE B O 1
ATOM 5997 N N . LEU B 1 208 ? 3.67 4.332 22.188 1 88.81 208 LEU B N 1
ATOM 5998 C CA . LEU B 1 208 ? 2.643 5.055 21.453 1 88.81 208 LEU B CA 1
ATOM 5999 C C . LEU B 1 208 ? 1.61 4.094 20.875 1 88.81 208 LEU B C 1
ATOM 6001 O O . LEU B 1 208 ? 0.415 4.391 20.859 1 88.81 208 LEU B O 1
ATOM 6005 N N . ILE B 1 209 ? 2.059 2.945 20.406 1 87.88 209 ILE B N 1
ATOM 6006 C CA . ILE B 1 209 ? 1.135 1.93 19.922 1 87.88 209 ILE B CA 1
ATOM 6007 C C . ILE B 1 209 ? 0.212 1.482 21.047 1 87.88 209 ILE B C 1
ATOM 6009 O O . ILE B 1 209 ? -0.99 1.298 20.844 1 87.88 209 ILE B O 1
ATOM 6013 N N . LEU B 1 210 ? 0.797 1.269 22.141 1 86 210 LEU B N 1
ATOM 6014 C CA . LEU B 1 210 ? 0.037 0.838 23.312 1 86 210 LEU B CA 1
ATOM 6015 C C . LEU B 1 210 ? -1.064 1.84 23.641 1 86 210 LEU B C 1
ATOM 6017 O O . LEU B 1 210 ? -2.209 1.451 23.875 1 86 210 LEU B O 1
ATOM 6021 N N . PHE B 1 211 ? -0.779 3.09 23.516 1 81.31 211 PHE B N 1
ATOM 6022 C CA . PHE B 1 211 ? -1.726 4.121 23.922 1 81.31 211 PHE B CA 1
ATOM 6023 C C . PHE B 1 211 ? -2.734 4.398 22.812 1 81.31 211 PHE B C 1
ATOM 6025 O O . PHE B 1 211 ? -3.914 4.633 23.078 1 81.31 211 PHE B O 1
ATOM 6032 N N . VAL B 1 212 ? -2.277 4.352 21.625 1 76.81 212 VAL B N 1
ATOM 6033 C CA . VAL B 1 212 ? -3.133 4.715 20.5 1 76.81 212 VAL B CA 1
ATOM 6034 C C . VAL B 1 212 ? -4.035 3.537 20.141 1 76.81 212 VAL B C 1
ATOM 6036 O O . VAL B 1 212 ? -5.207 3.727 19.797 1 76.81 212 VAL B O 1
ATOM 6039 N N . VAL B 1 213 ? -3.529 2.355 20.234 1 76.19 213 VAL B N 1
ATOM 6040 C CA . VAL B 1 213 ? -4.242 1.211 19.672 1 76.19 213 VAL B CA 1
ATOM 6041 C C . VAL B 1 213 ? -4.871 0.395 20.797 1 76.19 213 VAL B C 1
ATOM 6043 O O . VAL B 1 213 ? -6.07 0.106 20.766 1 76.19 213 VAL B O 1
ATOM 6046 N N . ILE B 1 214 ? -4.164 0.094 21.844 1 74 214 ILE B N 1
ATOM 6047 C CA . ILE B 1 214 ? -4.602 -0.886 22.828 1 74 214 ILE B CA 1
ATOM 6048 C C . ILE B 1 214 ? -5.445 -0.199 23.906 1 74 214 ILE B C 1
ATOM 6050 O O . ILE B 1 214 ? -6.48 -0.725 24.328 1 74 214 ILE B O 1
ATOM 6054 N N . LEU B 1 215 ? -5.066 0.957 24.266 1 68.31 215 LEU B N 1
ATOM 6055 C CA . LEU B 1 215 ? -5.73 1.58 25.406 1 68.31 215 LEU B CA 1
ATOM 6056 C C . LEU B 1 215 ? -6.742 2.623 24.938 1 68.31 215 LEU B C 1
ATOM 6058 O O . LEU B 1 215 ? -7.098 3.529 25.703 1 68.31 215 LEU B O 1
ATOM 6062 N N . GLU B 1 216 ? -7.035 2.48 23.734 1 65.56 216 GLU B N 1
ATOM 6063 C CA . GLU B 1 216 ? -7.988 3.449 23.203 1 65.56 216 GLU B CA 1
ATOM 6064 C C . GLU B 1 216 ? -9.297 3.43 23.984 1 65.56 216 GLU B C 1
ATOM 6066 O O . GLU B 1 216 ? -9.891 4.477 24.234 1 65.56 216 GLU B O 1
ATOM 6071 N N . GLU B 1 217 ? -9.672 2.297 24.438 1 60.72 217 GLU B N 1
ATOM 6072 C CA . GLU B 1 217 ? -10.969 2.162 25.094 1 60.72 217 GLU B CA 1
ATOM 6073 C C . GLU B 1 217 ? -10.828 2.293 26.609 1 60.72 217 GLU B C 1
ATOM 6075 O O . GLU B 1 217 ? -11.836 2.365 27.328 1 60.72 217 GLU B O 1
ATOM 6080 N N . TRP B 1 218 ? -9.609 2.436 26.969 1 62.47 218 TRP B N 1
ATOM 6081 C CA . TRP B 1 218 ? -9.453 2.471 28.422 1 62.47 218 TRP B CA 1
ATOM 6082 C C . TRP B 1 218 ? -9.828 3.842 28.984 1 62.47 218 TRP B C 1
ATOM 6084 O O . TRP B 1 218 ? -9.328 4.867 28.516 1 62.47 218 TRP B O 1
ATOM 6094 N N . GLU B 1 219 ? -10.984 3.941 29.547 1 58.12 219 GLU B N 1
ATOM 6095 C CA . GLU B 1 219 ? -11.477 5.176 30.156 1 58.12 219 GLU B CA 1
ATOM 6096 C C . GLU B 1 219 ? -10.781 5.453 31.484 1 58.12 219 GLU B C 1
ATOM 6098 O O . GLU B 1 219 ? -10.703 4.57 32.344 1 58.12 219 GLU B O 1
ATOM 6103 N N . VAL B 1 220 ? -9.875 6.375 31.531 1 55.25 220 VAL B N 1
ATOM 6104 C CA . VAL B 1 220 ? -9.281 6.77 32.812 1 55.25 220 VAL B CA 1
ATOM 6105 C C . VAL B 1 220 ? -10.219 7.734 33.531 1 55.25 220 VAL B C 1
ATOM 6107 O O . VAL B 1 220 ? -10.727 8.688 32.938 1 55.25 220 VAL B O 1
ATOM 6110 N N . PRO B 1 221 ? -10.758 7.328 34.688 1 53.72 221 PRO B N 1
ATOM 6111 C CA . PRO B 1 221 ? -11.609 8.234 35.438 1 53.72 221 PRO B CA 1
ATOM 6112 C C . PRO B 1 221 ? -10.906 9.523 35.844 1 53.72 221 PRO B C 1
ATOM 6114 O O . PRO B 1 221 ? -9.844 9.492 36.469 1 53.72 221 PRO B O 1
ATOM 6117 N N . ILE B 1 222 ? -11.086 10.57 35.125 1 52.91 222 ILE B N 1
ATOM 6118 C CA . ILE B 1 222 ? -10.508 11.844 35.531 1 52.91 222 ILE B CA 1
ATOM 6119 C C . ILE B 1 222 ? -11.531 12.625 36.375 1 52.91 222 ILE B C 1
ATOM 6121 O O . ILE B 1 222 ? -12.711 12.703 36 1 52.91 222 ILE B O 1
ATOM 6125 N N . PRO B 1 223 ? -11.164 12.984 37.594 1 53.72 223 PRO B N 1
ATOM 6126 C CA . PRO B 1 223 ? -12.047 13.828 38.406 1 53.72 223 PRO B CA 1
ATOM 6127 C C . PRO B 1 223 ? -12.406 15.141 37.688 1 53.72 223 PRO B C 1
ATOM 6129 O O . PRO B 1 223 ? -11.523 15.812 37.156 1 53.72 223 PRO B O 1
ATOM 6132 N N . ALA B 1 224 ? -13.445 15.203 37.031 1 51.41 224 ALA B N 1
ATOM 6133 C CA . ALA B 1 224 ? -13.891 16.453 36.406 1 51.41 224 ALA B CA 1
ATOM 6134 C C . ALA B 1 224 ? -14.852 17.203 37.312 1 51.41 224 ALA B C 1
ATOM 6136 O O . ALA B 1 224 ? -15.555 16.594 38.125 1 51.41 224 ALA B O 1
ATOM 6137 N N . PHE B 1 225 ? -14.578 18.484 37.531 1 49.19 225 PHE B N 1
ATOM 6138 C CA . PHE B 1 225 ? -15.406 19.359 38.344 1 49.19 225 PHE B CA 1
ATOM 6139 C C . PHE B 1 225 ? -16.516 19.984 37.5 1 49.19 225 PHE B C 1
ATOM 6141 O O . PHE B 1 225 ? -16.25 20.547 36.438 1 49.19 225 PHE B O 1
ATOM 6148 N N . SER B 1 226 ? -17.641 19.516 37.625 1 47.94 226 SER B N 1
ATOM 6149 C CA . SER B 1 226 ? -18.781 20.188 37 1 47.94 226 SER B CA 1
ATOM 6150 C C . SER B 1 226 ? -19.109 21.5 37.688 1 47.94 226 SER B C 1
ATOM 6152 O O . SER B 1 226 ? -19.453 21.5 38.875 1 47.94 226 SER B O 1
ATOM 6154 N N . PHE B 1 227 ? -18.719 22.594 37.125 1 49.28 227 PHE B N 1
ATOM 6155 C CA . PHE B 1 227 ? -19.031 23.891 37.719 1 49.28 227 PHE B CA 1
ATOM 6156 C C . PHE B 1 227 ? -20.531 24.047 37.938 1 49.28 227 PHE B C 1
ATOM 6158 O O . PHE B 1 227 ? -20.953 24.719 38.875 1 49.28 227 PHE B O 1
ATOM 6165 N N . LYS B 1 228 ? -21.266 23.609 37.062 1 49.25 228 LYS B N 1
ATOM 6166 C CA . LYS B 1 228 ? -22.703 23.75 37.219 1 49.25 228 LYS B CA 1
ATOM 6167 C C . LYS B 1 228 ? -23.219 22.922 38.406 1 49.25 228 LYS B C 1
ATOM 6169 O O . LYS B 1 228 ? -24.094 23.391 39.156 1 49.25 228 LYS B O 1
ATOM 6174 N N . ARG B 1 229 ? -22.531 21.734 38.594 1 52.09 229 ARG B N 1
ATOM 6175 C CA . ARG B 1 229 ? -23.078 20.906 39.656 1 52.09 229 ARG B CA 1
ATOM 6176 C C . ARG B 1 229 ? -22.172 20.922 40.875 1 52.09 229 ARG B C 1
ATOM 6178 O O . ARG B 1 229 ? -22.484 20.297 41.875 1 52.09 229 ARG B O 1
ATOM 6185 N N . ARG B 1 230 ? -21.344 21.812 40.938 1 49.72 230 ARG B N 1
ATOM 6186 C CA . ARG B 1 230 ? -20.438 21.984 42.062 1 49.72 230 ARG B CA 1
ATOM 6187 C C . ARG B 1 230 ? -19.969 20.641 42.594 1 49.72 230 ARG B C 1
ATOM 6189 O O . ARG B 1 230 ? -19.875 20.453 43.812 1 49.72 230 ARG B O 1
ATOM 6196 N N . ARG B 1 231 ? -20.047 19.547 41.781 1 52.53 231 ARG B N 1
ATOM 6197 C CA . ARG B 1 231 ? -19.625 18.234 42.25 1 52.53 231 ARG B CA 1
ATOM 6198 C C . ARG B 1 231 ? -18.5 17.672 41.406 1 52.53 231 ARG B C 1
ATOM 6200 O O . ARG B 1 231 ? -18.422 17.953 40.219 1 52.53 231 ARG B O 1
ATOM 6207 N N . PHE B 1 232 ? -17.516 17.094 42.062 1 49.75 232 PHE B N 1
ATOM 6208 C CA . PHE B 1 232 ? -16.422 16.375 41.406 1 49.75 232 PHE B CA 1
ATOM 6209 C C . PHE B 1 232 ? -16.953 15.109 40.719 1 49.75 232 PHE B C 1
ATOM 6211 O O . PHE B 1 232 ? -17.688 14.328 41.312 1 49.75 232 PHE B O 1
ATOM 6218 N N . TYR B 1 233 ? -17.234 15.172 39.469 1 52.12 233 TYR B N 1
ATOM 6219 C CA . TYR B 1 233 ? -17.625 13.922 38.844 1 52.12 233 TYR B CA 1
ATOM 6220 C C . TYR B 1 233 ? -16.469 13.312 38.094 1 52.12 233 TYR B C 1
ATOM 6222 O O . TYR B 1 233 ? -15.523 14.016 37.719 1 52.12 233 TYR B O 1
ATOM 6230 N N . ILE B 1 234 ? -16.312 12.039 38.312 1 50.66 234 ILE B N 1
ATOM 6231 C CA . ILE B 1 234 ? -15.297 11.273 37.594 1 50.66 234 ILE B CA 1
ATOM 6232 C C . ILE B 1 234 ? -15.734 11.109 36.125 1 50.66 234 ILE B C 1
ATOM 6234 O O . ILE B 1 234 ? -16.719 10.422 35.844 1 50.66 234 ILE B O 1
ATOM 6238 N N . ALA B 1 235 ? -15.367 12.133 35.406 1 51.97 235 ALA B N 1
ATOM 6239 C CA . ALA B 1 235 ? -15.641 12 33.969 1 51.97 235 ALA B CA 1
ATOM 6240 C C . ALA B 1 235 ? -14.758 10.93 33.344 1 51.97 235 ALA B C 1
ATOM 6242 O O . ALA B 1 235 ? -13.555 10.891 33.562 1 51.97 235 ALA B O 1
ATOM 6243 N N . ARG B 1 236 ? -15.312 9.82 33 1 52.25 236 ARG B N 1
ATOM 6244 C CA . ARG B 1 236 ? -14.617 8.742 32.312 1 52.25 236 ARG B CA 1
ATOM 6245 C C . ARG B 1 236 ? -14.258 9.148 30.891 1 52.25 236 ARG B C 1
ATOM 6247 O O . ARG B 1 236 ? -15.133 9.297 30.047 1 52.25 236 ARG B O 1
ATOM 6254 N N . GLN B 1 237 ? -13.086 9.961 30.938 1 54.84 237 GLN B N 1
ATOM 6255 C CA . GLN B 1 237 ? -12.656 10.375 29.609 1 54.84 237 GLN B CA 1
ATOM 6256 C C . GLN B 1 237 ? -11.508 9.5 29.109 1 54.84 237 GLN B C 1
ATOM 6258 O O . GLN B 1 237 ? -10.742 8.953 29.906 1 54.84 237 GLN B O 1
ATOM 6263 N N . LYS B 1 238 ? -11.578 9.195 27.938 1 60.09 238 LYS B N 1
ATOM 6264 C CA . LYS B 1 238 ? -10.531 8.43 27.281 1 60.09 238 LYS B CA 1
ATOM 6265 C C . LYS B 1 238 ? -9.281 9.273 27.062 1 60.09 238 LYS B C 1
ATOM 6267 O O . LYS B 1 238 ? -8.938 9.609 25.922 1 60.09 238 LYS B O 1
ATOM 6272 N N . ILE B 1 239 ? -8.617 9.711 28.219 1 55.44 239 ILE B N 1
ATOM 6273 C CA . ILE B 1 239 ? -7.488 10.633 28.172 1 55.44 239 ILE B CA 1
ATOM 6274 C C . ILE B 1 239 ? -6.309 9.969 27.469 1 55.44 239 ILE B C 1
ATOM 6276 O O . ILE B 1 239 ? -5.598 10.609 26.703 1 55.44 239 ILE B O 1
ATOM 6280 N N . LEU B 1 240 ? -6.125 8.75 27.734 1 59.38 240 LEU B N 1
ATOM 6281 C CA . LEU B 1 240 ? -4.949 8.07 27.203 1 59.38 240 LEU B CA 1
ATOM 6282 C C . LEU B 1 240 ? -5.02 7.988 25.672 1 59.38 240 LEU B C 1
ATOM 6284 O O . LEU B 1 240 ? -3.992 8.07 25 1 59.38 240 LEU B O 1
ATOM 6288 N N . SER B 1 241 ? -6.164 7.93 25.312 1 62.34 241 SER B N 1
ATOM 6289 C CA . SER B 1 241 ? -6.316 7.852 23.875 1 62.34 241 SER B CA 1
ATOM 6290 C C . SER B 1 241 ? -6.395 9.242 23.25 1 62.34 241 SER B C 1
ATOM 6292 O O . SER B 1 241 ? -6.125 9.414 22.062 1 62.34 241 SER B O 1
ATOM 6294 N N . GLN B 1 242 ? -6.562 10.125 24.219 1 63.47 242 GLN B N 1
ATOM 6295 C CA . GLN B 1 242 ? -6.766 11.477 23.688 1 63.47 242 GLN B CA 1
ATOM 6296 C C . GLN B 1 242 ? -5.441 12.227 23.562 1 63.47 242 GLN B C 1
ATOM 6298 O O . GLN B 1 242 ? -5.305 13.117 22.734 1 63.47 242 GLN B O 1
ATOM 6303 N N . PHE B 1 243 ? -4.473 11.766 24.391 1 75.44 243 PHE B N 1
ATOM 6304 C CA . PHE B 1 243 ? -3.209 12.492 24.344 1 75.44 243 PHE B CA 1
ATOM 6305 C C . PHE B 1 243 ? -2.035 11.531 24.234 1 75.44 243 PHE B C 1
ATOM 6307 O O . PHE B 1 243 ? -1.066 11.633 25 1 75.44 243 PHE B O 1
ATOM 6314 N N . PRO B 1 244 ? -2.031 10.742 23.25 1 77.44 244 PRO B N 1
ATOM 6315 C CA . PRO B 1 244 ? -1.009 9.695 23.203 1 77.44 244 PRO B CA 1
ATOM 6316 C C . PRO B 1 244 ? 0.39 10.242 22.938 1 77.44 244 PRO B C 1
ATOM 6318 O O . PRO B 1 244 ? 1.365 9.781 23.531 1 77.44 244 PRO B O 1
ATOM 6321 N N . TYR B 1 245 ? 0.53 11.219 22.203 1 81.62 245 TYR B N 1
ATOM 6322 C CA . TYR B 1 245 ? 1.844 11.711 21.812 1 81.62 245 TYR B CA 1
ATOM 6323 C C . TYR B 1 245 ? 2.545 12.398 22.969 1 81.62 245 TYR B C 1
ATOM 6325 O O . TYR B 1 245 ? 3.721 12.148 23.234 1 81.62 245 TYR B O 1
ATOM 6333 N N . LEU B 1 246 ? 1.801 13.219 23.625 1 79.5 246 LEU B N 1
ATOM 6334 C CA . LEU B 1 246 ? 2.393 13.945 24.75 1 79.5 246 LEU B CA 1
ATOM 6335 C C . LEU B 1 246 ? 2.842 12.992 25.844 1 79.5 246 LEU B C 1
ATOM 6337 O O . LEU B 1 246 ? 3.955 13.109 26.359 1 79.5 246 LEU B O 1
ATOM 6341 N N . ILE B 1 247 ? 2.02 12.07 26.141 1 82.19 247 ILE B N 1
ATOM 6342 C CA . ILE B 1 247 ? 2.318 11.109 27.188 1 82.19 247 ILE B CA 1
ATOM 6343 C C . ILE B 1 247 ? 3.471 10.203 26.75 1 82.19 247 ILE B C 1
ATOM 6345 O O . ILE B 1 247 ? 4.398 9.961 27.531 1 82.19 247 ILE B O 1
ATOM 6349 N N . GLY B 1 248 ? 3.377 9.781 25.578 1 86.81 248 GLY B N 1
ATOM 6350 C CA . GLY B 1 248 ? 4.422 8.906 25.062 1 86.81 248 GLY B CA 1
ATOM 6351 C C . GLY B 1 248 ? 5.785 9.57 25.031 1 86.81 248 GLY B C 1
ATOM 6352 O O . GLY B 1 248 ? 6.777 8.977 25.469 1 86.81 248 GLY B O 1
ATOM 6353 N N . ILE B 1 249 ? 5.844 10.758 24.578 1 87.19 249 ILE B N 1
ATOM 6354 C CA . ILE B 1 249 ? 7.102 11.5 24.484 1 87.19 249 ILE B CA 1
ATOM 6355 C C . ILE B 1 249 ? 7.641 11.773 25.891 1 87.19 249 ILE B C 1
ATOM 6357 O O . ILE B 1 249 ? 8.844 11.633 26.141 1 87.19 249 ILE B O 1
ATOM 6361 N N . SER B 1 250 ? 6.723 12.094 26.797 1 87.62 250 SER B N 1
ATOM 6362 C CA . SER B 1 250 ? 7.129 12.383 28.172 1 87.62 250 SER B CA 1
ATOM 6363 C C . SER B 1 250 ? 7.715 11.148 28.844 1 87.62 250 SER B C 1
ATOM 6365 O O . SER B 1 250 ? 8.742 11.234 29.516 1 87.62 250 SER B O 1
ATOM 6367 N N . ILE B 1 251 ? 7.102 10.047 28.641 1 90.12 251 ILE B N 1
ATOM 6368 C CA . ILE B 1 251 ? 7.574 8.805 29.234 1 90.12 251 ILE B CA 1
ATOM 6369 C C . ILE B 1 251 ? 8.938 8.445 28.672 1 90.12 251 ILE B C 1
ATOM 6371 O O . ILE B 1 251 ? 9.859 8.102 29.406 1 90.12 251 ILE B O 1
ATOM 6375 N N . ALA B 1 252 ? 9.031 8.523 27.406 1 91.69 252 ALA B N 1
ATOM 6376 C CA . ALA B 1 252 ? 10.305 8.195 26.766 1 91.69 252 ALA B CA 1
ATOM 6377 C C . ALA B 1 252 ? 11.406 9.156 27.203 1 91.69 252 ALA B C 1
ATOM 6379 O O . ALA B 1 252 ? 12.547 8.75 27.406 1 91.69 252 ALA B O 1
ATOM 6380 N N . TRP B 1 253 ? 11.117 10.398 27.281 1 88.81 253 TRP B N 1
ATOM 6381 C CA . TRP B 1 253 ? 12.078 11.406 27.734 1 88.81 253 TRP B CA 1
ATOM 6382 C C . TRP B 1 253 ? 12.539 11.117 29.156 1 88.81 253 TRP B C 1
ATOM 6384 O O . TRP B 1 253 ? 13.727 11.258 29.469 1 88.81 253 TRP B O 1
ATOM 6394 N N . PHE B 1 254 ? 11.57 10.742 29.938 1 90.75 254 PHE B N 1
ATOM 6395 C CA . PHE B 1 254 ? 11.898 10.438 31.328 1 90.75 254 PHE B CA 1
ATOM 6396 C C . PHE B 1 254 ? 12.836 9.242 31.406 1 90.75 254 PHE B C 1
ATOM 6398 O O . PHE B 1 254 ? 13.758 9.227 32.219 1 90.75 254 PHE B O 1
ATOM 6405 N N . ILE B 1 255 ? 12.594 8.344 30.641 1 92.69 255 ILE B N 1
ATOM 6406 C CA . ILE B 1 255 ? 13.469 7.172 30.609 1 92.69 255 ILE B CA 1
ATOM 6407 C C . ILE B 1 255 ? 14.859 7.582 30.156 1 92.69 255 ILE B C 1
ATOM 6409 O O . ILE B 1 255 ? 15.867 7.141 30.719 1 92.69 255 ILE B O 1
ATOM 6413 N N . CYS B 1 256 ? 14.93 8.352 29.141 1 90.81 256 CYS B N 1
ATOM 6414 C CA . CYS B 1 256 ? 16.203 8.859 28.656 1 90.81 256 CYS B CA 1
ATOM 6415 C C . CYS B 1 256 ? 16.922 9.656 29.75 1 90.81 256 CYS B C 1
ATOM 6417 O O . CYS B 1 256 ? 18.141 9.578 29.875 1 90.81 256 CYS B O 1
ATOM 6419 N N . PHE B 1 257 ? 16.156 10.375 30.453 1 88.5 257 PHE B N 1
ATOM 6420 C CA . PHE B 1 257 ? 16.703 11.18 31.547 1 88.5 257 PHE B CA 1
ATOM 6421 C C . PHE B 1 257 ? 17.344 10.297 32.594 1 88.5 257 PHE B C 1
ATOM 6423 O O . PHE B 1 257 ? 18.453 10.555 33.062 1 88.5 257 PHE B O 1
ATOM 6430 N N . ILE B 1 258 ? 16.641 9.234 32.938 1 92 258 ILE B N 1
ATOM 6431 C CA . ILE B 1 258 ? 17.141 8.305 33.938 1 92 258 ILE B CA 1
ATOM 6432 C C . ILE B 1 258 ? 18.406 7.625 33.438 1 92 258 ILE B C 1
ATOM 6434 O O . ILE B 1 258 ? 19.375 7.473 34.188 1 92 258 ILE B O 1
ATOM 6438 N N . MET B 1 259 ? 18.375 7.285 32.25 1 91.19 259 MET B N 1
ATOM 6439 C CA . MET B 1 259 ? 19.531 6.625 31.656 1 91.19 259 MET B CA 1
ATOM 6440 C C . MET B 1 259 ? 20.734 7.578 31.594 1 91.19 259 MET B C 1
ATOM 6442 O O . MET B 1 259 ? 21.875 7.156 31.781 1 91.19 259 MET B O 1
ATOM 6446 N N . THR B 1 260 ? 20.484 8.828 31.312 1 87.62 260 THR B N 1
ATOM 6447 C CA . THR B 1 260 ? 21.531 9.836 31.219 1 87.62 260 THR B CA 1
ATOM 6448 C C . THR B 1 260 ? 22.141 10.094 32.594 1 87.62 260 THR B C 1
ATOM 6450 O O . THR B 1 260 ? 23.375 10.125 32.75 1 87.62 260 THR B O 1
ATOM 6453 N N . VAL B 1 261 ? 21.328 10.18 33.625 1 88.62 261 VAL B N 1
ATOM 6454 C CA . VAL B 1 261 ? 21.781 10.461 34.969 1 88.62 261 VAL B CA 1
ATOM 6455 C C . VAL B 1 261 ? 22.516 9.242 35.531 1 88.62 261 VAL B C 1
ATOM 6457 O O . VAL B 1 261 ? 23.5 9.383 36.281 1 88.62 261 VAL B O 1
ATOM 6460 N N . ALA B 1 262 ? 22.031 8.156 35.094 1 91.12 262 ALA B N 1
ATOM 6461 C CA . ALA B 1 262 ? 22.641 6.914 35.562 1 91.12 262 ALA B CA 1
ATOM 6462 C C . ALA B 1 262 ? 23.875 6.566 34.75 1 91.12 262 ALA B C 1
ATOM 6464 O O . ALA B 1 262 ? 24.578 5.598 35.062 1 91.12 262 ALA B O 1
ATOM 6465 N N . ASN B 1 263 ? 24.172 7.281 33.719 1 86.38 263 ASN B N 1
ATOM 6466 C CA . ASN B 1 263 ? 25.328 7.094 32.844 1 86.38 263 ASN B CA 1
ATOM 6467 C C . ASN B 1 263 ? 25.297 5.73 32.188 1 86.38 263 ASN B C 1
ATOM 6469 O O . ASN B 1 263 ? 26.328 5.059 32.062 1 86.38 263 ASN B O 1
ATOM 6473 N N . TRP B 1 264 ? 24.109 5.355 31.891 1 85.75 264 TRP B N 1
ATOM 6474 C CA . TRP B 1 264 ? 23.938 4.098 31.172 1 85.75 264 TRP B CA 1
ATOM 6475 C C . TRP B 1 264 ? 24.109 4.293 29.672 1 85.75 264 TRP B C 1
ATOM 6477 O O . TRP B 1 264 ? 24.172 3.32 28.922 1 85.75 264 TRP B O 1
ATOM 6487 N N . THR B 1 265 ? 24.234 5.504 29.188 1 82.38 265 THR B N 1
ATOM 6488 C CA . THR B 1 265 ? 24.375 5.82 27.766 1 82.38 265 THR B CA 1
ATOM 6489 C C . THR B 1 265 ? 25.672 6.555 27.5 1 82.38 265 THR B C 1
ATOM 6491 O O . THR B 1 265 ? 26.109 7.383 28.297 1 82.38 265 THR B O 1
ATOM 6494 N N . PRO B 1 266 ? 26.281 6.145 26.516 1 82.19 266 PRO B N 1
ATOM 6495 C CA . PRO B 1 266 ? 27.531 6.836 26.172 1 82.19 266 PRO B CA 1
ATOM 6496 C C . PRO B 1 266 ? 27.328 8.336 25.938 1 82.19 266 PRO B C 1
ATOM 6498 O O . PRO B 1 266 ? 26.219 8.766 25.641 1 82.19 266 PRO B O 1
ATOM 6501 N N . VAL B 1 267 ? 28.375 9.055 26.094 1 76.62 267 VAL B N 1
ATOM 6502 C CA . VAL B 1 267 ? 28.359 10.516 26.062 1 76.62 267 VAL B CA 1
ATOM 6503 C C . VAL B 1 267 ? 27.859 10.992 24.688 1 76.62 267 VAL B C 1
ATOM 6505 O O . VAL B 1 267 ? 27.141 11.984 24.609 1 76.62 267 VAL B O 1
ATOM 6508 N N . ASN B 1 268 ? 28.047 10.266 23.641 1 77.88 268 ASN B N 1
ATOM 6509 C CA . ASN B 1 268 ? 27.672 10.695 22.297 1 77.88 268 ASN B CA 1
ATOM 6510 C C . ASN B 1 268 ? 26.406 9.984 21.812 1 77.88 268 ASN B C 1
ATOM 6512 O O . ASN B 1 268 ? 26.094 10 20.625 1 77.88 268 ASN B O 1
ATOM 6516 N N . SER B 1 269 ? 25.719 9.555 22.766 1 82.25 269 SER B N 1
ATOM 6517 C CA . SER B 1 269 ? 24.531 8.797 22.391 1 82.25 269 SER B CA 1
ATOM 6518 C C . SER B 1 269 ? 23.391 9.711 21.953 1 82.25 269 SER B C 1
ATOM 6520 O O . SER B 1 269 ? 23.203 10.781 22.547 1 82.25 269 SER B O 1
ATOM 6522 N N . PRO B 1 270 ? 22.656 9.352 20.969 1 79.56 270 PRO B N 1
ATOM 6523 C CA . PRO B 1 270 ? 21.531 10.148 20.5 1 79.56 270 PRO B CA 1
ATOM 6524 C C . PRO B 1 270 ? 20.359 10.148 21.484 1 79.56 270 PRO B C 1
ATOM 6526 O O . PRO B 1 270 ? 19.391 10.898 21.297 1 79.56 270 PRO B O 1
ATOM 6529 N N . ALA B 1 271 ? 20.5 9.414 22.578 1 82.69 271 ALA B N 1
ATOM 6530 C CA . ALA B 1 271 ? 19.406 9.312 23.547 1 82.69 271 ALA B CA 1
ATOM 6531 C C . ALA B 1 271 ? 19.703 10.164 24.781 1 82.69 271 ALA B C 1
ATOM 6533 O O . ALA B 1 271 ? 18.859 10.266 25.688 1 82.69 271 ALA B O 1
ATOM 6534 N N . ARG B 1 272 ? 20.797 10.789 24.781 1 80.88 272 ARG B N 1
ATOM 6535 C CA . ARG B 1 272 ? 21.141 11.555 25.969 1 80.88 272 ARG B CA 1
ATOM 6536 C C . ARG B 1 272 ? 20.375 12.859 26.047 1 80.88 272 ARG B C 1
ATOM 6538 O O . ARG B 1 272 ? 20.047 13.453 25 1 80.88 272 ARG B O 1
ATOM 6545 N N . THR B 1 273 ? 20.078 13.297 27.234 1 77.94 273 THR B N 1
ATOM 6546 C CA . THR B 1 273 ? 19.25 14.484 27.438 1 77.94 273 THR B CA 1
ATOM 6547 C C . THR B 1 273 ? 20.125 15.664 27.875 1 77.94 273 THR B C 1
ATOM 6549 O O . THR B 1 273 ? 19.641 16.797 27.953 1 77.94 273 THR B O 1
ATOM 6552 N N . ASP B 1 274 ? 21.359 15.398 28.141 1 71.25 274 ASP B N 1
ATOM 6553 C CA . ASP B 1 274 ? 22.203 16.438 28.719 1 71.25 274 ASP B CA 1
ATOM 6554 C C . ASP B 1 274 ? 23.219 16.953 27.703 1 71.25 274 ASP B C 1
ATOM 6556 O O . ASP B 1 274 ? 24.312 17.359 28.062 1 71.25 274 ASP B O 1
ATOM 6560 N N . HIS B 1 275 ? 22.797 16.844 26.516 1 69.44 275 HIS B N 1
ATOM 6561 C CA . HIS B 1 275 ? 23.781 17.438 25.609 1 69.44 275 HIS B CA 1
ATO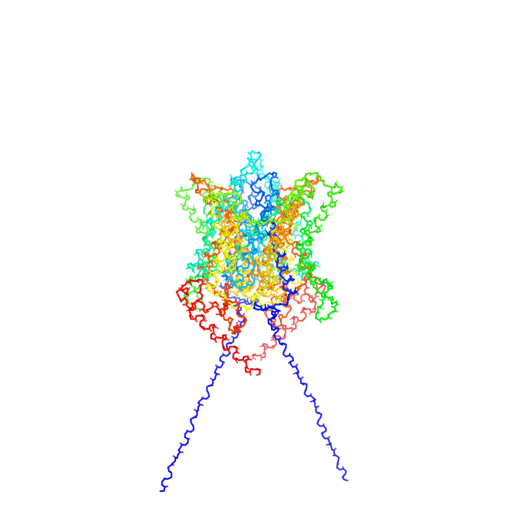M 6562 C C . HIS B 1 275 ? 24 18.906 25.953 1 69.44 275 HIS B C 1
ATOM 6564 O O . HIS B 1 275 ? 23.047 19.656 26.188 1 69.44 275 HIS B O 1
ATOM 6570 N N . ASN B 1 276 ? 25.203 19.25 26.344 1 58.78 276 ASN B N 1
ATOM 6571 C CA . ASN B 1 276 ? 25.578 20.578 26.781 1 58.78 276 ASN B CA 1
ATOM 6572 C C . ASN B 1 276 ? 24.938 21.656 25.906 1 58.78 276 ASN B C 1
ATOM 6574 O O . ASN B 1 276 ? 24.453 22.672 26.422 1 58.78 276 ASN B O 1
ATOM 6578 N N . ASP B 1 277 ? 24.859 21.406 24.781 1 71.44 277 ASP B N 1
ATOM 6579 C CA . ASP B 1 277 ? 24.328 22.406 23.859 1 71.44 277 ASP B CA 1
ATOM 6580 C C . ASP B 1 277 ? 22.828 22.594 24.047 1 71.44 277 ASP B C 1
ATOM 6582 O O . ASP B 1 277 ? 22.312 23.703 23.953 1 71.44 277 ASP B O 1
ATOM 6586 N N . SER B 1 278 ? 22.188 21.562 24.516 1 74.31 278 SER B N 1
ATOM 6587 C CA . SER B 1 278 ? 20.75 21.625 24.688 1 74.31 278 SER B CA 1
ATOM 6588 C C . SER B 1 278 ? 20.375 22.438 25.906 1 74.31 278 SER B C 1
ATOM 6590 O O . SER B 1 278 ? 19.438 23.25 25.859 1 74.31 278 SER B O 1
ATOM 6592 N N . LEU B 1 279 ? 21.125 22.281 26.906 1 78.25 279 LEU B N 1
ATOM 6593 C CA . LEU B 1 279 ? 20.828 23 28.141 1 78.25 279 LEU B CA 1
ATOM 6594 C C . LEU B 1 279 ? 21.156 24.484 28 1 78.25 279 LEU B C 1
ATOM 6596 O O . LEU B 1 279 ? 20.438 25.344 28.531 1 78.25 279 LEU B O 1
ATOM 6600 N N . HIS B 1 280 ? 22.188 24.734 27.297 1 81.88 280 HIS B N 1
ATOM 6601 C CA . HIS B 1 280 ? 22.578 26.125 27.062 1 81.88 280 HIS B CA 1
ATOM 6602 C C . HIS B 1 280 ? 21.516 26.844 26.25 1 81.88 280 HIS B C 1
ATOM 6604 O O . HIS B 1 280 ? 21.188 28 26.531 1 81.88 280 HIS B O 1
ATOM 6610 N N . VAL B 1 281 ? 20.984 26.172 25.344 1 83.94 281 VAL B N 1
ATOM 6611 C CA . VAL B 1 281 ? 19.984 26.781 24.484 1 83.94 281 VAL B CA 1
ATOM 6612 C C . VAL B 1 281 ? 18.703 27.031 25.281 1 83.94 281 VAL B C 1
ATOM 6614 O O . VAL B 1 281 ? 18.047 28.062 25.109 1 83.94 281 VAL B O 1
ATOM 6617 N N . LEU B 1 282 ? 18.422 26.156 26.172 1 85.06 282 LEU B N 1
ATOM 6618 C CA . LEU B 1 282 ? 17.234 26.328 27 1 85.06 282 LEU B CA 1
ATOM 6619 C C . LEU B 1 282 ? 17.375 27.562 27.891 1 85.06 282 LEU B C 1
ATOM 6621 O O . LEU B 1 282 ? 16.406 28.297 28.109 1 85.06 282 LEU B O 1
ATOM 6625 N N . GLU B 1 283 ? 18.562 27.734 28.297 1 84.94 283 GLU B N 1
ATOM 6626 C CA . GLU B 1 283 ? 18.812 28.844 29.219 1 84.94 283 GLU B CA 1
ATOM 6627 C C . GLU B 1 283 ? 18.859 30.188 28.469 1 84.94 283 GLU B C 1
ATOM 6629 O O . GLU B 1 283 ? 18.406 31.203 28.984 1 84.94 283 GLU B O 1
ATOM 6634 N N . THR B 1 284 ? 19.328 30.156 27.344 1 86.75 284 THR B N 1
ATOM 6635 C CA . THR B 1 284 ? 19.578 31.406 26.625 1 86.75 284 THR B CA 1
ATOM 6636 C C . THR B 1 284 ? 18.344 31.812 25.812 1 86.75 284 THR B C 1
ATOM 6638 O O . THR B 1 284 ? 18.219 32.969 25.406 1 86.75 284 THR B O 1
ATOM 6641 N N . THR B 1 285 ? 17.5 30.891 25.578 1 88.5 285 THR B N 1
ATOM 6642 C CA . THR B 1 285 ? 16.297 31.203 24.812 1 88.5 285 THR B CA 1
ATOM 6643 C C . THR B 1 285 ? 15.359 32.094 25.625 1 88.5 285 THR B C 1
ATOM 6645 O O . THR B 1 285 ? 15.062 31.812 26.781 1 88.5 285 THR B O 1
ATOM 6648 N N . PRO B 1 286 ? 15.008 33.188 25.016 1 89.5 286 PRO B N 1
ATOM 6649 C CA . PRO B 1 286 ? 14.07 34.062 25.719 1 89.5 286 PRO B CA 1
ATOM 6650 C C . PRO B 1 286 ? 12.727 33.375 25.984 1 89.5 286 PRO B C 1
ATOM 6652 O O . PRO B 1 286 ? 12.359 32.438 25.297 1 89.5 286 PRO B O 1
ATOM 6655 N N . TRP B 1 287 ? 12.016 33.906 26.969 1 90.5 287 TRP B N 1
ATOM 6656 C CA . TRP B 1 287 ? 10.734 33.344 27.344 1 90.5 287 TRP B CA 1
ATOM 6657 C C . TRP B 1 287 ? 9.688 33.594 26.266 1 90.5 287 TRP B C 1
ATOM 6659 O O . TRP B 1 287 ? 8.844 32.719 26.016 1 90.5 287 TRP B O 1
ATOM 6669 N N . PHE B 1 288 ? 9.719 34.75 25.672 1 91.5 288 PHE B N 1
ATOM 6670 C CA . PHE B 1 288 ? 8.742 35.094 24.656 1 91.5 288 PHE B CA 1
ATOM 6671 C C . PHE B 1 288 ? 9.422 35.625 23.406 1 91.5 288 PHE B C 1
ATOM 6673 O O . PHE B 1 288 ? 10.328 36.469 23.5 1 91.5 288 PHE B O 1
ATOM 6680 N N . GLN B 1 289 ? 9.117 35.031 22.344 1 88.5 289 GLN B N 1
ATOM 6681 C CA . GLN B 1 289 ? 9.602 35.5 21.047 1 88.5 289 GLN B CA 1
ATOM 6682 C C . GLN B 1 289 ? 8.586 35.188 19.953 1 88.5 289 GLN B C 1
ATOM 6684 O O . GLN B 1 289 ? 8.062 34.094 19.859 1 88.5 289 GLN B O 1
ATOM 6689 N N . ILE B 1 290 ? 8.289 36.188 19.188 1 89.25 290 ILE B N 1
ATOM 6690 C CA . ILE B 1 290 ? 7.367 36.031 18.078 1 89.25 290 ILE B CA 1
ATOM 6691 C C . ILE B 1 290 ? 8.148 35.688 16.797 1 89.25 290 ILE B C 1
ATOM 6693 O O . ILE B 1 290 ? 9.086 36.406 16.438 1 89.25 290 ILE B O 1
ATOM 6697 N N . PRO B 1 291 ? 7.742 34.562 16.25 1 90.56 291 PRO B N 1
ATOM 6698 C CA . PRO B 1 291 ? 8.406 34.25 14.992 1 90.56 291 PRO B CA 1
ATOM 6699 C C . PRO B 1 291 ? 8.203 35.344 13.938 1 90.56 291 PRO B C 1
ATOM 6701 O O . PRO B 1 291 ? 7.102 35.875 13.797 1 90.56 291 PRO B O 1
ATOM 6704 N N . MET B 1 292 ? 9.25 35.719 13.289 1 89.75 292 MET B N 1
ATOM 6705 C CA . MET B 1 292 ? 9.203 36.781 12.281 1 89.75 292 MET B CA 1
ATOM 6706 C C . MET B 1 292 ? 9.617 36.25 10.914 1 89.75 292 MET B C 1
ATOM 6708 O O . MET B 1 292 ? 10.508 35.406 10.812 1 89.75 292 MET B O 1
ATOM 6712 N N . PRO B 1 293 ? 9 36.781 9.93 1 92.06 293 PRO B N 1
ATOM 6713 C CA . PRO B 1 293 ? 9.359 36.375 8.578 1 92.06 293 PRO B CA 1
ATOM 6714 C C . PRO B 1 293 ? 10.727 36.906 8.141 1 92.06 293 PRO B C 1
ATOM 6716 O O . PRO B 1 293 ? 11.117 38 8.547 1 92.06 293 PRO B O 1
ATOM 6719 N N . GLY B 1 294 ? 11.484 36.188 7.395 1 88.5 294 GLY B N 1
ATOM 6720 C CA . GLY B 1 294 ? 12.734 36.625 6.793 1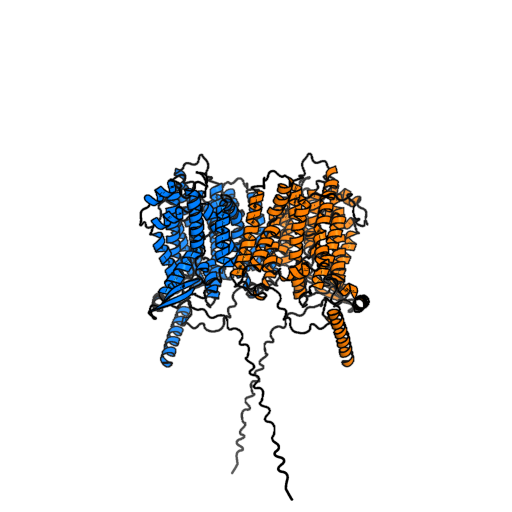 88.5 294 GLY B CA 1
ATOM 6721 C C . GLY B 1 294 ? 13.898 36.594 7.766 1 88.5 294 GLY B C 1
ATOM 6722 O O . GLY B 1 294 ? 14.844 37.375 7.621 1 88.5 294 GLY B O 1
ATOM 6723 N N . ARG B 1 295 ? 13.82 35.844 8.688 1 86.56 295 ARG B N 1
ATOM 6724 C CA . ARG B 1 295 ? 14.852 35.812 9.727 1 86.56 295 ARG B CA 1
ATOM 6725 C C . ARG B 1 295 ? 16.188 35.312 9.148 1 86.56 295 ARG B C 1
ATOM 6727 O O . ARG B 1 295 ? 17.25 35.688 9.664 1 86.56 295 ARG B O 1
ATOM 6734 N N . TYR B 1 296 ? 16.141 34.594 8.102 1 89.88 296 TYR B N 1
ATOM 6735 C CA . TYR B 1 296 ? 17.344 33.969 7.602 1 89.88 296 TYR B CA 1
ATOM 6736 C C . TYR B 1 296 ? 17.906 34.719 6.402 1 89.88 296 TYR B C 1
ATOM 6738 O O . TYR B 1 296 ? 18.922 34.312 5.816 1 89.88 296 TYR B O 1
ATOM 6746 N N . GLY B 1 297 ? 17.25 35.781 5.973 1 89.31 297 GLY B N 1
ATOM 6747 C CA . GLY B 1 297 ? 17.734 36.594 4.852 1 89.31 297 GLY B CA 1
ATOM 6748 C C . GLY B 1 297 ? 16.766 36.625 3.686 1 89.31 297 GLY B C 1
ATOM 6749 O O . GLY B 1 297 ? 15.68 36.031 3.758 1 89.31 297 GLY B O 1
ATOM 6750 N N . ALA B 1 298 ? 17.234 37.188 2.648 1 91.56 298 ALA B N 1
ATOM 6751 C CA . ALA B 1 298 ? 16.406 37.312 1.454 1 91.56 298 ALA B CA 1
ATOM 6752 C C . ALA B 1 298 ? 16.266 35.969 0.743 1 91.56 298 ALA B C 1
ATOM 6754 O O . ALA B 1 298 ? 17.234 35.219 0.637 1 91.56 298 ALA B O 1
ATOM 6755 N N . PRO B 1 299 ? 15.148 35.719 0.311 1 92.31 299 PRO B N 1
ATOM 6756 C CA . PRO B 1 299 ? 14.914 34.438 -0.365 1 92.31 299 PRO B CA 1
ATOM 6757 C C . PRO B 1 299 ? 15.75 34.281 -1.633 1 92.31 299 PRO B C 1
ATOM 6759 O O . PRO B 1 299 ? 15.961 35.25 -2.367 1 92.31 299 PRO B O 1
ATOM 6762 N N . LYS B 1 300 ? 16.344 33.125 -1.776 1 94 300 LYS B N 1
ATOM 6763 C CA . LYS B 1 300 ? 17.031 32.688 -2.988 1 94 300 LYS B CA 1
ATOM 6764 C C . LYS B 1 300 ? 16.281 31.531 -3.654 1 94 300 LYS B C 1
ATOM 6766 O O . LYS B 1 300 ? 15.328 31 -3.092 1 94 300 LYS B O 1
ATOM 6771 N N . PHE B 1 301 ? 16.766 31.297 -4.969 1 93.19 301 PHE B N 1
ATOM 6772 C CA . PHE B 1 301 ? 15.984 30.312 -5.695 1 93.19 301 PHE B CA 1
ATOM 6773 C C . PHE B 1 301 ? 16.875 29.234 -6.293 1 93.19 301 PHE B C 1
ATOM 6775 O O . PHE B 1 301 ? 18 29.516 -6.711 1 93.19 301 PHE B O 1
ATOM 6782 N N . ASN B 1 302 ? 16.406 28.047 -6.195 1 92.94 302 ASN B N 1
ATOM 6783 C CA . ASN B 1 302 ? 16.938 26.875 -6.883 1 92.94 302 ASN B CA 1
ATOM 6784 C C . ASN B 1 302 ? 15.883 26.203 -7.766 1 92.94 302 ASN B C 1
ATOM 6786 O O . ASN B 1 302 ? 14.867 25.734 -7.266 1 92.94 302 ASN B O 1
ATOM 6790 N N . LEU B 1 303 ? 16.109 26.125 -9.07 1 93.56 303 LEU B N 1
ATOM 6791 C CA . LEU B 1 303 ? 15.102 25.719 -10.039 1 93.56 303 LEU B CA 1
ATOM 6792 C C . LEU B 1 303 ? 14.664 24.281 -9.781 1 93.56 303 LEU B C 1
ATOM 6794 O O . LEU B 1 303 ? 13.477 23.969 -9.875 1 93.56 303 LEU B O 1
ATOM 6798 N N . ALA B 1 304 ? 15.625 23.391 -9.5 1 91.38 304 ALA B N 1
ATOM 6799 C CA . ALA B 1 304 ? 15.281 22 -9.234 1 91.38 304 ALA B CA 1
ATOM 6800 C C . ALA B 1 304 ? 14.375 21.875 -8.016 1 91.38 304 ALA B C 1
ATOM 6802 O O . ALA B 1 304 ? 13.414 21.109 -8.016 1 91.38 304 ALA B O 1
ATOM 6803 N N . LEU B 1 305 ? 14.719 22.656 -7.039 1 94.5 305 LEU B N 1
ATOM 6804 C CA . LEU B 1 305 ? 13.93 22.625 -5.812 1 94.5 305 LEU B CA 1
ATOM 6805 C C . LEU B 1 305 ? 12.547 23.234 -6.039 1 94.5 305 LEU B C 1
ATOM 6807 O O . LEU B 1 305 ? 11.562 22.75 -5.484 1 94.5 305 LEU B O 1
ATOM 6811 N N . VAL B 1 306 ? 12.453 24.219 -6.867 1 96.69 306 VAL B N 1
ATOM 6812 C CA . VAL B 1 306 ? 11.172 24.844 -7.195 1 96.69 306 VAL B CA 1
ATOM 6813 C C . VAL B 1 306 ? 10.258 23.812 -7.852 1 96.69 306 VAL B C 1
ATOM 6815 O O . VAL B 1 306 ? 9.102 23.656 -7.453 1 96.69 306 VAL B O 1
ATOM 6818 N N . PHE B 1 307 ? 10.75 23.094 -8.766 1 94.88 307 PHE B N 1
ATOM 6819 C CA . PHE B 1 307 ? 9.93 22.109 -9.469 1 94.88 307 PHE B CA 1
ATOM 6820 C C . PHE B 1 307 ? 9.594 20.938 -8.57 1 94.88 307 PHE B C 1
ATOM 6822 O O . PHE B 1 307 ? 8.516 20.344 -8.68 1 94.88 307 PHE B O 1
ATOM 6829 N N . GLY B 1 308 ? 10.602 20.594 -7.762 1 93.81 308 GLY B N 1
ATOM 6830 C CA . GLY B 1 308 ? 10.289 19.594 -6.762 1 93.81 308 GLY B CA 1
ATOM 6831 C C . GLY B 1 308 ? 9.148 20 -5.84 1 93.81 308 GLY B C 1
ATOM 6832 O O . GLY B 1 308 ? 8.227 19.219 -5.598 1 93.81 308 GLY B O 1
ATOM 6833 N N . PHE B 1 309 ? 9.172 21.25 -5.391 1 96.88 309 PHE B N 1
ATOM 6834 C CA . PHE B 1 309 ? 8.141 21.766 -4.504 1 96.88 309 PHE B CA 1
ATOM 6835 C C . PHE B 1 309 ? 6.816 21.922 -5.242 1 96.88 309 PHE B C 1
ATOM 6837 O O . PHE B 1 309 ? 5.746 21.734 -4.656 1 96.88 309 PHE B O 1
ATOM 6844 N N . LEU B 1 310 ? 6.883 22.203 -6.508 1 96.06 310 LEU B N 1
ATOM 6845 C CA . LEU B 1 310 ? 5.664 22.297 -7.305 1 96.06 310 LEU B CA 1
ATOM 6846 C C . LEU B 1 310 ? 4.957 20.938 -7.363 1 96.06 310 LEU B C 1
ATOM 6848 O O . LEU B 1 310 ? 3.734 20.859 -7.215 1 96.06 310 LEU B O 1
ATOM 6852 N N . ALA B 1 311 ? 5.738 19.953 -7.586 1 92.69 311 ALA B N 1
ATOM 6853 C CA . ALA B 1 311 ? 5.184 18.594 -7.582 1 92.69 311 ALA B CA 1
ATOM 6854 C C . ALA B 1 311 ? 4.578 18.25 -6.223 1 92.69 311 ALA B C 1
ATOM 6856 O O . ALA B 1 311 ? 3.516 17.641 -6.148 1 92.69 311 ALA B O 1
ATOM 6857 N N . SER B 1 312 ? 5.27 18.703 -5.223 1 93.94 312 SER B N 1
ATOM 6858 C CA . SER B 1 312 ? 4.793 18.469 -3.861 1 93.94 312 SER B CA 1
ATOM 6859 C C . SER B 1 312 ? 3.484 19.203 -3.602 1 93.94 312 SER B C 1
ATOM 6861 O O . SER B 1 312 ? 2.592 18.672 -2.932 1 93.94 312 SER B O 1
ATOM 6863 N N . CYS B 1 313 ? 3.385 20.359 -4.156 1 95.31 313 CYS B N 1
ATOM 6864 C CA . CYS B 1 313 ? 2.17 21.156 -4.004 1 95.31 313 CYS B CA 1
ATOM 6865 C C . CYS B 1 313 ? 0.977 20.453 -4.637 1 95.31 313 CYS B C 1
ATOM 6867 O O . CYS B 1 313 ? -0.11 20.422 -4.059 1 95.31 313 CYS B O 1
ATOM 6869 N N . VAL B 1 314 ? 1.184 19.906 -5.719 1 92.94 314 VAL B N 1
ATOM 6870 C CA . VAL B 1 314 ? 0.103 19.219 -6.414 1 92.94 314 VAL B CA 1
ATOM 6871 C C . VAL B 1 314 ? -0.354 18.016 -5.594 1 92.94 314 VAL B C 1
ATOM 6873 O O . VAL B 1 314 ? -1.555 17.797 -5.41 1 92.94 314 VAL B O 1
ATOM 6876 N N . ALA B 1 315 ? 0.617 17.344 -5.168 1 89.06 315 ALA B N 1
ATOM 6877 C CA . ALA B 1 315 ? 0.291 16.188 -4.348 1 89.06 315 ALA B CA 1
ATOM 6878 C C . ALA B 1 315 ? -0.455 16.594 -3.08 1 89.06 315 ALA B C 1
ATOM 6880 O O . ALA B 1 315 ? -1.424 15.945 -2.684 1 89.06 315 ALA B O 1
ATOM 6881 N N . ALA B 1 316 ? 0.003 17.625 -2.457 1 92.12 316 ALA B N 1
ATOM 6882 C CA . ALA B 1 316 ? -0.63 18.125 -1.238 1 92.12 316 ALA B CA 1
ATOM 6883 C C . ALA B 1 316 ? -2.057 18.594 -1.514 1 92.12 316 ALA B C 1
ATOM 6885 O O . ALA B 1 316 ? -2.953 18.375 -0.694 1 92.12 316 ALA B O 1
ATOM 6886 N N . MET B 1 317 ? -2.248 19.188 -2.631 1 94.25 317 MET B N 1
ATOM 6887 C CA . MET B 1 317 ? -3.58 19.656 -3.002 1 94.25 317 MET B CA 1
ATOM 6888 C C . MET B 1 317 ? -4.539 18.484 -3.191 1 94.25 317 MET B C 1
ATOM 6890 O O . MET B 1 317 ? -5.68 18.531 -2.734 1 94.25 317 MET B O 1
ATOM 6894 N N . ILE B 1 318 ? -4.098 17.5 -3.832 1 90.62 318 ILE B N 1
ATOM 6895 C CA . ILE B 1 318 ? -4.922 16.312 -4.055 1 90.62 318 ILE B CA 1
ATOM 6896 C C . ILE B 1 318 ? -5.273 15.672 -2.713 1 90.62 318 ILE B C 1
ATOM 6898 O O . ILE B 1 318 ? -6.418 15.266 -2.492 1 90.62 318 ILE B O 1
ATOM 6902 N N . GLU B 1 319 ? -4.32 15.617 -1.885 1 87.5 319 GLU B N 1
ATOM 6903 C CA . GLU B 1 319 ? -4.555 15.117 -0.534 1 87.5 319 GLU B CA 1
ATOM 6904 C C . GLU B 1 319 ? -5.598 15.961 0.193 1 87.5 319 GLU B C 1
ATOM 6906 O O . GLU B 1 319 ? -6.516 15.422 0.818 1 87.5 319 GLU B O 1
ATOM 6911 N N . SER B 1 320 ? -5.469 17.25 0.08 1 93.56 320 SER B N 1
ATOM 6912 C CA . SER B 1 320 ? -6.391 18.156 0.746 1 93.56 320 SER B CA 1
ATOM 6913 C C . SER B 1 320 ? -7.812 17.984 0.214 1 93.56 320 SER B C 1
ATOM 6915 O O . SER B 1 320 ? -8.781 18.094 0.972 1 93.56 320 SER B O 1
ATOM 6917 N N . ILE B 1 321 ? -7.938 17.781 -1.043 1 91.5 321 ILE B N 1
ATOM 6918 C CA . ILE B 1 321 ? -9.258 17.562 -1.627 1 91.5 321 ILE B CA 1
ATOM 6919 C C . ILE B 1 321 ? -9.922 16.359 -0.965 1 91.5 321 ILE B C 1
ATOM 6921 O O . ILE B 1 321 ? -11.094 16.406 -0.608 1 91.5 321 ILE B O 1
ATOM 6925 N N . GLY B 1 322 ? -9.164 15.352 -0.854 1 86.69 322 GLY B N 1
ATOM 6926 C CA . GLY B 1 322 ? -9.68 14.18 -0.163 1 86.69 322 GLY B CA 1
ATOM 6927 C C . GLY B 1 322 ? -10.094 14.461 1.268 1 86.69 322 GLY B C 1
ATOM 6928 O O . GLY B 1 322 ? -11.141 13.984 1.724 1 86.69 322 GLY B O 1
ATOM 6929 N N . ASP B 1 323 ? -9.305 15.203 1.912 1 90.94 323 ASP B N 1
ATOM 6930 C CA . ASP B 1 323 ? -9.57 15.539 3.309 1 90.94 323 ASP B CA 1
ATOM 6931 C C . ASP B 1 323 ? -10.812 16.406 3.438 1 90.94 323 ASP B C 1
ATOM 6933 O O . ASP B 1 323 ? -11.578 16.266 4.391 1 90.94 323 ASP B O 1
ATOM 6937 N N . TYR B 1 324 ? -10.961 17.328 2.506 1 92.38 324 TYR B N 1
ATOM 6938 C CA . TYR B 1 324 ? -12.141 18.188 2.514 1 92.38 324 TYR B CA 1
ATOM 6939 C C . TYR B 1 324 ? -13.414 17.359 2.361 1 92.38 324 TYR B C 1
ATOM 6941 O O . TYR B 1 324 ? -14.391 17.562 3.086 1 92.38 324 TYR B O 1
ATOM 6949 N N . ASN B 1 325 ? -13.383 16.438 1.482 1 86.69 325 ASN B N 1
ATOM 6950 C CA . ASN B 1 325 ? -14.539 15.57 1.263 1 86.69 325 ASN B CA 1
ATOM 6951 C C . ASN B 1 325 ? -14.812 14.68 2.473 1 86.69 325 ASN B C 1
ATOM 6953 O O . ASN B 1 325 ? -15.961 14.477 2.854 1 86.69 325 ASN B O 1
ATOM 6957 N N . LEU B 1 326 ? -13.82 14.203 2.971 1 83.19 326 LEU B N 1
ATOM 6958 C CA . LEU B 1 326 ? -13.953 13.352 4.148 1 83.19 326 LEU B CA 1
ATOM 6959 C C . LEU B 1 326 ? -14.492 14.141 5.332 1 83.19 326 LEU B C 1
ATOM 6961 O O . LEU B 1 326 ? -15.344 13.648 6.078 1 83.19 326 LEU B O 1
ATOM 6965 N N . CYS B 1 327 ? -13.969 15.305 5.52 1 90.5 327 CYS B N 1
ATOM 6966 C CA . CYS B 1 327 ? -14.43 16.172 6.602 1 90.5 327 CYS B CA 1
ATOM 6967 C C . CYS B 1 327 ? -15.898 16.516 6.434 1 90.5 327 CYS B C 1
ATOM 6969 O O . CYS B 1 327 ? -16.656 16.531 7.41 1 90.5 327 CYS B O 1
ATOM 6971 N N . ALA B 1 328 ? -16.281 16.781 5.227 1 89.31 328 ALA B N 1
ATOM 6972 C CA . ALA B 1 328 ? -17.688 17.078 4.945 1 89.31 328 ALA B CA 1
ATOM 6973 C C . ALA B 1 328 ? -18.578 15.883 5.293 1 89.31 328 ALA B C 1
ATOM 6975 O O . ALA B 1 328 ? -19.609 16.047 5.934 1 89.31 328 ALA B O 1
ATOM 6976 N N . LYS B 1 329 ? -18.156 14.789 4.953 1 82.25 329 LYS B N 1
ATOM 6977 C CA . LYS B 1 329 ? -18.922 13.578 5.199 1 82.25 329 LYS B CA 1
ATOM 6978 C C . LYS B 1 329 ? -19.047 13.297 6.695 1 82.25 329 LYS B C 1
ATOM 6980 O O . LYS B 1 329 ? -20.141 13.023 7.191 1 82.25 329 LYS B O 1
ATOM 6985 N N . ILE B 1 330 ? -17.984 13.406 7.355 1 81.69 330 ILE B N 1
ATOM 6986 C CA . ILE B 1 330 ? -17.969 13.117 8.789 1 81.69 330 ILE B CA 1
ATOM 6987 C C . ILE B 1 330 ? -18.781 14.164 9.539 1 81.69 330 ILE B C 1
ATOM 6989 O O . ILE B 1 330 ? -19.453 13.852 10.523 1 81.69 330 ILE B O 1
ATOM 6993 N N . SER B 1 331 ? -18.781 15.352 8.984 1 89.31 331 SER B N 1
ATOM 6994 C CA . SER B 1 331 ? -19.516 16.453 9.617 1 89.31 331 SER B CA 1
ATOM 6995 C C . SER B 1 331 ? -20.969 16.484 9.148 1 89.31 331 SER B C 1
ATOM 6997 O O . SER B 1 331 ? -21.688 17.453 9.43 1 89.31 331 SER B O 1
ATOM 6999 N N . CYS B 1 332 ? -21.391 15.547 8.336 1 83.69 332 CYS B N 1
ATOM 7000 C CA . CYS B 1 332 ? -22.75 15.438 7.828 1 83.69 332 CYS B CA 1
ATOM 7001 C C . CYS B 1 332 ? -23.125 16.656 7.004 1 83.69 332 CYS B C 1
ATOM 7003 O O . CYS B 1 332 ? -24.203 17.234 7.188 1 83.69 332 CYS B O 1
ATOM 7005 N N . GLN B 1 333 ? -22.125 17.078 6.312 1 87.38 333 GLN B N 1
ATOM 7006 C CA . GLN B 1 333 ? -22.359 18.172 5.379 1 87.38 333 GLN B CA 1
ATOM 7007 C C . GLN B 1 333 ? -22.438 17.672 3.941 1 87.38 333 GLN B C 1
ATOM 7009 O O . GLN B 1 333 ? -21.969 16.578 3.635 1 87.38 333 GLN B O 1
ATOM 7014 N N . ASP B 1 334 ? -23.062 18.469 3.123 1 83.69 334 ASP B N 1
ATOM 7015 C CA . ASP B 1 334 ? -23.078 18.156 1.698 1 83.69 334 ASP B CA 1
ATOM 7016 C C . ASP B 1 334 ? -21.688 18.312 1.089 1 83.69 334 ASP B C 1
ATOM 7018 O O . ASP B 1 334 ? -20.766 18.844 1.738 1 83.69 334 ASP B O 1
ATOM 7022 N N . ARG B 1 335 ? -21.625 17.953 -0.118 1 83.62 335 ARG B N 1
ATOM 7023 C CA . ARG B 1 335 ? -20.359 18.125 -0.836 1 83.62 335 ARG B CA 1
ATOM 7024 C C . ARG B 1 335 ? -19.953 19.578 -0.886 1 83.62 335 ARG B C 1
ATOM 7026 O O . ARG B 1 335 ? -20.781 20.469 -1.111 1 83.62 335 ARG B O 1
ATOM 7033 N N . PRO B 1 336 ? -18.688 19.766 -0.672 1 89.62 336 PRO B N 1
ATOM 7034 C CA . PRO B 1 336 ? -18.234 21.156 -0.724 1 89.62 336 PRO B CA 1
ATOM 7035 C C . PRO B 1 336 ? -18.469 21.797 -2.09 1 89.62 336 PRO B C 1
ATOM 7037 O O . PRO B 1 336 ? -18.062 21.25 -3.113 1 89.62 336 PRO B O 1
ATOM 7040 N N . PRO B 1 337 ? -19.109 22.922 -2.043 1 87.25 337 PRO B N 1
ATOM 7041 C CA . PRO B 1 337 ? -19.266 23.641 -3.311 1 87.25 337 PRO B CA 1
ATOM 7042 C C . PRO B 1 337 ? -17.938 24.078 -3.908 1 87.25 337 PRO B C 1
ATOM 7044 O O . PRO B 1 337 ? -16.969 24.297 -3.174 1 87.25 337 PRO B O 1
ATOM 7047 N N . PRO B 1 338 ? -17.906 24.266 -5.199 1 88.81 338 PRO B N 1
ATOM 7048 C CA . PRO B 1 338 ? -16.656 24.656 -5.855 1 88.81 338 PRO B CA 1
ATOM 7049 C C . PRO B 1 338 ? -16.094 25.969 -5.316 1 88.81 338 PRO B C 1
ATOM 7051 O O . PRO B 1 338 ? -14.883 26.125 -5.207 1 88.81 338 PRO B O 1
ATOM 7054 N N . SER B 1 339 ? -16.938 26.891 -5.02 1 91.25 339 SER B N 1
ATOM 7055 C CA . SER B 1 339 ? -16.469 28.172 -4.496 1 91.25 339 SER B CA 1
ATOM 7056 C C . SER B 1 339 ? -15.742 27.984 -3.168 1 91.25 339 SER B C 1
ATOM 7058 O O . SER B 1 339 ? -14.742 28.656 -2.908 1 91.25 339 SER B O 1
ATOM 7060 N N . ASN B 1 340 ? -16.266 27.078 -2.332 1 93.56 340 ASN B N 1
ATOM 7061 C CA . ASN B 1 340 ? -15.625 26.781 -1.057 1 93.56 340 ASN B CA 1
ATOM 7062 C C . ASN B 1 340 ? -14.281 26.094 -1.256 1 93.56 340 ASN B C 1
ATOM 7064 O O . ASN B 1 340 ? -13.328 26.359 -0.527 1 93.56 340 ASN B O 1
ATOM 7068 N N . ILE B 1 341 ? -14.234 25.234 -2.213 1 94.44 341 ILE B N 1
ATOM 7069 C CA . ILE B 1 341 ? -12.984 24.547 -2.51 1 94.44 341 ILE B CA 1
ATOM 7070 C C . ILE B 1 341 ? -11.945 25.562 -2.988 1 94.44 341 ILE B C 1
ATOM 7072 O O . ILE B 1 341 ? -10.789 25.531 -2.547 1 94.44 341 ILE B O 1
ATOM 7076 N N . ASN B 1 342 ? -12.375 26.422 -3.865 1 95.88 342 ASN B N 1
ATOM 7077 C CA . ASN B 1 342 ? -11.477 27.469 -4.355 1 95.88 342 ASN B CA 1
ATOM 7078 C C . ASN B 1 342 ? -10.961 28.344 -3.221 1 95.88 342 ASN B C 1
ATOM 7080 O O . ASN B 1 342 ? -9.758 28.609 -3.131 1 95.88 342 ASN B O 1
ATOM 7084 N N . ARG B 1 343 ? -11.797 28.75 -2.428 1 95.56 343 ARG B N 1
ATOM 7085 C CA . ARG B 1 343 ? -11.422 29.594 -1.302 1 95.56 343 ARG B CA 1
ATOM 7086 C C . ARG B 1 343 ? -10.516 28.844 -0.328 1 95.56 343 ARG B C 1
ATOM 7088 O O . ARG B 1 343 ? -9.586 29.422 0.227 1 95.56 343 ARG B O 1
ATOM 7095 N N . ALA B 1 344 ? -10.844 27.625 -0.083 1 97 344 ALA B N 1
ATOM 7096 C CA . ALA B 1 344 ? -10.039 26.797 0.818 1 97 344 ALA B CA 1
ATOM 7097 C C . ALA B 1 344 ? -8.586 26.734 0.349 1 97 344 ALA B C 1
ATOM 7099 O O . ALA B 1 344 ? -7.664 26.812 1.16 1 97 344 ALA B O 1
ATOM 7100 N N . PHE B 1 345 ? -8.414 26.656 -0.911 1 97.06 345 PHE B N 1
ATOM 7101 C CA . PHE B 1 345 ? -7.055 26.531 -1.427 1 97.06 345 PHE B CA 1
ATOM 7102 C C . PHE B 1 345 ? -6.352 27.875 -1.441 1 97.06 345 PHE B C 1
ATOM 7104 O O . PHE B 1 345 ? -5.129 27.953 -1.305 1 97.06 345 PHE B O 1
ATOM 7111 N N . VAL B 1 346 ? -7.094 28.922 -1.604 1 97.25 346 VAL B N 1
ATOM 7112 C CA . VAL B 1 346 ? -6.488 30.234 -1.456 1 97.25 346 VAL B CA 1
ATOM 7113 C C . VAL B 1 346 ? -5.949 30.406 -0.036 1 97.25 346 VAL B C 1
ATOM 7115 O O . VAL B 1 346 ? -4.816 30.844 0.156 1 97.25 346 VAL B O 1
ATOM 7118 N N . VAL B 1 347 ? -6.738 30.016 0.89 1 97.19 347 VAL B N 1
ATOM 7119 C CA . VAL B 1 347 ? -6.352 30.156 2.289 1 97.19 347 VAL B CA 1
ATOM 7120 C C . VAL B 1 347 ? -5.199 29.203 2.602 1 97.19 347 VAL B C 1
ATOM 7122 O O . VAL B 1 347 ? -4.254 29.562 3.307 1 97.19 347 VAL B O 1
ATOM 7125 N N . GLU B 1 348 ? -5.301 27.969 2.141 1 97.38 348 GLU B N 1
ATOM 7126 C CA . GLU B 1 348 ? -4.199 27.016 2.32 1 97.38 348 GLU B CA 1
ATOM 7127 C C . GLU B 1 348 ? -2.912 27.562 1.698 1 97.38 348 GLU B C 1
ATOM 7129 O O . GLU B 1 348 ? -1.831 27.406 2.271 1 97.38 348 GLU B O 1
ATOM 7134 N N . GLY B 1 349 ? -3.084 28.141 0.566 1 97.62 349 GLY B N 1
ATOM 7135 C CA . GLY B 1 349 ? -1.938 28.766 -0.084 1 97.62 349 GLY B CA 1
ATOM 7136 C C . GLY B 1 349 ? -1.33 29.891 0.724 1 97.62 349 GLY B C 1
ATOM 7137 O O . GLY B 1 349 ? -0.106 30.016 0.806 1 97.62 349 GLY B O 1
ATOM 7138 N N . ILE B 1 350 ? -2.143 30.703 1.289 1 97.44 350 ILE B N 1
ATOM 7139 C CA . ILE B 1 350 ? -1.669 31.781 2.148 1 97.44 350 ILE B CA 1
ATOM 7140 C C . ILE B 1 350 ? -0.903 31.203 3.334 1 97.44 350 ILE B C 1
ATOM 7142 O O . ILE B 1 350 ? 0.143 31.734 3.723 1 97.44 350 ILE B O 1
ATOM 7146 N N . GLY B 1 351 ? -1.47 30.188 3.902 1 97.44 351 GLY B N 1
ATOM 7147 C CA . GLY B 1 351 ? -0.75 29.5 4.961 1 97.44 351 GLY B CA 1
ATOM 7148 C C . GLY B 1 351 ? 0.606 28.969 4.516 1 97.44 351 GLY B C 1
ATOM 7149 O O . GLY B 1 351 ? 1.587 29.078 5.258 1 97.44 351 GLY B O 1
ATOM 7150 N N . CYS B 1 352 ? 0.678 28.438 3.324 1 98 352 CYS B N 1
ATOM 7151 C CA . CYS B 1 352 ? 1.932 27.922 2.779 1 98 352 CYS B CA 1
ATOM 7152 C C . CYS B 1 352 ? 2.936 29.047 2.572 1 98 352 CYS B C 1
ATOM 7154 O O . CYS B 1 352 ? 4.129 28.891 2.834 1 98 352 CYS B O 1
ATOM 7156 N N . ILE B 1 353 ? 2.453 30.172 2.064 1 97.25 353 ILE B N 1
ATOM 7157 C CA . ILE B 1 353 ? 3.314 31.328 1.858 1 97.25 353 ILE B CA 1
ATOM 7158 C C . ILE B 1 353 ? 3.879 31.797 3.197 1 97.25 353 ILE B C 1
ATOM 7160 O O . ILE B 1 353 ? 5.074 32.094 3.309 1 97.25 353 ILE B O 1
ATOM 7164 N N . LEU B 1 354 ? 3.016 31.844 4.145 1 97.06 354 LEU B N 1
ATOM 7165 C CA . LEU B 1 354 ? 3.453 32.25 5.48 1 97.06 354 LEU B CA 1
ATOM 7166 C C . LEU B 1 354 ? 4.5 31.266 6.02 1 97.06 354 LEU B C 1
ATOM 7168 O O . LEU B 1 354 ? 5.5 31.688 6.605 1 97.06 354 LEU B O 1
ATOM 7172 N N . ALA B 1 355 ? 4.25 30 5.844 1 97.06 355 ALA B N 1
ATOM 7173 C CA . ALA B 1 355 ? 5.195 28.984 6.293 1 97.06 355 ALA B CA 1
ATOM 7174 C C . ALA B 1 355 ? 6.551 29.141 5.605 1 97.06 355 ALA B C 1
ATOM 7176 O O . ALA B 1 355 ? 7.598 29.047 6.25 1 97.06 355 ALA B O 1
ATOM 7177 N N . ALA B 1 356 ? 6.516 29.375 4.336 1 96.31 356 ALA B N 1
ATOM 7178 C CA . ALA B 1 356 ? 7.75 29.562 3.578 1 96.31 356 ALA B CA 1
ATOM 7179 C C . ALA B 1 356 ? 8.492 30.812 4.035 1 96.31 356 ALA B C 1
ATOM 7181 O O . ALA B 1 356 ? 9.719 30.797 4.176 1 96.31 356 ALA B O 1
ATOM 7182 N N . LEU B 1 357 ? 7.785 31.828 4.297 1 95.5 357 LEU B N 1
ATOM 7183 C CA . LEU B 1 357 ? 8.383 33.094 4.715 1 95.5 357 LEU B CA 1
ATOM 7184 C C . LEU B 1 357 ? 8.984 32.969 6.109 1 95.5 357 LEU B C 1
ATOM 7186 O O . LEU B 1 357 ? 9.992 33.625 6.414 1 95.5 357 LEU B O 1
ATOM 7190 N N . MET B 1 358 ? 8.352 32.156 6.918 1 94.81 358 MET B N 1
ATOM 7191 C CA . MET B 1 358 ? 8.812 32 8.289 1 94.81 358 MET B CA 1
ATOM 7192 C C . MET B 1 358 ? 9.938 30.984 8.367 1 94.81 358 MET B C 1
ATOM 7194 O O . MET B 1 358 ? 10.547 30.797 9.422 1 94.81 358 MET B O 1
ATOM 7198 N N . GLY B 1 359 ? 10.18 30.266 7.309 1 92.31 359 GLY B N 1
ATOM 7199 C CA . GLY B 1 359 ? 11.305 29.359 7.238 1 92.31 359 GLY B CA 1
ATOM 7200 C C . GLY B 1 359 ? 10.969 27.953 7.715 1 92.31 359 GLY B C 1
ATOM 7201 O O . GLY B 1 359 ? 11.852 27.219 8.156 1 92.31 359 GLY B O 1
ATOM 7202 N N . VAL B 1 360 ? 9.766 27.531 7.668 1 93.44 360 VAL B N 1
ATOM 7203 C CA . VAL B 1 360 ? 9.367 26.203 8.094 1 93.44 360 VAL B CA 1
ATOM 7204 C C . VAL B 1 360 ? 10 25.156 7.184 1 93.44 360 VAL B C 1
ATOM 7206 O O . VAL B 1 360 ? 10.281 24.031 7.617 1 93.44 360 VAL B O 1
ATOM 7209 N N . GLY B 1 361 ? 10.234 25.516 5.949 1 92.56 361 GLY B N 1
ATOM 7210 C CA . GLY B 1 361 ? 10.891 24.609 5.012 1 92.56 361 GLY B CA 1
ATOM 7211 C C . GLY B 1 361 ? 9.922 23.797 4.184 1 92.56 361 GLY B C 1
ATOM 7212 O O . GLY B 1 361 ? 10.305 23.203 3.168 1 92.56 361 GLY B O 1
ATOM 7213 N N . THR B 1 362 ? 8.727 23.688 4.594 1 95.06 362 THR B N 1
ATOM 7214 C CA . THR B 1 362 ? 7.688 22.969 3.855 1 95.06 362 THR B CA 1
ATOM 7215 C C . THR B 1 362 ? 6.422 23.812 3.752 1 95.06 362 THR B C 1
ATOM 7217 O O . THR B 1 362 ? 6.258 24.797 4.484 1 95.06 362 THR B O 1
ATOM 7220 N N . GLY B 1 363 ? 5.617 23.469 2.846 1 95.81 363 GLY B N 1
ATOM 7221 C CA . GLY B 1 363 ? 4.273 24.016 2.873 1 95.81 363 GLY B CA 1
ATOM 7222 C C . GLY B 1 363 ? 3.393 23.391 3.938 1 95.81 363 GLY B C 1
ATOM 7223 O O . GLY B 1 363 ? 3.879 22.641 4.785 1 95.81 363 GLY B O 1
ATOM 7224 N N . ILE B 1 364 ? 2.141 23.828 3.908 1 96.19 364 ILE B N 1
ATOM 7225 C CA . ILE B 1 364 ? 1.165 23.312 4.863 1 96.19 364 ILE B CA 1
ATOM 7226 C C . ILE B 1 364 ? 0.095 22.516 4.125 1 96.19 364 ILE B C 1
ATOM 7228 O O . ILE B 1 364 ? -0.081 22.656 2.916 1 96.19 364 ILE B O 1
ATOM 7232 N N . THR B 1 365 ? -0.473 21.562 4.793 1 94.69 365 THR B N 1
ATOM 7233 C CA . THR B 1 365 ? -1.573 20.781 4.246 1 94.69 365 THR B CA 1
ATOM 7234 C C . THR B 1 365 ? -2.6 20.453 5.328 1 94.69 365 THR B C 1
ATOM 7236 O O . THR B 1 365 ? -2.445 20.875 6.48 1 94.69 365 THR B O 1
ATOM 7239 N N . THR B 1 366 ? -3.705 19.875 4.895 1 95.06 366 THR B N 1
ATOM 7240 C CA . THR B 1 366 ? -4.75 19.438 5.809 1 95.06 366 THR B CA 1
ATOM 7241 C C . THR B 1 366 ? -4.355 18.125 6.484 1 95.06 366 THR B C 1
ATOM 7243 O O . THR B 1 366 ? -3.758 17.25 5.855 1 95.06 366 THR B O 1
ATOM 7246 N N . TYR B 1 367 ? -4.707 17.953 7.703 1 92.56 367 TYR B N 1
ATOM 7247 C CA . TYR B 1 367 ? -4.336 16.75 8.438 1 92.56 367 TYR B CA 1
ATOM 7248 C C . TYR B 1 367 ? -5.516 15.797 8.547 1 92.56 367 TYR B C 1
ATOM 7250 O O . TYR B 1 367 ? -6.484 16.062 9.258 1 92.56 367 TYR B O 1
ATOM 7258 N N . ALA B 1 368 ? -5.363 14.734 7.898 1 87.88 368 ALA B N 1
ATOM 7259 C CA . ALA B 1 368 ? -6.395 13.703 7.844 1 87.88 368 ALA B CA 1
ATOM 7260 C C . ALA B 1 368 ? -6.562 13.023 9.203 1 87.88 368 ALA B C 1
ATOM 7262 O O . ALA B 1 368 ? -7.652 12.555 9.539 1 87.88 368 ALA B O 1
ATOM 7263 N N . GLU B 1 369 ? -5.527 13 10.016 1 84 369 GLU B N 1
ATOM 7264 C CA . GLU B 1 369 ? -5.598 12.367 11.328 1 84 369 GLU B CA 1
ATOM 7265 C C . GLU B 1 369 ? -6.578 13.102 12.242 1 84 369 GLU B C 1
ATOM 7267 O O . GLU B 1 369 ? -7.305 12.477 13.008 1 84 369 GLU B O 1
ATOM 7272 N N . ASN B 1 370 ? -6.539 14.391 12.156 1 88.94 370 ASN B N 1
ATOM 7273 C CA . ASN B 1 370 ? -7.461 15.195 12.945 1 88.94 370 ASN B CA 1
ATOM 7274 C C . ASN B 1 370 ? -8.914 14.977 12.516 1 88.94 370 ASN B C 1
ATOM 7276 O O . ASN B 1 370 ? -9.82 14.992 13.352 1 88.94 370 ASN B O 1
ATOM 7280 N N . ILE B 1 371 ? -9.109 14.734 11.258 1 88.88 371 ILE B N 1
ATOM 7281 C CA . ILE B 1 371 ? -10.445 14.453 10.742 1 88.88 371 ILE B CA 1
ATOM 7282 C C . ILE B 1 371 ? -10.906 13.078 11.203 1 88.88 371 ILE B C 1
ATOM 7284 O O . ILE B 1 371 ? -12.062 12.891 11.57 1 88.88 371 ILE B O 1
ATOM 7288 N N . ALA B 1 372 ? -10.039 12.188 11.172 1 79.81 372 ALA B N 1
ATOM 7289 C CA . ALA B 1 372 ? -10.359 10.82 11.586 1 79.81 372 ALA B CA 1
ATOM 7290 C C . ALA B 1 372 ? -10.812 10.781 13.047 1 79.81 372 ALA B C 1
ATOM 7292 O O . ALA B 1 372 ? -11.727 10.039 13.398 1 79.81 372 ALA B O 1
ATOM 7293 N N . ILE B 1 373 ? -10.148 11.5 13.883 1 79.06 373 ILE B N 1
ATOM 7294 C CA . ILE B 1 373 ? -10.492 11.508 15.297 1 79.06 373 ILE B CA 1
ATOM 7295 C C . ILE B 1 373 ? -11.875 12.125 15.492 1 79.06 373 ILE B C 1
ATOM 7297 O O . ILE B 1 373 ? -12.594 11.773 16.438 1 79.06 373 ILE B O 1
ATOM 7301 N N . MET B 1 374 ? -12.266 13.047 14.648 1 84.38 374 MET B N 1
ATOM 7302 C CA . MET B 1 374 ? -13.594 13.648 14.711 1 84.38 374 MET B CA 1
ATOM 7303 C C . MET B 1 374 ? -14.68 12.594 14.5 1 84.38 374 MET B C 1
ATOM 7305 O O . MET B 1 374 ? -15.766 12.703 15.062 1 84.38 374 MET B O 1
ATOM 7309 N N . SER B 1 375 ? -14.344 11.617 13.695 1 77.94 375 SER B N 1
ATOM 7310 C CA . SER B 1 375 ? -15.312 10.555 13.453 1 77.94 375 SER B CA 1
ATOM 7311 C C . SER B 1 375 ? -15.516 9.695 14.695 1 77.94 375 SER B C 1
ATOM 7313 O O . SER B 1 375 ? -16.578 9.102 14.875 1 77.94 375 SER B O 1
ATOM 7315 N N . VAL B 1 376 ? -14.516 9.703 15.531 1 73.38 376 VAL B N 1
ATOM 7316 C CA . VAL B 1 376 ? -14.57 8.891 16.75 1 73.38 376 VAL B CA 1
ATOM 7317 C C . VAL B 1 376 ? -15.227 9.695 17.859 1 73.38 376 VAL B C 1
ATOM 7319 O O . VAL B 1 376 ? -16.094 9.18 18.578 1 73.38 376 VAL B O 1
ATOM 7322 N N . THR B 1 377 ? -14.82 10.93 18 1 77.56 377 THR B N 1
ATOM 7323 C CA . THR B 1 377 ? -15.32 11.758 19.094 1 77.56 377 THR B CA 1
ATOM 7324 C C . THR B 1 377 ? -16.688 12.336 18.75 1 77.56 377 THR B C 1
ATOM 7326 O O . THR B 1 377 ? -17.422 12.789 19.641 1 77.56 377 THR B O 1
ATOM 7329 N N . LYS B 1 378 ? -17 12.469 17.438 1 84.31 378 LYS B N 1
ATOM 7330 C CA . LYS B 1 378 ? -18.25 13.016 16.906 1 84.31 378 LYS B CA 1
ATOM 7331 C C . LYS B 1 378 ? -18.375 14.5 17.234 1 84.31 378 LYS B C 1
ATOM 7333 O O . LYS B 1 378 ? -19.469 14.992 17.516 1 84.31 378 LYS B O 1
ATOM 7338 N N . VAL B 1 379 ? -17.234 15.117 17.344 1 88.81 379 VAL B N 1
ATOM 7339 C CA . VAL B 1 379 ? -17.203 16.562 17.578 1 88.81 379 VAL B CA 1
ATOM 7340 C C . VAL B 1 379 ? -16.75 17.281 16.297 1 88.81 379 VAL B C 1
ATOM 7342 O O . VAL B 1 379 ? -15.555 17.281 15.984 1 88.81 379 VAL B O 1
ATOM 7345 N N . ALA B 1 380 ? -17.688 17.938 15.68 1 92.38 380 ALA B N 1
ATOM 7346 C CA . ALA B 1 380 ? -17.359 18.562 14.406 1 92.38 380 ALA B CA 1
ATOM 7347 C C . ALA B 1 380 ? -17.422 20.078 14.5 1 92.38 380 ALA B C 1
ATOM 7349 O O . ALA B 1 380 ? -17.438 20.781 13.484 1 92.38 380 ALA B O 1
ATOM 7350 N N . SER B 1 381 ? -17.375 20.594 15.68 1 93.88 381 SER B N 1
ATOM 7351 C CA . SER B 1 381 ? -17.5 22.031 15.883 1 93.88 381 SER B CA 1
ATOM 7352 C C . SER B 1 381 ? -16.281 22.766 15.359 1 93.88 381 SER B C 1
ATOM 7354 O O . SER B 1 381 ? -15.141 22.422 15.695 1 93.88 381 SER B O 1
ATOM 7356 N N . ARG B 1 382 ? -16.531 23.828 14.648 1 95.12 382 ARG B N 1
ATOM 7357 C CA . ARG B 1 382 ? -15.43 24.609 14.094 1 95.12 382 ARG B CA 1
ATOM 7358 C C . ARG B 1 382 ? -14.719 25.406 15.188 1 95.12 382 ARG B C 1
ATOM 7360 O O . ARG B 1 382 ? -13.516 25.656 15.094 1 95.12 382 ARG B O 1
ATOM 7367 N N . VAL B 1 383 ? -15.398 25.766 16.234 1 95.94 383 VAL B N 1
ATOM 7368 C CA . VAL B 1 383 ? -14.836 26.578 17.312 1 95.94 383 VAL B CA 1
ATOM 7369 C C . VAL B 1 383 ? -13.758 25.781 18.047 1 95.94 383 VAL B C 1
ATOM 7371 O O . VAL B 1 383 ? -12.742 26.344 18.469 1 95.94 383 VAL B O 1
ATOM 7374 N N . THR B 1 384 ? -13.992 24.547 18.156 1 94.94 384 THR B N 1
ATOM 7375 C CA . THR B 1 384 ? -12.984 23.703 18.797 1 94.94 384 THR B CA 1
ATOM 7376 C C . THR B 1 384 ? -11.688 23.719 18.016 1 94.94 384 THR B C 1
ATOM 7378 O O . THR B 1 384 ? -10.594 23.766 18.594 1 94.94 384 THR B O 1
ATOM 7381 N N . MET B 1 385 ? -11.805 23.703 16.734 1 96.56 385 MET B N 1
ATOM 7382 C CA . MET B 1 385 ? -10.617 23.734 15.883 1 96.56 385 MET B CA 1
ATOM 7383 C C . MET B 1 385 ? -9.961 25.109 15.898 1 96.56 385 MET B C 1
ATOM 7385 O O . MET B 1 385 ? -8.734 25.219 15.836 1 96.56 385 MET B O 1
ATOM 7389 N N . GLN B 1 386 ? -10.742 26.125 16 1 97.69 386 GLN B N 1
ATOM 7390 C CA . GLN B 1 386 ? -10.203 27.484 16.109 1 97.69 386 GLN B CA 1
ATOM 7391 C C . GLN B 1 386 ? -9.422 27.656 17.406 1 97.69 386 GLN B C 1
ATOM 7393 O O . GLN B 1 386 ? -8.383 28.328 17.422 1 97.69 386 GLN B O 1
ATOM 7398 N N . VAL B 1 387 ? -9.922 27.078 18.359 1 97.31 387 VAL B N 1
ATOM 7399 C CA . VAL B 1 387 ? -9.219 27.141 19.641 1 97.31 387 VAL B CA 1
ATOM 7400 C C . VAL B 1 387 ? -7.926 26.344 19.562 1 97.31 387 VAL B C 1
ATOM 7402 O O . VAL B 1 387 ? -6.914 26.719 20.141 1 97.31 387 VAL B O 1
ATOM 7405 N N . ALA B 1 388 ? -7.977 25.219 18.859 1 96.69 388 ALA B N 1
ATOM 7406 C CA . ALA B 1 388 ? -6.73 24.5 18.625 1 96.69 388 ALA B CA 1
ATOM 7407 C C . ALA B 1 388 ? -5.699 25.406 17.953 1 96.69 388 ALA B C 1
ATOM 7409 O O . ALA B 1 388 ? -4.52 25.391 18.312 1 96.69 388 ALA B O 1
ATOM 7410 N N . GLY B 1 389 ? -6.156 26.172 16.984 1 97.94 389 GLY B N 1
ATOM 7411 C CA . GLY B 1 389 ? -5.27 27.125 16.328 1 97.94 389 GLY B CA 1
ATOM 7412 C C . GLY B 1 389 ? -4.73 28.188 17.266 1 97.94 389 GLY B C 1
ATOM 7413 O O . GLY B 1 389 ? -3.547 28.516 17.219 1 97.94 389 GLY B O 1
ATOM 7414 N N . LEU B 1 390 ? -5.547 28.656 18.094 1 97.81 390 LEU B N 1
ATOM 7415 C CA . LEU B 1 390 ? -5.141 29.672 19.062 1 97.81 390 LEU B CA 1
ATOM 7416 C C . LEU B 1 390 ? -4.117 29.094 20.031 1 97.81 390 LEU B C 1
ATOM 7418 O O . LEU B 1 390 ? -3.166 29.797 20.406 1 97.81 390 LEU B O 1
ATOM 7422 N N . LEU B 1 391 ? -4.391 27.906 20.422 1 96.25 391 LEU B N 1
ATOM 7423 C CA . LEU B 1 391 ? -3.449 27.25 21.328 1 96.25 391 LEU B CA 1
ATOM 7424 C C . LEU B 1 391 ? -2.096 27.062 20.656 1 96.25 391 LEU B C 1
ATOM 7426 O O . LEU B 1 391 ? -1.052 27.219 21.297 1 96.25 391 LEU B O 1
ATOM 7430 N N . LEU B 1 392 ? -2.117 26.719 19.422 1 97 392 LEU B N 1
ATOM 7431 C CA . LEU B 1 392 ? -0.875 26.578 18.672 1 97 392 LEU B CA 1
ATOM 7432 C C . LEU B 1 392 ? -0.116 27.906 18.609 1 97 392 LEU B C 1
ATOM 7434 O O . LEU B 1 392 ? 1.094 27.938 18.859 1 97 392 LEU B O 1
ATOM 7438 N N . ILE B 1 393 ? -0.805 29 18.406 1 97.06 393 ILE B N 1
ATOM 7439 C CA . ILE B 1 393 ? -0.191 30.328 18.297 1 97.06 393 ILE B CA 1
ATOM 7440 C C . ILE B 1 393 ? 0.378 30.719 19.656 1 97.06 393 ILE B C 1
ATOM 7442 O O . ILE B 1 393 ? 1.507 31.219 19.75 1 97.06 393 ILE B O 1
ATOM 7446 N N . THR B 1 394 ? -0.342 30.469 20.672 1 95.81 394 THR B N 1
ATOM 7447 C CA . THR B 1 394 ? 0.09 30.844 22.016 1 95.81 394 THR B CA 1
ATOM 7448 C C . THR B 1 394 ? 1.329 30.062 22.438 1 95.81 394 THR B C 1
ATOM 7450 O O . THR B 1 394 ? 2.256 30.609 23.031 1 95.81 394 THR B O 1
ATOM 7453 N N . THR B 1 395 ? 1.296 28.828 22.125 1 93.81 395 THR B N 1
ATOM 7454 C CA . THR B 1 395 ? 2.449 27.984 22.438 1 93.81 395 THR B CA 1
ATOM 7455 C C . THR B 1 395 ? 3.66 28.391 21.609 1 93.81 395 THR B C 1
ATOM 7457 O O . THR B 1 395 ? 4.797 28.312 22.062 1 93.81 395 THR B O 1
ATOM 7460 N N . ALA B 1 396 ? 3.443 28.797 20.391 1 95.12 396 ALA B N 1
ATOM 7461 C CA . ALA B 1 396 ? 4.516 29.203 19.484 1 95.12 396 ALA B CA 1
ATOM 7462 C C . ALA B 1 396 ? 5.242 30.438 20.016 1 95.12 396 ALA B C 1
ATOM 7464 O O . ALA B 1 396 ? 6.449 30.594 19.812 1 95.12 396 ALA B O 1
ATOM 7465 N N . VAL B 1 397 ? 4.582 31.297 20.703 1 94.81 397 VAL B N 1
ATOM 7466 C CA . VAL B 1 397 ? 5.137 32.531 21.203 1 94.81 397 VAL B CA 1
ATOM 7467 C C . VAL B 1 397 ? 5.938 32.281 22.484 1 94.81 397 VAL B C 1
ATOM 7469 O O . VAL B 1 397 ? 6.875 33.031 22.797 1 94.81 397 VAL B O 1
ATOM 7472 N N . ILE B 1 398 ? 5.559 31.219 23.125 1 93.75 398 ILE B N 1
ATOM 7473 C CA . ILE B 1 398 ? 6.332 30.812 24.297 1 93.75 398 ILE B CA 1
ATOM 7474 C C . ILE B 1 398 ? 7.566 30.031 23.844 1 93.75 398 ILE B C 1
ATOM 7476 O O . ILE B 1 398 ? 7.547 28.797 23.797 1 93.75 398 ILE B O 1
ATOM 7480 N N . SER B 1 399 ? 8.633 30.719 23.703 1 88.56 399 SER B N 1
ATOM 7481 C CA . SER B 1 399 ? 9.828 30.156 23.078 1 88.56 399 SER B CA 1
ATOM 7482 C C . SER B 1 399 ? 10.469 29.109 23.984 1 88.56 399 SER B C 1
ATOM 7484 O O . SER B 1 399 ? 11.133 28.188 23.516 1 88.56 399 SER B O 1
ATOM 7486 N N . LYS B 1 400 ? 10.258 29.219 25.281 1 90.12 400 LYS B N 1
ATOM 7487 C CA . LYS B 1 400 ? 10.797 28.234 26.219 1 90.12 400 LYS B CA 1
ATOM 7488 C C . LYS B 1 400 ? 10.18 26.859 25.969 1 90.12 400 LYS B C 1
ATOM 7490 O O . LYS B 1 400 ? 10.836 25.828 26.156 1 90.12 400 LYS B O 1
ATOM 7495 N N . PHE B 1 401 ? 8.961 26.906 25.562 1 88.81 401 PHE B N 1
ATOM 7496 C CA . PHE B 1 401 ? 8.305 25.656 25.219 1 88.81 401 PHE B CA 1
ATOM 7497 C C . PHE B 1 401 ? 8.945 25.031 23.984 1 88.81 401 PHE B C 1
ATOM 7499 O O . PHE B 1 401 ? 9.211 23.828 23.953 1 88.81 401 PHE B O 1
ATOM 7506 N N . ALA B 1 402 ? 9.156 25.797 23.031 1 89.31 402 ALA B N 1
ATOM 7507 C CA . ALA B 1 402 ? 9.82 25.328 21.812 1 89.31 402 ALA B CA 1
ATOM 7508 C C . ALA B 1 402 ? 11.227 24.797 22.125 1 89.31 402 ALA B C 1
ATOM 7510 O O . ALA B 1 402 ? 11.672 23.812 21.531 1 89.31 402 ALA B O 1
ATOM 7511 N N . ALA B 1 403 ? 11.859 25.484 23.016 1 89.19 403 ALA B N 1
ATOM 7512 C CA . ALA B 1 403 ? 13.195 25.062 23.422 1 89.19 403 ALA B CA 1
ATOM 7513 C C . ALA B 1 403 ? 13.141 23.688 24.094 1 89.19 403 ALA B C 1
ATOM 7515 O O . ALA B 1 403 ? 14.023 22.859 23.875 1 89.19 403 ALA B O 1
ATOM 7516 N N . PHE B 1 404 ? 12.18 23.516 24.844 1 86.31 404 PHE B N 1
ATOM 7517 C CA . PHE B 1 404 ? 12 22.234 25.516 1 86.31 404 PHE B CA 1
ATOM 7518 C C . PHE B 1 404 ? 11.781 21.125 24.484 1 86.31 404 PHE B C 1
ATOM 7520 O O . PHE B 1 404 ? 12.367 20.047 24.594 1 86.31 404 PHE B O 1
ATOM 7527 N N . LEU B 1 405 ? 10.961 21.375 23.547 1 87 405 LEU B N 1
ATOM 7528 C CA . LEU B 1 405 ? 10.672 20.391 22.5 1 87 405 LEU B CA 1
ATOM 7529 C C . LEU B 1 405 ? 11.906 20.141 21.641 1 87 405 LEU B C 1
ATOM 7531 O O . LEU B 1 405 ? 12.117 19.016 21.172 1 87 405 LEU B O 1
ATOM 7535 N N . ALA B 1 406 ? 12.68 21.141 21.484 1 87.19 406 ALA B N 1
ATOM 7536 C CA . ALA B 1 406 ? 13.883 21.016 20.656 1 87.19 406 ALA B CA 1
ATOM 7537 C C . ALA B 1 406 ? 14.93 20.141 21.328 1 87.19 406 ALA B C 1
ATOM 7539 O O . ALA B 1 406 ? 15.844 19.641 20.672 1 87.19 406 ALA B O 1
ATOM 7540 N N . MET B 1 407 ? 14.719 19.953 22.656 1 84.31 407 MET B N 1
ATOM 7541 C CA . MET B 1 407 ? 15.688 19.172 23.422 1 84.31 407 MET B CA 1
ATOM 7542 C C . MET B 1 407 ? 15.328 17.688 23.391 1 84.31 407 MET B C 1
ATOM 7544 O O . MET B 1 407 ? 16.109 16.859 23.859 1 84.31 407 MET B O 1
ATOM 7548 N N . ILE B 1 408 ? 14.234 17.406 22.828 1 86.75 408 ILE B N 1
ATOM 7549 C CA . ILE B 1 408 ? 13.859 16 22.734 1 86.75 408 ILE B CA 1
ATOM 7550 C C . ILE B 1 408 ? 14.891 15.242 21.891 1 86.75 408 ILE B C 1
ATOM 7552 O O . ILE B 1 408 ? 15.211 15.648 20.766 1 86.75 408 ILE B O 1
ATOM 7556 N N . PRO B 1 409 ? 15.398 14.211 22.484 1 87.44 409 PRO B N 1
ATOM 7557 C CA . PRO B 1 409 ? 16.438 13.445 21.781 1 87.44 409 PRO B CA 1
ATOM 7558 C C . PRO B 1 409 ? 15.953 12.93 20.422 1 87.44 409 PRO B C 1
ATOM 7560 O O . PRO B 1 409 ? 14.789 12.547 20.281 1 87.44 409 PRO B O 1
ATOM 7563 N N . GLU B 1 410 ? 16.891 12.867 19.516 1 86.19 410 GLU B N 1
ATOM 7564 C CA . GLU B 1 410 ? 16.609 12.422 18.156 1 86.19 410 GLU B CA 1
ATOM 7565 C C . GLU B 1 410 ? 16.016 11.016 18.141 1 86.19 410 GLU B C 1
ATOM 7567 O O . GLU B 1 410 ? 15.188 10.688 17.297 1 86.19 410 GLU B O 1
ATOM 7572 N N . ALA B 1 411 ? 16.453 10.234 19.062 1 88.81 411 ALA B N 1
ATOM 7573 C CA . ALA B 1 411 ? 15.977 8.859 19.141 1 88.81 411 ALA B CA 1
ATOM 7574 C C . ALA B 1 411 ? 14.469 8.82 19.391 1 88.81 411 ALA B C 1
ATOM 7576 O O . ALA B 1 411 ? 13.773 7.93 18.891 1 88.81 411 ALA B O 1
ATOM 7577 N N . ILE B 1 412 ? 13.992 9.719 20.125 1 91 412 ILE B N 1
ATOM 7578 C CA . ILE B 1 412 ? 12.562 9.773 20.422 1 91 412 ILE B CA 1
ATOM 7579 C C . ILE B 1 412 ? 11.797 10.242 19.188 1 91 412 ILE B C 1
ATOM 7581 O O . ILE B 1 412 ? 10.703 9.75 18.906 1 91 412 ILE B O 1
ATOM 7585 N N . ILE B 1 413 ? 12.398 11.078 18.406 1 89.69 413 ILE B N 1
ATOM 7586 C CA . ILE B 1 413 ? 11.773 11.617 17.203 1 89.69 413 ILE B CA 1
ATOM 7587 C C . ILE B 1 413 ? 11.539 10.5 16.188 1 89.69 413 ILE B C 1
ATOM 7589 O O . ILE B 1 413 ? 10.539 10.508 15.477 1 89.69 413 ILE B O 1
ATOM 7593 N N . GLY B 1 414 ? 12.461 9.578 16.203 1 91.81 414 GLY B N 1
ATOM 7594 C CA . GLY B 1 414 ? 12.289 8.445 15.312 1 91.81 414 GLY B CA 1
ATOM 7595 C C . GLY B 1 414 ? 11.016 7.664 15.578 1 91.81 414 GLY B C 1
ATOM 7596 O O . GLY B 1 414 ? 10.305 7.297 14.641 1 91.81 414 GLY B O 1
ATOM 7597 N N . GLY B 1 415 ? 10.742 7.422 16.812 1 93.06 415 GLY B N 1
ATOM 7598 C CA . GLY B 1 415 ? 9.516 6.738 17.188 1 93.06 415 GLY B CA 1
ATOM 7599 C C . GLY B 1 415 ? 8.266 7.539 16.859 1 93.06 415 GLY B C 1
ATOM 7600 O O . GLY B 1 415 ? 7.27 6.98 16.391 1 93.06 415 GLY B O 1
ATOM 7601 N N . VAL B 1 416 ? 8.344 8.805 17.031 1 91.62 416 VAL B N 1
ATOM 7602 C CA . VAL B 1 416 ? 7.223 9.703 16.766 1 91.62 416 VAL B CA 1
ATOM 7603 C C . VAL B 1 416 ? 6.949 9.773 15.266 1 91.62 416 VAL B C 1
ATOM 7605 O O . VAL B 1 416 ? 5.797 9.742 14.836 1 91.62 416 VAL B O 1
ATOM 7608 N N . LEU B 1 417 ? 8.023 9.852 14.547 1 92.44 417 LEU B N 1
ATOM 7609 C CA . LEU B 1 417 ? 7.895 9.852 13.094 1 92.44 417 LEU B CA 1
ATOM 7610 C C . LEU B 1 417 ? 7.246 8.562 12.609 1 92.44 417 LEU B C 1
ATOM 7612 O O . LEU B 1 417 ? 6.332 8.602 11.773 1 92.44 417 LEU B O 1
ATOM 7616 N N . ALA B 1 418 ? 7.652 7.504 13.141 1 94.81 418 ALA B N 1
ATOM 7617 C CA . ALA B 1 418 ? 7.152 6.195 12.719 1 94.81 418 ALA B CA 1
ATOM 7618 C C . ALA B 1 418 ? 5.648 6.086 12.938 1 94.81 418 ALA B C 1
ATOM 7620 O O . ALA B 1 418 ? 4.902 5.723 12.031 1 94.81 418 ALA B O 1
ATOM 7621 N N . ILE B 1 419 ? 5.211 6.398 14.094 1 92.38 419 ILE B N 1
ATOM 7622 C CA . ILE B 1 419 ? 3.793 6.246 14.406 1 92.38 419 ILE B CA 1
ATOM 7623 C C . ILE B 1 419 ? 2.975 7.227 13.562 1 92.38 419 ILE B C 1
ATOM 7625 O O . ILE B 1 419 ? 1.865 6.906 13.133 1 92.38 419 ILE B O 1
ATOM 7629 N N . GLY B 1 420 ? 3.488 8.422 13.43 1 89.94 420 GLY B N 1
ATOM 7630 C CA . GLY B 1 420 ? 2.795 9.383 12.586 1 89.94 420 GLY B CA 1
ATOM 7631 C C . GLY B 1 420 ? 2.562 8.883 11.172 1 89.94 420 GLY B C 1
ATOM 7632 O O . GLY B 1 420 ? 1.448 8.977 10.656 1 89.94 420 GLY B O 1
ATOM 7633 N N . VAL B 1 421 ? 3.57 8.336 10.594 1 93.44 421 VAL B N 1
ATOM 7634 C CA . VAL B 1 421 ? 3.482 7.848 9.219 1 93.44 421 VAL B CA 1
ATOM 7635 C C . VAL B 1 421 ? 2.568 6.625 9.164 1 93.44 421 VAL B C 1
ATOM 7637 O O . VAL B 1 421 ? 1.809 6.453 8.211 1 93.44 421 VAL B O 1
ATOM 7640 N N . CYS B 1 422 ? 2.627 5.789 10.18 1 94.62 422 CYS B N 1
ATOM 7641 C CA . CYS B 1 422 ? 1.73 4.641 10.258 1 94.62 422 CYS B CA 1
ATOM 7642 C C . CYS B 1 422 ? 0.273 5.086 10.258 1 94.62 422 CYS B C 1
ATOM 7644 O O . CYS B 1 422 ? -0.557 4.5 9.555 1 94.62 422 CYS B O 1
ATOM 7646 N N . MET B 1 423 ? 0.007 6.117 10.961 1 89.56 423 MET B N 1
ATOM 7647 C CA . MET B 1 423 ? -1.362 6.617 11.055 1 89.56 423 MET B CA 1
ATOM 7648 C C . MET B 1 423 ? -1.814 7.219 9.727 1 89.56 423 MET B C 1
ATOM 7650 O O . MET B 1 423 ? -2.963 7.039 9.32 1 89.56 423 MET B O 1
ATOM 7654 N N . ILE B 1 424 ? -0.94 7.906 9.156 1 90.19 424 ILE B N 1
ATOM 7655 C CA . ILE B 1 424 ? -1.267 8.477 7.855 1 90.19 424 ILE B CA 1
ATOM 7656 C C . ILE B 1 424 ? -1.589 7.355 6.871 1 90.19 424 ILE B C 1
ATOM 7658 O O . ILE B 1 424 ? -2.562 7.441 6.121 1 90.19 424 ILE B O 1
ATOM 7662 N N . ASN B 1 425 ? -0.786 6.309 6.898 1 94.69 425 ASN B N 1
ATOM 7663 C CA . ASN B 1 425 ? -1.005 5.168 6.012 1 94.69 425 ASN B CA 1
ATOM 7664 C C . ASN B 1 425 ? -2.357 4.512 6.27 1 94.69 425 ASN B C 1
ATOM 7666 O O . ASN B 1 425 ? -3.082 4.184 5.328 1 94.69 425 ASN B O 1
ATOM 7670 N N . GLY B 1 426 ? -2.701 4.359 7.516 1 92.62 426 GLY B N 1
ATOM 7671 C CA . GLY B 1 426 ? -3.98 3.777 7.887 1 92.62 426 GLY B CA 1
ATOM 7672 C C . GLY B 1 426 ? -5.168 4.602 7.426 1 92.62 426 GLY B C 1
ATOM 7673 O O . GLY B 1 426 ? -6.082 4.078 6.785 1 92.62 426 GLY B O 1
ATOM 7674 N N . VAL B 1 427 ? -5.16 5.84 7.668 1 88.69 427 VAL B N 1
ATOM 7675 C CA . VAL B 1 427 ? -6.281 6.719 7.355 1 88.69 427 VAL B CA 1
ATOM 7676 C C . VAL B 1 427 ? -6.453 6.824 5.844 1 88.69 427 VAL B C 1
ATOM 7678 O O . VAL B 1 427 ? -7.57 7.008 5.352 1 88.69 427 VAL B O 1
ATOM 7681 N N . THR B 1 428 ? -5.375 6.664 5.133 1 91.69 428 THR B N 1
ATOM 7682 C CA . THR B 1 428 ? -5.43 6.672 3.676 1 91.69 428 THR B CA 1
ATOM 7683 C C . THR B 1 428 ? -6.43 5.641 3.166 1 91.69 428 THR B C 1
ATOM 7685 O O . THR B 1 428 ? -7.184 5.906 2.227 1 91.69 428 THR B O 1
ATOM 7688 N N . LEU B 1 429 ? -6.516 4.508 3.82 1 91.81 429 LEU B N 1
ATOM 7689 C CA . LEU B 1 429 ? -7.363 3.404 3.375 1 91.81 429 LEU B CA 1
ATOM 7690 C C . LEU B 1 429 ? -8.836 3.703 3.646 1 91.81 429 LEU B C 1
ATOM 7692 O O . LEU B 1 429 ? -9.719 3.076 3.059 1 91.81 429 LEU B O 1
ATOM 7696 N N . SER B 1 430 ? -9.086 4.648 4.535 1 88.62 430 SER B N 1
ATOM 7697 C CA . SER B 1 430 ? -10.461 5.027 4.816 1 88.62 430 SER B CA 1
ATOM 7698 C C . SER B 1 430 ? -11.125 5.652 3.596 1 88.62 430 SER B C 1
ATOM 7700 O O . SER B 1 430 ? -12.352 5.621 3.463 1 88.62 430 SER B O 1
ATOM 7702 N N . ASN B 1 431 ? -10.328 6.18 2.703 1 88.31 431 ASN B N 1
ATOM 7703 C CA . ASN B 1 431 ? -10.859 6.785 1.483 1 88.31 431 ASN B CA 1
ATOM 7704 C C . ASN B 1 431 ? -11.492 5.746 0.568 1 88.31 431 ASN B C 1
ATOM 7706 O O . ASN B 1 431 ? -12.258 6.09 -0.333 1 88.31 431 ASN B O 1
ATOM 7710 N N . LEU B 1 432 ? -11.219 4.492 0.814 1 92.19 432 LEU B N 1
ATOM 7711 C CA . LEU B 1 432 ? -11.719 3.434 -0.056 1 92.19 432 LEU B CA 1
ATOM 7712 C C . LEU B 1 432 ? -13.133 3.027 0.341 1 92.19 432 LEU B C 1
ATOM 7714 O O . LEU B 1 432 ? -13.766 2.23 -0.35 1 92.19 432 LEU B O 1
ATOM 7718 N N . GLN B 1 433 ? -13.617 3.57 1.39 1 85.06 433 GLN B N 1
ATOM 7719 C CA . GLN B 1 433 ? -14.93 3.191 1.898 1 85.06 433 GLN B CA 1
ATOM 7720 C C . GLN B 1 433 ? -16.016 3.443 0.857 1 85.06 433 GLN B C 1
ATOM 7722 O O . GLN B 1 433 ? -17.016 2.719 0.805 1 85.06 433 GLN B O 1
ATOM 7727 N N . SER B 1 434 ? -15.812 4.441 0.066 1 85.62 434 SER B N 1
ATOM 7728 C CA . SER B 1 434 ? -16.859 4.828 -0.883 1 85.62 434 SER B CA 1
ATOM 7729 C C . SER B 1 434 ? -16.609 4.199 -2.252 1 85.62 434 SER B C 1
ATOM 7731 O O . SER B 1 434 ? -17.422 4.363 -3.164 1 85.62 434 SER B O 1
ATOM 7733 N N . VAL B 1 435 ? -15.531 3.529 -2.381 1 92.62 435 VAL B N 1
ATOM 7734 C CA . VAL B 1 435 ? -15.164 2.973 -3.678 1 92.62 435 VAL B CA 1
ATOM 7735 C C . VAL B 1 435 ? -15.695 1.548 -3.803 1 92.62 435 VAL B C 1
ATOM 7737 O O . VAL B 1 435 ? -15.648 0.775 -2.842 1 92.62 435 VAL B O 1
ATOM 7740 N N . ASP B 1 436 ? -16.25 1.227 -4.934 1 91.44 436 ASP B N 1
ATOM 7741 C CA . ASP B 1 436 ? -16.625 -0.158 -5.199 1 91.44 436 ASP B CA 1
ATOM 7742 C C . ASP B 1 436 ? -15.398 -1.008 -5.523 1 91.44 436 ASP B C 1
ATOM 7744 O O . ASP B 1 436 ? -14.898 -0.987 -6.648 1 91.44 436 ASP B O 1
ATOM 7748 N N . LEU B 1 437 ? -15.062 -1.76 -4.57 1 89.19 437 LEU B N 1
ATOM 7749 C CA . LEU B 1 437 ? -13.828 -2.535 -4.672 1 89.19 437 LEU B CA 1
ATOM 7750 C C . LEU B 1 437 ? -14.086 -3.887 -5.324 1 89.19 437 LEU B C 1
ATOM 7752 O O . LEU B 1 437 ? -13.234 -4.773 -5.293 1 89.19 437 LEU B O 1
ATOM 7756 N N . ARG B 1 438 ? -15.297 -4.078 -5.934 1 82.81 438 ARG B N 1
ATOM 7757 C CA . ARG B 1 438 ? -15.625 -5.285 -6.68 1 82.81 438 ARG B CA 1
ATOM 7758 C C . ARG B 1 438 ? -15.281 -5.129 -8.156 1 82.81 438 ARG B C 1
ATOM 7760 O O . ARG B 1 438 ? -15.18 -6.117 -8.891 1 82.81 438 ARG B O 1
ATOM 7767 N N . ILE B 1 439 ? -15.047 -3.91 -8.484 1 85.56 439 ILE B N 1
ATOM 7768 C CA . ILE B 1 439 ? -14.805 -3.607 -9.891 1 85.56 439 ILE B CA 1
ATOM 7769 C C . ILE B 1 439 ? -13.312 -3.74 -10.195 1 85.56 439 ILE B C 1
ATOM 7771 O O . ILE B 1 439 ? -12.484 -3.021 -9.617 1 85.56 439 ILE B O 1
ATOM 7775 N N . SER B 1 440 ? -13.008 -4.57 -11.133 1 83.19 440 SER B N 1
ATOM 7776 C CA . SER B 1 440 ? -11.625 -4.879 -11.492 1 83.19 440 SER B CA 1
ATOM 7777 C C . SER B 1 440 ? -10.898 -3.641 -12.008 1 83.19 440 SER B C 1
ATOM 7779 O O . SER B 1 440 ? -9.703 -3.475 -11.773 1 83.19 440 SER B O 1
ATOM 7781 N N . ARG B 1 441 ? -11.594 -2.822 -12.688 1 87.31 441 ARG B N 1
ATOM 7782 C CA . ARG B 1 441 ? -11.008 -1.593 -13.219 1 87.31 441 ARG B CA 1
ATOM 7783 C C . ARG B 1 441 ? -10.391 -0.755 -12.102 1 87.31 441 ARG B C 1
ATOM 7785 O O . ARG B 1 441 ? -9.25 -0.302 -12.219 1 87.31 441 ARG B O 1
ATOM 7792 N N . ASN B 1 442 ? -11.227 -0.535 -11.047 1 92.81 442 ASN B N 1
ATOM 7793 C CA . ASN B 1 442 ? -10.758 0.274 -9.922 1 92.81 442 ASN B CA 1
ATOM 7794 C C . ASN B 1 442 ? -9.547 -0.35 -9.25 1 92.81 442 ASN B C 1
ATOM 7796 O O . ASN B 1 442 ? -8.586 0.349 -8.922 1 92.81 442 ASN B O 1
ATOM 7800 N N . LEU B 1 443 ? -9.602 -1.622 -9.203 1 91.31 443 LEU B N 1
ATOM 7801 C CA . LEU B 1 443 ? -8.539 -2.352 -8.523 1 91.31 443 LEU B CA 1
ATOM 7802 C C . LEU B 1 443 ? -7.242 -2.293 -9.336 1 91.31 443 LEU B C 1
ATOM 7804 O O . LEU B 1 443 ? -6.176 -2.02 -8.781 1 91.31 443 LEU B O 1
ATOM 7808 N N . THR B 1 444 ? -7.34 -2.451 -10.57 1 90.88 444 THR B N 1
ATOM 7809 C CA . THR B 1 444 ? -6.168 -2.48 -11.438 1 90.88 444 THR B CA 1
ATOM 7810 C C . THR B 1 444 ? -5.508 -1.106 -11.508 1 90.88 444 THR B C 1
ATOM 7812 O O . THR B 1 444 ? -4.281 -0.999 -11.484 1 90.88 444 THR B O 1
ATOM 7815 N N . ILE B 1 445 ? -6.289 -0.093 -11.57 1 95.62 445 ILE B N 1
ATOM 7816 C CA . ILE B 1 445 ? -5.75 1.262 -11.656 1 95.62 445 ILE B CA 1
ATOM 7817 C C . ILE B 1 445 ? -4.938 1.571 -10.398 1 95.62 445 ILE B C 1
ATOM 7819 O O . ILE B 1 445 ? -3.812 2.07 -10.492 1 95.62 445 ILE B O 1
ATOM 7823 N N . MET B 1 446 ? -5.461 1.226 -9.281 1 96.88 446 MET B N 1
ATOM 7824 C CA . MET B 1 446 ? -4.758 1.514 -8.039 1 96.88 446 MET B CA 1
ATOM 7825 C C . MET B 1 446 ? -3.498 0.665 -7.914 1 96.88 446 MET B C 1
ATOM 7827 O O . MET B 1 446 ? -2.453 1.157 -7.488 1 96.88 446 MET B O 1
ATOM 7831 N N . GLY B 1 447 ? -3.617 -0.561 -8.336 1 96.75 447 GLY B N 1
ATOM 7832 C CA . GLY B 1 447 ? -2.449 -1.425 -8.312 1 96.75 447 GLY B CA 1
ATOM 7833 C C . GLY B 1 447 ? -1.325 -0.935 -9.211 1 96.75 447 GLY B C 1
ATOM 7834 O O . GLY B 1 447 ? -0.166 -0.891 -8.789 1 96.75 447 GLY B O 1
ATOM 7835 N N . VAL B 1 448 ? -1.659 -0.5 -10.398 1 96.94 448 VAL B N 1
ATOM 7836 C CA . VAL B 1 448 ? -0.68 -0.001 -11.359 1 96.94 448 VAL B CA 1
ATOM 7837 C C . VAL B 1 448 ? -0.028 1.27 -10.82 1 96.94 448 VAL B C 1
ATOM 7839 O O . VAL B 1 448 ? 1.191 1.434 -10.898 1 96.94 448 VAL B O 1
ATOM 7842 N N . ALA B 1 449 ? -0.856 2.074 -10.266 1 97.94 449 ALA B N 1
ATOM 7843 C CA . ALA B 1 449 ? -0.358 3.352 -9.758 1 97.94 449 ALA B CA 1
ATOM 7844 C C . ALA B 1 449 ? 0.638 3.139 -8.625 1 97.94 449 ALA B C 1
ATOM 7846 O O . ALA B 1 449 ? 1.71 3.75 -8.609 1 97.94 449 ALA B O 1
ATOM 7847 N N . VAL B 1 450 ? 0.343 2.264 -7.715 1 98.12 450 VAL B N 1
ATOM 7848 C CA . VAL B 1 450 ? 1.179 2.061 -6.539 1 98.12 450 VAL B CA 1
ATOM 7849 C C . VAL B 1 450 ? 2.48 1.37 -6.941 1 98.12 450 VAL B C 1
ATOM 7851 O O . VAL B 1 450 ? 3.568 1.822 -6.578 1 98.12 450 VAL B O 1
ATOM 7854 N N . ILE B 1 451 ? 2.434 0.355 -7.703 1 98.06 451 ILE B N 1
ATOM 7855 C CA . ILE B 1 451 ? 3.613 -0.438 -8.031 1 98.06 451 ILE B CA 1
ATOM 7856 C C . ILE B 1 451 ? 4.516 0.35 -8.977 1 98.06 451 ILE B C 1
ATOM 7858 O O . ILE B 1 451 ? 5.734 0.396 -8.789 1 98.06 451 ILE B O 1
ATOM 7862 N N . MET B 1 452 ? 3.936 0.99 -9.969 1 97.88 452 MET B N 1
ATOM 7863 C CA . MET B 1 452 ? 4.75 1.778 -10.891 1 97.88 452 MET B CA 1
ATOM 7864 C C . MET B 1 452 ? 5.273 3.039 -10.211 1 97.88 452 MET B C 1
ATOM 7866 O O . MET B 1 452 ? 6.344 3.537 -10.555 1 97.88 452 MET B O 1
ATOM 7870 N N . GLY B 1 453 ? 4.453 3.52 -9.258 1 97.81 453 GLY B N 1
ATOM 7871 C CA . GLY B 1 453 ? 4.918 4.645 -8.461 1 97.81 453 GLY B CA 1
ATOM 7872 C C . GLY B 1 453 ? 6.141 4.316 -7.621 1 97.81 453 GLY B C 1
ATOM 7873 O O . GLY B 1 453 ? 6.875 5.215 -7.207 1 97.81 453 GLY B O 1
ATOM 7874 N N . CYS B 1 454 ? 6.359 3.104 -7.34 1 97.88 454 CYS B N 1
ATOM 7875 C CA . CYS B 1 454 ? 7.551 2.66 -6.629 1 97.88 454 CYS B CA 1
ATOM 7876 C C . CYS B 1 454 ? 8.664 2.295 -7.602 1 97.88 454 CYS B C 1
ATOM 7878 O O . CYS B 1 454 ? 9.836 2.588 -7.352 1 97.88 454 CYS B O 1
ATOM 7880 N N . THR B 1 455 ? 8.312 1.751 -8.727 1 97.81 455 THR B N 1
ATOM 7881 C CA . THR B 1 455 ? 9.281 1.158 -9.648 1 97.81 455 THR B CA 1
ATOM 7882 C C . THR B 1 455 ? 10.023 2.24 -10.43 1 97.81 455 THR B C 1
ATOM 7884 O O . THR B 1 455 ? 11.25 2.217 -10.516 1 97.81 455 THR B O 1
ATOM 7887 N N . VAL B 1 456 ? 9.281 3.18 -10.977 1 96.69 456 VAL B N 1
ATOM 7888 C CA . VAL B 1 456 ? 9.859 4.195 -11.852 1 96.69 456 VAL B CA 1
ATOM 7889 C C . VAL B 1 456 ? 10.859 5.043 -11.062 1 96.69 456 VAL B C 1
ATOM 7891 O O . VAL B 1 456 ? 12 5.215 -11.484 1 96.69 456 VAL B O 1
ATOM 7894 N N . PRO B 1 457 ? 10.469 5.555 -9.922 1 95.25 457 PRO B N 1
ATOM 7895 C CA . PRO B 1 457 ? 11.445 6.332 -9.156 1 95.25 457 PRO B CA 1
ATOM 7896 C C . PRO B 1 457 ? 12.672 5.508 -8.758 1 95.25 457 PRO B C 1
ATOM 7898 O O . PRO B 1 457 ? 13.797 6.016 -8.781 1 95.25 457 PRO B O 1
ATOM 7901 N N . MET B 1 458 ? 12.438 4.262 -8.391 1 95.5 458 MET B N 1
ATOM 7902 C CA . MET B 1 458 ? 13.57 3.406 -8.039 1 95.5 458 MET B CA 1
ATOM 7903 C C . MET B 1 458 ? 14.547 3.293 -9.203 1 95.5 458 MET B C 1
ATOM 7905 O O . MET B 1 458 ? 15.758 3.301 -9.008 1 95.5 458 MET B O 1
ATOM 7909 N N . HIS B 1 459 ? 14.031 3.199 -10.375 1 95.44 459 HIS B N 1
ATOM 7910 C CA . HIS B 1 459 ? 14.875 3.094 -11.562 1 95.44 459 HIS B CA 1
ATOM 7911 C C . HIS B 1 459 ? 15.734 4.34 -11.742 1 95.44 459 HIS B C 1
ATOM 7913 O O . HIS B 1 459 ? 16.938 4.242 -12 1 95.44 459 HIS B O 1
ATOM 7919 N N . PHE B 1 460 ? 15.18 5.445 -11.555 1 93.62 460 PHE B N 1
ATOM 7920 C CA . PHE B 1 460 ? 15.891 6.695 -11.812 1 93.62 460 PHE B CA 1
ATOM 7921 C C . PHE B 1 460 ? 16.797 7.051 -10.641 1 93.62 460 PHE B C 1
ATOM 7923 O O . PHE B 1 460 ? 17.719 7.859 -10.781 1 93.62 460 PHE B O 1
ATOM 7930 N N . GLU B 1 461 ? 16.516 6.504 -9.461 1 90.38 461 GLU B N 1
ATOM 7931 C CA . GLU B 1 461 ? 17.453 6.613 -8.359 1 90.38 461 GLU B CA 1
ATOM 7932 C C . GLU B 1 461 ? 18.734 5.82 -8.641 1 90.38 461 GLU B C 1
ATOM 7934 O O . GLU B 1 461 ? 19.828 6.281 -8.344 1 90.38 461 GLU B O 1
ATOM 7939 N N . LYS B 1 462 ? 18.547 4.652 -9.195 1 90.81 462 LYS B N 1
ATOM 7940 C CA . LYS B 1 462 ? 19.672 3.787 -9.523 1 90.81 462 LYS B CA 1
ATOM 7941 C C . LYS B 1 462 ? 20.406 4.281 -10.766 1 90.81 462 LYS B C 1
ATOM 7943 O O . LYS B 1 462 ? 21.625 4.152 -10.867 1 90.81 462 LYS B O 1
ATOM 7948 N N . HIS B 1 463 ? 19.562 4.797 -11.719 1 91.94 463 HIS B N 1
ATOM 7949 C CA . HIS B 1 463 ? 20.094 5.285 -12.984 1 91.94 463 HIS B CA 1
ATOM 7950 C C . HIS B 1 463 ? 19.672 6.727 -13.242 1 91.94 463 HIS B C 1
ATOM 7952 O O . HIS B 1 463 ? 18.781 6.98 -14.055 1 91.94 463 HIS B O 1
ATOM 7958 N N . PRO B 1 464 ? 20.469 7.602 -12.633 1 88.81 464 PRO B N 1
ATOM 7959 C CA . PRO B 1 464 ? 20.094 9.008 -12.797 1 88.81 464 PRO B CA 1
ATOM 7960 C C . PRO B 1 464 ? 20.125 9.461 -14.258 1 88.81 464 PRO B C 1
ATOM 7962 O O . PRO B 1 464 ? 20.922 8.953 -15.047 1 88.81 464 PRO B O 1
ATOM 7965 N N . LEU B 1 465 ? 19.234 10.344 -14.57 1 87.31 465 LEU B N 1
ATOM 7966 C CA . LEU B 1 465 ? 19.125 10.867 -15.93 1 87.31 465 LEU B CA 1
ATOM 7967 C C . LEU B 1 465 ? 20.391 11.625 -16.328 1 87.31 465 LEU B C 1
ATOM 7969 O O . LEU B 1 465 ? 20.922 12.406 -15.539 1 87.31 465 LEU B O 1
ATOM 7973 N N . ARG B 1 466 ? 20.984 11.281 -17.469 1 89.44 466 ARG B N 1
ATOM 7974 C CA . ARG B 1 466 ? 22.156 11.977 -18.016 1 89.44 466 ARG B CA 1
ATOM 7975 C C . ARG B 1 466 ? 21.906 12.43 -19.438 1 89.44 466 ARG B C 1
ATOM 7977 O O . ARG B 1 466 ? 22.281 11.727 -20.391 1 89.44 466 ARG B O 1
ATOM 7984 N N . THR B 1 467 ? 21.25 13.547 -19.578 1 89 467 THR B N 1
ATOM 7985 C CA . THR B 1 467 ? 20.969 14.102 -20.891 1 89 467 THR B CA 1
ATOM 7986 C C . THR B 1 467 ? 22.094 15.016 -21.344 1 89 467 THR B C 1
ATOM 7988 O O . THR B 1 467 ? 22.188 15.352 -22.531 1 89 467 THR B O 1
ATOM 7991 N N . GLY B 1 468 ? 23 15.383 -20.422 1 89.19 468 GLY B N 1
ATOM 7992 C CA . GLY B 1 468 ? 24.062 16.312 -20.734 1 89.19 468 GLY B CA 1
ATOM 7993 C C . GLY B 1 468 ? 23.766 17.734 -20.297 1 89.19 468 GLY B C 1
ATOM 7994 O O . GLY B 1 468 ? 24.688 18.562 -20.156 1 89.19 468 GLY B O 1
ATOM 7995 N N . ILE B 1 469 ? 22.516 18.078 -20.062 1 90.69 469 ILE B N 1
ATOM 7996 C CA . ILE B 1 469 ? 22.109 19.375 -19.562 1 90.69 469 ILE B CA 1
ATOM 7997 C C . ILE B 1 469 ? 21.812 19.297 -18.078 1 90.69 469 ILE B C 1
ATOM 7999 O O . ILE B 1 469 ? 20.812 18.703 -17.672 1 90.69 469 ILE B O 1
ATOM 8003 N N . THR B 1 470 ? 22.594 19.891 -17.312 1 85.25 470 THR B N 1
ATOM 8004 C CA . THR B 1 470 ? 22.562 19.75 -15.852 1 85.25 470 THR B CA 1
ATOM 8005 C C . THR B 1 470 ? 21.219 20.172 -15.297 1 85.25 470 THR B C 1
ATOM 8007 O O . THR B 1 470 ? 20.672 19.5 -14.414 1 85.25 470 THR B O 1
ATOM 8010 N N . ILE B 1 471 ? 20.688 21.281 -15.789 1 84.25 471 ILE B N 1
ATOM 8011 C CA . ILE B 1 471 ? 19.422 21.797 -15.281 1 84.25 471 ILE B CA 1
ATOM 8012 C C . ILE B 1 471 ? 18.312 20.797 -15.555 1 84.25 471 ILE B C 1
ATOM 8014 O O . ILE B 1 471 ? 17.453 20.562 -14.703 1 84.25 471 ILE B O 1
ATOM 8018 N N . VAL B 1 472 ? 18.312 20.25 -16.688 1 88.44 472 VAL B N 1
ATOM 8019 C CA . VAL B 1 472 ? 17.297 19.281 -17.094 1 88.44 472 VAL B CA 1
ATOM 8020 C C . VAL B 1 472 ? 17.453 18.016 -16.25 1 88.44 472 VAL B C 1
ATOM 8022 O O . VAL B 1 472 ? 16.453 17.453 -15.781 1 88.44 472 VAL B O 1
ATOM 8025 N N . ASP B 1 473 ? 18.703 17.641 -16.062 1 89.69 473 ASP B N 1
ATOM 8026 C CA . ASP B 1 473 ? 18.984 16.453 -15.273 1 89.69 473 ASP B CA 1
ATOM 8027 C C . ASP B 1 473 ? 18.547 16.641 -13.82 1 89.69 473 ASP B C 1
ATOM 8029 O O . ASP B 1 473 ? 18 15.711 -13.211 1 89.69 473 ASP B O 1
ATOM 8033 N N . ASP B 1 474 ? 18.672 17.844 -13.406 1 85.38 474 ASP B N 1
ATOM 8034 C CA . ASP B 1 474 ? 18.312 18.109 -12.016 1 85.38 474 ASP B CA 1
ATOM 8035 C C . ASP B 1 474 ? 16.797 18.156 -11.836 1 85.38 474 ASP B C 1
ATOM 8037 O O . ASP B 1 474 ? 16.266 17.562 -10.906 1 85.38 474 ASP B O 1
ATOM 8041 N N . VAL B 1 475 ? 16.172 18.859 -12.734 1 88.31 475 VAL B N 1
ATOM 8042 C CA . VAL B 1 475 ? 14.727 19.047 -12.625 1 88.31 475 VAL B CA 1
ATOM 8043 C C . VAL B 1 475 ? 14.008 17.719 -12.828 1 88.31 475 VAL B C 1
ATOM 8045 O O . VAL B 1 475 ? 13.242 17.281 -11.961 1 88.31 475 VAL B O 1
ATOM 8048 N N . PHE B 1 476 ? 14.336 17.031 -13.852 1 90 476 PHE B N 1
ATOM 8049 C CA . PHE B 1 476 ? 13.625 15.789 -14.156 1 90 476 PHE B CA 1
ATOM 8050 C C . PHE B 1 476 ? 14.109 14.656 -13.258 1 90 476 PHE B C 1
ATOM 8052 O O . PHE B 1 476 ? 13.344 13.742 -12.945 1 90 476 PHE B O 1
ATOM 8059 N N . GLY B 1 477 ? 15.391 14.742 -12.898 1 89 477 GLY B N 1
ATOM 8060 C CA . GLY B 1 477 ? 15.867 13.789 -11.898 1 89 477 GLY B CA 1
ATOM 8061 C C . GLY B 1 477 ? 15.102 13.867 -10.594 1 89 477 GLY B C 1
ATOM 8062 O O . GLY B 1 477 ? 14.773 12.836 -10 1 89 477 GLY B O 1
ATOM 8063 N N . THR B 1 478 ? 14.766 15.102 -10.281 1 87.81 478 THR B N 1
ATOM 8064 C CA . THR B 1 478 ? 14.008 15.305 -9.055 1 87.81 478 THR B CA 1
ATOM 8065 C C . THR B 1 478 ? 12.562 14.844 -9.227 1 87.81 478 THR B C 1
ATOM 8067 O O . THR B 1 478 ? 12.039 14.094 -8.406 1 87.81 478 THR B O 1
ATOM 8070 N N . LEU B 1 479 ? 11.938 15.18 -10.289 1 91.06 479 LEU B N 1
ATOM 8071 C CA . LEU B 1 479 ? 10.523 14.883 -10.523 1 91.06 479 LEU B CA 1
ATOM 8072 C C . LEU B 1 479 ? 10.297 13.383 -10.672 1 91.06 479 LEU B C 1
ATOM 8074 O O . LEU B 1 479 ? 9.32 12.844 -10.156 1 91.06 479 LEU B O 1
ATOM 8078 N N . LEU B 1 480 ? 11.211 12.703 -11.297 1 92.69 480 LEU B N 1
ATOM 8079 C CA . LEU B 1 480 ? 11.039 11.289 -11.625 1 92.69 480 LEU B CA 1
ATOM 8080 C C . LEU B 1 480 ? 11.359 10.406 -10.422 1 92.69 480 LEU B C 1
ATOM 8082 O O . LEU B 1 480 ? 11.055 9.211 -10.43 1 92.69 480 LEU B O 1
ATOM 8086 N N . THR B 1 481 ? 11.914 11.008 -9.398 1 91.69 481 THR B N 1
ATOM 8087 C CA . THR B 1 481 ? 12.242 10.227 -8.211 1 91.69 481 THR B CA 1
ATOM 8088 C C . THR B 1 481 ? 11.203 10.453 -7.113 1 91.69 481 THR B C 1
ATOM 8090 O O . THR B 1 481 ? 11.305 9.875 -6.027 1 91.69 481 THR B O 1
ATOM 8093 N N . ILE B 1 482 ? 10.195 11.32 -7.363 1 91.31 482 ILE B N 1
ATOM 8094 C CA . ILE B 1 482 ? 9.117 11.555 -6.406 1 91.31 482 ILE B CA 1
ATOM 8095 C C . ILE B 1 482 ? 8.008 10.531 -6.629 1 91.31 482 ILE B C 1
ATOM 8097 O O . ILE B 1 482 ? 7.223 10.656 -7.57 1 91.31 482 ILE B O 1
ATOM 8101 N N . ARG B 1 483 ? 7.887 9.617 -5.773 1 95.06 483 ARG B N 1
ATOM 8102 C CA . ARG B 1 483 ? 6.996 8.469 -5.906 1 95.06 483 ARG B CA 1
ATOM 8103 C C . ARG B 1 483 ? 5.539 8.914 -6 1 95.06 483 ARG B C 1
ATOM 8105 O O . ARG B 1 483 ? 4.797 8.453 -6.867 1 95.06 483 ARG B O 1
ATOM 8112 N N . MET B 1 484 ? 5.109 9.82 -5.113 1 93.69 484 MET B N 1
ATOM 8113 C CA . MET B 1 484 ? 3.709 10.227 -5.074 1 93.69 484 MET B CA 1
ATOM 8114 C C . MET B 1 484 ? 3.314 10.945 -6.359 1 93.69 484 MET B C 1
ATOM 8116 O O . MET B 1 484 ? 2.166 10.859 -6.797 1 93.69 484 MET B O 1
ATOM 8120 N N . LEU B 1 485 ? 4.301 11.648 -6.953 1 92.31 485 LEU B N 1
ATOM 8121 C CA . LEU B 1 485 ? 4.012 12.336 -8.211 1 92.31 485 LEU B CA 1
ATOM 8122 C C . LEU B 1 485 ? 3.756 11.336 -9.328 1 92.31 485 LEU B C 1
ATOM 8124 O O . LEU B 1 485 ? 2.754 11.43 -10.039 1 92.31 485 LEU B O 1
ATOM 8128 N N . ILE B 1 486 ? 4.66 10.367 -9.484 1 95.25 486 ILE B N 1
ATOM 8129 C CA . ILE B 1 486 ? 4.562 9.383 -10.562 1 95.25 486 ILE B CA 1
ATOM 8130 C C . ILE B 1 486 ? 3.289 8.562 -10.391 1 95.25 486 ILE B C 1
ATOM 8132 O O . ILE B 1 486 ? 2.502 8.422 -11.328 1 95.25 486 ILE B O 1
ATOM 8136 N N . GLY B 1 487 ? 3.09 8.008 -9.242 1 96.56 487 GLY B N 1
ATOM 8137 C CA . GLY B 1 487 ? 1.894 7.227 -8.984 1 96.56 487 GLY B CA 1
ATOM 8138 C C . GLY B 1 487 ? 0.612 8.023 -9.133 1 96.56 487 GLY B C 1
ATOM 8139 O O . GLY B 1 487 ? -0.389 7.512 -9.641 1 96.56 487 GLY B O 1
ATOM 8140 N N . GLY B 1 488 ? 0.632 9.289 -8.641 1 94.69 488 GLY B N 1
ATOM 8141 C CA . GLY B 1 488 ? -0.537 10.148 -8.75 1 94.69 488 GLY B CA 1
ATOM 8142 C C . GLY B 1 488 ? -0.925 10.445 -10.188 1 94.69 488 GLY B C 1
ATOM 8143 O O . GLY B 1 488 ? -2.105 10.406 -10.539 1 94.69 488 GLY B O 1
ATOM 8144 N N . VAL B 1 489 ? 0.045 10.742 -11.008 1 94.81 489 VAL B N 1
ATOM 8145 C CA . VAL B 1 489 ? -0.214 11.047 -12.414 1 94.81 489 VAL B CA 1
ATOM 8146 C C . VAL B 1 489 ? -0.789 9.812 -13.109 1 94.81 489 VAL B C 1
ATOM 8148 O O . VAL B 1 489 ? -1.758 9.914 -13.867 1 94.81 489 VAL B O 1
ATOM 8151 N N . ILE B 1 490 ? -0.26 8.672 -12.82 1 96.56 490 ILE B N 1
ATOM 8152 C CA . ILE B 1 490 ? -0.735 7.434 -13.43 1 96.56 490 ILE B CA 1
ATOM 8153 C C . ILE B 1 490 ? -2.178 7.172 -13 1 96.56 490 ILE B C 1
ATOM 8155 O O . ILE B 1 490 ? -3.035 6.879 -13.836 1 96.56 490 ILE B O 1
ATOM 8159 N N . ALA B 1 491 ? -2.441 7.27 -11.719 1 96.94 491 ALA B N 1
ATOM 8160 C CA . ALA B 1 491 ? -3.785 7.031 -11.203 1 96.94 491 ALA B CA 1
ATOM 8161 C C . ALA B 1 491 ? -4.785 8.023 -11.797 1 96.94 491 ALA B C 1
ATOM 8163 O O . ALA B 1 491 ? -5.883 7.633 -12.203 1 96.94 491 ALA B O 1
ATOM 8164 N N . PHE B 1 492 ? -4.41 9.273 -11.875 1 95.38 492 PHE B N 1
ATOM 8165 C CA . PHE B 1 492 ? -5.285 10.32 -12.383 1 95.38 492 PHE B CA 1
ATOM 8166 C C . PHE B 1 492 ? -5.613 10.086 -13.852 1 95.38 492 PHE B C 1
ATOM 8168 O O . PHE B 1 492 ? -6.777 10.148 -14.258 1 95.38 492 PHE B O 1
ATOM 8175 N N . VAL B 1 493 ? -4.605 9.836 -14.602 1 95.56 493 VAL B N 1
ATOM 8176 C CA . VAL B 1 493 ? -4.785 9.656 -16.047 1 95.56 493 VAL B CA 1
ATOM 8177 C C . VAL B 1 493 ? -5.617 8.406 -16.312 1 95.56 493 VAL B C 1
ATOM 8179 O O . VAL B 1 493 ? -6.605 8.461 -17.047 1 95.56 493 VAL B O 1
ATOM 8182 N N . LEU B 1 494 ? -5.285 7.328 -15.719 1 95.44 494 LEU B N 1
ATOM 8183 C CA . LEU B 1 494 ? -6 6.082 -15.977 1 95.44 494 LEU B CA 1
ATOM 8184 C C . LEU B 1 494 ? -7.434 6.16 -15.461 1 95.44 494 LEU B C 1
ATOM 8186 O O . LEU B 1 494 ? -8.352 5.629 -16.094 1 95.44 494 LEU B O 1
ATOM 8190 N N . ASP B 1 495 ? -7.609 6.77 -14.281 1 95.12 495 ASP B N 1
ATOM 8191 C CA . ASP B 1 495 ? -8.945 6.871 -13.703 1 95.12 495 ASP B CA 1
ATOM 8192 C C . ASP B 1 495 ? -9.883 7.664 -14.617 1 95.12 495 ASP B C 1
ATOM 8194 O O . ASP B 1 495 ? -11.078 7.387 -14.68 1 95.12 495 ASP B O 1
ATOM 8198 N N . ASN B 1 496 ? -9.375 8.656 -15.312 1 94.31 496 ASN B N 1
ATOM 8199 C CA . ASN B 1 496 ? -10.234 9.531 -16.094 1 94.31 496 ASN B CA 1
ATOM 8200 C C . ASN B 1 496 ? -10.289 9.094 -17.562 1 94.31 496 ASN B C 1
ATOM 8202 O O . ASN B 1 496 ? -11.164 9.523 -18.312 1 94.31 496 ASN B O 1
ATOM 8206 N N . VAL B 1 497 ? -9.414 8.258 -18 1 92 497 VAL B N 1
ATOM 8207 C CA . VAL B 1 497 ? -9.398 7.828 -19.391 1 92 497 VAL B CA 1
ATOM 8208 C C . VAL B 1 497 ? -10.094 6.477 -19.531 1 92 497 VAL B C 1
ATOM 8210 O O . VAL B 1 497 ? -10.742 6.199 -20.531 1 92 497 VAL B O 1
ATOM 8213 N N . THR B 1 498 ? -10.008 5.645 -18.531 1 90.69 498 THR B N 1
ATOM 8214 C CA . THR B 1 498 ? -10.508 4.273 -18.609 1 90.69 498 THR B CA 1
ATOM 8215 C C . THR B 1 498 ? -12 4.227 -18.312 1 90.69 498 THR B C 1
ATOM 8217 O O . THR B 1 498 ? -12.453 4.719 -17.281 1 90.69 498 THR B O 1
ATOM 8220 N N . PRO B 1 499 ? -12.75 3.645 -19.141 1 87.44 499 PRO B N 1
ATOM 8221 C CA . PRO B 1 499 ? -14.18 3.484 -18.891 1 87.44 499 PRO B CA 1
ATOM 8222 C C . PRO B 1 499 ? -14.5 2.246 -18.062 1 87.44 499 PRO B C 1
ATOM 8224 O O . PRO B 1 499 ? -13.594 1.474 -17.719 1 87.44 499 PRO B O 1
ATOM 8227 N N . GLY B 1 500 ? -15.766 2.139 -17.625 1 82.38 500 GLY B N 1
ATOM 8228 C CA . GLY B 1 500 ? -16.172 0.899 -16.984 1 82.38 500 GLY B CA 1
ATOM 8229 C C . GLY B 1 500 ? -16.688 1.099 -15.57 1 82.38 500 GLY B C 1
ATOM 8230 O O . GLY B 1 500 ? -17.031 0.132 -14.883 1 82.38 500 GLY B O 1
ATOM 8231 N N . ALA B 1 501 ? -16.594 2.273 -15.117 1 88.69 501 ALA B N 1
ATOM 8232 C CA . ALA B 1 501 ? -17.125 2.547 -13.781 1 88.69 501 ALA B CA 1
ATOM 8233 C C . ALA B 1 501 ? -17.828 3.896 -13.727 1 88.69 501 ALA B C 1
ATOM 8235 O O . ALA B 1 501 ? -17.375 4.867 -14.344 1 88.69 501 ALA B O 1
ATOM 8236 N N . THR B 1 502 ? -18.969 3.867 -13.062 1 90.62 502 THR B N 1
ATOM 8237 C CA . THR B 1 502 ? -19.688 5.117 -12.852 1 90.62 502 THR B CA 1
ATOM 8238 C C . THR B 1 502 ? -18.984 5.977 -11.805 1 90.62 502 THR B C 1
ATOM 8240 O O . THR B 1 502 ? -18.094 5.504 -11.102 1 90.62 502 THR B O 1
ATOM 8243 N N . ARG B 1 503 ? -19.359 7.199 -11.711 1 90.69 503 ARG B N 1
ATOM 8244 C CA . ARG B 1 503 ? -18.766 8.117 -10.742 1 90.69 503 ARG B CA 1
ATOM 8245 C C . ARG B 1 503 ? -19 7.633 -9.32 1 90.69 503 ARG B C 1
ATOM 8247 O O . ARG B 1 503 ? -18.109 7.762 -8.461 1 90.69 503 ARG B O 1
ATOM 8254 N N . GLU B 1 504 ? -20.141 7.066 -9.078 1 89.56 504 GLU B N 1
ATOM 8255 C CA . GLU B 1 504 ? -20.453 6.543 -7.75 1 89.56 504 GLU B CA 1
ATOM 8256 C C . GLU B 1 504 ? -19.578 5.348 -7.402 1 89.56 504 GLU B C 1
ATOM 8258 O O . GLU B 1 504 ? -19.109 5.219 -6.27 1 89.56 504 GLU B O 1
ATOM 8263 N N . GLN B 1 505 ? -19.344 4.559 -8.422 1 92.31 505 GLN B N 1
ATOM 8264 C CA . GLN B 1 505 ? -18.531 3.369 -8.219 1 92.31 505 GLN B CA 1
ATOM 8265 C C . GLN B 1 505 ? -17.062 3.74 -8 1 92.31 505 GLN B C 1
ATOM 8267 O O . GLN B 1 505 ? -16.297 2.951 -7.453 1 92.31 505 GLN B O 1
ATOM 8272 N N . ARG B 1 506 ? -16.734 4.93 -8.5 1 93.31 506 ARG B N 1
ATOM 8273 C CA . ARG B 1 506 ? -15.367 5.418 -8.344 1 93.31 506 ARG B CA 1
ATOM 8274 C C . ARG B 1 506 ? -15.188 6.125 -7.004 1 93.31 506 ARG B C 1
ATOM 8276 O O . ARG B 1 506 ? -14.078 6.508 -6.641 1 93.31 506 ARG B O 1
ATOM 8283 N N . GLY B 1 507 ? -16.297 6.324 -6.277 1 88.81 507 GLY B N 1
ATOM 8284 C CA . GLY B 1 507 ? -16.219 6.859 -4.926 1 88.81 507 GLY B CA 1
ATOM 8285 C C . GLY B 1 507 ? -16.578 8.328 -4.848 1 88.81 507 GLY B C 1
ATOM 8286 O O . GLY B 1 507 ? -16.438 8.953 -3.789 1 88.81 507 GLY B O 1
ATOM 8287 N N . PHE B 1 508 ? -16.984 8.898 -5.977 1 85.19 508 PHE B N 1
ATOM 8288 C CA . PHE B 1 508 ? -17.391 10.305 -5.945 1 85.19 508 PHE B CA 1
ATOM 8289 C C . PHE B 1 508 ? -18.719 10.469 -5.215 1 85.19 508 PHE B C 1
ATOM 8291 O O . PHE B 1 508 ? -19.609 9.641 -5.348 1 85.19 508 PHE B O 1
ATOM 8298 N N . PRO B 1 509 ? -18.797 11.422 -4.301 1 71.62 509 PRO B N 1
ATOM 8299 C CA . PRO B 1 509 ? -20.031 11.625 -3.537 1 71.62 509 PRO B CA 1
ATOM 8300 C C . PRO B 1 509 ? -21.25 11.898 -4.43 1 71.62 509 PRO B C 1
ATOM 8302 O O . PRO B 1 509 ? -21.109 12.57 -5.453 1 71.62 509 PRO B O 1
ATOM 8305 N N . THR B 1 510 ? -22.266 10.945 -4.273 1 62.47 510 THR B N 1
ATOM 8306 C CA . THR B 1 510 ? -23.5 11.164 -5.012 1 62.47 510 THR B CA 1
ATOM 8307 C C . THR B 1 510 ? -24.219 12.414 -4.504 1 62.47 510 THR B C 1
ATOM 8309 O O . THR B 1 510 ? -24.094 12.766 -3.33 1 62.47 510 THR B O 1
ATOM 8312 N N . GLU B 1 511 ? -24.516 13.312 -5.406 1 52.66 511 GLU B N 1
ATOM 8313 C CA . GLU B 1 511 ? -25.266 14.539 -5.145 1 52.66 511 GLU B CA 1
ATOM 8314 C C . GLU B 1 511 ? -26.406 14.297 -4.156 1 52.66 511 GLU B C 1
ATOM 8316 O O . GLU B 1 511 ? -26.844 15.219 -3.477 1 52.66 511 GLU B O 1
ATOM 8321 N N . GLU B 1 512 ? -26.875 12.984 -4.051 1 46.06 512 GLU B N 1
ATOM 8322 C CA . GLU B 1 512 ? -28.203 12.852 -3.48 1 46.06 512 GLU B CA 1
ATOM 8323 C C . GLU B 1 512 ? -28.188 13.125 -1.979 1 46.06 512 GLU B C 1
ATOM 8325 O O . GLU B 1 512 ? -29.094 12.688 -1.257 1 46.06 512 GLU B O 1
ATOM 8330 N N . CYS B 1 513 ? -27.109 13.281 -1.409 1 44.31 513 CYS B N 1
ATOM 8331 C CA . CYS B 1 513 ? -27.594 13.508 -0.054 1 44.31 513 CYS B CA 1
ATOM 8332 C C . CYS B 1 513 ? -28.859 14.375 -0.065 1 44.31 513 CYS B C 1
ATOM 8334 O O . CYS B 1 513 ? -28.781 15.57 -0.355 1 44.31 513 CYS B O 1
ATOM 8336 N N . SER B 1 514 ? -29.797 13.875 -0.544 1 40.31 514 SER B N 1
ATOM 8337 C CA . SER B 1 514 ? -31.125 14.469 -0.621 1 40.31 514 SER B CA 1
ATOM 8338 C C . SER B 1 514 ? -31.328 15.5 0.482 1 40.31 514 SER B C 1
ATOM 8340 O O . SER B 1 514 ? -31.734 16.641 0.212 1 40.31 514 SER B O 1
ATOM 8342 N N . ASP B 1 515 ? -31.938 14.914 1.73 1 42.62 515 ASP B N 1
ATOM 8343 C CA . ASP B 1 515 ? -32.781 15.766 2.576 1 42.62 515 ASP B CA 1
ATOM 8344 C C . ASP B 1 515 ? -31.984 16.938 3.125 1 42.62 515 ASP B C 1
ATOM 8346 O O . ASP B 1 515 ? -30.781 16.828 3.373 1 42.62 515 ASP B O 1
ATOM 8350 N N . LEU B 1 516 ? -32.438 18.234 3.125 1 47.66 516 LEU B N 1
ATOM 8351 C CA . LEU B 1 516 ? -32.344 19.641 3.498 1 47.66 516 LEU B CA 1
ATOM 8352 C C . LEU B 1 516 ? -31.594 19.797 4.828 1 47.66 516 LEU B C 1
ATOM 8354 O O . LEU B 1 516 ? -32.156 19.531 5.891 1 47.66 516 LEU B O 1
ATOM 8358 N N . THR B 1 517 ? -30.234 19.453 4.859 1 55.91 517 THR B N 1
ATOM 8359 C CA . THR B 1 517 ? -29.641 19.953 6.09 1 55.91 517 THR B CA 1
ATOM 8360 C C . THR B 1 517 ? -30.234 21.312 6.461 1 55.91 517 THR B C 1
ATOM 8362 O O . THR B 1 517 ? -30.266 22.234 5.645 1 55.91 517 THR B O 1
ATOM 8365 N N . PRO B 1 518 ? -30.922 21.266 7.477 1 64.06 518 PRO B N 1
ATOM 8366 C CA . PRO B 1 518 ? -31.406 22.594 7.887 1 64.06 518 PRO B CA 1
ATOM 8367 C C . PRO B 1 518 ? -30.312 23.656 7.836 1 64.06 518 PRO B C 1
ATOM 8369 O O . PRO B 1 518 ? -29.141 23.344 8.062 1 64.06 518 PRO B O 1
ATOM 8372 N N . ILE B 1 519 ? -30.578 24.734 7.277 1 61.81 519 ILE B N 1
ATOM 8373 C CA . ILE B 1 519 ? -29.672 25.844 7.074 1 61.81 519 ILE B CA 1
ATOM 8374 C C . ILE B 1 519 ? -28.828 26.062 8.328 1 61.81 519 ILE B C 1
ATOM 8376 O O . ILE B 1 519 ? -27.672 26.453 8.242 1 61.81 519 ILE B O 1
ATOM 8380 N N . HIS B 1 520 ? -29.375 25.703 9.414 1 69.44 520 HIS B N 1
ATOM 8381 C CA . HIS B 1 520 ? -28.672 25.938 10.672 1 69.44 520 HIS B CA 1
ATOM 8382 C C . HIS B 1 520 ? -27.484 25 10.82 1 69.44 520 HIS B C 1
ATOM 8384 O O . HIS B 1 520 ? -26.547 25.281 11.562 1 69.44 520 HIS B O 1
ATOM 8390 N N . HIS B 1 521 ? -27.469 24.031 9.984 1 76.31 521 HIS B N 1
ATOM 8391 C CA . HIS B 1 521 ? -26.391 23.062 10.109 1 76.31 521 HIS B CA 1
ATOM 8392 C C . HIS B 1 521 ? -25.438 23.156 8.922 1 76.31 521 HIS B C 1
ATOM 8394 O O . HIS B 1 521 ? -24.438 22.422 8.875 1 76.31 521 HIS B O 1
ATOM 8400 N N . ASN B 1 522 ? -25.734 24.141 8.109 1 81.69 522 ASN B N 1
ATOM 8401 C CA . ASN B 1 522 ? -24.859 24.297 6.953 1 81.69 522 ASN B CA 1
ATOM 8402 C C . ASN B 1 522 ? -23.562 25.031 7.316 1 81.69 522 ASN B C 1
ATOM 8404 O O . ASN B 1 522 ? -23.594 26.234 7.574 1 81.69 522 ASN B O 1
ATOM 8408 N N . GLY B 1 523 ? -22.469 24.391 7.297 1 87.25 523 GLY B N 1
ATOM 8409 C CA . GLY B 1 523 ? -21.188 24.922 7.742 1 87.25 523 GLY B CA 1
ATOM 8410 C C . GLY B 1 523 ? -20.484 25.734 6.68 1 87.25 523 GLY B C 1
ATOM 8411 O O . GLY B 1 523 ? -19.547 26.484 6.98 1 87.25 523 GLY B O 1
ATOM 8412 N N . TYR B 1 524 ? -20.969 25.75 5.434 1 88.75 524 TYR B N 1
ATOM 8413 C CA . TYR B 1 524 ? -20.281 26.391 4.324 1 88.75 524 TYR B CA 1
ATOM 8414 C C . TYR B 1 524 ? -20.641 27.875 4.242 1 88.75 524 TYR B C 1
ATOM 8416 O O . TYR B 1 524 ? -19.906 28.672 3.635 1 88.75 524 TYR B O 1
ATOM 8424 N N . VAL B 1 525 ? -21.75 28.219 4.867 1 86.06 525 VAL B N 1
ATOM 8425 C CA . VAL B 1 525 ? -22.344 29.516 4.602 1 86.06 525 VAL B CA 1
ATOM 8426 C C . VAL B 1 525 ? -21.75 30.562 5.543 1 86.06 525 VAL B C 1
ATOM 8428 O O . VAL B 1 525 ? -21.5 30.281 6.715 1 86.06 525 VAL B O 1
ATOM 8431 N N . PHE B 1 526 ? -21.594 31.766 4.953 1 88.25 526 PHE B N 1
ATOM 8432 C CA . PHE B 1 526 ? -21.094 32.906 5.727 1 88.25 526 PHE B CA 1
ATOM 8433 C C . PHE B 1 526 ? -22.203 33.469 6.594 1 88.25 526 PHE B C 1
ATOM 8435 O O . PHE B 1 526 ? -23.391 33.188 6.391 1 88.25 526 PHE B O 1
ATOM 8442 N N . SER B 1 527 ? -21.734 34.281 7.551 1 84.88 527 SER B N 1
ATOM 8443 C CA . SER B 1 527 ? -22.703 35 8.375 1 84.88 527 SER B CA 1
ATOM 8444 C C . SER B 1 527 ? -23.516 35.969 7.547 1 84.88 527 SER B C 1
ATOM 8446 O O . SER B 1 527 ? -23.109 36.344 6.445 1 84.88 527 SER B O 1
ATOM 8448 N N . SER B 1 528 ? -24.641 36.312 8.078 1 86.56 528 SER B N 1
ATOM 8449 C CA . SER B 1 528 ? -25.531 37.219 7.352 1 86.56 528 SER B CA 1
ATOM 8450 C C . SER B 1 528 ? -24.859 38.531 7.082 1 86.56 528 SER B C 1
ATOM 8452 O O . SER B 1 528 ? -25.094 39.156 6.047 1 86.56 528 SER B O 1
ATOM 8454 N N . SER B 1 529 ? -24 38.938 7.949 1 88.25 529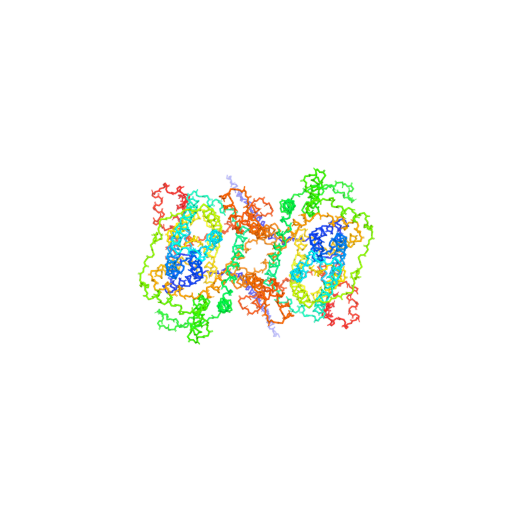 SER B N 1
ATOM 8455 C CA . SER B 1 529 ? -23.281 40.188 7.77 1 88.25 529 SER B CA 1
ATOM 8456 C C . SER B 1 529 ? -22.328 40.125 6.582 1 88.25 529 SER B C 1
ATOM 8458 O O . SER B 1 529 ? -22.25 41.062 5.793 1 88.25 529 SER B O 1
ATOM 8460 N N . VAL B 1 530 ? -21.703 39.062 6.434 1 88.81 530 VAL B N 1
ATOM 8461 C CA . VAL B 1 530 ? -20.75 38.875 5.344 1 88.81 530 VAL B CA 1
ATOM 8462 C C . VAL B 1 530 ? -21.5 38.75 4.02 1 88.81 530 VAL B C 1
ATOM 8464 O O . VAL B 1 530 ? -21.062 39.281 2.998 1 88.81 530 VAL B O 1
ATOM 8467 N N . ASN B 1 531 ? -22.609 38.062 4.09 1 88.31 531 ASN B N 1
ATOM 8468 C CA . ASN B 1 531 ? -23.422 37.906 2.889 1 88.31 531 ASN B CA 1
ATOM 8469 C C . ASN B 1 531 ? -23.938 39.281 2.381 1 88.31 531 ASN B C 1
ATOM 8471 O O . ASN B 1 531 ? -23.969 39.5 1.173 1 88.31 531 ASN B O 1
ATOM 8475 N N . ARG B 1 532 ? -24.312 40.094 3.344 1 87.25 532 ARG B N 1
ATOM 8476 C CA . ARG B 1 532 ? -24.781 41.406 2.975 1 87.25 532 ARG B CA 1
ATOM 8477 C C . ARG B 1 532 ? -23.672 42.219 2.312 1 87.25 532 ARG B C 1
ATOM 8479 O O . ARG B 1 532 ? -23.938 43 1.392 1 87.25 532 ARG B O 1
ATOM 8486 N N . PHE B 1 533 ? -22.562 42.062 2.822 1 90.25 533 PHE B N 1
ATOM 8487 C CA . PHE B 1 533 ? -21.406 42.719 2.244 1 90.25 533 PHE B CA 1
ATOM 8488 C C . PHE B 1 533 ? -21.203 42.281 0.799 1 90.25 533 PHE B C 1
ATOM 8490 O O . PHE B 1 533 ? -20.969 43.125 -0.078 1 90.25 533 PHE B O 1
ATOM 8497 N N . PHE B 1 534 ? -21.297 41.062 0.48 1 89 534 PHE B N 1
ATOM 8498 C CA . PHE B 1 534 ? -21.078 40.531 -0.863 1 89 534 PHE B CA 1
ATOM 8499 C C . PHE B 1 534 ? -22.219 40.938 -1.795 1 89 534 PHE B C 1
ATOM 8501 O O . PHE B 1 534 ? -22 41.156 -2.988 1 89 534 PHE B O 1
ATOM 8508 N N . LEU B 1 535 ? -23.375 41.031 -1.174 1 87 535 LEU B N 1
ATOM 8509 C CA . LEU B 1 535 ? -24.5 41.469 -1.979 1 87 535 LEU B CA 1
ATOM 8510 C C . LEU B 1 535 ? -24.391 42.938 -2.326 1 87 535 LEU B C 1
ATOM 8512 O O . LEU B 1 535 ? -24.828 43.375 -3.398 1 87 535 LEU B O 1
ATOM 8516 N N . LYS B 1 536 ? -23.844 43.719 -1.414 1 89.44 536 LYS B N 1
ATOM 8517 C CA . LYS B 1 536 ? -23.625 45.156 -1.658 1 89.44 536 LYS B CA 1
ATOM 8518 C C . LYS B 1 536 ? -22.578 45.344 -2.75 1 89.44 536 LYS B C 1
ATOM 8520 O O . LYS B 1 536 ? -22.734 46.219 -3.607 1 89.44 536 LYS B O 1
ATOM 8525 N N . TYR B 1 537 ? -21.562 44.594 -2.666 1 90.5 537 TYR B N 1
ATOM 8526 C CA . TYR B 1 537 ? -20.516 44.656 -3.678 1 90.5 537 TYR B CA 1
ATOM 8527 C C . TYR B 1 537 ? -20.625 43.5 -4.645 1 90.5 537 TYR B C 1
ATOM 8529 O O . TYR B 1 537 ? -19.781 42.594 -4.641 1 90.5 537 TYR B O 1
ATOM 8537 N N . ASN B 1 538 ? -21.453 43.562 -5.52 1 85.75 538 ASN B N 1
ATOM 8538 C CA . ASN B 1 538 ? -21.891 42.469 -6.387 1 85.75 538 ASN B CA 1
ATOM 8539 C C . ASN B 1 538 ? -20.766 42 -7.324 1 85.75 538 ASN B C 1
ATOM 8541 O O . ASN B 1 538 ? -20.781 40.875 -7.824 1 85.75 538 ASN B O 1
ATOM 8545 N N . TRP B 1 539 ? -19.797 42.906 -7.547 1 87.88 539 TRP B N 1
ATOM 8546 C CA . TRP B 1 539 ? -18.719 42.531 -8.453 1 87.88 539 TRP B CA 1
ATOM 8547 C C . TRP B 1 539 ? -17.844 41.406 -7.844 1 87.88 539 TRP B C 1
ATOM 8549 O O . TRP B 1 539 ? -17.234 40.625 -8.57 1 87.88 539 TRP B O 1
ATOM 8559 N N . LEU B 1 540 ? -17.812 41.25 -6.574 1 88.06 540 LEU B N 1
ATOM 8560 C CA . LEU B 1 540 ? -17.031 40.219 -5.875 1 88.06 540 LEU B CA 1
ATOM 8561 C C . LEU B 1 540 ? -17.641 38.844 -6.07 1 88.06 540 LEU B C 1
ATOM 8563 O O . LEU B 1 540 ? -16.953 37.812 -5.961 1 88.06 540 LEU B O 1
ATOM 8567 N N . THR B 1 541 ? -18.891 38.781 -6.312 1 88.38 541 THR B N 1
ATOM 8568 C CA . THR B 1 541 ? -19.594 37.5 -6.426 1 88.38 541 THR B CA 1
ATOM 8569 C C . THR B 1 541 ? -19.266 36.812 -7.742 1 88.38 541 THR B C 1
ATOM 8571 O O . THR B 1 541 ? -19.578 35.625 -7.926 1 88.38 541 THR B O 1
ATOM 8574 N N . HIS B 1 542 ? -18.5 37.531 -8.617 1 87.38 542 HIS B N 1
ATOM 8575 C CA . HIS B 1 542 ? -18.062 36.938 -9.875 1 87.38 542 HIS B CA 1
ATOM 8576 C C . HIS B 1 542 ? -16.734 36.219 -9.703 1 87.38 542 HIS B C 1
ATOM 8578 O O . HIS B 1 542 ? -16.328 35.438 -10.57 1 87.38 542 HIS B O 1
ATOM 8584 N N . LEU B 1 543 ? -16.172 36.406 -8.594 1 90.31 543 LEU B N 1
ATOM 8585 C CA . LEU B 1 543 ? -14.922 35.719 -8.305 1 90.31 543 LEU B CA 1
ATOM 8586 C C . LEU B 1 543 ? -15.195 34.25 -7.934 1 90.31 543 LEU B C 1
ATOM 8588 O O . LEU B 1 543 ? -16.156 33.969 -7.211 1 90.31 543 LEU B O 1
ATOM 8592 N N . PRO B 1 544 ? -14.367 33.406 -8.375 1 91.31 544 PRO B N 1
ATOM 8593 C CA . PRO B 1 544 ? -14.602 31.969 -8.148 1 91.31 544 PRO B CA 1
ATOM 8594 C C . PRO B 1 544 ? -14.508 31.594 -6.672 1 91.31 544 PRO B C 1
ATOM 8596 O O . PRO B 1 544 ? -14.938 30.5 -6.289 1 91.31 544 PRO B O 1
ATOM 8599 N N . VAL B 1 545 ? -14.055 32.438 -5.836 1 92.25 545 VAL B N 1
ATOM 8600 C CA . VAL B 1 545 ? -13.859 32.156 -4.422 1 92.25 545 VAL B CA 1
ATOM 8601 C C . VAL B 1 545 ? -15.102 32.562 -3.631 1 92.25 545 VAL B C 1
ATOM 8603 O O . VAL B 1 545 ? -15.258 32.188 -2.471 1 92.25 545 VAL B O 1
ATOM 8606 N N . VAL B 1 546 ? -15.961 33.344 -4.215 1 90.12 546 VAL B N 1
ATOM 8607 C CA . VAL B 1 546 ? -17.172 33.812 -3.562 1 90.12 546 VAL B CA 1
ATOM 8608 C C . VAL B 1 546 ? -18.406 33.156 -4.188 1 90.12 546 VAL B C 1
ATOM 8610 O O . VAL B 1 546 ? -18.438 32.938 -5.398 1 90.12 546 VAL B O 1
ATOM 8613 N N . PRO B 1 547 ? -19.297 32.75 -3.307 1 86.69 547 PRO B N 1
ATOM 8614 C CA . PRO B 1 547 ? -20.531 32.188 -3.873 1 86.69 547 PRO B CA 1
ATOM 8615 C C . PRO B 1 547 ? -21.25 33.156 -4.785 1 86.69 547 PRO B C 1
ATOM 8617 O O . PRO B 1 547 ? -21.141 34.375 -4.617 1 86.69 547 PRO B O 1
ATOM 8620 N N . SER B 1 548 ? -22.031 32.594 -5.66 1 86.88 548 SER B N 1
ATOM 8621 C CA . SER B 1 548 ? -22.781 33.438 -6.594 1 86.88 548 SER B CA 1
ATOM 8622 C C . SER B 1 548 ? -23.891 34.219 -5.883 1 86.88 548 SER B C 1
ATOM 8624 O O . SER B 1 548 ? -24.312 33.844 -4.785 1 86.88 548 SER B O 1
ATOM 8626 N N . LYS B 1 549 ? -24.359 35.219 -6.574 1 88.38 549 LYS B N 1
ATOM 8627 C CA . LYS B 1 549 ? -25.422 36.062 -6.02 1 88.38 549 LYS B CA 1
ATOM 8628 C C . LYS B 1 549 ? -26.672 35.219 -5.762 1 88.38 549 LYS B C 1
ATOM 8630 O O . LYS B 1 549 ? -27.344 35.406 -4.742 1 88.38 549 LYS B O 1
ATOM 8635 N N . SER B 1 550 ? -26.922 34.344 -6.641 1 86.69 550 SER B N 1
ATOM 8636 C CA . SER B 1 550 ? -28.109 33.5 -6.496 1 86.69 550 SER B CA 1
ATOM 8637 C C . SER B 1 550 ? -28 32.594 -5.281 1 86.69 550 SER B C 1
ATOM 8639 O O . SER B 1 550 ? -28.969 32.406 -4.547 1 86.69 550 SER B O 1
ATOM 8641 N N . GLU B 1 551 ? -26.859 32.125 -5.109 1 85.69 551 GLU B N 1
ATOM 8642 C CA . GLU B 1 551 ? -26.641 31.203 -3.984 1 85.69 551 GLU B CA 1
ATOM 8643 C C . GLU B 1 551 ? -26.766 31.938 -2.652 1 85.69 551 GLU B C 1
ATOM 8645 O O . GLU B 1 551 ? -27.312 31.406 -1.689 1 85.69 551 GLU B O 1
ATOM 8650 N N . ILE B 1 552 ? -26.281 33.125 -2.58 1 88.5 552 ILE B N 1
ATOM 8651 C CA . ILE B 1 552 ? -26.328 33.938 -1.364 1 88.5 552 ILE B CA 1
ATOM 8652 C C . ILE B 1 552 ? -27.766 34.312 -1.047 1 88.5 552 ILE B C 1
ATOM 8654 O O . ILE B 1 552 ? -28.188 34.281 0.112 1 88.5 552 ILE B O 1
ATOM 8658 N N . SER B 1 553 ? -28.469 34.656 -2.051 1 85.88 553 SER B N 1
ATOM 8659 C CA . SER B 1 553 ? -29.859 35.031 -1.86 1 85.88 553 SER B CA 1
ATOM 8660 C C . SER B 1 553 ? -30.703 33.875 -1.371 1 85.88 553 SER B C 1
ATOM 8662 O O . SER B 1 553 ? -31.562 34.031 -0.509 1 85.88 553 SER B O 1
ATOM 8664 N N . ILE B 1 554 ? -30.422 32.781 -1.893 1 83.69 554 ILE B N 1
ATOM 8665 C CA . ILE B 1 554 ? -31.172 31.578 -1.5 1 83.69 554 ILE B CA 1
ATOM 8666 C C . ILE B 1 554 ? -30.875 31.25 -0.038 1 83.69 554 ILE B C 1
ATOM 8668 O O . ILE B 1 554 ? -31.781 30.891 0.714 1 83.69 554 ILE B O 1
ATOM 8672 N N . THR B 1 555 ? -29.656 31.375 0.282 1 84.06 555 THR B N 1
ATOM 8673 C CA . THR B 1 555 ? -29.234 31.062 1.649 1 84.06 555 THR B CA 1
ATOM 8674 C C . THR B 1 555 ? -29.906 32.031 2.635 1 84.06 555 THR B C 1
ATOM 8676 O O . THR B 1 555 ? -30.344 31.625 3.707 1 84.06 555 THR B O 1
ATOM 8679 N N . GLU B 1 556 ? -29.969 33.25 2.318 1 85.06 556 GLU B N 1
ATOM 8680 C CA . GLU B 1 556 ? -30.562 34.25 3.203 1 85.06 556 GLU B CA 1
ATOM 8681 C C . GLU B 1 556 ? -32.062 34.094 3.293 1 85.06 556 GLU B C 1
ATOM 8683 O O . GLU B 1 556 ? -32.688 34.312 4.344 1 85.06 556 GLU B O 1
ATOM 8688 N N . ASP B 1 557 ? -32.625 33.656 2.205 1 82.81 557 ASP B N 1
ATOM 8689 C CA . ASP B 1 557 ? -34.031 33.375 2.215 1 82.81 557 ASP B CA 1
ATOM 8690 C C . ASP B 1 557 ? -34.375 32.188 3.125 1 82.81 557 ASP B C 1
ATOM 8692 O O . ASP B 1 557 ? -35.375 32.219 3.852 1 82.81 557 ASP B O 1
ATOM 8696 N N . GLN B 1 558 ? -33.562 31.234 3.025 1 81.44 558 GLN B N 1
ATOM 8697 C CA . GLN B 1 558 ? -33.75 30.062 3.869 1 81.44 558 GLN B CA 1
ATOM 8698 C C . GLN B 1 558 ? -33.531 30.406 5.344 1 81.44 558 GLN B C 1
ATOM 8700 O O . GLN B 1 558 ? -34.219 29.875 6.211 1 81.44 558 GLN B O 1
ATOM 8705 N N . ARG B 1 559 ? -32.594 31.281 5.613 1 82.06 559 ARG B N 1
ATOM 8706 C CA . ARG B 1 559 ? -32.344 31.719 6.98 1 82.06 559 ARG B CA 1
ATOM 8707 C C . ARG B 1 559 ? -33.531 32.5 7.543 1 82.06 559 ARG B C 1
ATOM 8709 O O . ARG B 1 559 ? -33.875 32.344 8.711 1 82.06 559 ARG B O 1
ATOM 8716 N N . SER B 1 560 ? -34.062 33.281 6.75 1 79.12 560 SER B N 1
ATOM 8717 C CA . SER B 1 560 ? -35.219 34.062 7.164 1 79.12 560 SER B CA 1
ATOM 8718 C C . SER B 1 560 ? -36.438 33.188 7.371 1 79.12 560 SER B C 1
ATOM 8720 O O . SER B 1 560 ? -37.25 33.406 8.281 1 79.12 560 SER B O 1
ATOM 8722 N N . ALA B 1 561 ? -36.531 32.156 6.566 1 74.5 561 ALA B N 1
ATOM 8723 C CA . ALA B 1 561 ? -37.656 31.234 6.676 1 74.5 561 ALA B CA 1
ATOM 8724 C C . ALA B 1 561 ? -37.562 30.391 7.934 1 74.5 561 ALA B C 1
ATOM 8726 O O . ALA B 1 561 ? -38.562 30.094 8.586 1 74.5 561 ALA B O 1
ATOM 8727 N N . SER B 1 562 ? -36.406 29.938 8.172 1 72.25 562 SER B N 1
ATOM 8728 C CA . SER B 1 562 ? -36.188 29.109 9.352 1 72.25 562 SER B CA 1
ATOM 8729 C C . SER B 1 562 ? -36.375 29.906 10.641 1 72.25 562 SER B C 1
ATOM 8731 O O . SER B 1 562 ? -36.844 29.359 11.641 1 72.25 562 SER B O 1
ATOM 8733 N N . SER B 1 563 ? -35.938 31.156 10.711 1 65.44 563 SER B N 1
ATOM 8734 C CA . SER B 1 563 ? -36.156 32 11.875 1 65.44 563 SER B CA 1
ATOM 8735 C C . SER B 1 563 ? -37.625 32.281 12.102 1 65.44 563 SER B C 1
ATOM 8737 O O . SER B 1 563 ? -38.062 32.375 13.242 1 65.44 563 SER B O 1
ATOM 8739 N N . SER B 1 564 ? -38.375 32.312 10.992 1 57.12 564 SER B N 1
ATOM 8740 C CA . SER B 1 564 ? -39.812 32.531 11.109 1 57.12 564 SER B CA 1
ATOM 8741 C C . SER B 1 564 ? -40.562 31.312 11.648 1 57.12 564 SER B C 1
ATOM 8743 O O . SER B 1 564 ? -41.531 31.453 12.391 1 57.12 564 SER B O 1
ATOM 87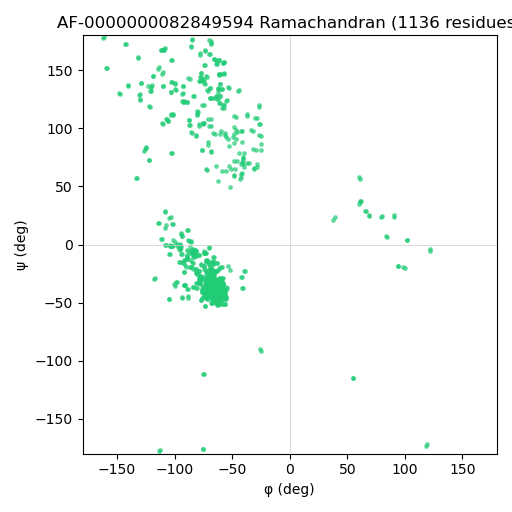45 N N . THR B 1 565 ? -40.062 30.203 11.242 1 50.94 565 THR B N 1
ATOM 8746 C CA . THR B 1 565 ? -40.719 29 11.734 1 50.94 565 THR B CA 1
ATOM 8747 C C . THR B 1 565 ? -40.375 28.766 13.203 1 50.94 565 THR B C 1
ATOM 8749 O O . THR B 1 565 ? -41.219 28.219 13.945 1 50.94 565 THR B O 1
ATOM 8752 N N . SER B 1 566 ? -39.281 29.125 13.617 1 48.97 566 SER B N 1
ATOM 8753 C CA . SER B 1 566 ? -38.969 28.969 15.031 1 48.97 566 SER B CA 1
ATOM 8754 C C . SER B 1 566 ? -39.781 29.953 15.883 1 48.97 566 SER B C 1
ATOM 8756 O O . SER B 1 566 ? -40.031 29.703 17.062 1 48.97 566 SER B O 1
ATOM 8758 N N . ILE B 1 567 ? -40.25 31.047 15.375 1 41 567 ILE B N 1
ATOM 8759 C CA . ILE B 1 567 ? -41.062 31.984 16.125 1 41 567 ILE B CA 1
ATOM 8760 C C . ILE B 1 567 ? -42.5 31.438 16.234 1 41 567 ILE B C 1
ATOM 8762 O O . ILE B 1 567 ? -43.188 31.688 17.234 1 41 567 ILE B O 1
ATOM 8766 N N . PHE B 1 568 ? -42.969 30.672 15.375 1 34.31 568 PHE B N 1
ATOM 8767 C CA . PHE B 1 568 ? -44.312 30.203 15.492 1 34.31 568 PHE B CA 1
ATOM 8768 C C . PHE B 1 568 ? -44.406 28.969 16.391 1 34.31 568 PHE B C 1
ATOM 8770 O O . PHE B 1 568 ? -45.469 28.516 16.766 1 34.31 568 PHE B O 1
ATOM 8777 N N . LYS B 1 569 ? -43.281 28.438 16.484 1 36.22 569 LYS B N 1
ATOM 8778 C CA . LYS B 1 569 ? -43.406 27.297 17.406 1 36.22 569 LYS B CA 1
ATOM 8779 C C . LYS B 1 569 ? -43.219 27.75 18.859 1 36.22 569 LYS B C 1
ATOM 8781 O O . LYS B 1 569 ? -43.219 26.938 19.766 1 36.22 569 LYS B O 1
ATOM 8786 N N . VAL B 1 570 ? -42.938 29.047 19.078 1 28.52 570 VAL B N 1
ATOM 8787 C CA . VAL B 1 570 ? -43.062 29.484 20.453 1 28.52 570 VAL B CA 1
ATOM 8788 C C . VAL B 1 570 ? -44.469 30.016 20.719 1 28.52 570 VAL B C 1
ATOM 8790 O O . VAL B 1 570 ? -45 30.797 19.922 1 28.52 570 VAL B O 1
#

Secondary structure (DSSP, 8-state):
-------------------------------SB-TT----HHHHHHHHHHHHHHTHHHHHHHHHHHHHHTT-GGGHHHHHHHHHHHHHHHHHHHHHHHHHTSS-SS--EEE-GGGHHHHHHHHHHS---TT--TTHHHHHHHHHHHHHHHHHTHHHHHHHHTHHHHHGGG--HHHHHHHHHHHHHHTHHHHHHHHTT-THHHHHHHHHHIIIIIGGG--EEEEEEETTTTEEEEEEE-HHHHSHHHHHHHHHHHHHHHHHHTT-S-TT-TT-S--HHHHHHHHHS-SB----TTTT-S----HHHHHHHHHHHHHHHHHHHHHHHHHHHHTT--PPPHHHHHHHHHHHHHHHHHHHHHT-SS-EEE-HHHHHHHHHH-B--HHHHHHHHHHHHHHHHBHHHHHHHHTS-HHHHHHHHHHHHHHHHHHHHHGGGGS-TT-HHHHHHHHHHHHHHHHHHHHHHHS----S-HHHHHHHHHHHT-HHHHHHHHHHHHHHH--S--TTTTTPPPTT--S---GGG-TTPPPHHHHHHHHHSGGGGGSTTS--HHHHHHHHHHHHHHHHHHHHT-/-------------------------------SB-TT----HHHHHHHHHHHHHHTHHHHHHHHHHHHHHTT-GGGHHHHHHHHHHHHHHHHHHHHHHHHHTSS-SS--EEE-GGGHHHHHHHHHHS---TT--TTHHHHHHHHHHHHHHHHHTHHHHHHHHTHHHHHGGG--HHHHHHHHHHHHHHTHHHHHHHHTT-THHHHHHHHHHIIIIIGGG--EEEEEEETTTTEEEEEEE-HHHHSHHHHHHHHHHHHHHHHHHTT-S-TT-TT-S--HHHHHHHHHS-SB----TTTT-S----HHHHHHHHHHHHHHHHHHHHHHHHHHHHTT--PPPHHHHHHHHHHHHHHHHHHHHHT-SS-EEE-HHHHHHHHHH-B--HHHHHHHHHHHHHHHHBHHHHHHHHTS-HHHHHHHHHHHHHHHHHHHHHGGGGS-TT-HHHHHHHHHHHHHHHHHHHHHHHS----S-HHHHHHHHHHHT-HHHHHHHHHHHHHHH--S--TTTTTPPPTT--S---GGG-TTPPPHHHHHHHHHSGGGGGSTTS--HHHHHHHHHHHHHHHHHHHHT-

InterPro domains:
  IPR006043 Nucleobase cation symporter 2 family [PF00860] (43-461)

Nearest PDB structures (foldseek):
  8jez-assembly1_A-2  TM=8.729E-01  e=2.065E-32  Homo sapiens
  8jew-assembly1_A-2  TM=8.751E-01  e=1.769E-31  Homo sapiens
  7ytw-assembly1_A  TM=8.482E-01  e=3.900E-30  Mus musculus
  8jf1-assembly1_A-2  TM=8.463E-01  e=2.370E-29  Homo sapiens
  8jf0-assembly1_A-2  TM=8.609E-01  e=1.785E-23  Homo sapiens

pLDDT: mean 83.97, std 17.38, range [21.94, 98.25]

Sequence (1140 aa):
MNSGKSSNDTDNIPKKESNQEQESAEKPSSLYFHVNDIPDIFSILLFGFQQMMICLSALLVVPYYVSTMVCAGDQAIELRVQLISATFFTSGIATILQTTFGMRLSILHGPSFAFLPALHTFQNNFPCNADTDPEMWKVKMQLISGSCIVAVLLMPLLGLTGLIGAFSRYIGPITIVPIMLLLTIGTVPDIEEKMGLHWISILEFLILILFVVILEEWEVPIPAFSFKRRRFYIARQKILSQFPYLIGISIAWFICFIMTVANWTPVNSPARTDHNDSLHVLETTPWFQIPMPGRYGAPKFNLALVFGFLASCVAAMIESIGDYNLCAKISCQDRPPPSNINRAFVVEGIGCILAALMGVGTGITTYAENIAIMSVTKVASRVTMQVAGLLLITTAVISKFAAFLAMIPEAIIGGVLAIGVCMINGVTLSNLQSVDLRISRNLTIMGVAVIMGCTVPMHFEKHPLRTGITIVDDVFGTLLTIRMLIGGVIAFVLDNVTPGATREQRGFPTEECSDLTPIHHNGYVFSSSVNRFFLKYNWLTHLPVVPSKSEISITEDQRSASSSTSIFKVMNSGKSSNDTDNIPKKESNQEQESAEKPSSLYFHVNDIPDIFSILLFGFQQMMICLSALLVVPYYVSTMVCAGDQAIELRVQLISATFFTSGIATILQTTFGMRLSILHGPSFAFLPALHTFQNNFPCNADTDPEMWKVKMQLISGSCIVAVLLMPLLGLTGLIGAFSRYIGPITIVPIMLLLTIGTVPDIEEKMGLHWISILEFLILILFVVILEEWEVPIPAFSFKRRRFYIARQKILSQFPYLIGISIAWFICFIMTVANWTPVNSPARTDHNDSLHVLETTPWFQIPMPGRYGAPKFNLALVFGFLASCVAAMIESIGDYNLCAKISCQDRPPPSNINRAFVVEGIGCILAALMGVGTGITTYAENIAIMSVTKVASRVTMQVAGLLLITTAVISKFAAFLAMIPEAIIGGVLAIGVCMINGVTLSNLQSVDLRISRNLTIMGVAVIMGCTVPMHFEKHPLRTGITIVDDVFGTLLTIRMLIGGVIAFVLDNVTPGATREQRGFPTEECS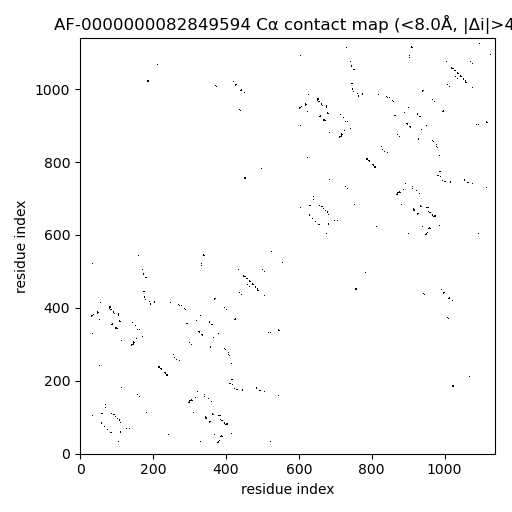DLTPIHHNGYVFSSSVNRFFLKYNWLTHLPVVPSKSEISITEDQRSASSSTSIFKV